Protein AF-A0AA39VM36-F1 (afdb_monomer_lite)

Secondary structure (DSSP, 8-state):
-------S-EEEEEEEETTEEEEEEEETT-------EEEEEE-----SS--PPB-STT--BEE---GGG-SS-HHHHHHHHHH--TT-EEEEEEEEEE-TT--EEEEEEEEEEEE---S-----------S-------------TTSPP-GGG-SS--HHHHHHTHHHHHHH-HHHHHHHHHHHHHHHHHHHHHHHTT-EE----SEESS--SSSSPPPEEEETTTTEEEEE-S-SHHHHHHHHHTT-SEEEEEEEEE------SS--SEEEEEEEEEET--HHHHHHHHHHHHHHHHHHHHSSSEEEE-TT-TTSPPEEEE-PSSPEEEEHHHHHHHHHT----S-TTSHHHHHHHHHHHHHTT---PSS--HHHHHHHHHHHHTGGG--S-EEEE--BGGG-TTBPBPSSSTTBBSEEEEEETTEEEEEEEEB---HHHHHHHHHHHHHHHHTT-TTSPPP-HHHHHHHHTTPPSEEEEEEEHHHHHHHHTT-S-GGGS------GGGHHHHHHTT-TTTT-EETTEE---HHHHHHHHHHHHHH-HHHHHHHHIIIIIIHHHHHHHS-HHHHHHHHHHHHTTSS-EEEE---TTTTT-GGG---EEEEETTEEEEEEEEEEEETTTT-SEEEEEEEETTT--EEEEEEETT-TTEEEEE----SSSTTS-EEEEEEEEEEEEGGGEETT-SSSHHHHHHHHHHHHHHHHHHHHHHHHHHHHHHHHHHH-EETTEEGGGSHHHHHHHHHHHHHHHHHHHHHHHHHHHHHTT---HHHHHHHHHHHHHHHHHHHHHHHHHTGGGGGSTTSHHHHHHHHHHHHHHTTS-TTTTT----S-TT--GGG--HHHHHTTTHHHHHT---GGGHHHHHHTT-TTTT-EETTEE---HHHHHHHHHHHHHH-HHHHHHHIIIIIIIIHHHHHHS-HHHHHHHHHHHHTTSS-EEEE--BTTBSS-GGG---EEEEETTEEEEEEEEEEEETTTT-SEEEEEEEETTT--EEEEEEETT-TTEEEEE----SSSTTS-EEEEEEEEEEEEGGGEETT-SSHHHHHHHHHHHHHHHHHHHHHHHHHHHHHHHHHHHH-EETTEEGGGSHHHHHHHHHHHHHHHHHHHHHHHHHHHHHTT---HHHHHHHHHHHHHHHHHHHHHHHHHTGGGGSSGGGSHHHHHHHHHHHHHSSS-HHHHHHHHHHHHHS---S-----------

Sequence (1217 aa):
MKKRTSSSKLYFYDLHGDGAKIQVMADARDCYLGKLCQIANRIDSLCNTFTAIERCTDFHVNLFYSDRHSSMDENEFSRFHSGVKRGDVVGICGFPGKSQRGELSIFPRLMTVLAPCLHMLPRQSVHVSGAEDHPKKATDYTWGPGMTRKPEGYTLKDQETRYRQRYLDLMLNPEVQQVFKIRARIISYYRKFLDNHGFIEVETPVMNITAGGAAARPFITHHNEMDMDLYLRVSPELYLKKLVVGGLDRVYEIGKTFRNEGMDLTHIPEFTMCEFYMAYADYNDLMELAEELLSGMVKELTGSHKIRYHGNGWNNEPIEIDFTPPFRRMDLMEELESKANISIPKDLSGEAANKYLLDACERFNVKCPPPHTTTRLLDKLVDHFLEETCINPTFIINQPEIMSPLAKWHRSKPGLTERFELFVNKRELCNAYTELNDPEVQRQRFIEQLKDRQMGDDEAMVLDESFCTALEYGLPPTAGLGMGIDRLTMLLTDSPNVKHWEKAEFPFHVIPKLAALRIAGGMIKGYGCPGHSVIGAAINLAEIARVDASCSSVILVHSYLAMLMIAMCGSEVQKQKYLPPLADLSHISCWALTEPDYGSDASSLRTTATKVEGGWILEGQKRWIGNCTFAGLFVILARNTTTNQINGFVVQKDAPGLTATKIENKVALRIMQNGDILLKKVFVPDEDRLPGVNSFREASEALAVSRVMVAWQSIGISMGVYDMCHRYLMERKQFGAPLAASQIIQQRLVKMLGNVQAMTLVGWRICKLYEMGKMTSGQASLAKTWITSKGRETVALGRESLGANGILTEFLVAKAFCDMEVLYTYEGTYDINTFVTASDYYQLDDLLTSEERVVRMKYWEKAEFPFHVVPKFAALRISGGTIKGYGCPGLSITAAAICLAEVARVDASCSTFILVHSCLTMLTIALCGSEAHKQKYLPSLAQLTSIGCWALTEPDYGSDASALRTTATKVEGGWILEGQKRWIGNSTFADLLVIFARNTTTNQINGYMVKKNAPGLTSTKIENKIGLRMVQNGDILLNKVFVPDEDRLPGVNSFKDTSKVMAVSRVMVSWQPIGISMGVYDMCHRYLMERKQFGAPLAAFQLNQQKLVQMLGNVQAMTLVGWRLCKLYEKGTMTLGQASLAKAWISSKARETLSLGRELLGGNGTVADFLVAKAFCDLEPIYTYEGTYDINTLVTGREITGIASFKPALSVQRSRL

Radius of gyration: 40.03 Å; chains: 1; bounding box: 99×84×118 Å

pLDDT: mean 81.16, std 16.83, range [24.41, 98.56]

Organism: Acer saccharum (NCBI:txid4024)

InterPro domains:
  IPR002313 Lysine-tRNA ligase, class II [MF_00252] (2-513)
  IPR002313 Lysine-tRNA ligase, class II [TIGR00499] (150-499)
  IPR004364 Aminoacyl-tRNA synthetase, class II (D/K/N) [PF00152] (158-500)
  IPR006091 Acyl-CoA dehydrogenase/oxidase, middle domain [PF02770] (590-682)
  IPR006091 Acyl-CoA dehydrogenase/oxidase, middle domain [PF02770] (949-1041)
  IPR006195 Aminoacyl-tRNA synthetase, class II [PS50862] (180-507)
  IPR009075 Acyl-CoA dehydrogenase/oxidase, C-terminal [PF00441] (697-833)
  IPR009075 Acyl-CoA dehydrogenase/oxidase, C-terminal [PF00441] (1058-1199)
  IPR009100 Acyl-CoA dehydrogenase/oxidase, N-terminal and middle domain superfamily [SSF56645] (499-694)
  IPR009100 Acyl-CoA dehydrogenase/oxidase, N-terminal and middle domain superfamily [SSF56645] (839-1053)
  IPR012340 Nucleic acid-binding, OB-fold [G3DSA:2.40.50.140] (1-123)
  IPR012340 Nucleic acid-binding, OB-fold [SSF50249] (2-122)
  IPR013786 Acyl-CoA dehydrogenase/oxidase, N-terminal [PF02771] (857-943)
  IPR018149 Lysyl-tRNA synthetase, class II, C-terminal [PR00982] (195-205)
  IPR018149 Lysyl-tRNA synthetase, class II, C-terminal [PR00982] (211-227)
  IPR018149 Lysyl-tRNA synthetase, class II, C-terminal [PR00982] (240-253)
  IPR018149 Lysyl-tRNA synthetase, class II, C-terminal [PR00982] (258-275)
  IPR018149 Lysyl-tRNA synthetase, class II, C-terminal [PR00982] (392-408)
  IPR018149 Lysyl-tRNA synthetase, class II, C-terminal [cd00775] (173-499)
  IPR036250 Acyl-CoA dehydrogenase-like, C-terminal [SSF47203] (696-840)

Foldseek 3Di:
DDDDDDDDFWDWDWDDDDPDTDTDIDGPPDPPPVDKDKDKAFAQDQDPAFQGFDPDDPDTAGEGEDCVLEPDHPVRCVVVSVPADHGFIKMFTFTWDADPVGGTYGYGHDIGGPGHDPDDQQDAPPPPDDDDDDPDPPPDPDDFWLEADDLVPFSDNPPVCCLLVVVSSVVGPVLLVRLVVLLVLLVVLVCVLLVVVVADEDDDDQWALFEDDFLAFWDWDADVVVRGITTGYQDCVLVLLLVLLVVRQKYKYFDKHAGPDDDDQQDDRIFTKMKMKHFPDFLVVVLVSVLCSLQVSLCVRPVFQKGWAPLVDPVDGTDIAGSHDDAAEAALQVQLCVQLVHDQDPPLVDPVNLVRLVVSCVVVVQDFDPPSRSLSSSVSSCLVGPLQPAAYWYKHAFAFCLNCLFFDADPPDGRTGGKIFIHHSSDTFKIKGFTDLQLVSSQVSQVVLVVVVVRPSSSGGHDDVVSSVSSVSPRGRMMMMMGGSLVVSCSRSNNSGSSSDDDDEQSVVCLQVVLVVLLALPCAPDLLHPNHQLLVNLLVLLQVLLPPLLVSVQSLQQRLAPLLLCRQQADPVSSNVPVNCSSSPVFGEWEFQAADPCGQVSQPDAFEWEDDVQFIWTFGKTFFIWPLVRGQKYWYWHAYPPPRAIWIFIDGNPFPQWDWDFDPDQLASRNITTTMIGHDGGTGGPNGIRRRRGHCVSNLVSLLSSLLSLLSSLLSLLNSLLVLLVVQQQPDDDPRHRNLLDLVLLLLSLLSVLLSVLSVLLSVVQSVCVVVVNHDSLSSLLSSQLSLVSSLVSLVSSLVSCPPVSCDPVDCSNRSNSHSVVSCCPSHHLLSSLDDDDLCPPPCVVVDDPVNVPVQFDCLVVLAAPVVCLQVVLVVLLALPCAPDLSHPNHALLVNLVVLLQLLLRPLLSSVQSLQLHLAFLVCCRQQADPVSSNVPVNCSSNSVFGEWEFQAAPVAAQNSQPDAFAWEDDVQFTWTFGKTFQIWPQQPGQKYWYWHQYPVPRFIWIFIDGPPQPQWDWAFDPDALASSNTGTTMIGRDRGTGGPNRTRRQRGHPVSCVVSLLSSLLNLLSSLLSLLNSLLNLLVVQQCPDDDPRDRNCVDSVSSSLSSLSSSLSSSLSSLSVVQSVCVVVVNHDLLSSLSSQLSSLVSSLVSLVSSLVSCPVPSCDCVSPSVRSNSNSVVSCPPSHHSSSSSQSNSCVVSVDHSPDDPPPPPPDDD

Structure (mmCIF, N/CA/C/O backbone):
data_AF-A0AA39VM36-F1
#
_entry.id   AF-A0AA39VM36-F1
#
loop_
_atom_site.group_PDB
_atom_site.id
_atom_site.type_symbol
_atom_site.label_atom_id
_atom_site.label_alt_id
_atom_site.label_comp_id
_atom_site.label_asym_id
_atom_site.label_entity_id
_atom_site.label_seq_id
_atom_site.pdbx_PDB_ins_code
_atom_site.Cartn_x
_atom_site.Cartn_y
_atom_site.Cartn_z
_atom_site.occupancy
_atom_site.B_iso_or_equiv
_atom_site.auth_seq_id
_atom_site.auth_comp_id
_atom_site.auth_asym_id
_atom_site.auth_atom_id
_atom_site.pdbx_PDB_model_num
ATOM 1 N N . MET A 1 1 ? -36.614 37.521 -48.446 1.00 32.47 1 MET A N 1
ATOM 2 C CA . MET A 1 1 ? -37.610 38.617 -48.367 1.00 32.47 1 MET A CA 1
ATOM 3 C C . MET A 1 1 ? -38.432 38.511 -47.084 1.00 32.47 1 MET A C 1
ATOM 5 O O . MET A 1 1 ? -39.214 37.583 -46.969 1.00 32.47 1 MET A O 1
ATOM 9 N N . LYS A 1 2 ? -38.261 39.452 -46.145 1.00 24.41 2 LYS A N 1
ATOM 10 C CA . LYS A 1 2 ? -39.301 40.230 -45.428 1.00 24.41 2 LYS A CA 1
ATOM 11 C C . LYS A 1 2 ? -38.609 40.973 -44.282 1.00 24.41 2 LYS A C 1
ATOM 13 O O . LYS A 1 2 ? -38.214 40.395 -43.280 1.00 24.41 2 LYS A O 1
ATOM 18 N N . LYS A 1 3 ? -38.416 42.271 -44.506 1.00 26.83 3 LYS A N 1
ATOM 19 C CA . LYS A 1 3 ? -37.828 43.245 -43.587 1.00 26.83 3 LYS A CA 1
ATOM 20 C C . LYS A 1 3 ? -38.895 43.612 -42.545 1.00 26.83 3 LYS A C 1
ATOM 22 O O . LYS A 1 3 ? -39.984 44.028 -42.929 1.00 26.83 3 LYS A O 1
ATOM 27 N N . ARG A 1 4 ? -38.594 43.484 -41.251 1.00 26.33 4 ARG A N 1
ATOM 28 C CA . ARG A 1 4 ? -39.292 44.205 -40.174 1.00 26.33 4 ARG A CA 1
ATOM 29 C C . ARG A 1 4 ? -38.240 44.914 -39.329 1.00 26.33 4 ARG A C 1
ATOM 31 O O . ARG A 1 4 ? -37.495 44.289 -38.589 1.00 26.33 4 ARG A O 1
ATOM 38 N N . THR A 1 5 ? -38.164 46.224 -39.501 1.00 32.28 5 THR A N 1
ATOM 39 C CA . THR A 1 5 ? -37.404 47.156 -38.667 1.00 32.28 5 THR A CA 1
ATOM 40 C C . THR A 1 5 ? -38.353 47.803 -37.666 1.00 32.28 5 THR A C 1
ATOM 42 O O . THR A 1 5 ? -39.318 48.419 -38.099 1.00 32.28 5 THR A O 1
ATOM 45 N N . SER A 1 6 ? -38.071 47.689 -36.365 1.00 32.34 6 SER A N 1
ATOM 46 C CA . SER A 1 6 ? -37.619 48.806 -35.509 1.00 32.34 6 SER A CA 1
ATOM 47 C C . SER A 1 6 ? -37.824 48.480 -34.022 1.00 32.34 6 SER A C 1
ATOM 49 O O . SER A 1 6 ? -38.951 48.460 -33.546 1.00 32.34 6 SER A O 1
ATOM 51 N N . SER A 1 7 ? -36.735 48.249 -33.290 1.00 30.52 7 SER A N 1
ATOM 52 C CA . SER A 1 7 ? -36.329 49.012 -32.097 1.00 30.52 7 SER A CA 1
ATOM 53 C C . SER A 1 7 ? -35.187 48.268 -31.396 1.00 30.52 7 SER A C 1
ATOM 55 O O . SER A 1 7 ? -35.158 47.045 -31.341 1.00 30.52 7 SER A O 1
ATOM 57 N N . SER A 1 8 ? -34.219 49.038 -30.925 1.00 41.47 8 SER A N 1
ATOM 58 C CA . SER A 1 8 ? -32.924 48.680 -30.339 1.00 41.47 8 SER A CA 1
ATOM 59 C C . SER A 1 8 ? -32.872 47.506 -29.332 1.00 41.47 8 SER A C 1
ATOM 61 O O . SER A 1 8 ? -33.664 47.496 -28.396 1.00 41.47 8 SER A O 1
ATOM 63 N N . LYS A 1 9 ? -31.788 46.703 -29.434 1.00 38.38 9 LYS A N 1
ATOM 64 C CA . LYS A 1 9 ? -31.082 45.922 -28.377 1.00 38.38 9 LYS A CA 1
ATOM 65 C C . LYS A 1 9 ? -31.506 44.473 -28.042 1.00 38.38 9 LYS A C 1
ATOM 67 O O . LYS A 1 9 ? -31.646 44.141 -26.873 1.00 38.38 9 LYS A O 1
ATOM 72 N N . LEU A 1 10 ? -31.513 43.556 -29.014 1.00 30.84 10 LEU A N 1
ATOM 73 C CA . LEU A 1 10 ? -31.370 42.116 -28.721 1.00 30.84 10 LEU A CA 1
ATOM 74 C C . LEU A 1 10 ? -30.402 41.456 -29.716 1.00 30.84 10 LEU A C 1
ATOM 76 O O . LEU A 1 10 ? -30.595 41.564 -30.925 1.00 30.84 10 LEU A O 1
ATOM 80 N N . TYR A 1 11 ? -29.362 40.791 -29.201 1.00 34.84 11 TYR A N 1
ATOM 81 C CA . TYR A 1 11 ? -28.475 39.908 -29.970 1.00 34.84 11 TYR A CA 1
ATOM 82 C C . TYR A 1 11 ? -28.743 38.458 -29.557 1.00 34.84 11 TYR A C 1
ATOM 84 O O . TYR A 1 11 ? -28.873 38.174 -28.367 1.00 34.84 11 TYR A O 1
ATOM 92 N N . PHE A 1 12 ? -28.807 37.557 -30.536 1.00 32.31 12 PHE A N 1
ATOM 93 C CA . PHE A 1 12 ? -29.023 36.126 -30.331 1.00 32.31 12 PHE A CA 1
ATOM 94 C C . PHE A 1 12 ? -27.680 35.394 -30.377 1.00 32.31 12 PHE A C 1
ATOM 96 O O . PHE A 1 12 ? -26.906 35.609 -31.308 1.00 32.31 12 PHE A O 1
ATOM 103 N N . TYR A 1 13 ? -27.419 34.532 -29.395 1.00 36.50 13 TYR A N 1
ATOM 104 C CA . TYR A 1 13 ? -26.271 33.626 -29.400 1.00 36.50 13 TYR A CA 1
ATOM 105 C C . TYR A 1 13 ? -26.775 32.191 -29.246 1.00 36.50 13 TYR A C 1
ATOM 107 O O . TYR A 1 13 ? -27.479 31.881 -28.284 1.00 36.50 13 TYR A O 1
ATOM 115 N N . ASP A 1 14 ? -26.407 31.338 -30.199 1.00 31.11 14 ASP A N 1
ATOM 116 C CA . ASP A 1 14 ? -26.614 29.895 -30.136 1.00 31.11 14 ASP A CA 1
ATOM 117 C C . ASP A 1 14 ? -25.316 29.265 -29.593 1.00 31.11 14 ASP A C 1
ATOM 119 O O . ASP A 1 14 ? -24.261 29.373 -30.217 1.00 31.11 14 ASP A O 1
ATOM 123 N N . LEU A 1 15 ? -25.376 28.645 -28.410 1.00 35.09 15 LEU A N 1
ATOM 124 C CA . LEU A 1 15 ? -24.283 27.838 -27.859 1.00 35.09 15 LEU A CA 1
ATOM 125 C C . LEU A 1 15 ? -24.591 26.359 -28.106 1.00 35.09 15 LEU A C 1
ATOM 127 O O . LEU A 1 15 ? -25.696 25.898 -27.811 1.00 35.09 15 LEU A O 1
ATOM 131 N N . HIS A 1 16 ? -23.611 25.629 -28.638 1.00 33.91 16 HIS A N 1
ATOM 132 C CA . HIS A 1 16 ? -23.717 24.203 -28.933 1.00 33.91 16 HIS A CA 1
ATOM 133 C C . HIS A 1 16 ? -22.714 23.398 -28.098 1.00 33.91 16 HIS A C 1
ATOM 135 O O . HIS A 1 16 ? -21.517 23.670 -28.137 1.00 33.91 16 HIS A O 1
ATOM 141 N N . GLY A 1 17 ? -23.221 22.389 -27.385 1.00 29.00 17 GLY A N 1
ATOM 142 C CA . GLY A 1 17 ? -22.456 21.342 -26.705 1.00 29.00 17 GLY A CA 1
ATOM 143 C C . GLY A 1 17 ? -23.383 20.178 -26.330 1.00 29.00 17 GLY A C 1
ATOM 144 O O . GLY A 1 17 ? -24.483 20.414 -25.834 1.00 29.00 17 GLY A O 1
ATOM 145 N N . ASP A 1 18 ? -22.971 18.947 -26.646 1.00 33.41 18 ASP A N 1
ATOM 146 C CA . ASP A 1 18 ? -23.621 17.665 -26.311 1.00 33.41 18 ASP A CA 1
ATOM 147 C C . ASP A 1 18 ? -25.144 17.590 -26.518 1.00 33.41 18 ASP A C 1
ATOM 149 O O . ASP A 1 18 ? -25.918 17.246 -25.626 1.00 33.41 18 ASP A O 1
ATOM 153 N N . GLY A 1 19 ? -25.595 17.903 -27.736 1.00 32.72 19 GLY A N 1
ATOM 154 C CA . GLY A 1 19 ? -26.966 17.613 -28.177 1.00 32.72 19 GLY A CA 1
ATOM 155 C C . GLY A 1 19 ? -28.070 18.492 -27.576 1.00 32.72 19 GLY A C 1
ATOM 156 O O . GLY A 1 19 ? -29.231 18.329 -27.948 1.00 32.72 19 GLY A O 1
ATOM 157 N N . ALA A 1 20 ? -27.745 19.458 -26.713 1.00 30.09 20 ALA A N 1
ATOM 158 C CA . ALA A 1 20 ? -28.708 20.423 -26.188 1.00 30.09 20 ALA A CA 1
ATOM 159 C C . ALA A 1 20 ? -28.464 21.825 -26.762 1.00 30.09 20 ALA A C 1
ATOM 161 O O . ALA A 1 20 ? -27.379 22.394 -26.645 1.00 30.09 20 ALA A O 1
ATOM 162 N N . LYS A 1 21 ? -29.509 22.409 -27.361 1.00 30.53 21 LYS A N 1
ATOM 163 C CA . LYS A 1 21 ? -29.537 23.815 -27.779 1.00 30.53 21 LYS A CA 1
ATOM 164 C C . LYS A 1 21 ? -30.163 24.647 -26.661 1.00 30.53 21 LYS A C 1
ATOM 166 O O . LYS A 1 21 ? -31.360 24.525 -26.411 1.00 30.53 21 LYS A O 1
ATOM 171 N N . ILE A 1 22 ? -29.384 25.509 -26.009 1.00 34.38 22 ILE A N 1
ATOM 172 C CA . ILE A 1 22 ? -29.919 26.500 -25.063 1.00 34.38 22 ILE A CA 1
ATOM 173 C C . ILE A 1 22 ? -29.832 27.880 -25.709 1.00 34.38 22 ILE A C 1
ATOM 175 O O . ILE A 1 22 ? -28.743 28.397 -25.951 1.00 34.38 22 ILE A O 1
ATOM 179 N N . GLN A 1 23 ? -30.994 28.482 -25.975 1.00 25.97 23 GLN A N 1
ATOM 180 C CA . GLN A 1 23 ? -31.096 29.869 -26.424 1.00 25.97 23 GLN A CA 1
ATOM 181 C C . GLN A 1 23 ? -31.206 30.804 -25.224 1.00 25.97 23 GLN A C 1
ATOM 183 O O . GLN A 1 23 ? -32.154 30.721 -24.444 1.00 25.97 23 GLN A O 1
ATOM 188 N N . VAL A 1 24 ? -30.246 31.719 -25.095 1.00 33.56 24 VAL A N 1
ATOM 189 C CA . VAL A 1 24 ? -30.268 32.773 -24.076 1.00 33.56 24 VAL A CA 1
ATOM 190 C C . VAL A 1 24 ? -30.607 34.104 -24.746 1.00 33.56 24 VAL A C 1
ATOM 192 O O . VAL A 1 24 ? -29.887 34.566 -25.629 1.00 33.56 24 VAL A O 1
ATOM 195 N N . MET A 1 25 ? -31.709 34.725 -24.316 1.00 29.72 25 MET A N 1
ATOM 196 C CA . MET A 1 25 ? -32.110 36.081 -24.707 1.00 29.72 25 MET A CA 1
ATOM 197 C C . MET A 1 25 ? -31.605 37.086 -23.666 1.00 29.72 25 MET A C 1
ATOM 199 O O . MET A 1 25 ? -31.868 36.901 -22.480 1.00 29.72 25 MET A O 1
ATOM 203 N N . ALA A 1 26 ? -30.923 38.160 -24.080 1.00 34.34 26 ALA A N 1
ATOM 204 C CA . ALA A 1 26 ? -30.526 39.235 -23.165 1.00 34.34 26 ALA A CA 1
ATOM 205 C C . ALA A 1 26 ? -30.659 40.630 -23.803 1.00 34.34 26 ALA A C 1
ATOM 207 O O . ALA A 1 26 ? -30.039 40.907 -24.834 1.00 34.34 26 ALA A O 1
ATOM 208 N N . ASP A 1 27 ? -31.455 41.499 -23.163 1.00 32.06 27 ASP A N 1
ATOM 209 C CA . ASP A 1 27 ? -31.580 42.938 -23.449 1.00 32.06 27 ASP A CA 1
ATOM 210 C C . ASP A 1 27 ? -30.355 43.685 -22.897 1.00 32.06 27 ASP A C 1
ATOM 212 O O . ASP A 1 27 ? -29.958 43.522 -21.742 1.00 32.06 27 ASP A O 1
ATOM 216 N N . ALA A 1 28 ? -29.741 44.526 -23.728 1.00 37.31 28 ALA A N 1
ATOM 217 C CA . ALA A 1 28 ? -28.491 45.227 -23.439 1.00 37.31 28 ALA A CA 1
ATOM 218 C C . ALA A 1 28 ? -28.655 46.462 -22.524 1.00 37.31 28 ALA A C 1
ATOM 220 O O . ALA A 1 28 ? -27.993 47.489 -22.747 1.00 37.31 28 ALA A O 1
ATOM 221 N N . ARG A 1 29 ? -29.539 46.394 -21.520 1.00 33.88 29 ARG A N 1
ATOM 222 C CA . ARG A 1 29 ? -29.640 47.397 -20.443 1.00 33.88 29 ARG A CA 1
ATOM 223 C C . ARG A 1 29 ? -29.789 46.846 -19.024 1.00 33.88 29 ARG A C 1
ATOM 225 O O . ARG A 1 29 ? -29.475 47.602 -18.120 1.00 33.88 29 ARG A O 1
ATOM 232 N N . ASP A 1 30 ? -30.095 45.565 -18.829 1.00 39.97 30 ASP A N 1
ATOM 233 C CA . ASP A 1 30 ? -30.111 44.940 -17.498 1.00 39.97 30 ASP A CA 1
ATOM 234 C C . ASP A 1 30 ? -29.629 43.482 -17.576 1.00 39.97 30 ASP A C 1
ATOM 236 O O . ASP A 1 30 ? -30.412 42.544 -17.708 1.00 39.97 30 ASP A O 1
ATOM 240 N N . CYS A 1 31 ? -28.313 43.266 -17.482 1.00 32.72 31 CYS A N 1
ATOM 241 C CA . CYS A 1 31 ? -27.747 41.929 -17.272 1.00 32.72 31 CYS A CA 1
ATOM 242 C C . CYS A 1 31 ? -27.587 41.659 -15.768 1.00 32.72 31 CYS A C 1
ATOM 244 O O . CYS A 1 31 ? -26.476 41.624 -15.249 1.00 32.72 31 CYS A O 1
ATOM 246 N N . TYR A 1 32 ? -28.701 41.426 -15.073 1.00 43.84 32 TYR A N 1
ATOM 247 C CA . TYR A 1 32 ? -28.706 40.627 -13.848 1.00 43.84 32 TYR A CA 1
ATOM 248 C C . TYR A 1 32 ? -29.289 39.254 -14.188 1.00 43.84 32 TYR A C 1
ATOM 250 O O . TYR A 1 32 ? -30.471 38.988 -13.982 1.00 43.84 32 TYR A O 1
ATOM 258 N N . LEU A 1 33 ? -28.455 38.341 -14.694 1.00 48.28 33 LEU A N 1
ATOM 259 C CA . LEU A 1 33 ? -28.752 36.918 -14.538 1.00 48.28 33 LEU A CA 1
ATOM 260 C C . LEU A 1 33 ? -28.649 36.647 -13.033 1.00 48.28 33 LEU A C 1
ATOM 262 O O . LEU A 1 33 ? -27.562 36.411 -12.519 1.00 48.28 33 LEU A O 1
ATOM 266 N N . GLY A 1 34 ? -29.762 36.747 -12.303 1.00 47.22 34 GLY A N 1
ATOM 267 C CA . GLY A 1 34 ? -29.848 36.586 -10.843 1.00 47.22 34 GLY A CA 1
ATOM 268 C C . GLY A 1 34 ? -29.484 35.191 -10.312 1.00 47.22 34 GLY A C 1
ATOM 269 O O . GLY A 1 34 ? -29.963 34.795 -9.253 1.00 47.22 34 GLY A O 1
ATOM 270 N N . LYS A 1 35 ? -28.668 34.419 -11.036 1.00 55.50 35 LYS A N 1
ATOM 271 C CA . LYS A 1 35 ? -28.151 33.117 -10.630 1.00 55.50 35 LYS A CA 1
ATOM 272 C C . LYS A 1 35 ? -26.679 33.241 -10.267 1.00 55.50 35 LYS A C 1
ATOM 274 O O . LYS A 1 35 ? -25.833 33.572 -11.091 1.00 55.50 35 LYS A O 1
ATOM 279 N N . LEU A 1 36 ? -26.411 32.942 -9.006 1.00 62.78 36 LEU A N 1
ATOM 280 C CA . LEU A 1 36 ? -25.076 32.742 -8.474 1.00 62.78 36 LEU A CA 1
ATOM 281 C C . LEU A 1 36 ? -24.459 31.502 -9.144 1.00 62.78 36 LEU A C 1
ATOM 283 O O . LEU A 1 36 ? -25.073 30.435 -9.135 1.00 62.78 36 LEU A O 1
ATOM 287 N N . CYS A 1 37 ? -23.274 31.642 -9.731 1.00 63.16 37 CYS A N 1
ATOM 288 C CA . CYS A 1 37 ? -22.510 30.540 -10.311 1.00 63.16 37 CYS A CA 1
ATOM 289 C C . CYS A 1 37 ? -21.280 30.241 -9.450 1.00 63.16 37 CYS A C 1
ATOM 291 O O . CYS A 1 37 ? -20.706 31.148 -8.843 1.00 63.16 37 CYS A O 1
ATOM 293 N N . GLN A 1 38 ? -20.906 28.964 -9.378 1.00 69.88 38 GLN A N 1
ATOM 294 C CA . GLN A 1 38 ? -19.692 28.506 -8.711 1.00 69.88 38 GLN A CA 1
ATOM 295 C C . GLN A 1 38 ? -18.772 27.868 -9.743 1.00 69.88 38 GLN A C 1
ATOM 297 O O . GLN A 1 38 ? -19.184 26.945 -10.441 1.00 69.88 38 GLN A O 1
ATOM 302 N N . ILE A 1 39 ? -17.539 28.356 -9.818 1.00 68.12 39 ILE A N 1
ATOM 303 C CA . ILE A 1 39 ? -16.482 27.818 -10.678 1.00 68.12 39 ILE A CA 1
ATOM 304 C C . ILE A 1 39 ? -15.203 27.637 -9.857 1.00 68.12 39 ILE A C 1
ATOM 306 O O . ILE A 1 39 ? -15.048 28.246 -8.799 1.00 68.12 39 ILE A O 1
ATOM 310 N N . ALA A 1 40 ? -14.267 26.820 -10.330 1.00 66.62 40 ALA A N 1
ATOM 311 C CA . ALA A 1 40 ? -12.954 26.680 -9.710 1.00 66.62 40 ALA A CA 1
ATOM 312 C C . ALA A 1 40 ? -11.871 26.591 -10.783 1.00 66.62 40 ALA A C 1
ATOM 314 O O . ALA A 1 40 ? -12.016 25.832 -11.741 1.00 66.62 40 ALA A O 1
ATOM 315 N N . ASN A 1 41 ? -10.788 27.360 -10.642 1.00 63.44 41 ASN A N 1
ATOM 316 C CA . ASN A 1 41 ? -9.679 27.299 -11.588 1.00 63.44 41 ASN A CA 1
ATOM 317 C C . ASN A 1 41 ? -8.358 27.865 -11.067 1.00 63.44 41 ASN A C 1
ATOM 319 O O . ASN A 1 41 ? -8.298 28.480 -10.009 1.00 63.44 41 ASN A O 1
ATOM 323 N N . ARG A 1 42 ? -7.288 27.657 -11.837 1.00 72.06 42 ARG A N 1
ATOM 324 C CA . ARG A 1 42 ? -5.951 28.179 -11.577 1.00 72.06 42 ARG A CA 1
ATOM 325 C C . ARG A 1 42 ? -5.805 29.621 -12.062 1.00 72.06 42 ARG A C 1
ATOM 327 O O . ARG A 1 42 ? -6.070 29.915 -13.219 1.00 72.06 42 ARG A O 1
ATOM 334 N N . ILE A 1 43 ? -5.276 30.496 -11.214 1.00 68.88 43 ILE A N 1
ATOM 335 C CA . ILE A 1 43 ? -4.937 31.875 -11.569 1.00 68.88 43 ILE A CA 1
ATOM 336 C C . ILE A 1 43 ? -3.719 31.888 -12.494 1.00 68.88 43 ILE A C 1
ATOM 338 O O . ILE A 1 43 ? -2.610 31.585 -12.061 1.00 68.88 43 ILE A O 1
ATOM 342 N N . ASP A 1 44 ? -3.893 32.304 -13.745 1.00 62.06 44 ASP A N 1
ATOM 343 C CA . ASP A 1 44 ? -2.772 32.456 -14.681 1.00 62.06 44 ASP A CA 1
ATOM 344 C C . ASP A 1 44 ? -2.132 33.862 -14.650 1.00 62.06 44 ASP A C 1
ATOM 346 O O . ASP A 1 44 ? -0.931 33.996 -14.869 1.00 62.06 44 ASP A O 1
ATOM 350 N N . SER A 1 45 ? -2.861 34.917 -14.265 1.00 62.16 45 SER A N 1
ATOM 351 C CA . SER A 1 45 ? -2.324 36.286 -14.139 1.00 62.16 45 SER A CA 1
ATOM 352 C C . SER A 1 45 ? -2.957 37.079 -12.989 1.00 62.16 45 SER A C 1
ATOM 354 O O . SER A 1 45 ? -4.094 36.818 -12.612 1.00 62.16 45 SER A O 1
ATOM 356 N N . LEU A 1 46 ? -2.226 38.063 -12.445 1.00 57.19 46 LEU A N 1
ATOM 357 C CA . LEU A 1 46 ? -2.689 38.997 -11.404 1.00 57.19 46 LEU A CA 1
ATOM 358 C C . LEU A 1 46 ? -2.306 40.440 -11.780 1.00 57.19 46 LEU A C 1
ATOM 360 O O . LEU A 1 46 ? -1.126 40.715 -12.004 1.00 57.19 46 LEU A O 1
ATOM 364 N N . CYS A 1 47 ? -3.286 41.351 -11.808 1.00 53.84 47 CYS A N 1
ATOM 365 C CA . CYS A 1 47 ? -3.125 42.800 -12.005 1.00 53.84 47 CYS A CA 1
ATOM 366 C C . CYS A 1 47 ? -3.867 43.586 -10.895 1.00 53.84 47 CYS A C 1
ATOM 368 O O . CYS A 1 47 ? -4.666 43.003 -10.167 1.00 53.84 47 CYS A O 1
ATOM 370 N N . ASN A 1 48 ? -3.620 44.905 -10.761 1.00 42.28 48 ASN A N 1
ATOM 371 C CA . ASN A 1 48 ? -4.228 45.788 -9.731 1.00 42.28 48 ASN A CA 1
ATOM 372 C C . ASN A 1 48 ? -5.766 45.910 -9.812 1.00 42.28 48 ASN A C 1
ATOM 374 O O . ASN A 1 48 ? -6.405 46.428 -8.905 1.00 42.28 48 ASN A O 1
ATOM 378 N N . THR A 1 49 ? -6.359 45.442 -10.905 1.00 41.38 49 THR A N 1
ATOM 379 C CA . THR A 1 49 ? -7.749 44.985 -10.981 1.00 41.38 49 THR A CA 1
ATOM 380 C C . THR A 1 49 ? -7.654 43.491 -11.249 1.00 41.38 49 THR A C 1
ATOM 382 O O . THR A 1 49 ? -6.888 43.089 -12.128 1.00 41.38 49 THR A O 1
ATOM 385 N N . PHE A 1 50 ? -8.334 42.661 -10.452 1.00 41.16 50 PHE A N 1
ATOM 386 C CA . PHE A 1 50 ? -8.251 41.220 -10.649 1.00 41.16 50 PHE A CA 1
ATOM 387 C C . PHE A 1 50 ? -8.649 40.881 -12.089 1.00 41.16 50 PHE A C 1
ATOM 389 O O . PHE A 1 50 ? -9.666 41.337 -12.606 1.00 41.16 50 PHE A O 1
ATOM 396 N N . THR A 1 51 ? -7.808 40.079 -12.724 1.00 37.66 51 THR A N 1
ATOM 397 C CA . THR A 1 51 ? -8.124 39.359 -13.950 1.00 37.66 51 THR A CA 1
ATOM 398 C C . THR A 1 51 ? -7.677 37.934 -13.686 1.00 37.66 51 THR A C 1
ATOM 400 O O . THR A 1 51 ? -6.626 37.498 -14.147 1.00 37.66 51 THR A O 1
ATOM 403 N N . ALA A 1 52 ? -8.395 37.228 -12.816 1.00 38.62 52 ALA A N 1
ATOM 404 C CA . ALA A 1 52 ? -8.179 35.794 -12.707 1.00 38.62 52 ALA A CA 1
ATOM 405 C C . ALA A 1 52 ? -8.859 35.132 -13.918 1.00 38.62 52 ALA A C 1
ATOM 407 O O . ALA A 1 52 ? -9.969 35.508 -14.287 1.00 38.62 52 ALA A O 1
ATOM 408 N N . ILE A 1 53 ? -8.115 34.240 -14.568 1.00 38.84 53 ILE A N 1
ATOM 409 C CA . ILE A 1 53 ? -8.461 33.579 -15.824 1.00 38.84 53 ILE A CA 1
ATOM 410 C C . ILE A 1 53 ? -9.088 32.232 -15.478 1.00 38.84 53 ILE A C 1
ATOM 412 O O . ILE A 1 53 ? -8.442 31.393 -14.853 1.00 38.84 53 ILE A O 1
ATOM 416 N N . GLU A 1 54 ? -10.329 32.002 -15.884 1.00 34.97 54 GLU A N 1
ATOM 417 C CA . GLU A 1 54 ? -10.857 30.640 -15.961 1.00 34.97 54 GLU A CA 1
ATOM 418 C C . GLU A 1 54 ? -10.226 29.922 -17.170 1.00 34.97 54 GLU A C 1
ATOM 420 O O . GLU A 1 54 ? -10.131 30.510 -18.241 1.00 34.97 54 GLU A O 1
ATOM 425 N N . ARG A 1 55 ? -9.789 28.668 -17.004 1.00 41.44 55 ARG A N 1
ATOM 426 C CA . ARG A 1 55 ? -9.561 27.679 -18.076 1.00 41.44 55 ARG A CA 1
ATOM 427 C C . ARG A 1 55 ? -10.410 26.452 -17.760 1.00 41.44 55 ARG A C 1
ATOM 429 O O . ARG A 1 55 ? -9.904 25.405 -17.356 1.00 41.44 55 ARG A O 1
ATOM 436 N N . CYS A 1 56 ? -11.724 26.613 -17.780 1.00 32.84 56 CYS A N 1
ATOM 437 C CA . CYS A 1 56 ? -12.643 25.485 -17.767 1.00 32.84 56 CYS A CA 1
ATOM 438 C C . CYS A 1 56 ? -13.077 25.355 -19.221 1.00 32.84 56 CYS A C 1
ATOM 440 O O . CYS A 1 56 ? -13.769 26.232 -19.724 1.00 32.84 56 CYS A O 1
ATOM 442 N N . THR A 1 57 ? -12.554 24.338 -19.911 1.00 40.72 57 THR A N 1
ATOM 443 C CA . THR A 1 57 ? -12.912 23.978 -21.297 1.00 40.72 57 THR A CA 1
ATOM 444 C C . THR A 1 57 ? -12.828 25.143 -22.303 1.00 40.72 57 THR A C 1
ATOM 446 O O . THR A 1 57 ? -13.795 25.851 -22.535 1.00 40.72 57 THR A O 1
ATOM 449 N N . ASP A 1 58 ? -11.645 25.330 -22.896 1.00 44.31 58 ASP A N 1
ATOM 450 C CA . ASP A 1 58 ? -11.358 26.136 -24.102 1.00 44.31 58 ASP A CA 1
ATOM 451 C C . ASP A 1 58 ? -11.636 27.665 -24.089 1.00 44.31 58 ASP A C 1
ATOM 453 O O . ASP A 1 58 ? -11.362 28.323 -25.092 1.00 44.31 58 ASP A O 1
ATOM 457 N N . PHE A 1 59 ? -12.053 28.279 -22.970 1.00 46.09 59 PHE A N 1
ATOM 458 C CA . PHE A 1 59 ? -12.276 29.740 -22.882 1.00 46.09 59 PHE A CA 1
ATOM 459 C C . PHE A 1 59 ? -11.493 30.431 -21.758 1.00 46.09 59 PHE A C 1
ATOM 461 O O . PHE A 1 59 ? -11.205 29.821 -20.732 1.00 46.09 59 PHE A O 1
ATOM 468 N N . HIS A 1 60 ? -11.188 31.721 -21.961 1.00 54.97 60 HIS A N 1
ATOM 469 C CA . HIS A 1 60 ? -10.641 32.648 -20.963 1.00 54.97 60 HIS A CA 1
ATOM 470 C C . HIS A 1 60 ? -11.773 33.505 -20.368 1.00 54.97 60 HIS A C 1
ATOM 472 O O . HIS A 1 60 ? -12.466 34.201 -21.113 1.00 54.97 60 HIS A O 1
ATOM 478 N N . VAL A 1 61 ? -11.947 33.498 -19.040 1.00 55.06 61 VAL A N 1
ATOM 479 C CA . VAL A 1 61 ? -12.930 34.359 -18.341 1.00 55.06 61 VAL A CA 1
ATOM 480 C C . VAL A 1 61 ? -12.222 35.286 -17.369 1.00 55.06 61 VAL A C 1
ATOM 482 O O . VAL A 1 61 ? -11.408 34.814 -16.586 1.00 55.06 61 VAL A O 1
ATOM 485 N N . ASN A 1 62 ? -12.552 36.580 -17.398 1.00 58.12 62 ASN A N 1
ATOM 486 C CA . ASN A 1 62 ? -11.961 37.593 -16.520 1.00 58.12 62 ASN A CA 1
ATOM 487 C C . ASN A 1 62 ? -12.721 37.705 -15.187 1.00 58.12 62 ASN A C 1
ATOM 489 O O . ASN A 1 62 ? -13.950 37.653 -15.154 1.00 58.12 62 ASN A O 1
ATOM 493 N N . LEU A 1 63 ? -12.008 37.905 -14.078 1.00 57.56 63 LEU A N 1
ATOM 494 C CA . LEU A 1 63 ? -12.602 37.953 -12.735 1.00 57.56 63 LEU A CA 1
ATOM 495 C C . LEU A 1 63 ? -12.466 39.322 -12.077 1.00 57.56 63 LEU A C 1
ATOM 497 O O . LEU A 1 63 ? -11.408 39.627 -11.546 1.00 57.56 63 LEU A O 1
ATOM 501 N N . PHE A 1 64 ? -13.548 40.100 -12.020 1.00 63.66 64 PHE A N 1
ATOM 502 C CA . PHE A 1 64 ? -13.544 41.447 -11.435 1.00 63.66 64 PHE A CA 1
ATOM 503 C C . PHE A 1 64 ? -13.993 41.422 -9.972 1.00 63.66 64 PHE A C 1
ATOM 505 O O . PHE A 1 64 ? -15.188 41.502 -9.684 1.00 63.66 64 PHE A O 1
ATOM 512 N N . TYR A 1 65 ? -13.038 41.314 -9.045 1.00 61.78 65 TYR A N 1
ATOM 513 C CA . TYR A 1 65 ? -13.313 41.284 -7.606 1.00 61.78 65 TYR A CA 1
ATOM 514 C C . TYR A 1 65 ? -13.020 42.636 -6.950 1.00 61.78 65 TYR A C 1
ATOM 516 O O . TYR A 1 65 ? -11.893 43.123 -6.994 1.00 61.78 65 TYR A O 1
ATOM 524 N N . SER A 1 66 ? -14.039 43.244 -6.345 1.00 63.97 66 SER A N 1
ATOM 525 C CA . SER A 1 66 ? -13.922 44.496 -5.593 1.00 63.97 66 SER A CA 1
ATOM 526 C C . SER A 1 66 ? -14.501 44.334 -4.194 1.00 63.97 66 SER A C 1
ATOM 528 O O . SER A 1 66 ? -15.470 43.597 -4.004 1.00 63.97 66 SER A O 1
ATOM 530 N N . ASP A 1 67 ? -13.977 45.108 -3.250 1.00 58.94 67 ASP A N 1
ATOM 531 C CA . ASP A 1 67 ? -14.496 45.267 -1.887 1.00 58.94 67 ASP A CA 1
ATOM 532 C C . ASP A 1 67 ? -16.024 45.480 -1.854 1.00 58.94 67 ASP A C 1
ATOM 534 O O . ASP A 1 67 ? -16.732 44.800 -1.121 1.00 58.94 67 ASP A O 1
ATOM 538 N N . ARG A 1 68 ? -16.565 46.321 -2.747 1.00 61.28 68 ARG A N 1
ATOM 539 C CA . ARG A 1 68 ? -18.002 46.650 -2.840 1.00 61.28 68 ARG A CA 1
ATOM 540 C C . ARG A 1 68 ? -18.911 45.481 -3.218 1.00 61.28 68 ARG A C 1
ATOM 542 O O . ARG A 1 68 ? -20.128 45.573 -3.062 1.00 61.28 68 ARG A O 1
ATOM 549 N N . HIS A 1 69 ? -18.350 44.425 -3.798 1.00 60.59 69 HIS A N 1
ATOM 550 C CA . HIS A 1 69 ? -19.097 43.266 -4.294 1.00 60.59 69 HIS A CA 1
ATOM 551 C C . HIS A 1 69 ? -18.766 41.983 -3.526 1.00 60.59 69 HIS A C 1
ATOM 553 O O . HIS A 1 69 ? -19.453 40.976 -3.701 1.00 60.59 69 HIS A O 1
ATOM 559 N N . SER A 1 70 ? -17.763 42.050 -2.651 1.00 62.75 70 SER A N 1
ATOM 560 C CA . SER A 1 70 ? -17.315 40.991 -1.761 1.00 62.75 70 SER A CA 1
ATOM 561 C C . SER A 1 70 ? -18.289 40.768 -0.601 1.00 62.75 70 SER A C 1
ATOM 563 O O . SER A 1 70 ? -18.902 41.703 -0.091 1.00 62.75 70 SER A O 1
ATOM 565 N N . SER A 1 71 ? -18.423 39.517 -0.159 1.00 68.50 71 SER A N 1
ATOM 566 C CA . SER A 1 71 ? -19.071 39.168 1.110 1.00 68.50 71 SER A CA 1
ATOM 567 C C . SER A 1 71 ? -18.129 39.251 2.319 1.00 68.50 71 SER A C 1
ATOM 569 O O . SER A 1 71 ? -18.590 39.074 3.442 1.00 68.50 71 SER A O 1
ATOM 571 N N . MET A 1 72 ? -16.827 39.452 2.092 1.00 72.06 72 MET A N 1
ATOM 572 C CA . MET A 1 72 ? -15.805 39.686 3.123 1.00 72.06 72 MET A CA 1
ATOM 573 C C . MET A 1 72 ? -15.783 41.161 3.532 1.00 72.06 72 MET A C 1
ATOM 575 O O . MET A 1 72 ? -16.031 42.025 2.686 1.00 72.06 72 MET A O 1
ATOM 579 N N . ASP A 1 73 ? -15.422 41.450 4.784 1.00 77.31 73 ASP A N 1
ATOM 580 C CA . ASP A 1 73 ? -15.150 42.825 5.213 1.00 77.31 73 ASP A CA 1
ATOM 581 C C . ASP A 1 73 ? -13.871 43.395 4.564 1.00 77.31 73 ASP A C 1
ATOM 583 O O . ASP A 1 73 ? -13.074 42.668 3.970 1.00 77.31 73 ASP A O 1
ATOM 587 N N . GLU A 1 74 ? -13.670 44.711 4.649 1.00 69.38 74 GLU A N 1
ATOM 588 C CA . GLU A 1 74 ? -12.576 45.416 3.962 1.00 69.38 74 GLU A CA 1
ATOM 589 C C . GLU A 1 74 ? -11.175 44.933 4.397 1.00 69.38 74 GLU A C 1
ATOM 591 O O . GLU A 1 74 ? -10.262 44.805 3.572 1.00 69.38 74 GLU A O 1
ATOM 596 N N . ASN A 1 75 ? -11.004 44.583 5.676 1.00 72.75 75 ASN A N 1
ATOM 597 C CA . ASN A 1 75 ? -9.736 44.076 6.202 1.00 72.75 75 ASN A CA 1
ATOM 598 C C . ASN A 1 75 ? -9.490 42.626 5.764 1.00 72.75 75 ASN A C 1
ATOM 600 O O . ASN A 1 75 ? -8.363 42.270 5.404 1.00 72.75 75 ASN A O 1
ATOM 604 N N . GLU A 1 76 ? -10.526 41.788 5.776 1.00 71.31 76 GLU A N 1
ATOM 605 C CA . GLU A 1 76 ? -10.479 40.411 5.281 1.00 71.31 76 GLU A CA 1
ATOM 606 C C . GLU A 1 76 ? -10.225 40.356 3.773 1.00 71.31 76 GLU A C 1
ATOM 608 O O . GLU A 1 76 ? -9.360 39.597 3.328 1.00 71.31 76 GLU A O 1
ATOM 613 N N . PHE A 1 77 ? -10.888 41.215 2.994 1.00 67.88 77 PHE A N 1
ATOM 614 C CA . PHE A 1 77 ? -10.677 41.350 1.555 1.00 67.88 77 PHE A CA 1
ATOM 615 C C . PHE A 1 77 ? -9.229 41.742 1.242 1.00 67.88 77 PHE A C 1
ATOM 617 O O . PHE A 1 77 ? -8.595 41.119 0.393 1.00 67.88 77 PHE A O 1
ATOM 624 N N . SER A 1 78 ? -8.666 42.716 1.965 1.00 69.62 78 SER A N 1
ATOM 625 C CA . SER A 1 78 ? -7.276 43.164 1.788 1.00 69.62 78 SER A CA 1
ATOM 626 C C . SER A 1 78 ? -6.247 42.075 2.141 1.00 69.62 78 SER A C 1
ATOM 628 O O . SER A 1 78 ? -5.283 41.830 1.403 1.00 69.62 78 SER A O 1
ATOM 630 N N . ARG A 1 79 ? -6.471 41.331 3.234 1.00 73.06 79 ARG A N 1
ATOM 631 C CA . ARG A 1 79 ? -5.624 40.184 3.617 1.00 73.06 79 ARG A CA 1
ATOM 632 C C . ARG A 1 79 ? -5.712 39.041 2.611 1.00 73.06 79 ARG A C 1
ATOM 634 O O . ARG A 1 79 ? -4.694 38.459 2.245 1.00 73.06 79 ARG A O 1
ATOM 641 N N . PHE A 1 80 ? -6.913 38.739 2.135 1.00 73.06 80 PHE A N 1
ATOM 642 C CA . PHE A 1 80 ? -7.120 37.715 1.123 1.00 73.06 80 PHE A CA 1
ATOM 643 C C . PHE A 1 80 ? -6.466 38.114 -0.208 1.00 73.06 80 PHE A C 1
ATOM 645 O O . PHE A 1 80 ? -5.689 37.345 -0.772 1.00 73.06 80 PHE A O 1
ATOM 652 N N . HIS A 1 81 ? -6.686 39.351 -0.662 1.00 67.94 81 HIS A N 1
ATOM 653 C CA . HIS A 1 81 ? -6.097 39.898 -1.884 1.00 67.94 81 HIS A CA 1
ATOM 654 C C . HIS A 1 81 ? -4.565 39.879 -1.845 1.00 67.94 81 HIS A C 1
ATOM 656 O O . HIS A 1 81 ? -3.924 39.551 -2.844 1.00 67.94 81 HIS A O 1
ATOM 662 N N . SER A 1 82 ? -3.953 40.227 -0.712 1.00 70.69 82 SER A N 1
ATOM 663 C CA . SER A 1 82 ? -2.492 40.184 -0.569 1.00 70.69 82 SER A CA 1
ATOM 664 C C . SER A 1 82 ? -1.938 38.752 -0.519 1.00 70.69 82 SER A C 1
ATOM 666 O O . SER A 1 82 ? -0.800 38.521 -0.947 1.00 70.69 82 SER A O 1
ATOM 668 N N . GLY A 1 83 ? -2.739 37.790 -0.051 1.00 72.81 83 GLY A N 1
ATOM 669 C CA . GLY A 1 83 ? -2.386 36.373 0.048 1.00 72.81 83 GLY A CA 1
ATOM 670 C C . GLY A 1 83 ? -2.422 35.608 -1.277 1.00 72.81 83 GLY A C 1
ATOM 671 O O . GLY A 1 83 ? -1.542 34.783 -1.504 1.00 72.81 83 GLY A O 1
ATOM 672 N N . VAL A 1 84 ? -3.381 35.901 -2.160 1.00 75.56 84 VAL A N 1
ATOM 673 C CA . VAL A 1 84 ? -3.576 35.191 -3.439 1.00 75.56 84 VAL A CA 1
ATOM 674 C C . VAL A 1 84 ? -2.425 35.455 -4.420 1.00 75.56 84 VAL A C 1
ATOM 676 O O . VAL A 1 84 ? -2.064 36.605 -4.684 1.00 75.56 84 VAL A O 1
ATOM 679 N N . LYS A 1 85 ? -1.852 34.388 -4.993 1.00 77.81 85 LYS A N 1
ATOM 680 C CA . LYS A 1 85 ? -0.709 34.418 -5.920 1.00 77.81 85 LYS A CA 1
ATOM 681 C C . LYS A 1 85 ? -1.018 33.762 -7.268 1.00 77.81 85 LYS A C 1
ATOM 683 O O . LYS A 1 85 ? -1.975 33.012 -7.450 1.00 77.81 85 LYS A O 1
ATOM 688 N N . ARG A 1 86 ? -0.168 34.065 -8.257 1.00 76.50 86 ARG A N 1
ATOM 689 C CA . ARG A 1 86 ? -0.226 33.460 -9.593 1.00 76.50 86 ARG A CA 1
ATOM 690 C C . ARG A 1 86 ? 0.049 31.967 -9.450 1.00 76.50 86 ARG A C 1
ATOM 692 O O . ARG A 1 86 ? 1.051 31.577 -8.860 1.00 76.50 86 ARG A O 1
ATOM 699 N N . GLY A 1 87 ? -0.813 31.163 -10.047 1.00 70.88 87 GLY A N 1
ATOM 700 C CA . GLY A 1 87 ? -0.784 29.713 -9.998 1.00 70.88 87 GLY A CA 1
ATOM 701 C C . GLY A 1 87 ? -1.713 29.117 -8.946 1.00 70.88 87 GLY A C 1
ATOM 702 O O . GLY A 1 87 ? -1.942 27.911 -9.014 1.00 70.88 87 GLY A O 1
ATOM 703 N N . ASP A 1 88 ? -2.259 29.895 -8.007 1.00 78.00 88 ASP A N 1
ATOM 704 C CA . ASP A 1 88 ? -3.213 29.382 -7.018 1.00 78.00 88 ASP A CA 1
ATOM 705 C C . ASP A 1 88 ? -4.462 28.842 -7.712 1.00 78.00 88 ASP A C 1
ATOM 707 O O . ASP A 1 88 ? -4.971 29.447 -8.652 1.00 78.00 88 ASP A O 1
ATOM 711 N N . VAL A 1 89 ? -4.978 27.708 -7.247 1.00 78.12 89 VAL A N 1
ATOM 712 C CA . VAL A 1 89 ? -6.311 27.235 -7.618 1.00 78.12 89 VAL A CA 1
ATOM 713 C C . VAL A 1 89 ? -7.309 27.894 -6.682 1.00 78.12 89 VAL A C 1
ATOM 715 O O . VAL A 1 89 ? -7.238 27.710 -5.466 1.00 78.12 89 VAL A O 1
ATOM 718 N N . VAL A 1 90 ? -8.238 28.653 -7.248 1.00 73.81 90 VAL A N 1
ATOM 719 C CA . VAL A 1 90 ? -9.266 29.397 -6.529 1.00 73.81 90 VAL A CA 1
ATOM 720 C C . VAL A 1 90 ? -10.659 28.931 -6.930 1.00 73.81 90 VAL A C 1
ATOM 722 O O . VAL A 1 90 ? -10.939 28.687 -8.100 1.00 73.81 90 VAL A O 1
ATOM 725 N N . GLY A 1 91 ? -11.533 28.804 -5.941 1.00 75.31 91 GLY A N 1
ATOM 726 C CA . GLY A 1 91 ? -12.971 28.674 -6.103 1.00 75.31 91 GLY A CA 1
ATOM 727 C C . GLY A 1 91 ? -13.592 30.062 -6.098 1.00 75.31 91 GLY A C 1
ATOM 728 O O . GLY A 1 91 ? -13.230 30.904 -5.277 1.00 75.31 91 GLY A O 1
ATOM 729 N N . ILE A 1 92 ? -14.513 30.308 -7.016 1.00 74.38 92 ILE A N 1
ATOM 730 C CA . ILE A 1 92 ? -15.191 31.585 -7.200 1.00 74.38 92 ILE A CA 1
ATOM 731 C C . ILE A 1 92 ? -16.689 31.336 -7.161 1.00 74.38 92 ILE A C 1
ATOM 733 O O . ILE A 1 92 ? -17.208 30.492 -7.883 1.00 74.38 92 ILE A O 1
ATOM 737 N N . CYS A 1 93 ? -17.384 32.119 -6.349 1.00 76.19 93 CYS A N 1
ATOM 738 C CA . CYS A 1 93 ? -18.832 32.173 -6.289 1.00 76.19 93 CYS A CA 1
ATOM 739 C C . CYS A 1 93 ? -19.261 33.597 -6.654 1.00 76.19 93 CYS A C 1
ATOM 741 O O . CYS A 1 93 ? -18.942 34.539 -5.925 1.00 76.19 93 CYS A O 1
ATOM 743 N N . GLY A 1 94 ? -19.925 33.789 -7.793 1.00 72.62 94 GLY A N 1
ATOM 744 C CA . GLY A 1 94 ? -20.181 35.123 -8.344 1.00 72.62 94 GLY A CA 1
ATOM 745 C C . GLY A 1 94 ? -21.262 35.160 -9.415 1.00 72.62 94 GLY A C 1
ATOM 746 O O . GLY A 1 94 ? -21.932 34.162 -9.671 1.00 72.62 94 GLY A O 1
ATOM 747 N N . PHE A 1 95 ? -21.440 36.322 -10.039 1.00 72.44 95 PHE A N 1
ATOM 748 C CA . PHE A 1 95 ? -22.405 36.504 -11.125 1.00 72.44 95 PHE A CA 1
ATOM 749 C C . PHE A 1 95 ? -21.693 36.594 -12.475 1.00 72.44 95 PHE A C 1
ATOM 751 O O . PHE A 1 95 ? -20.725 37.350 -12.588 1.00 72.44 95 PHE A O 1
ATOM 758 N N . PRO A 1 96 ? -22.156 35.870 -13.504 1.00 70.75 96 PRO A N 1
ATOM 759 C CA . PRO A 1 96 ? -21.629 36.025 -14.851 1.00 70.75 96 PRO A CA 1
ATOM 760 C C . PRO A 1 96 ? -22.098 37.356 -15.460 1.00 70.75 96 PRO A C 1
ATOM 762 O O . PRO A 1 96 ? -23.234 37.784 -15.260 1.00 70.75 96 PRO A O 1
ATOM 765 N N . GLY A 1 97 ? -21.239 37.998 -16.246 1.00 68.38 97 GLY A N 1
ATOM 766 C CA . GLY A 1 97 ? -21.564 39.210 -16.992 1.00 68.38 97 GLY A CA 1
ATOM 767 C C . GLY A 1 97 ? -20.480 39.568 -18.008 1.00 68.38 97 GLY A C 1
ATOM 768 O O . GLY A 1 97 ? -19.681 38.722 -18.408 1.00 68.38 97 GLY A O 1
ATOM 769 N N . LYS A 1 98 ? -20.462 40.825 -18.458 1.00 65.81 98 LYS A N 1
ATOM 770 C CA . LYS A 1 98 ? -19.422 41.340 -19.357 1.00 65.81 98 LYS A CA 1
ATOM 771 C C . LYS A 1 98 ? -18.791 42.604 -18.791 1.00 65.81 98 LYS A C 1
ATOM 773 O O . LYS A 1 98 ? -19.490 43.424 -18.195 1.00 65.81 98 LYS A O 1
ATOM 778 N N . SER A 1 99 ? -17.488 42.773 -18.996 1.00 63.94 99 SER A N 1
ATOM 779 C CA . SER A 1 99 ? -16.793 44.018 -18.655 1.00 63.94 99 SER A CA 1
ATOM 780 C C . SER A 1 99 ? -17.265 45.176 -19.550 1.00 63.94 99 SER A C 1
ATOM 782 O O . SER A 1 99 ? -17.868 44.961 -20.604 1.00 63.94 99 SER A O 1
ATOM 784 N N . GLN A 1 100 ? -16.938 46.423 -19.190 1.00 59.62 100 GLN A N 1
ATOM 785 C CA . GLN A 1 100 ? -17.222 47.592 -20.044 1.00 59.62 100 GLN A CA 1
ATOM 786 C C . GLN A 1 100 ? -16.531 47.513 -21.420 1.00 59.62 100 GLN A C 1
ATOM 788 O O . GLN A 1 100 ? -16.951 48.181 -22.360 1.00 59.62 100 GLN A O 1
ATOM 793 N N . ARG A 1 101 ? -15.492 46.674 -21.550 1.00 61.62 101 ARG A N 1
ATOM 794 C CA . ARG A 1 101 ? -14.776 46.395 -22.804 1.00 61.62 101 ARG A CA 1
ATOM 795 C C . ARG A 1 101 ? -15.371 45.220 -23.594 1.00 61.62 101 ARG A C 1
ATOM 797 O O . ARG A 1 101 ? -14.869 44.894 -24.663 1.00 61.62 101 ARG A O 1
ATOM 804 N N . GLY A 1 102 ? -16.446 44.606 -23.094 1.00 59.12 102 GLY A N 1
ATOM 805 C CA . GLY A 1 102 ? -17.179 43.528 -23.762 1.00 59.12 102 GLY A CA 1
ATOM 806 C C . GLY A 1 102 ? -16.642 42.114 -23.514 1.00 59.12 102 GLY A C 1
ATOM 807 O O . GLY A 1 102 ? -17.144 41.174 -24.129 1.00 59.12 102 GLY A O 1
ATOM 808 N N . GLU A 1 103 ? -15.665 41.945 -22.623 1.00 59.91 103 GLU A N 1
ATOM 809 C CA . GLU A 1 103 ? -15.059 40.646 -22.297 1.00 59.91 103 GLU A CA 1
ATOM 810 C C . GLU A 1 103 ? -15.982 39.822 -21.394 1.00 59.91 103 GLU A C 1
ATOM 812 O O . GLU A 1 103 ? -16.619 40.380 -20.499 1.00 59.91 103 GLU A O 1
ATOM 817 N N . LEU A 1 104 ? -16.046 38.503 -21.603 1.00 66.25 104 LEU A N 1
ATOM 818 C CA . LEU A 1 104 ? -16.791 37.600 -20.724 1.00 66.25 104 LEU A CA 1
ATOM 819 C C . LEU A 1 104 ? -16.145 37.583 -19.335 1.00 66.25 104 LEU A C 1
ATOM 821 O O . LEU A 1 104 ? -14.923 37.489 -19.204 1.00 66.25 104 LEU A O 1
ATOM 825 N N . SER A 1 105 ? -16.951 37.742 -18.288 1.00 65.81 105 SER A N 1
ATOM 826 C CA . SER A 1 105 ? -16.433 37.927 -16.936 1.00 65.81 105 SER A CA 1
ATOM 827 C C . SER A 1 105 ? -17.330 37.333 -15.862 1.00 65.81 105 SER A C 1
ATOM 829 O O . SER A 1 105 ? -18.541 37.214 -16.043 1.00 65.81 105 SER A O 1
ATOM 831 N N . ILE A 1 106 ? -16.740 37.027 -14.711 1.00 70.75 106 ILE A N 1
ATOM 832 C CA . ILE A 1 106 ? -17.469 36.741 -13.476 1.00 70.75 106 ILE A CA 1
ATOM 833 C C . ILE A 1 106 ? -17.145 37.838 -12.465 1.00 70.75 106 ILE A C 1
ATOM 835 O O . ILE A 1 106 ? -15.992 38.234 -12.306 1.00 70.75 106 ILE A O 1
ATOM 839 N N . PHE A 1 107 ? -18.181 38.330 -11.792 1.00 75.06 107 PHE A N 1
ATOM 840 C CA . PHE A 1 107 ? -18.109 39.301 -10.705 1.00 75.06 107 PHE A CA 1
ATOM 841 C C . PHE A 1 107 ? -18.226 38.536 -9.381 1.00 75.06 107 PHE A C 1
ATOM 843 O O . PHE A 1 107 ? -19.340 38.149 -9.001 1.00 75.06 107 PHE A O 1
ATOM 850 N N . PRO A 1 108 ? -17.103 38.223 -8.707 1.00 69.50 108 PRO A N 1
ATOM 851 C CA . PRO A 1 108 ? -17.114 37.358 -7.537 1.00 69.50 108 PRO A CA 1
ATOM 852 C C . PRO A 1 108 ? -17.786 38.040 -6.345 1.00 69.50 108 PRO A C 1
ATOM 854 O O . PRO A 1 108 ? -17.512 39.201 -6.052 1.00 69.50 108 PRO A O 1
ATOM 857 N N . ARG A 1 109 ? -18.626 37.288 -5.631 1.00 75.62 109 ARG A N 1
ATOM 858 C CA . ARG A 1 109 ? -19.067 37.616 -4.268 1.00 75.62 109 ARG A CA 1
ATOM 859 C C . ARG A 1 109 ? -18.164 37.000 -3.216 1.00 75.62 109 ARG A C 1
ATOM 861 O O . ARG A 1 109 ? -17.902 37.621 -2.197 1.00 75.62 109 ARG A O 1
ATOM 868 N N . LEU A 1 110 ? -17.695 35.786 -3.475 1.00 75.69 110 LEU A N 1
ATOM 869 C CA . LEU A 1 110 ? -16.764 35.072 -2.618 1.00 75.69 110 LEU A CA 1
ATOM 870 C C . LEU A 1 110 ? -15.700 34.419 -3.493 1.00 75.69 110 LEU A C 1
ATOM 872 O O . LEU A 1 110 ? -16.024 33.764 -4.484 1.00 75.69 110 LEU A O 1
ATOM 876 N N . MET A 1 111 ? -14.439 34.571 -3.102 1.00 73.62 111 MET A N 1
ATOM 877 C CA . MET A 1 111 ? -13.322 33.835 -3.681 1.00 73.62 111 MET A CA 1
ATOM 878 C C . MET A 1 111 ? -12.586 33.088 -2.566 1.00 73.62 111 MET A C 1
ATOM 880 O O . MET A 1 111 ? -12.450 33.590 -1.453 1.00 73.62 111 MET A O 1
ATOM 884 N N . THR A 1 112 ? -12.141 31.865 -2.838 1.00 80.88 112 THR A N 1
ATOM 885 C CA . THR A 1 112 ? -11.482 30.996 -1.855 1.00 80.88 112 THR A CA 1
ATOM 886 C C . THR A 1 112 ? -10.299 30.301 -2.503 1.00 80.88 112 THR A C 1
ATOM 888 O O . THR A 1 112 ? -10.454 29.682 -3.548 1.00 80.88 112 THR A O 1
ATOM 891 N N . VAL A 1 113 ? -9.116 30.365 -1.891 1.00 79.25 113 VAL A N 1
ATOM 892 C CA . VAL A 1 113 ? -7.972 29.561 -2.343 1.00 79.25 113 VAL A CA 1
ATOM 893 C C . VAL A 1 113 ? -8.233 28.104 -1.969 1.00 79.25 113 VAL A C 1
ATOM 895 O O . VAL A 1 113 ? -8.318 27.770 -0.791 1.00 79.25 113 VAL A O 1
ATOM 898 N N . LEU A 1 114 ? -8.383 27.247 -2.977 1.00 77.19 114 LEU A N 1
ATOM 899 C CA . LEU A 1 114 ? -8.600 25.807 -2.823 1.00 77.19 114 LEU A CA 1
ATOM 900 C C . LEU A 1 114 ? -7.270 25.056 -2.733 1.00 77.19 114 LEU A C 1
ATOM 902 O O . LEU A 1 114 ? -7.150 24.097 -1.976 1.00 77.19 114 LEU A O 1
ATOM 906 N N . ALA A 1 115 ? -6.268 25.500 -3.499 1.00 76.19 115 ALA A N 1
ATOM 907 C CA . ALA A 1 115 ? -4.911 24.970 -3.434 1.00 76.19 115 ALA A CA 1
ATOM 908 C C . ALA A 1 115 ? -3.888 26.048 -3.841 1.00 76.19 115 ALA A C 1
ATOM 910 O O . ALA A 1 115 ? -3.875 26.451 -5.007 1.00 76.19 115 ALA A O 1
ATOM 911 N N . PRO A 1 116 ? -3.021 26.520 -2.929 1.00 84.75 116 PRO A N 1
ATOM 912 C CA . PRO A 1 116 ? -2.023 27.530 -3.264 1.00 84.75 116 PRO A CA 1
ATOM 913 C C . PRO A 1 116 ? -0.908 26.953 -4.149 1.00 84.75 116 PRO A C 1
ATOM 915 O O . PRO A 1 116 ? -0.476 25.810 -3.978 1.00 84.75 116 PRO A O 1
ATOM 918 N N . CYS A 1 117 ? -0.394 27.757 -5.077 1.00 77.81 117 CYS A N 1
ATOM 919 C CA . CYS A 1 117 ? 0.808 27.458 -5.838 1.00 77.81 117 CYS A CA 1
ATOM 920 C C . CYS A 1 117 ? 2.023 28.042 -5.135 1.00 77.81 117 CYS A C 1
ATOM 922 O O . CYS A 1 117 ? 2.312 29.233 -5.192 1.00 77.81 117 CYS A O 1
ATOM 924 N N . LEU A 1 118 ? 2.783 27.153 -4.506 1.00 85.56 118 LEU A N 1
ATOM 925 C CA . LEU A 1 118 ? 3.980 27.510 -3.746 1.00 85.56 118 LEU A CA 1
ATOM 926 C C . LEU A 1 118 ? 5.211 27.775 -4.635 1.00 85.56 118 LEU A C 1
ATOM 928 O O . LEU A 1 118 ? 6.298 28.027 -4.123 1.00 85.56 118 LEU A O 1
ATOM 932 N N . HIS A 1 119 ? 5.060 27.700 -5.962 1.00 82.06 119 HIS A N 1
ATOM 933 C CA . HIS A 1 119 ? 6.129 27.920 -6.935 1.00 82.06 119 HIS A CA 1
ATOM 934 C C . HIS A 1 119 ? 5.807 29.085 -7.849 1.00 82.06 119 HIS A C 1
ATOM 936 O O . HIS A 1 119 ? 4.677 29.248 -8.305 1.00 82.06 119 HIS A O 1
ATOM 942 N N . MET A 1 120 ? 6.835 29.859 -8.183 1.00 80.12 120 MET A N 1
ATOM 943 C CA . MET A 1 120 ? 6.708 30.866 -9.222 1.00 80.12 120 MET A CA 1
ATOM 944 C C . MET A 1 120 ? 6.590 30.171 -10.580 1.00 80.12 120 MET A C 1
ATOM 946 O O . MET A 1 120 ? 7.534 29.531 -11.039 1.00 80.12 120 MET A O 1
ATOM 950 N N . LEU A 1 121 ? 5.427 30.300 -11.222 1.00 77.75 121 LEU A N 1
ATOM 951 C CA . LEU A 1 121 ? 5.239 29.797 -12.579 1.00 77.75 121 LEU A CA 1
ATOM 952 C C . LEU A 1 121 ? 6.122 30.586 -13.564 1.00 77.75 121 LEU A C 1
ATOM 954 O O . LEU A 1 121 ? 6.117 31.825 -13.499 1.00 77.75 121 LEU A O 1
ATOM 958 N N . PRO A 1 122 ? 6.824 29.908 -14.496 1.00 79.81 122 PRO A N 1
ATOM 959 C CA . PRO A 1 122 ? 7.544 30.552 -15.592 1.00 79.81 122 PRO A CA 1
ATOM 960 C C . PRO A 1 122 ? 6.690 31.612 -16.307 1.00 79.81 122 PRO A C 1
ATOM 962 O O . PRO A 1 122 ? 5.473 31.462 -16.466 1.00 79.81 122 PRO A O 1
ATOM 965 N N . ARG A 1 123 ? 7.315 32.725 -16.700 1.00 68.50 123 ARG A N 1
ATOM 966 C CA . ARG A 1 123 ? 6.690 33.786 -17.506 1.00 68.50 123 ARG A CA 1
ATOM 967 C C . ARG A 1 123 ? 7.262 33.728 -18.917 1.00 68.50 123 ARG A C 1
ATOM 969 O O . ARG A 1 123 ? 8.433 33.395 -19.075 1.00 68.50 123 ARG A O 1
ATOM 976 N N . GLN A 1 124 ? 6.467 34.096 -19.918 1.00 59.97 124 GLN A N 1
ATOM 977 C CA . GLN A 1 124 ? 7.014 34.384 -21.243 1.00 59.97 124 GLN A CA 1
ATOM 978 C C . GLN A 1 124 ? 8.017 35.538 -21.118 1.00 59.97 124 GLN A C 1
ATOM 980 O O . GLN A 1 124 ? 7.706 36.581 -20.540 1.00 59.97 124 GLN A O 1
ATOM 985 N N . SER A 1 125 ? 9.232 35.344 -21.627 1.00 44.66 125 SER A N 1
ATOM 986 C CA . SER A 1 125 ? 10.205 36.422 -21.781 1.00 44.66 125 SER A CA 1
ATOM 987 C C . SER A 1 125 ? 9.667 37.410 -22.814 1.00 44.66 125 SER A C 1
ATOM 989 O O . SER A 1 125 ? 9.537 37.062 -23.988 1.00 44.66 125 SER A O 1
ATOM 991 N N . VAL A 1 126 ? 9.348 38.632 -22.391 1.00 37.91 126 VAL A N 1
ATOM 992 C CA . VAL A 1 126 ? 9.061 39.732 -23.315 1.00 37.91 126 VAL A CA 1
ATOM 993 C C . VAL A 1 126 ? 10.379 40.074 -24.003 1.00 37.91 126 VAL A C 1
ATOM 995 O O . VAL A 1 126 ? 11.260 40.671 -23.385 1.00 37.91 126 VAL A O 1
ATOM 998 N N . HIS A 1 127 ? 10.554 39.660 -25.257 1.00 31.92 127 HIS A N 1
ATOM 999 C CA . HIS A 1 127 ? 11.628 40.215 -26.068 1.00 31.92 127 HIS A CA 1
ATOM 1000 C C . HIS A 1 127 ? 11.308 41.688 -26.322 1.00 31.92 127 HIS A C 1
ATOM 1002 O O . HIS A 1 127 ? 10.351 42.025 -27.013 1.00 31.92 127 HIS A O 1
ATOM 1008 N N . VAL A 1 128 ? 12.113 42.561 -25.719 1.00 32.75 128 VAL A N 1
ATOM 1009 C CA . VAL A 1 128 ? 12.222 43.965 -26.102 1.00 32.75 128 VAL A CA 1
ATOM 1010 C C . VAL A 1 128 ? 13.059 43.997 -27.379 1.00 32.75 128 VAL A C 1
ATOM 1012 O O . VAL A 1 128 ? 14.284 43.948 -27.329 1.00 32.75 128 VAL A O 1
ATOM 1015 N N . SER A 1 129 ? 12.394 44.039 -28.527 1.00 26.33 129 SER A N 1
ATOM 1016 C CA . SER A 1 129 ? 12.967 44.543 -29.776 1.00 26.33 129 SER A CA 1
ATOM 1017 C C . SER A 1 129 ? 12.082 45.693 -30.241 1.00 26.33 129 SER A C 1
ATOM 1019 O O . SER A 1 129 ? 10.860 45.594 -30.180 1.00 26.33 129 SER A O 1
ATOM 1021 N N . GLY A 1 130 ? 12.724 46.810 -30.565 1.00 28.28 130 GLY A N 1
ATOM 1022 C CA . GLY A 1 130 ? 12.137 48.144 -30.570 1.00 28.28 130 GLY A CA 1
ATOM 1023 C C . GLY A 1 130 ? 11.004 48.412 -31.562 1.00 28.28 130 GLY A C 1
ATOM 1024 O O . GLY A 1 130 ? 10.818 47.702 -32.540 1.00 28.28 130 GLY A O 1
ATOM 1025 N N . ALA A 1 131 ? 10.369 49.550 -31.276 1.00 28.66 131 ALA A N 1
ATOM 1026 C CA . ALA A 1 131 ? 9.495 50.376 -32.104 1.00 28.66 131 ALA A CA 1
ATOM 1027 C C . ALA A 1 131 ? 8.101 49.820 -32.457 1.00 28.66 131 ALA A C 1
ATOM 1029 O O . ALA A 1 131 ? 7.951 48.827 -33.154 1.00 28.66 131 ALA A O 1
ATOM 1030 N N . GLU A 1 132 ? 7.100 50.547 -31.951 1.00 32.97 132 GLU A N 1
ATOM 1031 C CA . GLU A 1 132 ? 5.788 50.807 -32.555 1.00 32.97 132 GLU A CA 1
ATOM 1032 C C . GLU A 1 132 ? 5.154 49.683 -33.384 1.00 32.97 132 GLU A C 1
ATOM 1034 O O . GLU A 1 132 ? 5.152 49.713 -34.607 1.00 32.97 132 GLU A O 1
ATOM 1039 N N . ASP A 1 133 ? 4.475 48.762 -32.704 1.00 28.84 133 ASP A N 1
ATOM 1040 C CA . ASP A 1 133 ? 3.224 48.233 -33.236 1.00 28.84 133 ASP A CA 1
ATOM 1041 C C . ASP A 1 133 ? 2.322 47.806 -32.074 1.00 28.84 133 ASP A C 1
ATOM 1043 O O . ASP A 1 133 ? 2.719 47.064 -31.170 1.00 28.84 133 ASP A O 1
ATOM 1047 N N . HIS A 1 134 ? 1.095 48.327 -32.053 1.00 26.23 134 HIS A N 1
ATOM 1048 C CA . HIS A 1 134 ? 0.075 47.904 -31.098 1.00 26.23 134 HIS A CA 1
ATOM 1049 C C . HIS A 1 134 ? -0.084 46.375 -31.162 1.00 26.23 134 HIS A C 1
ATOM 1051 O O . HIS A 1 134 ? -0.106 45.828 -32.267 1.00 26.23 134 HIS A O 1
ATOM 1057 N N . PRO A 1 135 ? -0.254 45.662 -30.029 1.00 29.22 135 PRO A N 1
ATOM 1058 C CA . PRO A 1 135 ? -0.502 44.229 -30.070 1.00 29.22 135 PRO A CA 1
ATOM 1059 C C . PRO A 1 135 ? -1.802 43.997 -30.844 1.00 29.22 135 PRO A C 1
ATOM 1061 O O . PRO A 1 135 ? -2.901 44.279 -30.356 1.00 29.22 135 PRO A O 1
ATOM 1064 N N . LYS A 1 136 ? -1.674 43.519 -32.087 1.00 27.39 136 LYS A N 1
ATOM 1065 C CA . LYS A 1 136 ? -2.797 43.005 -32.869 1.00 27.39 136 LYS A CA 1
ATOM 1066 C C . LYS A 1 136 ? -3.505 41.977 -31.991 1.00 27.39 136 LYS A C 1
ATOM 1068 O O . LYS A 1 136 ? -2.852 41.113 -31.407 1.00 27.39 136 LYS A O 1
ATOM 1073 N N . LYS A 1 137 ? -4.832 42.115 -31.865 1.00 29.05 137 LYS A N 1
ATOM 1074 C CA . LYS A 1 137 ? -5.712 41.171 -31.162 1.00 29.05 137 LYS A CA 1
ATOM 1075 C C . LYS A 1 137 ? -5.232 39.743 -31.427 1.00 29.05 137 LYS A C 1
ATOM 1077 O O . LYS A 1 137 ? -5.127 39.362 -32.593 1.00 29.05 137 LYS A O 1
ATOM 1082 N N . ALA A 1 138 ? -4.957 38.987 -30.363 1.00 35.12 138 ALA A N 1
ATOM 1083 C CA . ALA A 1 138 ? -4.774 37.545 -30.436 1.00 35.12 138 ALA A CA 1
ATOM 1084 C C . ALA A 1 138 ? -6.014 36.967 -31.132 1.00 35.12 138 ALA A C 1
ATOM 1086 O O . ALA A 1 138 ? -7.101 36.928 -30.563 1.00 35.12 138 ALA A O 1
ATOM 1087 N N . THR A 1 139 ? -5.869 36.670 -32.414 1.00 31.83 139 THR A N 1
ATOM 1088 C CA . THR A 1 139 ? -6.902 36.086 -33.260 1.00 31.83 139 THR A CA 1
ATOM 1089 C C . THR A 1 139 ? -6.699 34.580 -33.184 1.00 31.83 139 THR A C 1
ATOM 1091 O O . THR A 1 139 ? -5.622 34.103 -33.522 1.00 31.83 139 THR A O 1
ATOM 1094 N N . ASP A 1 140 ? -7.692 33.878 -32.632 1.00 41.06 140 ASP A N 1
ATOM 1095 C CA . ASP A 1 140 ? -8.083 32.478 -32.875 1.00 41.06 140 ASP A CA 1
ATOM 1096 C C . ASP A 1 140 ? -7.018 31.506 -33.429 1.00 41.06 140 ASP A C 1
ATOM 1098 O O . ASP A 1 140 ? -7.243 30.821 -34.426 1.00 41.06 140 ASP A O 1
ATOM 1102 N N . TYR A 1 141 ? -5.851 31.385 -32.789 1.00 47.53 141 TYR A N 1
ATOM 1103 C CA . TYR A 1 141 ? -4.929 30.289 -33.096 1.00 47.53 141 TYR A CA 1
ATOM 1104 C C . TYR A 1 141 ? -5.336 29.046 -32.297 1.00 47.53 141 TYR A C 1
ATOM 1106 O O . TYR A 1 141 ? -4.856 28.816 -31.185 1.00 47.53 141 TYR A O 1
ATOM 1114 N N . THR A 1 142 ? -6.249 28.249 -32.852 1.00 61.62 142 THR A N 1
ATOM 1115 C CA . THR A 1 142 ? -6.603 26.925 -32.324 1.00 61.62 142 THR A CA 1
ATOM 1116 C C . THR A 1 142 ? -5.799 25.869 -33.078 1.00 61.62 142 THR A C 1
ATOM 1118 O O . THR A 1 142 ? -6.167 25.461 -34.176 1.00 61.62 142 THR A O 1
ATOM 1121 N N . TRP A 1 143 ? -4.663 25.450 -32.516 1.00 79.75 143 TRP A N 1
ATOM 1122 C CA . TRP A 1 143 ? -3.897 24.325 -33.057 1.00 79.75 143 TRP A CA 1
ATOM 1123 C C . TRP A 1 143 ? -4.677 23.010 -32.884 1.00 79.75 143 TRP A C 1
ATOM 1125 O O . TRP A 1 143 ? -5.236 22.756 -31.814 1.00 79.75 143 TRP A O 1
ATOM 1135 N N . GLY A 1 144 ? -4.698 22.179 -33.927 1.00 81.94 144 GLY A N 1
ATOM 1136 C CA . GLY A 1 144 ? -5.409 20.901 -33.972 1.00 81.94 144 GLY A CA 1
ATOM 1137 C C . GLY A 1 144 ? -4.631 19.820 -34.735 1.00 81.94 144 GLY A C 1
ATOM 1138 O O . GLY A 1 144 ? -3.554 20.094 -35.268 1.00 81.94 144 GLY A O 1
ATOM 1139 N N . PRO A 1 145 ? -5.147 18.579 -34.782 1.00 85.31 145 PRO A N 1
ATOM 1140 C CA . PRO A 1 145 ? -4.474 17.473 -35.461 1.00 85.31 145 PRO A CA 1
ATOM 1141 C C . PRO A 1 145 ? -4.286 17.766 -36.959 1.00 85.31 145 PRO A C 1
ATOM 1143 O O . PRO A 1 145 ? -5.150 18.365 -37.595 1.00 85.31 145 PRO A O 1
ATOM 1146 N N . GLY A 1 146 ? -3.154 17.337 -37.520 1.00 84.25 146 GLY A N 1
ATOM 1147 C CA . GLY A 1 146 ? -2.781 17.565 -38.922 1.00 84.25 146 GLY A CA 1
ATOM 1148 C C . GLY A 1 146 ? -2.268 18.976 -39.241 1.00 84.25 146 GLY A C 1
ATOM 1149 O O . GLY A 1 146 ? -1.912 19.249 -40.389 1.00 84.25 146 GLY A O 1
ATOM 1150 N N . MET A 1 147 ? -2.211 19.864 -38.241 1.00 87.69 147 MET A N 1
ATOM 1151 C CA . MET A 1 147 ? -1.641 21.205 -38.349 1.00 87.69 147 MET A CA 1
ATOM 1152 C C . MET A 1 147 ? -0.239 21.261 -37.748 1.00 87.69 147 MET A C 1
ATOM 1154 O O . MET A 1 147 ? 0.068 20.613 -36.747 1.00 87.69 147 MET A O 1
ATOM 1158 N N . THR A 1 148 ? 0.589 22.139 -38.297 1.00 84.88 148 THR A N 1
ATOM 1159 C CA . THR A 1 148 ? 1.954 22.345 -37.820 1.00 84.88 148 THR A CA 1
ATOM 1160 C C . THR A 1 148 ? 2.001 23.043 -36.467 1.00 84.88 148 THR A C 1
ATOM 1162 O O . THR A 1 148 ? 1.277 24.023 -36.261 1.00 84.88 148 THR A O 1
ATOM 1165 N N . ARG A 1 149 ? 2.867 22.589 -35.556 1.00 80.12 149 ARG A N 1
ATOM 1166 C CA . ARG A 1 149 ? 3.044 23.240 -34.243 1.00 80.12 149 ARG A CA 1
ATOM 1167 C C . ARG A 1 149 ? 3.972 24.443 -34.335 1.00 80.12 149 ARG A C 1
ATOM 1169 O O . ARG A 1 149 ? 4.732 24.596 -35.285 1.00 80.12 149 ARG A O 1
ATOM 1176 N N . LYS A 1 150 ? 3.939 25.288 -33.300 1.00 74.38 150 LYS A N 1
ATOM 1177 C CA . LYS A 1 150 ? 4.895 26.395 -33.128 1.00 74.38 150 LYS A CA 1
ATOM 1178 C C . LYS A 1 150 ? 5.577 26.323 -31.758 1.00 74.38 150 LYS A C 1
ATOM 1180 O O . LYS A 1 150 ? 5.274 27.134 -30.877 1.00 74.38 150 LYS A O 1
ATOM 1185 N N . PRO A 1 151 ? 6.513 25.372 -31.545 1.00 71.56 151 PRO A N 1
ATOM 1186 C CA . PRO A 1 151 ? 7.181 25.195 -30.251 1.00 71.56 151 PRO A CA 1
ATOM 1187 C C . PRO A 1 151 ? 7.952 26.435 -29.765 1.00 71.56 151 PRO A C 1
ATOM 1189 O O . PRO A 1 151 ? 8.173 26.602 -28.568 1.00 71.56 151 PRO A O 1
ATOM 1192 N N . GLU A 1 152 ? 8.337 27.341 -30.667 1.00 69.19 152 GLU A N 1
ATOM 1193 C CA . GLU A 1 152 ? 9.003 28.614 -30.348 1.00 69.19 152 GLU A CA 1
ATOM 1194 C C . GLU A 1 152 ? 8.152 29.547 -29.478 1.00 69.19 152 GLU A C 1
ATOM 1196 O O . GLU A 1 152 ? 8.702 30.340 -28.707 1.00 69.19 152 GLU A O 1
ATOM 1201 N N . GLY A 1 153 ? 6.823 29.439 -29.575 1.00 68.69 153 GLY A N 1
ATOM 1202 C CA . GLY A 1 153 ? 5.874 30.213 -28.776 1.00 68.69 153 GLY A CA 1
ATOM 1203 C C . GLY A 1 153 ? 5.702 29.692 -27.347 1.00 68.69 153 GLY A C 1
ATOM 1204 O O . GLY A 1 153 ? 4.987 30.311 -26.555 1.00 68.69 153 GLY A O 1
ATOM 1205 N N . TYR A 1 154 ? 6.336 28.565 -27.000 1.00 78.69 154 TYR A N 1
ATOM 1206 C CA . TYR A 1 154 ? 6.112 27.903 -25.717 1.00 78.69 154 TYR A CA 1
ATOM 1207 C C . TYR A 1 154 ? 6.668 28.726 -24.568 1.00 78.69 154 TYR A C 1
ATOM 1209 O O . TYR A 1 154 ? 7.776 29.265 -24.626 1.00 78.69 154 TYR A O 1
ATOM 1217 N N . THR A 1 155 ? 5.888 28.784 -23.492 1.00 77.38 155 THR A N 1
ATOM 1218 C CA . THR A 1 155 ? 6.294 29.470 -22.263 1.00 77.38 155 THR A CA 1
ATOM 1219 C C . THR A 1 155 ? 7.385 28.673 -21.553 1.00 77.38 155 THR A C 1
ATOM 1221 O O . THR A 1 155 ? 8.353 29.243 -21.059 1.00 77.38 155 THR A O 1
ATOM 1224 N N . LEU A 1 156 ? 7.256 27.343 -21.537 1.00 80.38 156 LEU A N 1
ATOM 1225 C CA . LEU A 1 156 ? 8.299 26.427 -21.087 1.00 80.38 156 LEU A CA 1
ATOM 1226 C C . LEU A 1 156 ? 8.876 25.716 -22.312 1.00 80.38 156 LEU A C 1
ATOM 1228 O O . LEU A 1 156 ? 8.179 24.899 -22.910 1.00 80.38 156 LEU A O 1
ATOM 1232 N N . LYS A 1 157 ? 10.117 26.047 -22.693 1.00 80.88 157 LYS A N 1
ATOM 1233 C CA . LYS A 1 157 ? 10.775 25.541 -23.916 1.00 80.88 157 LYS A CA 1
ATOM 1234 C C . LYS A 1 157 ? 11.671 24.328 -23.678 1.00 80.88 157 LYS A C 1
ATOM 1236 O O . LYS A 1 157 ? 11.710 23.438 -24.524 1.00 80.88 157 LYS A O 1
ATOM 1241 N N . ASP A 1 158 ? 12.360 24.293 -22.538 1.00 80.56 158 ASP A N 1
ATOM 1242 C CA . ASP A 1 158 ? 13.333 23.251 -22.204 1.00 80.56 158 ASP A CA 1
ATOM 1243 C C . ASP A 1 158 ? 12.700 21.851 -22.237 1.00 80.56 158 ASP A C 1
ATOM 1245 O O . ASP A 1 158 ? 11.823 21.533 -21.432 1.00 80.56 158 ASP A O 1
ATOM 1249 N N . GLN A 1 159 ? 13.117 21.021 -23.196 1.00 71.12 159 GLN A N 1
ATOM 1250 C CA . GLN A 1 159 ? 12.481 19.727 -23.456 1.00 71.12 159 GLN A CA 1
ATOM 1251 C C . GLN A 1 159 ? 12.613 18.772 -22.271 1.00 71.12 159 GLN A C 1
ATOM 1253 O O . GLN A 1 159 ? 11.667 18.045 -21.969 1.00 71.12 159 GLN A O 1
ATOM 1258 N N . GLU A 1 160 ? 13.745 18.801 -21.569 1.00 69.19 160 GLU A N 1
ATOM 1259 C CA . GLU A 1 160 ? 13.964 17.943 -20.413 1.00 69.19 160 GLU A CA 1
ATOM 1260 C C . GLU A 1 160 ? 12.981 18.280 -19.286 1.00 69.19 160 GLU A C 1
ATOM 1262 O O . GLU A 1 160 ? 12.244 17.406 -18.824 1.00 69.19 160 GLU A O 1
ATOM 1267 N N . THR A 1 161 ? 12.872 19.554 -18.905 1.00 72.19 161 THR A N 1
ATOM 1268 C CA . THR A 1 161 ? 11.914 20.004 -17.886 1.00 72.19 161 THR A CA 1
ATOM 1269 C C . THR A 1 161 ? 10.484 19.676 -18.291 1.00 72.19 161 THR A C 1
ATOM 1271 O O . THR A 1 161 ? 9.708 19.214 -17.458 1.00 72.19 161 THR A O 1
ATOM 1274 N N . ARG A 1 162 ? 10.125 19.856 -19.565 1.00 79.19 162 ARG A N 1
ATOM 1275 C CA . ARG A 1 162 ? 8.784 19.531 -20.071 1.00 79.19 162 ARG A CA 1
ATOM 1276 C C . ARG A 1 162 ? 8.449 18.049 -19.936 1.00 79.19 162 ARG A C 1
ATOM 1278 O O . ARG A 1 162 ? 7.334 17.705 -19.547 1.00 79.19 162 ARG A O 1
ATOM 1285 N N . TYR A 1 163 ? 9.402 17.173 -20.247 1.00 69.81 163 TYR A N 1
ATOM 1286 C CA . TYR A 1 163 ? 9.191 15.727 -20.201 1.00 69.81 163 TYR A CA 1
ATOM 1287 C C . TYR A 1 163 ? 9.164 15.198 -18.766 1.00 69.81 163 TYR A C 1
ATOM 1289 O O . TYR A 1 163 ? 8.316 14.368 -18.448 1.00 69.81 163 TYR A O 1
ATOM 1297 N N . ARG A 1 164 ? 10.014 15.733 -17.881 1.00 66.62 164 ARG A N 1
ATOM 1298 C CA . ARG A 1 164 ? 10.060 15.355 -16.459 1.00 66.62 164 ARG A CA 1
ATOM 1299 C C . ARG A 1 164 ? 8.920 15.962 -15.639 1.00 66.62 164 ARG A C 1
ATOM 1301 O O . ARG A 1 164 ? 8.386 15.326 -14.735 1.00 66.62 164 ARG A O 1
ATOM 1308 N N . GLN A 1 165 ? 8.542 17.203 -15.939 1.00 75.38 165 GLN A N 1
ATOM 1309 C CA . GLN A 1 165 ? 7.482 17.951 -15.263 1.00 75.38 165 GLN A CA 1
ATOM 1310 C C . GLN A 1 165 ? 6.283 18.124 -16.189 1.00 75.38 165 GLN A C 1
ATOM 1312 O O . GLN A 1 165 ? 5.849 19.242 -16.474 1.00 75.38 165 GLN A O 1
ATOM 1317 N N . ARG A 1 166 ? 5.719 17.003 -16.650 1.00 79.44 166 ARG A N 1
ATOM 1318 C CA . ARG A 1 166 ? 4.614 17.025 -17.615 1.00 79.44 166 ARG A CA 1
ATOM 1319 C C . ARG A 1 166 ? 3.437 17.885 -17.158 1.00 79.44 166 ARG A C 1
ATOM 1321 O O . ARG A 1 166 ? 2.840 18.576 -17.971 1.00 79.44 166 ARG A O 1
ATOM 1328 N N . TYR A 1 167 ? 3.135 17.904 -15.861 1.00 75.75 167 TYR A N 1
ATOM 1329 C CA . TYR A 1 167 ? 2.103 18.773 -15.286 1.00 75.75 167 TYR A CA 1
ATOM 1330 C C . TYR A 1 167 ? 2.378 20.263 -15.553 1.00 75.75 167 TYR A C 1
ATOM 1332 O O . TYR A 1 167 ? 1.448 21.010 -15.840 1.00 75.75 167 TYR A O 1
ATOM 1340 N N . LEU A 1 168 ? 3.639 20.704 -15.497 1.00 77.81 168 LEU A N 1
ATOM 1341 C CA . LEU A 1 168 ? 4.037 22.083 -15.775 1.00 77.81 168 LEU A CA 1
ATOM 1342 C C . LEU A 1 168 ? 3.943 22.398 -17.268 1.00 77.81 168 LEU A C 1
ATOM 1344 O O . LEU A 1 168 ? 3.433 23.455 -17.633 1.00 77.81 168 LEU A O 1
ATOM 1348 N N . ASP A 1 169 ? 4.359 21.458 -18.117 1.00 79.38 169 ASP A N 1
ATOM 1349 C CA . ASP A 1 169 ? 4.206 21.560 -19.571 1.00 79.38 169 ASP A CA 1
ATOM 1350 C C . ASP A 1 169 ? 2.725 21.674 -19.968 1.00 79.38 169 ASP A C 1
ATOM 1352 O O . ASP A 1 169 ? 2.349 22.589 -20.693 1.00 79.38 169 ASP A O 1
ATOM 1356 N N . LEU A 1 170 ? 1.859 20.827 -19.400 1.00 76.50 170 LEU A N 1
ATOM 1357 C CA . LEU A 1 170 ? 0.409 20.879 -19.610 1.00 76.50 170 LEU A CA 1
ATOM 1358 C C . LEU A 1 170 ? -0.196 22.204 -19.128 1.00 76.50 170 LEU A C 1
ATOM 1360 O O . LEU A 1 170 ? -1.091 22.734 -19.780 1.00 76.50 170 LEU A O 1
ATOM 1364 N N . MET A 1 171 ? 0.267 22.758 -18.003 1.00 74.69 171 MET A N 1
ATOM 1365 C CA . MET A 1 171 ? -0.240 24.039 -17.492 1.00 74.69 171 MET A CA 1
ATOM 1366 C C . MET A 1 171 ? 0.107 25.212 -18.417 1.00 74.69 171 MET A C 1
ATOM 1368 O O . MET A 1 171 ? -0.730 26.088 -18.646 1.00 74.69 171 MET A O 1
ATOM 1372 N N . LEU A 1 172 ? 1.335 25.236 -18.937 1.00 76.94 172 LEU A N 1
ATOM 1373 C CA . LEU A 1 172 ? 1.899 26.403 -19.615 1.00 76.94 172 LEU A CA 1
ATOM 1374 C C . LEU A 1 172 ? 1.793 26.351 -21.142 1.00 76.94 172 LEU A C 1
ATOM 1376 O O . LEU A 1 172 ? 1.780 27.406 -21.773 1.00 76.94 172 LEU A O 1
ATOM 1380 N N . ASN A 1 173 ? 1.699 25.157 -21.728 1.00 79.19 173 ASN A N 1
ATOM 1381 C CA . ASN A 1 173 ? 1.680 24.941 -23.172 1.00 79.19 173 ASN A CA 1
ATOM 1382 C C . ASN A 1 173 ? 0.391 24.185 -23.571 1.00 79.19 173 ASN A C 1
ATOM 1384 O O . ASN A 1 173 ? 0.367 22.953 -23.573 1.00 79.19 173 ASN A O 1
ATOM 1388 N N . PRO A 1 174 ? -0.701 24.897 -23.922 1.00 74.94 174 PRO A N 1
ATOM 1389 C CA . PRO A 1 174 ? -2.006 24.295 -24.228 1.00 74.94 174 PRO A CA 1
ATOM 1390 C C . PRO A 1 174 ? -1.986 23.258 -25.354 1.00 74.94 174 PRO A C 1
ATOM 1392 O O . PRO A 1 174 ? -2.709 22.266 -25.284 1.00 74.94 174 PRO A O 1
ATOM 1395 N N . GLU A 1 175 ? -1.125 23.451 -26.359 1.00 79.81 175 GLU A N 1
ATOM 1396 C CA . GLU A 1 175 ? -0.931 22.492 -27.455 1.00 79.81 175 GLU A CA 1
ATOM 1397 C C . GLU A 1 175 ? -0.578 21.093 -26.933 1.00 79.81 175 GLU A C 1
ATOM 1399 O O . GLU A 1 175 ? -1.052 20.096 -27.467 1.00 79.81 175 GLU A O 1
ATOM 1404 N N . VAL A 1 176 ? 0.180 20.996 -25.835 1.00 80.88 176 VAL A N 1
ATOM 1405 C CA . VAL A 1 176 ? 0.556 19.707 -25.243 1.00 80.88 176 VAL A CA 1
ATOM 1406 C C . VAL A 1 176 ? -0.673 18.979 -24.706 1.00 80.88 176 VAL A C 1
ATOM 1408 O O . VAL A 1 176 ? -0.783 17.779 -24.911 1.00 80.88 176 VAL A O 1
ATOM 1411 N N . GLN A 1 177 ? -1.638 19.673 -24.090 1.00 75.56 177 GLN A N 1
ATOM 1412 C CA . GLN A 1 177 ? -2.894 19.036 -23.664 1.00 75.56 177 GLN A CA 1
ATOM 1413 C C . GLN A 1 177 ? -3.673 18.479 -24.861 1.00 75.56 177 GLN A C 1
ATOM 1415 O O . GLN A 1 177 ? -4.245 17.391 -24.781 1.00 75.56 177 GLN A O 1
ATOM 1420 N N . GLN A 1 178 ? -3.679 19.218 -25.972 1.00 80.69 178 GLN A N 1
ATOM 1421 C CA . GLN A 1 178 ? -4.351 18.798 -27.198 1.00 80.69 178 GLN A CA 1
ATOM 1422 C C . GLN A 1 178 ? -3.693 17.553 -27.810 1.00 80.69 178 GLN A C 1
ATOM 1424 O O . GLN A 1 178 ? -4.417 16.666 -28.245 1.00 80.69 178 GLN A O 1
ATOM 1429 N N . VAL A 1 179 ? -2.363 17.400 -27.737 1.00 84.19 179 VAL A N 1
ATOM 1430 C CA . VAL A 1 179 ? -1.659 16.163 -28.150 1.00 84.19 179 VAL A CA 1
ATOM 1431 C C . VAL A 1 179 ? -2.227 14.928 -27.436 1.00 84.19 179 VAL A C 1
ATOM 1433 O O . VAL A 1 179 ? -2.549 13.937 -28.089 1.00 84.19 179 VAL A O 1
ATOM 1436 N N . PHE A 1 180 ? -2.423 14.984 -26.111 1.00 80.44 180 PHE A N 1
ATOM 1437 C CA . PHE A 1 180 ? -2.993 13.856 -25.356 1.00 80.44 180 PHE A CA 1
ATOM 1438 C C . PHE A 1 180 ? -4.457 13.588 -25.715 1.00 80.44 180 PHE A C 1
ATOM 1440 O O . PHE A 1 180 ? -4.854 12.429 -25.837 1.00 80.44 180 PHE A O 1
ATOM 1447 N N . LYS A 1 181 ? -5.257 14.643 -25.918 1.00 82.00 181 LYS A N 1
ATOM 1448 C CA . LYS A 1 181 ? -6.647 14.500 -26.379 1.00 82.00 181 LYS A CA 1
ATOM 1449 C C . LYS A 1 181 ? -6.706 13.850 -27.765 1.00 82.00 181 LYS A C 1
ATOM 1451 O O . LYS A 1 181 ? -7.537 12.977 -27.985 1.00 82.00 181 LYS A O 1
ATOM 1456 N N . ILE A 1 182 ? -5.813 14.234 -28.680 1.00 86.81 182 ILE A N 1
ATOM 1457 C CA . ILE A 1 182 ? -5.703 13.644 -30.021 1.00 86.81 182 ILE A CA 1
ATOM 1458 C C . ILE A 1 182 ? -5.298 12.171 -29.920 1.00 86.81 182 ILE A C 1
ATOM 1460 O O . ILE A 1 182 ? -5.968 11.339 -30.519 1.00 86.81 182 ILE A O 1
ATOM 1464 N N . ARG A 1 183 ? -4.290 11.822 -29.108 1.00 89.50 183 ARG A N 1
ATOM 1465 C CA . ARG A 1 183 ? -3.913 10.418 -28.856 1.00 89.50 183 ARG A CA 1
ATOM 1466 C C . ARG A 1 183 ? -5.096 9.586 -28.355 1.00 89.50 183 ARG A C 1
ATOM 1468 O O . ARG A 1 183 ? -5.330 8.491 -28.855 1.00 89.50 183 ARG A O 1
ATOM 1475 N N . ALA A 1 184 ? -5.858 10.108 -27.394 1.00 83.19 184 ALA A N 1
ATOM 1476 C CA . ALA A 1 184 ? -7.050 9.431 -26.891 1.00 83.19 184 ALA A CA 1
ATOM 1477 C C . ALA A 1 184 ? -8.102 9.239 -27.997 1.00 83.19 184 ALA A C 1
ATOM 1479 O O . ALA A 1 184 ? -8.649 8.150 -28.130 1.00 83.19 184 ALA A O 1
ATOM 1480 N N . ARG A 1 185 ? -8.331 10.258 -28.840 1.00 91.38 185 ARG A N 1
ATOM 1481 C CA . ARG A 1 185 ? -9.233 10.161 -30.000 1.00 91.38 185 ARG A CA 1
ATOM 1482 C C . ARG A 1 185 ? -8.755 9.143 -31.041 1.00 91.38 185 ARG A C 1
ATOM 1484 O O . ARG A 1 185 ? -9.596 8.437 -31.577 1.00 91.38 185 ARG A O 1
ATOM 1491 N N . ILE A 1 186 ? -7.446 9.036 -31.292 1.00 92.81 186 ILE A N 1
ATOM 1492 C CA . ILE A 1 186 ? -6.852 8.011 -32.171 1.00 92.81 186 ILE A CA 1
ATOM 1493 C C . ILE A 1 186 ? -7.206 6.613 -31.653 1.00 92.81 186 ILE A C 1
ATOM 1495 O O . ILE A 1 186 ? -7.768 5.812 -32.392 1.00 92.81 186 ILE A O 1
ATOM 1499 N N . ILE A 1 187 ? -6.939 6.336 -30.372 1.00 92.38 187 ILE A N 1
ATOM 1500 C CA . ILE A 1 187 ? -7.239 5.034 -29.754 1.00 92.38 187 ILE A CA 1
ATOM 1501 C C . ILE A 1 187 ? -8.746 4.739 -29.801 1.00 92.38 187 ILE A C 1
ATOM 1503 O O . ILE A 1 187 ? -9.146 3.634 -30.157 1.00 92.38 187 ILE A O 1
ATOM 1507 N N . SER A 1 188 ? -9.591 5.724 -29.482 1.00 91.69 188 SER A N 1
ATOM 1508 C CA . SER A 1 188 ? -11.046 5.569 -29.582 1.00 91.69 188 SER A CA 1
ATOM 1509 C C . SER A 1 188 ? -11.510 5.289 -31.013 1.00 91.69 188 SER A C 1
ATOM 1511 O O . SER A 1 188 ? -12.456 4.527 -31.198 1.00 91.69 188 SER A O 1
ATOM 1513 N N . TYR A 1 189 ? -10.856 5.880 -32.019 1.00 96.75 189 TYR A N 1
ATOM 1514 C CA . TYR A 1 189 ? -11.162 5.620 -33.424 1.00 96.75 189 TYR A CA 1
ATOM 1515 C C . TYR A 1 189 ? -10.793 4.190 -33.824 1.00 96.75 189 TYR A C 1
ATOM 1517 O O . TYR A 1 189 ? -11.619 3.536 -34.449 1.00 96.75 189 TYR A O 1
ATOM 1525 N N . TYR A 1 190 ? -9.616 3.680 -33.428 1.00 96.44 190 TYR A N 1
ATOM 1526 C CA . TYR A 1 190 ? -9.240 2.277 -33.672 1.00 96.44 190 TYR A CA 1
ATOM 1527 C C . TYR A 1 190 ? -10.309 1.311 -33.173 1.00 96.44 190 TYR A C 1
ATOM 1529 O O . TYR A 1 190 ? -10.794 0.496 -33.951 1.00 96.44 190 TYR A O 1
ATOM 1537 N N . ARG A 1 191 ? -10.705 1.448 -31.899 1.00 96.75 191 ARG A N 1
ATOM 1538 C CA . ARG A 1 191 ? -11.734 0.595 -31.291 1.00 96.75 191 ARG A CA 1
ATOM 1539 C C . ARG A 1 191 ? -13.037 0.667 -32.068 1.00 96.75 191 ARG A C 1
ATOM 1541 O O . ARG A 1 191 ? -13.490 -0.329 -32.604 1.00 96.75 191 ARG A O 1
ATOM 1548 N N . LYS A 1 192 ? -13.567 1.882 -32.250 1.00 96.94 192 LYS A N 1
ATOM 1549 C CA . LYS A 1 192 ? -14.806 2.113 -33.006 1.00 96.94 192 LYS A CA 1
ATOM 1550 C C . LYS A 1 192 ? -14.746 1.501 -34.408 1.00 96.94 192 LYS A C 1
ATOM 1552 O O . LYS A 1 192 ? -15.738 0.947 -34.866 1.00 96.94 192 LYS A O 1
ATOM 1557 N N . PHE A 1 193 ? -13.623 1.640 -35.108 1.00 97.94 193 PHE A N 1
ATOM 1558 C CA . PHE A 1 193 ? -13.451 1.093 -36.447 1.00 97.94 193 PHE A CA 1
ATOM 1559 C C . PHE A 1 193 ? -13.477 -0.439 -36.427 1.00 97.94 193 PHE A C 1
ATOM 1561 O O . PHE A 1 193 ? -14.285 -1.029 -37.137 1.00 97.94 193 PHE A O 1
ATOM 1568 N N . LEU A 1 194 ? -12.655 -1.076 -35.592 1.00 97.50 194 LEU A N 1
ATOM 1569 C CA . LEU A 1 194 ? -12.535 -2.535 -35.524 1.00 97.50 194 LEU A CA 1
ATOM 1570 C C . LEU A 1 194 ? -13.803 -3.200 -34.963 1.00 97.50 194 LEU A C 1
ATOM 1572 O O . LEU A 1 194 ? -14.268 -4.189 -35.528 1.00 97.50 194 LEU A O 1
ATOM 1576 N N . ASP A 1 195 ? -14.432 -2.605 -33.948 1.00 96.56 195 ASP A N 1
ATOM 1577 C CA . ASP A 1 195 ? -15.717 -3.051 -33.395 1.00 96.56 195 ASP A CA 1
ATOM 1578 C C . ASP A 1 195 ? -16.813 -3.057 -34.473 1.00 96.56 195 ASP A C 1
ATOM 1580 O O . ASP A 1 195 ? -17.556 -4.029 -34.623 1.00 96.56 195 ASP A O 1
ATOM 1584 N N . ASN A 1 196 ? -16.890 -1.996 -35.286 1.00 97.25 196 ASN A N 1
ATOM 1585 C CA . ASN A 1 196 ? -17.849 -1.916 -36.394 1.00 97.25 196 ASN A CA 1
ATOM 1586 C C . ASN A 1 196 ? -17.559 -2.936 -37.507 1.00 97.25 196 ASN A C 1
ATOM 1588 O O . ASN A 1 196 ? -18.475 -3.315 -38.236 1.00 97.25 196 ASN A O 1
ATOM 1592 N N . HIS A 1 197 ? -16.313 -3.401 -37.620 1.00 96.25 197 HIS A N 1
ATOM 1593 C CA . HIS A 1 197 ? -15.904 -4.473 -38.527 1.00 96.25 197 HIS A CA 1
ATOM 1594 C C . HIS A 1 197 ? -16.023 -5.870 -37.892 1.00 96.25 197 HIS A C 1
ATOM 1596 O O . HIS A 1 197 ? -15.594 -6.862 -38.487 1.00 96.25 197 HIS A O 1
ATOM 1602 N N . GLY A 1 198 ? -16.644 -5.978 -36.712 1.00 95.31 198 GLY A N 1
ATOM 1603 C CA . GLY A 1 198 ? -16.943 -7.248 -36.053 1.00 95.31 198 GLY A CA 1
ATOM 1604 C C . GLY A 1 198 ? -15.732 -7.924 -35.414 1.00 95.31 198 GLY A C 1
ATOM 1605 O O . GLY A 1 198 ? -15.769 -9.135 -35.208 1.00 95.31 198 GLY A O 1
ATOM 1606 N N . PHE A 1 199 ? -14.664 -7.176 -35.130 1.00 98.19 199 PHE A N 1
ATOM 1607 C CA . PHE A 1 199 ? -13.559 -7.682 -34.325 1.00 98.19 199 PHE A CA 1
ATOM 1608 C C . PHE A 1 199 ? -13.917 -7.677 -32.836 1.00 98.19 199 PHE A C 1
ATOM 1610 O O . PHE A 1 199 ? -14.735 -6.884 -32.376 1.00 98.19 199 PHE A O 1
ATOM 1617 N N . ILE A 1 200 ? -13.269 -8.558 -32.077 1.00 97.19 200 ILE A N 1
ATOM 1618 C CA . ILE A 1 200 ? -13.391 -8.643 -30.622 1.00 97.19 200 ILE A CA 1
ATOM 1619 C C . ILE A 1 200 ? -12.081 -8.160 -29.991 1.00 97.19 200 ILE A C 1
ATOM 1621 O O . ILE A 1 200 ? -11.017 -8.698 -30.303 1.00 97.19 200 ILE A O 1
ATOM 1625 N N . GLU A 1 201 ? -12.155 -7.171 -29.093 1.00 98.00 201 GLU A N 1
ATOM 1626 C CA . GLU A 1 201 ? -11.001 -6.764 -28.277 1.00 98.00 201 GLU A CA 1
ATOM 1627 C C . GLU A 1 201 ? -10.658 -7.874 -27.276 1.00 98.00 201 GLU A C 1
ATOM 1629 O O . GLU A 1 201 ? -11.525 -8.352 -26.539 1.00 98.00 201 GLU A O 1
ATOM 1634 N N . VAL A 1 202 ? -9.392 -8.282 -27.238 1.00 96.38 202 VAL A N 1
ATOM 1635 C CA . VAL A 1 202 ? -8.872 -9.317 -26.337 1.00 96.38 202 VAL A CA 1
ATOM 1636 C C . VAL A 1 202 ? -7.614 -8.829 -25.622 1.00 96.38 202 VAL A C 1
ATOM 1638 O O . VAL A 1 202 ? -6.958 -7.888 -26.060 1.00 96.38 202 VAL A O 1
ATOM 1641 N N . GLU A 1 203 ? -7.258 -9.495 -24.526 1.00 96.38 203 GLU A N 1
ATOM 1642 C CA . GLU A 1 203 ? -5.997 -9.277 -23.816 1.00 96.38 203 GLU A CA 1
ATOM 1643 C C . GLU A 1 203 ? -5.216 -10.592 -23.771 1.00 96.38 203 GLU A C 1
ATOM 1645 O O . GLU A 1 203 ? -5.704 -11.604 -23.258 1.00 96.38 203 GLU A O 1
ATOM 1650 N N . THR A 1 204 ? -3.999 -10.587 -24.313 1.00 94.88 204 THR A N 1
ATOM 1651 C CA . THR A 1 204 ? -3.106 -11.752 -24.320 1.00 94.88 204 THR A CA 1
ATOM 1652 C C . THR A 1 204 ? -1.998 -11.619 -23.267 1.00 94.88 204 THR A C 1
ATOM 1654 O O . THR A 1 204 ? -1.730 -10.517 -22.777 1.00 94.88 204 THR A O 1
ATOM 1657 N N . PRO A 1 205 ? -1.333 -12.722 -22.870 1.00 95.25 205 PRO A N 1
ATOM 1658 C CA . PRO A 1 205 ? -0.271 -12.668 -21.872 1.00 95.25 205 PRO A CA 1
ATOM 1659 C C . PRO A 1 205 ? 0.830 -11.657 -22.217 1.00 95.25 205 PRO A C 1
ATOM 1661 O O . PRO A 1 205 ? 1.403 -11.659 -23.304 1.00 95.25 205 PRO A O 1
ATOM 1664 N N . VAL A 1 206 ? 1.153 -10.798 -21.248 1.00 95.56 206 VAL A N 1
ATOM 1665 C CA . VAL A 1 206 ? 2.303 -9.884 -21.325 1.00 95.56 206 VAL A CA 1
ATOM 1666 C C . VAL A 1 206 ? 3.602 -10.589 -20.925 1.00 95.56 206 VAL A C 1
ATOM 1668 O O . VAL A 1 206 ? 4.670 -10.186 -21.374 1.00 95.56 206 VAL A O 1
ATOM 1671 N N . MET A 1 207 ? 3.517 -11.635 -20.098 1.00 93.19 207 MET A N 1
ATOM 1672 C CA . MET A 1 207 ? 4.647 -12.465 -19.678 1.00 93.19 207 MET A CA 1
ATOM 1673 C C . MET A 1 207 ? 4.555 -13.832 -20.361 1.00 93.19 207 MET A C 1
ATOM 1675 O O . MET A 1 207 ? 3.610 -14.579 -20.116 1.00 93.19 207 MET A O 1
ATOM 1679 N N . ASN A 1 208 ? 5.544 -14.153 -21.191 1.00 89.69 208 ASN A N 1
ATOM 1680 C CA . ASN A 1 208 ? 5.590 -15.357 -22.014 1.00 89.69 208 ASN A CA 1
ATOM 1681 C C . ASN A 1 208 ? 6.721 -16.284 -21.571 1.00 89.69 208 ASN A C 1
ATOM 1683 O O . ASN A 1 208 ? 7.771 -15.818 -21.146 1.00 89.69 208 ASN A O 1
ATOM 1687 N N . ILE A 1 209 ? 6.539 -17.594 -21.730 1.00 87.75 209 ILE A N 1
ATOM 1688 C CA . ILE A 1 209 ? 7.612 -18.583 -21.511 1.00 87.75 209 ILE A CA 1
ATOM 1689 C C . ILE A 1 209 ? 8.701 -18.438 -22.584 1.00 87.75 209 ILE A C 1
ATOM 1691 O O . ILE A 1 209 ? 9.884 -18.589 -22.308 1.00 87.75 209 ILE A O 1
ATOM 1695 N N . THR A 1 210 ? 8.300 -18.082 -23.801 1.00 85.81 210 THR A N 1
ATOM 1696 C CA . THR A 1 210 ? 9.168 -17.820 -24.949 1.00 85.81 210 THR A CA 1
ATOM 1697 C C . THR A 1 210 ? 8.725 -16.524 -25.623 1.00 85.81 210 THR A C 1
ATOM 1699 O O . THR A 1 210 ? 7.538 -16.303 -25.861 1.00 85.81 210 THR A O 1
ATOM 1702 N N . ALA A 1 211 ? 9.671 -15.628 -25.910 1.00 86.00 211 ALA A N 1
ATOM 1703 C CA . ALA A 1 211 ? 9.388 -14.424 -26.687 1.00 86.00 211 ALA A CA 1
ATOM 1704 C C . ALA A 1 211 ? 9.272 -14.768 -28.180 1.00 86.00 211 ALA A C 1
ATOM 1706 O O . ALA A 1 211 ? 10.127 -15.467 -28.719 1.00 86.00 211 ALA A O 1
ATOM 1707 N N . GLY A 1 212 ? 8.241 -14.253 -28.848 1.00 86.06 212 GLY A N 1
ATOM 1708 C CA . GLY A 1 212 ? 8.003 -14.459 -30.276 1.00 86.06 212 GLY A CA 1
ATOM 1709 C C . GLY A 1 212 ? 7.009 -13.437 -30.830 1.00 86.06 212 GLY A C 1
ATOM 1710 O O . GLY A 1 212 ? 6.493 -12.614 -30.073 1.00 86.06 212 GLY A O 1
ATOM 1711 N N . GLY A 1 213 ? 6.774 -13.476 -32.143 1.00 85.81 213 GLY A N 1
ATOM 1712 C CA . GLY A 1 213 ? 5.894 -12.532 -32.853 1.00 85.81 213 GLY A CA 1
ATOM 1713 C C . GLY A 1 213 ? 6.592 -11.273 -33.388 1.00 85.81 213 GLY A C 1
ATOM 1714 O O . GLY A 1 213 ? 6.012 -10.505 -34.131 1.00 85.81 213 GLY A O 1
ATOM 1715 N N . ALA A 1 214 ? 7.855 -11.025 -33.042 1.00 88.25 214 ALA A N 1
ATOM 1716 C CA . ALA A 1 214 ? 8.650 -9.970 -33.674 1.00 88.25 214 ALA A CA 1
ATOM 1717 C C . ALA A 1 214 ? 10.144 -10.296 -33.583 1.00 88.25 214 ALA A C 1
ATOM 1719 O O . ALA A 1 214 ? 10.568 -10.963 -32.637 1.00 88.25 214 ALA A O 1
ATOM 1720 N N . ALA A 1 215 ? 10.925 -9.823 -34.557 1.00 85.44 215 ALA A N 1
ATOM 1721 C CA . ALA A 1 215 ? 12.383 -9.828 -34.479 1.00 85.44 215 ALA A CA 1
ATOM 1722 C C . ALA A 1 215 ? 12.817 -8.674 -33.565 1.00 85.44 215 ALA A C 1
ATOM 1724 O O . ALA A 1 215 ? 12.898 -7.526 -33.996 1.00 85.44 215 ALA A O 1
ATOM 1725 N N . ALA A 1 216 ? 12.950 -8.960 -32.273 1.00 88.25 216 ALA A N 1
ATOM 1726 C CA . ALA A 1 216 ? 13.220 -7.962 -31.248 1.00 88.25 216 ALA A CA 1
ATOM 1727 C C . ALA A 1 216 ? 13.807 -8.616 -30.001 1.00 88.25 216 ALA A C 1
ATOM 1729 O O . ALA A 1 216 ? 13.393 -9.705 -29.588 1.00 88.25 216 ALA A O 1
ATOM 1730 N N . ARG A 1 217 ? 14.722 -7.912 -29.333 1.00 87.62 217 ARG A N 1
ATOM 1731 C CA . ARG A 1 217 ? 15.306 -8.398 -28.080 1.00 87.62 217 ARG A CA 1
ATOM 1732 C C . ARG A 1 217 ? 14.282 -8.276 -26.938 1.00 87.62 217 ARG A C 1
ATOM 1734 O O . ARG A 1 217 ? 13.867 -7.159 -26.622 1.00 87.62 217 ARG A O 1
ATOM 1741 N N . PRO A 1 218 ? 13.890 -9.364 -26.251 1.00 90.81 218 PRO A N 1
ATOM 1742 C CA . PRO A 1 218 ? 12.917 -9.283 -25.165 1.00 90.81 218 PRO A CA 1
ATOM 1743 C C . PRO A 1 218 ? 13.540 -8.780 -23.854 1.00 90.81 218 PRO A C 1
ATOM 1745 O O . PRO A 1 218 ? 14.740 -8.929 -23.598 1.00 90.81 218 PRO A O 1
ATOM 1748 N N . PHE A 1 219 ? 12.697 -8.246 -22.969 1.00 90.50 219 PHE A N 1
ATOM 1749 C CA . PHE A 1 219 ? 13.035 -8.127 -21.549 1.00 90.50 219 PHE A CA 1
ATOM 1750 C C . PHE A 1 219 ? 12.809 -9.464 -20.847 1.00 90.50 219 PHE A C 1
ATOM 1752 O O . PHE A 1 219 ? 11.790 -10.112 -21.074 1.00 90.50 219 PHE A O 1
ATOM 1759 N N . ILE A 1 220 ? 13.729 -9.841 -19.962 1.00 91.75 220 ILE A N 1
ATOM 1760 C CA . ILE A 1 220 ? 13.652 -11.073 -19.170 1.00 91.75 220 ILE A CA 1
ATOM 1761 C C . ILE A 1 220 ? 13.275 -10.710 -17.733 1.00 91.75 220 ILE A C 1
ATOM 1763 O O . ILE A 1 220 ? 13.801 -9.753 -17.158 1.00 91.75 220 ILE A O 1
ATOM 1767 N N . THR A 1 221 ? 12.352 -11.465 -17.158 1.00 88.75 221 THR A N 1
ATOM 1768 C CA . THR A 1 221 ? 11.940 -11.409 -15.758 1.00 88.75 221 THR A CA 1
ATOM 1769 C C . THR A 1 221 ? 11.848 -12.827 -15.193 1.00 88.75 221 THR A C 1
ATOM 1771 O O . THR A 1 221 ? 12.078 -13.793 -15.911 1.00 88.75 221 THR A O 1
ATOM 1774 N N . HIS A 1 222 ? 11.548 -12.967 -13.906 1.00 85.81 222 HIS A N 1
ATOM 1775 C CA . HIS A 1 222 ? 11.571 -14.258 -13.225 1.00 85.81 222 HIS A CA 1
ATOM 1776 C C . HIS A 1 222 ? 10.346 -14.417 -12.319 1.00 85.81 222 HIS A C 1
ATOM 1778 O O . HIS A 1 222 ? 10.023 -13.518 -11.536 1.00 85.81 222 HIS A O 1
ATOM 1784 N N . HIS A 1 223 ? 9.658 -15.555 -12.428 1.00 85.69 223 HIS A N 1
ATOM 1785 C CA . HIS A 1 223 ? 8.481 -15.877 -11.626 1.00 85.69 223 HIS A CA 1
ATOM 1786 C C . HIS A 1 223 ? 8.863 -16.736 -10.414 1.00 85.69 223 HIS A C 1
ATOM 1788 O O . HIS A 1 223 ? 8.890 -17.962 -10.493 1.00 85.69 223 HIS A O 1
ATOM 1794 N N . ASN A 1 224 ? 9.090 -16.089 -9.267 1.00 69.56 224 ASN A N 1
ATOM 1795 C CA . ASN A 1 224 ? 9.661 -16.719 -8.065 1.00 69.56 224 ASN A CA 1
ATOM 1796 C C . ASN A 1 224 ? 8.938 -17.991 -7.569 1.00 69.56 224 ASN A C 1
ATOM 1798 O O . ASN A 1 224 ? 9.585 -18.876 -7.028 1.00 69.56 224 ASN A O 1
ATOM 1802 N N . GLU A 1 225 ? 7.609 -18.088 -7.692 1.00 74.62 225 GLU A N 1
ATOM 1803 C CA . GLU A 1 225 ? 6.862 -19.269 -7.210 1.00 74.62 225 GLU A CA 1
ATOM 1804 C C . GLU A 1 225 ? 6.978 -20.474 -8.155 1.00 74.62 225 GLU A C 1
ATOM 1806 O O . GLU A 1 225 ? 6.920 -21.614 -7.705 1.00 74.62 225 GLU A O 1
ATOM 1811 N N . MET A 1 226 ? 7.155 -20.223 -9.456 1.00 76.69 226 MET A N 1
ATOM 1812 C CA . MET A 1 226 ? 7.277 -21.275 -10.475 1.00 76.69 226 MET A CA 1
ATOM 1813 C C . MET A 1 226 ? 8.742 -21.576 -10.809 1.00 76.69 226 MET A C 1
ATOM 1815 O O . MET A 1 226 ? 8.998 -22.496 -11.577 1.00 76.69 226 MET A O 1
ATOM 1819 N N . ASP A 1 227 ? 9.671 -20.796 -10.240 1.00 87.06 227 ASP A N 1
ATOM 1820 C CA . ASP A 1 227 ? 11.117 -20.880 -10.453 1.00 87.06 227 ASP A CA 1
ATOM 1821 C C . ASP A 1 227 ? 11.486 -20.962 -11.943 1.00 87.06 227 ASP A C 1
ATOM 1823 O O . ASP A 1 227 ? 12.210 -21.846 -12.397 1.00 87.06 227 ASP A O 1
ATOM 1827 N N . MET A 1 228 ? 10.918 -20.052 -12.736 1.00 88.44 228 MET A N 1
ATOM 1828 C CA . MET A 1 228 ? 11.142 -20.003 -14.178 1.00 88.44 228 MET A CA 1
ATOM 1829 C C . MET A 1 228 ? 11.281 -18.571 -14.678 1.00 88.44 228 MET A C 1
ATOM 1831 O O . MET A 1 228 ? 10.613 -17.648 -14.195 1.00 88.44 228 MET A O 1
ATOM 1835 N N . ASP A 1 229 ? 12.131 -18.402 -15.684 1.00 91.94 229 ASP A N 1
ATOM 1836 C CA . ASP A 1 229 ? 12.247 -17.143 -16.403 1.00 91.94 229 ASP A CA 1
ATOM 1837 C C . ASP A 1 229 ? 11.039 -16.946 -17.323 1.00 91.94 229 ASP A C 1
ATOM 1839 O O . ASP A 1 229 ? 10.533 -17.878 -17.952 1.00 91.94 229 ASP A O 1
ATOM 1843 N N . LEU A 1 230 ? 10.574 -15.703 -17.384 1.00 92.88 230 LEU A N 1
ATOM 1844 C CA . LEU A 1 230 ? 9.526 -15.244 -18.282 1.00 92.88 230 LEU A CA 1
ATOM 1845 C C . LEU A 1 230 ? 10.045 -14.051 -19.078 1.00 92.88 230 LEU A C 1
ATOM 1847 O O . LEU A 1 230 ? 10.886 -13.281 -18.622 1.00 92.88 230 LEU A O 1
ATOM 1851 N N . TYR A 1 231 ? 9.499 -13.854 -20.263 1.00 93.69 231 TYR A N 1
ATOM 1852 C CA . TYR A 1 231 ? 9.868 -12.785 -21.174 1.00 93.69 231 TYR A CA 1
ATOM 1853 C C . TYR A 1 231 ? 8.698 -11.823 -21.323 1.00 93.69 231 TYR A C 1
ATOM 1855 O O . TYR A 1 231 ? 7.567 -12.257 -21.542 1.00 93.69 231 TYR A O 1
ATOM 1863 N N . LEU A 1 232 ? 8.943 -10.516 -21.229 1.00 95.06 232 LEU A N 1
ATOM 1864 C CA . LEU A 1 232 ? 7.918 -9.551 -21.618 1.00 95.06 232 LEU A CA 1
ATOM 1865 C C . LEU A 1 232 ? 7.697 -9.645 -23.129 1.00 95.06 232 LEU A C 1
ATOM 1867 O O . LEU A 1 232 ? 8.659 -9.747 -23.894 1.00 95.06 232 LEU A O 1
ATOM 1871 N N . ARG A 1 233 ? 6.433 -9.626 -23.552 1.00 94.19 233 ARG A N 1
ATOM 1872 C CA . ARG A 1 233 ? 6.074 -9.799 -24.959 1.00 94.19 233 ARG A CA 1
ATOM 1873 C C . ARG A 1 233 ? 6.692 -8.713 -25.847 1.00 94.19 233 ARG A C 1
ATOM 1875 O O . ARG A 1 233 ? 6.616 -7.519 -25.546 1.00 94.19 233 ARG A O 1
ATOM 1882 N N . VAL A 1 234 ? 7.235 -9.153 -26.979 1.00 93.94 234 VAL A N 1
ATOM 1883 C CA . VAL A 1 234 ? 7.717 -8.295 -28.075 1.00 93.94 234 VAL A CA 1
ATOM 1884 C C . VAL A 1 234 ? 6.657 -8.074 -29.163 1.00 93.94 234 VAL A C 1
ATOM 1886 O O . VAL A 1 234 ? 6.808 -7.164 -29.981 1.00 93.94 234 VAL A O 1
ATOM 1889 N N . SER A 1 235 ? 5.598 -8.889 -29.144 1.00 94.62 235 SER A N 1
ATOM 1890 C CA . SER A 1 235 ? 4.344 -8.773 -29.894 1.00 94.62 235 SER A CA 1
ATOM 1891 C C . SER A 1 235 ? 3.308 -9.765 -29.301 1.00 94.62 235 SER A C 1
ATOM 1893 O O . SER A 1 235 ? 3.714 -10.788 -28.733 1.00 94.62 235 SER A O 1
ATOM 1895 N N . PRO A 1 236 ? 1.992 -9.476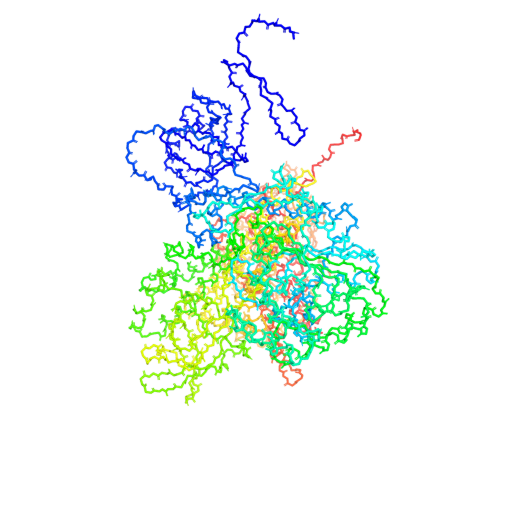 -29.351 1.00 96.00 236 PRO A N 1
ATOM 1896 C CA . PRO A 1 236 ? 0.922 -10.431 -29.034 1.00 96.00 236 PRO A CA 1
ATOM 1897 C C . PRO A 1 236 ? 0.598 -11.448 -30.156 1.00 96.00 236 PRO A C 1
ATOM 1899 O O . PRO A 1 236 ? -0.163 -12.388 -29.908 1.00 96.00 236 PRO A O 1
ATOM 1902 N N . GLU A 1 237 ? 1.190 -11.319 -31.348 1.00 96.94 237 GLU A N 1
ATOM 1903 C CA . GLU A 1 237 ? 0.894 -12.076 -32.577 1.00 96.94 237 GLU A CA 1
ATOM 1904 C C . GLU A 1 237 ? 0.618 -13.575 -32.382 1.00 96.94 237 GLU A C 1
ATOM 1906 O O . GLU A 1 237 ? -0.422 -14.092 -32.804 1.00 96.94 237 GLU A O 1
ATOM 1911 N N . LEU A 1 238 ? 1.540 -14.303 -31.737 1.00 96.00 238 LEU A N 1
ATOM 1912 C CA . LEU A 1 238 ? 1.435 -15.763 -31.630 1.00 96.00 238 LEU A CA 1
ATOM 1913 C C . LEU A 1 238 ? 0.196 -16.193 -30.833 1.00 96.00 238 LEU A C 1
ATOM 1915 O O . LEU A 1 238 ? -0.386 -17.239 -31.116 1.00 96.00 238 LEU A O 1
ATOM 1919 N N . TYR A 1 239 ? -0.230 -15.399 -29.847 1.00 97.31 239 TYR A N 1
ATOM 1920 C CA . TYR A 1 239 ? -1.448 -15.677 -29.086 1.00 97.31 239 TYR A CA 1
ATOM 1921 C C . TYR A 1 239 ? -2.701 -15.304 -29.860 1.00 97.31 239 TYR A C 1
ATOM 1923 O O . TYR A 1 239 ? -3.668 -16.061 -29.828 1.00 97.31 239 TYR A O 1
ATOM 1931 N N . LEU A 1 240 ? -2.687 -14.184 -30.579 1.00 97.75 240 LEU A N 1
ATOM 1932 C CA . LEU A 1 240 ? -3.833 -13.772 -31.383 1.00 97.75 240 LEU A CA 1
ATOM 1933 C C . LEU A 1 240 ? -4.135 -14.810 -32.474 1.00 97.75 240 LEU A C 1
ATOM 1935 O O . LEU A 1 240 ? -5.285 -15.213 -32.626 1.00 97.75 240 LEU A O 1
ATOM 1939 N N . LYS A 1 241 ? -3.108 -15.384 -33.115 1.00 97.69 241 LYS A N 1
ATOM 1940 C CA . LYS A 1 241 ? -3.282 -16.533 -34.022 1.00 97.69 241 LYS A CA 1
ATOM 1941 C C . LYS A 1 241 ? -3.835 -17.781 -33.323 1.00 97.69 241 LYS A C 1
ATOM 1943 O O . LYS A 1 241 ? -4.714 -18.440 -33.873 1.00 97.69 241 LYS A O 1
ATOM 1948 N N . LYS A 1 242 ? -3.392 -18.095 -32.097 1.00 97.62 242 LYS A N 1
ATOM 1949 C CA . LYS A 1 242 ? -3.964 -19.202 -31.294 1.00 97.62 242 LYS A CA 1
ATOM 1950 C C . LYS A 1 242 ? -5.460 -18.992 -31.012 1.00 97.62 242 LYS A C 1
ATOM 1952 O O . LYS A 1 242 ? -6.209 -19.963 -30.977 1.00 97.62 242 LYS A O 1
ATOM 1957 N N . LEU A 1 243 ? -5.912 -17.750 -30.837 1.00 98.00 243 LEU A N 1
ATOM 1958 C CA . LEU A 1 243 ? -7.337 -17.443 -30.669 1.00 98.00 243 LEU A CA 1
ATOM 1959 C C . LEU A 1 243 ? -8.137 -17.665 -31.958 1.00 98.00 243 LEU A C 1
ATOM 1961 O O . LEU A 1 243 ? -9.247 -18.192 -31.888 1.00 98.00 243 LEU A O 1
ATOM 1965 N N . VAL A 1 244 ? -7.559 -17.341 -33.118 1.00 98.25 244 VAL A N 1
ATOM 1966 C CA . VAL A 1 244 ? -8.174 -17.638 -34.422 1.00 98.25 244 VAL A CA 1
ATOM 1967 C C . VAL A 1 244 ? -8.288 -19.151 -34.642 1.00 98.25 244 VAL A C 1
ATOM 1969 O O . VAL A 1 244 ? -9.353 -19.623 -35.028 1.00 98.25 244 VAL A O 1
ATOM 1972 N N . VAL A 1 245 ? -7.257 -19.937 -34.293 1.00 97.56 245 VAL A N 1
ATOM 1973 C CA . VAL A 1 245 ? -7.349 -21.417 -34.243 1.00 97.56 245 VAL A CA 1
ATOM 1974 C C . VAL A 1 245 ? -8.505 -21.865 -33.339 1.00 97.56 245 VAL A C 1
ATOM 1976 O O . VAL A 1 245 ? -9.240 -22.793 -33.666 1.00 97.56 245 VAL A O 1
ATOM 1979 N N . GLY A 1 246 ? -8.700 -21.185 -32.206 1.00 96.00 246 GLY A N 1
ATOM 1980 C CA . GLY A 1 246 ? -9.796 -21.435 -31.269 1.00 96.00 246 GLY A CA 1
ATOM 1981 C C . GLY A 1 246 ? -11.197 -21.059 -31.774 1.00 96.00 246 GLY A C 1
ATOM 1982 O O . GLY A 1 246 ? -12.168 -21.303 -31.058 1.00 96.00 246 GLY A O 1
ATOM 1983 N N . GLY A 1 247 ? -11.322 -20.483 -32.974 1.00 93.50 247 GLY A N 1
ATOM 1984 C CA . GLY A 1 247 ? -12.594 -20.113 -33.600 1.00 93.50 247 GLY A CA 1
ATOM 1985 C C . GLY A 1 247 ? -13.022 -18.657 -33.394 1.00 93.50 247 GLY A C 1
ATOM 1986 O O . GLY A 1 247 ? -14.165 -18.315 -33.695 1.00 93.50 247 GLY A O 1
ATOM 1987 N N . LEU A 1 248 ? -12.145 -17.788 -32.876 1.00 96.62 248 LEU A N 1
ATOM 1988 C CA . LEU A 1 248 ? -12.389 -16.343 -32.861 1.00 96.62 248 LEU A CA 1
ATOM 1989 C C . LEU A 1 248 ? -11.879 -15.720 -34.165 1.00 96.62 248 LEU A C 1
ATOM 1991 O O . LEU A 1 248 ? -10.738 -15.275 -34.245 1.00 96.62 248 LEU A O 1
ATOM 1995 N N . ASP A 1 249 ? -12.742 -15.681 -35.180 1.00 96.19 249 ASP A N 1
ATOM 1996 C CA . ASP A 1 249 ? -12.380 -15.287 -36.551 1.00 96.19 249 ASP A CA 1
ATOM 1997 C C . ASP A 1 249 ? -11.803 -13.866 -36.681 1.00 96.19 249 ASP A C 1
ATOM 1999 O O . ASP A 1 249 ? -11.074 -13.587 -37.629 1.00 96.19 249 ASP A O 1
ATOM 2003 N N . ARG A 1 250 ? -12.144 -12.939 -35.778 1.00 98.19 250 ARG A N 1
ATOM 2004 C CA . ARG A 1 250 ? -11.686 -11.541 -35.821 1.00 98.19 250 ARG A CA 1
ATOM 2005 C C . ARG A 1 250 ? -11.347 -11.049 -34.422 1.00 98.19 250 ARG A C 1
ATOM 2007 O O . ARG A 1 250 ? -12.244 -10.802 -33.617 1.00 98.19 250 ARG A O 1
ATOM 2014 N N . VAL A 1 251 ? -10.062 -10.883 -34.135 1.00 98.19 251 VAL A N 1
ATOM 2015 C CA . VAL A 1 251 ? -9.570 -10.444 -32.818 1.00 98.19 251 VAL A CA 1
ATOM 2016 C C . VAL A 1 251 ? -8.629 -9.261 -32.957 1.00 98.19 251 VAL A C 1
ATOM 2018 O O . VAL A 1 251 ? -7.878 -9.188 -33.928 1.00 98.19 251 VAL A O 1
ATOM 2021 N N . TYR A 1 252 ? -8.654 -8.344 -31.994 1.00 98.50 252 TYR A N 1
ATOM 2022 C CA . TYR A 1 252 ? -7.663 -7.277 -31.900 1.00 98.50 252 TYR A CA 1
ATOM 2023 C C . TYR A 1 252 ? -7.227 -7.022 -30.463 1.00 98.50 252 TYR A C 1
ATOM 2025 O O . TYR A 1 252 ? -7.977 -7.251 -29.520 1.00 98.50 252 TYR A O 1
ATOM 2033 N N . GLU A 1 253 ? -6.019 -6.503 -30.295 1.00 98.12 253 GLU A N 1
ATOM 2034 C CA . GLU A 1 253 ? -5.510 -6.041 -29.013 1.00 98.12 253 GLU A CA 1
ATOM 2035 C C . GLU A 1 253 ? -4.821 -4.684 -29.182 1.00 98.12 253 GLU A C 1
ATOM 2037 O O . GLU A 1 253 ? -3.915 -4.526 -30.002 1.00 98.12 253 GLU A O 1
ATOM 2042 N N . ILE A 1 254 ? -5.228 -3.701 -28.371 1.00 96.88 254 ILE A N 1
ATOM 2043 C CA . ILE A 1 254 ? -4.499 -2.441 -28.193 1.00 96.88 254 ILE A CA 1
ATOM 2044 C C . ILE A 1 254 ? -3.751 -2.523 -26.869 1.00 96.88 254 ILE A C 1
ATOM 2046 O O . ILE A 1 254 ? -4.333 -2.344 -25.798 1.00 96.88 254 ILE A O 1
ATOM 2050 N N . GLY A 1 255 ? -2.447 -2.768 -26.938 1.00 88.75 255 GLY A N 1
ATOM 2051 C CA . GLY A 1 255 ? -1.665 -3.110 -25.760 1.00 88.75 255 GLY A CA 1
ATOM 2052 C C . GLY A 1 255 ? -0.238 -2.589 -25.793 1.00 88.75 255 GLY A C 1
ATOM 2053 O O . GLY A 1 255 ? 0.257 -2.074 -26.797 1.00 88.75 255 GLY A O 1
ATOM 2054 N N . LYS A 1 256 ? 0.427 -2.718 -24.642 1.00 90.69 256 LYS A N 1
ATOM 2055 C CA . LYS A 1 256 ? 1.852 -2.420 -24.508 1.00 90.69 256 LYS A CA 1
ATOM 2056 C C . LYS A 1 256 ? 2.696 -3.571 -25.046 1.00 90.69 256 LYS A C 1
ATOM 2058 O O . LYS A 1 256 ? 2.381 -4.740 -24.808 1.00 90.69 256 LYS A O 1
ATOM 2063 N N . THR A 1 257 ? 3.787 -3.198 -25.693 1.00 89.50 257 THR A N 1
ATOM 2064 C CA . THR A 1 257 ? 4.830 -4.080 -26.208 1.00 89.50 257 THR A CA 1
ATOM 2065 C C . THR A 1 257 ? 6.174 -3.621 -25.666 1.00 89.50 257 THR A C 1
ATOM 2067 O O . THR A 1 257 ? 6.384 -2.420 -25.481 1.00 89.50 257 THR A O 1
ATOM 2070 N N . PHE A 1 258 ? 7.064 -4.574 -25.382 1.00 92.81 258 PHE A N 1
ATOM 2071 C CA . PHE A 1 258 ? 8.315 -4.326 -24.676 1.00 92.81 258 PHE A CA 1
ATOM 2072 C C . PHE A 1 258 ? 9.494 -4.829 -25.502 1.00 92.81 258 PHE A C 1
ATOM 2074 O O . PHE A 1 258 ? 9.616 -6.028 -25.740 1.00 92.81 258 PHE A O 1
ATOM 2081 N N . ARG A 1 259 ? 10.377 -3.920 -25.920 1.00 90.56 259 ARG A N 1
ATOM 2082 C CA . ARG A 1 259 ? 11.571 -4.249 -26.710 1.00 90.56 259 ARG A CA 1
ATOM 2083 C C . ARG A 1 259 ? 12.808 -3.665 -26.044 1.00 90.56 259 ARG A C 1
ATOM 2085 O O . ARG A 1 259 ? 12.882 -2.465 -25.779 1.00 90.56 259 ARG A O 1
ATOM 2092 N N . ASN A 1 260 ? 13.760 -4.528 -25.712 1.00 87.38 260 ASN A N 1
ATOM 2093 C CA . ASN A 1 260 ? 14.998 -4.181 -25.022 1.00 87.38 260 ASN A CA 1
ATOM 2094 C C . ASN A 1 260 ? 16.054 -3.701 -26.027 1.00 87.38 260 ASN A C 1
ATOM 2096 O O . ASN A 1 260 ? 17.097 -4.324 -26.223 1.00 87.38 260 ASN A O 1
ATOM 2100 N N . GLU A 1 261 ? 15.728 -2.595 -26.686 1.00 81.19 261 GLU A N 1
ATOM 2101 C CA . GLU A 1 261 ? 16.493 -1.982 -27.768 1.00 81.19 261 GLU A CA 1
ATOM 2102 C C . GLU A 1 261 ? 16.949 -0.564 -27.375 1.00 81.19 261 GLU A C 1
ATOM 2104 O O . GLU A 1 261 ? 16.634 -0.044 -26.297 1.00 81.19 261 GLU A O 1
ATOM 2109 N N . GLY A 1 262 ? 17.735 0.078 -28.242 1.00 63.06 262 GLY A N 1
ATOM 2110 C CA . GLY A 1 262 ? 18.170 1.459 -28.041 1.00 63.06 262 GLY A CA 1
ATOM 2111 C C . GLY A 1 262 ? 17.001 2.453 -28.057 1.00 63.06 262 GLY A C 1
ATOM 2112 O O . GLY A 1 262 ? 16.027 2.277 -28.781 1.00 63.06 262 GLY A O 1
ATOM 2113 N N . MET A 1 263 ? 17.105 3.536 -27.278 1.00 72.38 263 MET A N 1
ATOM 2114 C CA . MET A 1 263 ? 16.130 4.632 -27.340 1.00 72.38 263 MET A CA 1
ATOM 2115 C C . MET A 1 263 ? 16.585 5.733 -28.294 1.00 72.38 263 MET A C 1
ATOM 2117 O O . MET A 1 263 ? 17.678 6.279 -28.128 1.00 72.38 263 MET A O 1
ATOM 2121 N N . ASP A 1 264 ? 15.696 6.179 -29.174 1.00 74.50 264 ASP A N 1
ATOM 2122 C CA . ASP A 1 264 ? 15.933 7.320 -30.061 1.00 74.50 264 ASP A CA 1
ATOM 2123 C C . ASP A 1 264 ? 14.704 8.255 -30.131 1.00 74.50 264 ASP A C 1
ATOM 2125 O O . ASP A 1 264 ? 14.007 8.459 -29.131 1.00 74.50 264 ASP A O 1
ATOM 2129 N N . LEU A 1 265 ? 14.490 8.932 -31.263 1.00 72.50 265 LEU A N 1
ATOM 2130 C CA . LEU A 1 265 ? 13.343 9.820 -31.478 1.00 72.50 265 LEU A CA 1
ATOM 2131 C C . LEU A 1 265 ? 12.018 9.056 -31.658 1.00 72.50 265 LEU A C 1
ATOM 2133 O O . LEU A 1 265 ? 10.955 9.639 -31.445 1.00 72.50 265 LEU A O 1
ATOM 2137 N N . THR A 1 266 ? 12.078 7.788 -32.052 1.00 72.69 266 THR A N 1
ATOM 2138 C CA . THR A 1 266 ? 10.956 6.917 -32.438 1.00 72.69 266 THR A CA 1
ATOM 2139 C C . THR A 1 266 ? 10.870 5.625 -31.642 1.00 72.69 266 THR A C 1
ATOM 2141 O O . THR A 1 266 ? 9.808 5.009 -31.635 1.00 72.69 266 THR A O 1
ATOM 2144 N N . HIS A 1 267 ? 11.950 5.236 -30.969 1.00 78.25 267 HIS A N 1
ATOM 2145 C CA . HIS A 1 267 ? 12.056 4.009 -30.196 1.00 78.25 267 HIS A CA 1
ATOM 2146 C C . HIS A 1 267 ? 12.095 4.322 -28.704 1.00 78.25 267 HIS A C 1
ATOM 2148 O O . HIS A 1 267 ? 12.940 5.080 -28.212 1.00 78.25 267 HIS A O 1
ATOM 2154 N N . ILE A 1 268 ? 11.150 3.723 -27.988 1.00 76.00 268 ILE A N 1
ATOM 2155 C CA . ILE A 1 268 ? 11.104 3.666 -26.530 1.00 76.00 268 ILE A CA 1
ATOM 2156 C C . ILE A 1 268 ? 10.888 2.211 -26.107 1.00 76.00 268 ILE A C 1
ATOM 2158 O O . ILE A 1 268 ? 10.235 1.471 -26.840 1.00 76.00 268 ILE A O 1
ATOM 2162 N N . PRO A 1 269 ? 11.412 1.786 -24.942 1.00 79.00 269 PRO A N 1
ATOM 2163 C CA . PRO A 1 269 ? 11.450 0.366 -24.594 1.00 79.00 269 PRO A CA 1
ATOM 2164 C C . PRO A 1 269 ? 10.074 -0.241 -24.308 1.00 79.00 269 PRO A C 1
ATOM 2166 O O . PRO A 1 269 ? 9.912 -1.455 -24.369 1.00 79.00 269 PRO A O 1
ATOM 2169 N N . GLU A 1 270 ? 9.089 0.603 -23.995 1.00 85.06 270 GLU A N 1
ATOM 2170 C CA . GLU A 1 270 ? 7.673 0.255 -23.954 1.00 85.06 270 GLU A CA 1
ATOM 2171 C C . GLU A 1 270 ? 6.907 1.162 -24.922 1.00 85.06 270 GLU A C 1
ATOM 2173 O O . GLU A 1 270 ? 7.038 2.381 -24.863 1.00 85.06 270 GLU A O 1
ATOM 2178 N N . PHE A 1 271 ? 6.087 0.602 -25.804 1.00 86.94 271 PHE A N 1
ATOM 2179 C CA . PHE A 1 271 ? 5.245 1.385 -26.716 1.00 86.94 271 PHE A CA 1
ATOM 2180 C C . PHE A 1 271 ? 3.894 0.706 -26.916 1.00 86.94 271 PHE A C 1
ATOM 2182 O O . PHE A 1 271 ? 3.697 -0.443 -26.525 1.00 86.94 271 PHE A O 1
ATOM 2189 N N . THR A 1 272 ? 2.931 1.449 -27.454 1.00 90.12 272 THR A N 1
ATOM 2190 C CA . THR A 1 272 ? 1.564 0.980 -27.680 1.00 90.12 272 THR A CA 1
ATOM 2191 C C . THR A 1 272 ? 1.374 0.636 -29.147 1.00 90.12 272 THR A C 1
ATOM 2193 O O . THR A 1 272 ? 1.618 1.463 -30.031 1.00 90.12 272 THR A O 1
ATOM 2196 N N . MET A 1 273 ? 0.867 -0.562 -29.400 1.00 92.88 273 MET A N 1
ATOM 2197 C CA . MET A 1 273 ? 0.476 -0.993 -30.734 1.00 92.88 273 MET A CA 1
ATOM 2198 C C . MET A 1 273 ? -0.938 -1.559 -30.731 1.00 92.88 273 MET A C 1
ATOM 2200 O O . MET A 1 273 ? -1.432 -2.011 -29.699 1.00 92.88 273 MET A O 1
ATOM 2204 N N . CYS A 1 274 ? -1.583 -1.480 -31.889 1.00 96.88 274 CYS A N 1
ATOM 2205 C CA . CYS A 1 274 ? -2.786 -2.234 -32.193 1.00 96.88 274 CYS A CA 1
ATOM 2206 C C . CYS A 1 274 ? -2.374 -3.399 -33.088 1.00 96.88 274 CYS A C 1
ATOM 2208 O O . CYS A 1 274 ? -1.833 -3.147 -34.163 1.00 96.88 274 CYS A O 1
ATOM 2210 N N . GLU A 1 275 ? -2.629 -4.633 -32.668 1.00 97.88 275 GLU A N 1
ATOM 2211 C CA . GLU A 1 275 ? -2.553 -5.798 -33.552 1.00 97.88 275 GLU A CA 1
ATOM 2212 C C . GLU A 1 275 ? -3.941 -6.393 -33.744 1.00 97.88 275 GLU A C 1
ATOM 2214 O O . GLU A 1 275 ? -4.703 -6.484 -32.783 1.00 97.88 275 GLU A O 1
ATOM 2219 N N . PHE A 1 276 ? -4.282 -6.791 -34.967 1.00 98.06 276 PHE A N 1
ATOM 2220 C CA . PHE A 1 276 ? -5.527 -7.496 -35.251 1.00 98.06 276 PHE A CA 1
ATOM 2221 C C . PHE A 1 276 ? -5.331 -8.607 -36.276 1.00 98.06 276 PHE A C 1
ATOM 2223 O O . PHE A 1 276 ? -4.476 -8.509 -37.152 1.00 98.06 276 PHE A O 1
ATOM 2230 N N . TYR A 1 277 ? -6.146 -9.654 -36.160 1.00 98.38 277 TYR A N 1
ATOM 2231 C CA . TYR A 1 277 ? -6.097 -10.856 -36.990 1.00 98.38 277 TYR A CA 1
ATOM 2232 C C . TYR A 1 277 ? -7.490 -11.172 -37.514 1.00 98.38 277 TYR A C 1
ATOM 2234 O O . TYR A 1 277 ? -8.458 -11.170 -36.749 1.00 98.38 277 TYR A O 1
ATOM 2242 N N . MET A 1 278 ? -7.577 -11.425 -38.818 1.00 98.38 278 MET A N 1
ATOM 2243 C CA . MET A 1 278 ? -8.826 -11.632 -39.542 1.00 98.38 278 MET A CA 1
ATOM 2244 C C . MET A 1 278 ? -8.763 -12.930 -40.346 1.00 98.38 278 MET A C 1
ATOM 2246 O O . MET A 1 278 ? -8.027 -13.042 -41.328 1.00 98.38 278 MET A O 1
ATOM 2250 N N . ALA A 1 279 ? -9.542 -13.919 -39.921 1.00 98.00 279 ALA A N 1
ATOM 2251 C CA . ALA A 1 279 ? -9.731 -15.161 -40.647 1.00 98.00 279 ALA A CA 1
ATOM 2252 C C . ALA A 1 279 ? -10.404 -14.898 -42.001 1.00 98.00 279 ALA A C 1
ATOM 2254 O O . ALA A 1 279 ? -11.254 -14.015 -42.153 1.00 98.00 279 ALA A O 1
ATOM 2255 N N . TYR A 1 280 ? -10.024 -15.718 -42.970 1.00 97.50 280 TYR A N 1
ATOM 2256 C CA . TYR A 1 280 ? -10.425 -15.714 -44.374 1.00 97.50 280 TYR A CA 1
ATOM 2257 C C . TYR A 1 280 ? -10.033 -14.460 -45.167 1.00 97.50 280 TYR A C 1
ATOM 2259 O O . TYR A 1 280 ? -10.529 -14.285 -46.277 1.00 97.50 280 TYR A O 1
ATOM 2267 N N . ALA A 1 281 ? -9.141 -13.630 -44.621 1.00 97.94 281 ALA A N 1
ATOM 2268 C CA . ALA A 1 281 ? -8.528 -12.503 -45.315 1.00 97.94 281 ALA A CA 1
ATOM 2269 C C . ALA A 1 281 ? -7.106 -12.839 -45.792 1.00 97.94 281 ALA A C 1
ATOM 2271 O O . ALA A 1 281 ? -6.433 -13.704 -45.218 1.00 97.94 281 ALA A O 1
ATOM 2272 N N . ASP A 1 282 ? -6.643 -12.126 -46.816 1.00 97.56 282 ASP A N 1
ATOM 2273 C CA . ASP A 1 282 ? -5.245 -12.066 -47.240 1.00 97.56 282 ASP A CA 1
ATOM 2274 C C . ASP A 1 282 ? -4.669 -10.6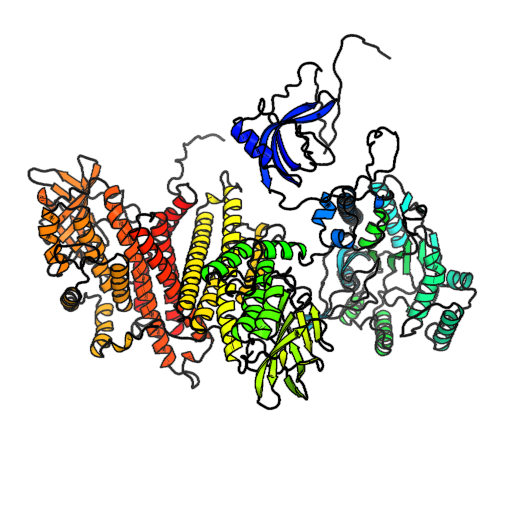39 -47.114 1.00 97.56 282 ASP A C 1
ATOM 2276 O O . ASP A 1 282 ? -5.358 -9.683 -46.749 1.00 97.56 282 ASP A O 1
ATOM 2280 N N . TYR A 1 283 ? -3.369 -10.476 -47.365 1.00 97.75 283 TYR A N 1
ATOM 2281 C CA . TYR A 1 283 ? -2.708 -9.171 -47.267 1.00 97.75 283 TYR A CA 1
ATOM 2282 C C . TYR A 1 283 ? -3.287 -8.073 -48.190 1.00 97.75 283 TYR A C 1
ATOM 2284 O O . TYR A 1 283 ? -3.106 -6.894 -47.892 1.00 97.75 283 TYR A O 1
ATOM 2292 N N . ASN A 1 284 ? -4.000 -8.405 -49.275 1.00 96.94 284 ASN A N 1
ATOM 2293 C CA . ASN A 1 284 ? -4.673 -7.406 -50.112 1.00 96.94 284 ASN A CA 1
ATOM 2294 C C . ASN A 1 284 ? -5.890 -6.828 -49.398 1.00 96.94 284 ASN A C 1
ATOM 2296 O O . ASN A 1 284 ? -6.046 -5.607 -49.380 1.00 96.94 284 ASN A O 1
ATOM 2300 N N . ASP A 1 285 ? -6.683 -7.685 -48.749 1.00 97.75 285 ASP A N 1
ATOM 2301 C CA . ASP A 1 285 ? -7.810 -7.251 -47.917 1.00 97.75 285 ASP A CA 1
ATOM 2302 C C . ASP A 1 285 ? -7.314 -6.328 -46.795 1.00 97.75 285 ASP A C 1
ATOM 2304 O O . ASP A 1 285 ? -7.916 -5.296 -46.498 1.00 97.75 285 ASP A O 1
ATOM 2308 N N . LEU A 1 286 ? -6.161 -6.654 -46.200 1.00 97.50 286 LEU A N 1
ATOM 2309 C CA . LEU A 1 286 ? -5.543 -5.814 -45.178 1.00 97.50 286 LEU A CA 1
ATOM 2310 C C . LEU A 1 286 ? -4.998 -4.487 -45.714 1.00 97.50 286 LEU A C 1
ATOM 2312 O O . LEU A 1 286 ? -5.027 -3.501 -44.979 1.00 97.50 286 LEU A O 1
ATOM 2316 N N . MET A 1 287 ? -4.515 -4.427 -46.960 1.00 97.88 287 MET A N 1
ATOM 2317 C CA . MET A 1 287 ? -4.133 -3.154 -47.584 1.00 97.88 287 MET A CA 1
ATOM 2318 C C . MET A 1 287 ? -5.353 -2.241 -47.751 1.00 97.88 287 MET A C 1
ATOM 2320 O O . MET A 1 287 ? -5.266 -1.059 -47.420 1.00 97.88 287 MET A O 1
ATOM 2324 N N . GLU A 1 288 ? -6.488 -2.779 -48.209 1.00 97.38 288 GLU A N 1
ATOM 2325 C CA . GLU A 1 288 ? -7.746 -2.027 -48.334 1.00 97.38 288 GLU A CA 1
ATOM 2326 C C . GLU A 1 288 ? -8.260 -1.564 -46.962 1.00 97.38 288 GLU A C 1
ATOM 2328 O O . GLU A 1 288 ? -8.587 -0.390 -46.776 1.00 97.38 288 GLU A O 1
ATOM 2333 N N . LEU A 1 289 ? -8.241 -2.452 -45.962 1.00 97.12 289 LEU A N 1
ATOM 2334 C CA . LEU A 1 289 ? -8.664 -2.130 -44.600 1.00 97.12 289 LEU A CA 1
ATOM 2335 C C . LEU A 1 289 ? -7.750 -1.079 -43.944 1.00 97.12 289 LEU A C 1
ATOM 2337 O O . LEU A 1 289 ? -8.229 -0.191 -43.237 1.00 97.12 289 LEU A O 1
ATOM 2341 N N . ALA A 1 290 ? -6.436 -1.141 -44.186 1.00 96.56 290 ALA A N 1
ATOM 2342 C CA . ALA A 1 290 ? -5.477 -0.149 -43.702 1.00 96.56 290 ALA A CA 1
ATOM 2343 C C . ALA A 1 290 ? -5.663 1.218 -44.384 1.00 96.56 290 ALA A C 1
ATOM 2345 O O . ALA A 1 290 ? -5.585 2.252 -43.712 1.00 96.56 290 ALA A O 1
ATOM 2346 N N . GLU A 1 291 ? -5.939 1.235 -45.694 1.00 97.62 291 GLU A N 1
ATOM 2347 C CA . GLU A 1 291 ? -6.302 2.442 -46.446 1.00 97.62 291 GLU A CA 1
ATOM 2348 C C . GLU A 1 291 ? -7.571 3.084 -45.867 1.00 97.62 291 GLU A C 1
ATOM 2350 O O . GLU A 1 291 ? -7.575 4.288 -45.590 1.00 97.62 291 GLU A O 1
ATOM 2355 N N . GLU A 1 292 ? -8.622 2.299 -45.615 1.00 97.44 292 GLU A N 1
ATOM 2356 C CA . GLU A 1 292 ? -9.880 2.774 -45.027 1.00 97.44 292 GLU A CA 1
ATOM 2357 C C . GLU A 1 292 ? -9.681 3.319 -43.604 1.00 97.44 292 GLU A C 1
ATOM 2359 O O . GLU A 1 292 ? -10.081 4.449 -43.298 1.00 97.44 292 GLU A O 1
ATOM 2364 N N . LEU A 1 293 ? -9.003 2.551 -42.745 1.00 96.62 293 LEU A N 1
ATOM 2365 C CA . LEU A 1 293 ? -8.731 2.915 -41.357 1.00 96.62 293 LEU A CA 1
ATOM 2366 C C . LEU A 1 293 ? -7.961 4.236 -41.266 1.00 96.62 293 LEU A C 1
ATOM 2368 O O . LEU A 1 293 ? -8.387 5.154 -40.560 1.00 96.62 293 LEU A O 1
ATOM 2372 N N . LEU A 1 294 ? -6.830 4.350 -41.970 1.00 96.38 294 LEU A N 1
ATOM 2373 C CA . LEU A 1 294 ? -5.945 5.509 -41.861 1.00 96.38 294 LEU A CA 1
ATOM 2374 C C . LEU A 1 294 ? -6.521 6.741 -42.553 1.00 96.38 294 LEU A C 1
ATOM 2376 O O . LEU A 1 294 ? -6.527 7.822 -41.960 1.00 96.38 294 LEU A O 1
ATOM 2380 N N . SER A 1 295 ? -7.041 6.601 -43.775 1.00 96.06 295 SER A N 1
ATOM 2381 C CA . SER A 1 295 ? -7.626 7.735 -44.497 1.00 96.06 295 SER A CA 1
ATOM 2382 C C . SER A 1 295 ? -8.877 8.267 -43.788 1.00 96.06 295 SER A C 1
ATOM 2384 O O . SER A 1 295 ? -9.032 9.486 -43.659 1.00 96.06 295 SER A O 1
ATOM 2386 N N . GLY A 1 296 ? -9.722 7.375 -43.257 1.00 96.12 296 GLY A N 1
ATOM 2387 C CA . GLY A 1 296 ? -10.897 7.719 -42.463 1.00 96.12 296 GLY A CA 1
ATOM 2388 C C . GLY A 1 296 ? -10.528 8.385 -41.139 1.00 96.12 296 GLY A C 1
ATOM 2389 O O . GLY A 1 296 ? -11.094 9.427 -40.805 1.00 96.12 296 GLY A O 1
ATOM 2390 N N . MET A 1 297 ? -9.522 7.869 -40.423 1.00 96.56 297 MET A N 1
ATOM 2391 C CA . MET A 1 297 ? -9.061 8.460 -39.162 1.00 96.56 297 MET A CA 1
ATOM 2392 C C . MET A 1 297 ? -8.497 9.864 -39.375 1.00 96.56 297 MET A C 1
ATOM 2394 O O . MET A 1 297 ? -8.857 10.797 -38.654 1.00 96.56 297 MET A O 1
ATOM 2398 N N . VAL A 1 298 ? -7.638 10.043 -40.382 1.00 95.94 298 VAL A N 1
ATOM 2399 C CA . VAL A 1 298 ? -7.069 11.353 -40.730 1.00 95.94 298 VAL A CA 1
ATOM 2400 C C . VAL A 1 298 ? -8.195 12.325 -41.088 1.00 95.94 298 VAL A C 1
ATOM 2402 O O . VAL A 1 298 ? -8.216 13.451 -40.584 1.00 95.94 298 VAL A O 1
ATOM 2405 N N . LYS A 1 299 ? -9.189 11.878 -41.863 1.00 95.06 299 LYS A N 1
ATOM 2406 C CA . LYS A 1 299 ? -10.353 12.688 -42.235 1.00 95.06 299 LYS A CA 1
ATOM 2407 C C . LYS A 1 299 ? -11.232 13.063 -41.045 1.00 95.06 299 LYS A C 1
ATOM 2409 O O . LYS A 1 299 ? -11.615 14.227 -40.940 1.00 95.06 299 LYS A O 1
ATOM 2414 N N . GLU A 1 300 ? -11.531 12.126 -40.145 1.00 93.75 300 GLU A N 1
ATOM 2415 C CA . GLU A 1 300 ? -12.356 12.367 -38.952 1.00 93.75 300 GLU A CA 1
ATOM 2416 C C . GLU A 1 300 ? -11.653 13.313 -37.968 1.00 93.75 300 GLU A C 1
ATOM 2418 O O . GLU A 1 300 ? -12.278 14.203 -37.383 1.00 93.75 300 GLU A O 1
ATOM 2423 N N . LEU A 1 301 ? -10.342 13.147 -37.779 1.00 91.38 301 LEU A N 1
ATOM 2424 C CA . LEU A 1 301 ? -9.592 13.945 -36.815 1.00 91.38 301 LEU A CA 1
ATOM 2425 C C . LEU A 1 301 ? -9.282 15.350 -37.335 1.00 91.38 301 LEU A C 1
ATOM 2427 O O . LEU A 1 301 ? -9.404 16.300 -36.560 1.00 91.38 301 LEU A O 1
ATOM 2431 N N . THR A 1 302 ? -8.902 15.482 -38.609 1.00 91.00 302 THR A N 1
ATOM 2432 C CA . THR A 1 302 ? -8.366 16.731 -39.186 1.00 91.00 302 THR A CA 1
ATOM 2433 C C . THR A 1 302 ? -9.345 17.467 -40.108 1.00 91.00 302 THR A C 1
ATOM 2435 O O . THR A 1 302 ? -9.138 18.635 -40.426 1.00 91.00 302 THR A O 1
ATOM 2438 N N . GLY A 1 303 ? -10.413 16.806 -40.568 1.00 90.94 303 GLY A N 1
ATOM 2439 C CA . GLY A 1 303 ? -11.332 17.326 -41.588 1.00 90.94 303 GLY A CA 1
ATOM 2440 C C . GLY A 1 303 ? -10.811 17.215 -43.031 1.00 90.94 303 GLY A C 1
ATOM 2441 O O . GLY A 1 303 ? -11.557 17.484 -43.978 1.00 90.94 303 GLY A O 1
ATOM 2442 N N . SER A 1 304 ? -9.570 16.768 -43.236 1.00 92.69 304 SER A N 1
ATOM 2443 C CA . SER A 1 304 ? -8.899 16.612 -44.536 1.00 92.69 304 SER A CA 1
ATOM 2444 C C . SER A 1 304 ? -8.229 15.236 -44.645 1.00 92.69 304 SER A C 1
ATOM 2446 O O . SER A 1 304 ? -8.046 14.572 -43.638 1.00 92.69 304 SER A O 1
ATOM 2448 N N . HIS A 1 305 ? -7.855 14.800 -45.851 1.00 93.94 305 HIS A N 1
ATOM 2449 C CA . HIS A 1 305 ? -6.923 13.669 -46.025 1.00 93.94 305 HIS A CA 1
ATOM 2450 C C . HIS A 1 305 ? -5.455 14.122 -46.019 1.00 93.94 305 HIS A C 1
ATOM 2452 O O . HIS A 1 305 ? -4.547 13.302 -45.970 1.00 93.94 305 HIS A O 1
ATOM 2458 N N . LYS A 1 306 ? -5.216 15.434 -46.052 1.00 94.31 306 LYS A N 1
ATOM 2459 C CA . LYS A 1 306 ? -3.885 16.035 -46.115 1.00 94.31 306 LYS A CA 1
ATOM 2460 C C . LYS A 1 306 ? -3.497 16.618 -44.768 1.00 94.31 306 LYS A C 1
ATOM 2462 O O . LYS A 1 306 ? -4.281 17.373 -44.187 1.00 94.31 306 LYS A O 1
ATOM 2467 N N . ILE A 1 307 ? -2.282 16.320 -44.322 1.00 94.25 307 ILE A N 1
ATOM 2468 C CA . ILE A 1 307 ? -1.689 16.881 -43.104 1.00 94.25 307 ILE A CA 1
ATOM 2469 C C . ILE A 1 307 ? -0.381 17.602 -43.421 1.00 94.25 307 ILE A C 1
ATOM 2471 O O . ILE A 1 307 ? 0.263 17.324 -44.432 1.00 94.25 307 ILE A O 1
ATOM 2475 N N . ARG A 1 308 ? 0.031 18.516 -42.539 1.00 91.31 308 ARG A N 1
ATOM 2476 C CA . ARG A 1 308 ? 1.347 19.163 -42.601 1.00 91.31 308 ARG A CA 1
ATOM 2477 C C . ARG A 1 308 ? 2.228 18.674 -41.454 1.00 91.31 308 ARG A C 1
ATOM 2479 O O . ARG A 1 308 ? 1.768 18.633 -40.315 1.00 91.31 308 ARG A O 1
ATOM 2486 N N . TYR A 1 309 ? 3.478 18.330 -41.756 1.00 89.19 309 TYR A N 1
ATOM 2487 C CA . TYR A 1 309 ? 4.405 17.706 -40.808 1.00 89.19 309 TYR A CA 1
ATOM 2488 C C . TYR A 1 309 ? 5.844 18.216 -40.998 1.00 89.19 309 TYR A C 1
ATOM 2490 O O . TYR A 1 309 ? 6.331 18.308 -42.121 1.00 89.19 309 TYR A O 1
ATOM 2498 N N . HIS A 1 310 ? 6.561 18.514 -39.918 1.00 87.31 310 HIS A N 1
ATOM 2499 C CA . HIS A 1 310 ? 7.964 18.947 -39.920 1.00 87.31 310 HIS A CA 1
ATOM 2500 C C . HIS A 1 310 ? 8.930 17.759 -39.795 1.00 87.31 310 HIS A C 1
ATOM 2502 O O . HIS A 1 310 ? 9.794 17.705 -38.915 1.00 87.31 310 HIS A O 1
ATOM 2508 N N . GLY A 1 311 ? 8.809 16.788 -40.704 1.00 77.44 311 GLY A N 1
ATOM 2509 C CA . GLY A 1 311 ? 9.686 15.609 -40.747 1.00 77.44 311 GLY A CA 1
ATOM 2510 C C . GLY A 1 311 ? 11.150 15.921 -41.080 1.00 77.44 311 GLY A C 1
ATOM 2511 O O . GLY A 1 311 ? 12.044 15.165 -40.714 1.00 77.44 311 GLY A O 1
ATOM 2512 N N . ASN A 1 312 ? 11.395 17.061 -41.725 1.00 79.19 312 ASN A N 1
ATOM 2513 C CA . ASN A 1 312 ? 12.700 17.621 -42.087 1.00 79.19 312 ASN A CA 1
ATOM 2514 C C . ASN A 1 312 ? 13.243 18.624 -41.043 1.00 79.19 312 ASN A C 1
ATOM 2516 O O . ASN A 1 312 ? 14.263 19.270 -41.286 1.00 79.19 312 ASN A O 1
ATOM 2520 N N . GLY A 1 313 ? 12.589 18.752 -39.883 1.00 75.38 313 GLY A N 1
ATOM 2521 C CA . GLY A 1 313 ? 12.973 19.658 -38.800 1.00 75.38 313 GLY A CA 1
ATOM 2522 C C . GLY A 1 313 ? 12.316 21.040 -38.877 1.00 75.38 313 GLY A C 1
ATOM 2523 O O . GLY A 1 313 ? 12.034 21.558 -39.950 1.00 75.38 313 GLY A O 1
ATOM 2524 N N . TRP A 1 314 ? 12.120 21.662 -37.710 1.00 75.75 314 TRP A N 1
ATOM 2525 C CA . TRP A 1 314 ? 11.376 22.923 -37.527 1.00 75.75 314 TRP A CA 1
ATOM 2526 C C . TRP A 1 314 ? 11.925 24.141 -38.280 1.00 75.75 314 TRP A C 1
ATOM 2528 O O . TRP A 1 314 ? 11.205 25.111 -38.471 1.00 75.75 314 TRP A O 1
ATOM 2538 N N . ASN A 1 315 ? 13.191 24.100 -38.698 1.00 76.25 315 ASN A N 1
ATOM 2539 C CA . ASN A 1 315 ? 13.829 25.195 -39.434 1.00 76.25 315 ASN A CA 1
ATOM 2540 C C . ASN A 1 315 ? 13.516 25.169 -40.941 1.00 76.25 315 ASN A C 1
ATOM 2542 O O . ASN A 1 315 ? 13.927 26.079 -41.657 1.00 76.25 315 ASN A O 1
ATOM 2546 N N . ASN A 1 316 ? 12.847 24.122 -41.426 1.00 81.19 316 ASN A N 1
ATOM 2547 C CA . ASN A 1 316 ? 12.479 23.944 -42.825 1.00 81.19 316 ASN A CA 1
ATOM 2548 C C . ASN A 1 316 ? 10.957 24.050 -42.990 1.00 81.19 316 ASN A C 1
ATOM 2550 O O . ASN A 1 316 ? 10.211 23.827 -42.040 1.00 81.19 316 ASN A O 1
ATOM 2554 N N . GLU A 1 317 ? 10.490 24.357 -44.204 1.00 84.00 317 GLU A N 1
ATOM 2555 C CA . GLU A 1 317 ? 9.053 24.342 -44.494 1.00 84.00 317 GLU A CA 1
ATOM 2556 C C . GLU A 1 317 ? 8.465 22.938 -44.248 1.00 84.00 317 GLU A C 1
ATOM 2558 O O . GLU A 1 317 ? 9.071 21.936 -44.662 1.00 84.00 317 GLU A O 1
ATOM 2563 N N . PRO A 1 318 ? 7.288 22.846 -43.600 1.00 86.69 318 PRO A N 1
ATOM 2564 C CA . PRO A 1 318 ? 6.643 21.576 -43.324 1.00 86.69 318 PRO A CA 1
ATOM 2565 C C . PRO A 1 318 ? 6.162 20.940 -44.620 1.00 86.69 318 PRO A C 1
ATOM 2567 O O . PRO A 1 318 ? 5.557 21.595 -45.477 1.00 86.69 318 PRO A O 1
ATOM 2570 N N . ILE A 1 319 ? 6.387 19.638 -44.722 1.00 90.25 319 ILE A N 1
ATOM 2571 C CA . ILE A 1 319 ? 5.956 18.834 -45.857 1.00 90.25 319 ILE A CA 1
ATOM 2572 C C . ILE A 1 319 ? 4.456 18.538 -45.758 1.00 90.25 319 ILE A C 1
ATOM 2574 O O . ILE A 1 319 ? 3.899 18.411 -44.664 1.00 90.25 319 ILE A O 1
ATOM 2578 N N . GLU A 1 320 ? 3.798 18.435 -46.910 1.00 93.94 320 GLU A N 1
ATOM 2579 C CA . GLU A 1 320 ? 2.425 17.938 -47.012 1.00 93.94 320 GLU A CA 1
ATOM 2580 C C . GLU A 1 320 ? 2.459 16.415 -47.173 1.00 93.94 320 GLU A C 1
ATOM 2582 O O . GLU A 1 320 ? 3.202 15.901 -48.008 1.00 93.94 320 GLU A O 1
ATOM 2587 N N . ILE A 1 321 ? 1.661 15.708 -46.372 1.00 94.94 321 ILE A N 1
ATOM 2588 C CA . ILE A 1 321 ? 1.475 14.257 -46.459 1.00 94.94 321 ILE A CA 1
ATOM 2589 C C . ILE A 1 321 ? 0.014 13.999 -46.820 1.00 94.94 321 ILE A C 1
ATOM 2591 O O . ILE A 1 321 ? -0.891 14.447 -46.110 1.00 94.94 321 ILE A O 1
ATOM 2595 N N . ASP A 1 322 ? -0.210 13.284 -47.919 1.00 96.00 322 ASP A N 1
ATOM 2596 C CA . ASP A 1 322 ? -1.536 12.999 -48.466 1.00 96.00 322 ASP A CA 1
ATOM 2597 C C . ASP A 1 322 ? -1.960 11.550 -48.181 1.00 96.00 322 ASP A C 1
ATOM 2599 O O . ASP A 1 322 ? -1.381 10.615 -48.727 1.00 96.00 322 ASP A O 1
ATOM 2603 N N . PHE A 1 323 ? -2.977 11.371 -47.331 1.00 96.56 323 PHE A N 1
ATOM 2604 C CA . PHE A 1 323 ? -3.596 10.083 -46.990 1.00 96.56 323 PHE A CA 1
ATOM 2605 C C . PHE A 1 323 ? -4.829 9.772 -47.857 1.00 96.56 323 PHE A C 1
ATOM 2607 O O . PHE A 1 323 ? -5.728 9.051 -47.420 1.00 96.56 323 PHE A O 1
ATOM 2614 N N . THR A 1 324 ? -4.927 10.330 -49.064 1.00 96.12 324 THR A N 1
ATOM 2615 C CA . THR A 1 324 ? -5.989 9.963 -50.011 1.00 96.12 324 THR A CA 1
ATOM 2616 C C . THR A 1 324 ? -5.703 8.570 -50.597 1.00 96.12 324 THR A C 1
ATOM 2618 O O . THR A 1 324 ? -4.643 8.389 -51.196 1.00 96.12 324 THR A O 1
ATOM 2621 N N . PRO A 1 325 ? -6.605 7.579 -50.446 1.00 94.69 325 PRO A N 1
ATOM 2622 C CA . PRO A 1 325 ? -6.427 6.257 -51.043 1.00 94.69 325 PRO A CA 1
ATOM 2623 C C . PRO A 1 325 ? -6.694 6.279 -52.567 1.00 94.69 325 PRO A C 1
ATOM 2625 O O . PRO A 1 325 ? -7.426 7.155 -53.043 1.00 94.69 325 PRO A O 1
ATOM 2628 N N . PRO A 1 326 ? -6.160 5.318 -53.347 1.00 96.56 326 PRO A N 1
ATOM 2629 C CA . PRO A 1 326 ? -5.296 4.220 -52.912 1.00 96.56 326 PRO A CA 1
ATOM 2630 C C . PRO A 1 326 ? -3.857 4.681 -52.647 1.00 96.56 326 PRO A C 1
ATOM 2632 O O . PRO A 1 326 ? -3.321 5.549 -53.339 1.00 96.56 326 PRO A O 1
ATOM 2635 N N . PHE A 1 327 ? -3.212 4.073 -51.655 1.00 97.31 327 PHE A N 1
ATOM 2636 C CA . PHE A 1 327 ? -1.815 4.329 -51.327 1.00 97.31 327 PHE A CA 1
ATOM 2637 C C . PHE A 1 327 ? -0.890 3.701 -52.373 1.00 97.31 327 PHE A C 1
ATOM 2639 O O . PHE A 1 327 ? -1.206 2.690 -53.015 1.00 97.31 327 PHE A O 1
ATOM 2646 N N . ARG A 1 328 ? 0.285 4.312 -52.555 1.00 96.81 328 ARG A N 1
ATOM 2647 C CA . ARG A 1 328 ? 1.290 3.820 -53.504 1.00 96.81 328 ARG A CA 1
ATOM 2648 C C . ARG A 1 328 ? 1.752 2.426 -53.071 1.00 96.81 328 ARG A C 1
ATOM 2650 O O . ARG A 1 328 ? 2.008 2.217 -51.895 1.00 96.81 328 ARG A O 1
ATOM 2657 N N . ARG A 1 329 ? 1.901 1.496 -54.016 1.00 96.12 329 ARG A N 1
ATOM 2658 C CA . ARG A 1 329 ? 2.432 0.141 -53.784 1.00 96.12 329 ARG A CA 1
ATOM 2659 C C . ARG A 1 329 ? 3.775 -0.007 -54.505 1.00 96.12 329 ARG A C 1
ATOM 2661 O O . ARG A 1 329 ? 3.900 0.455 -55.638 1.00 96.12 329 ARG A O 1
ATOM 2668 N N . MET A 1 330 ? 4.767 -0.591 -53.842 1.00 94.69 330 MET A N 1
ATOM 2669 C CA . MET A 1 330 ? 6.149 -0.724 -54.309 1.00 94.69 330 MET A CA 1
ATOM 2670 C C . MET A 1 330 ? 6.634 -2.150 -54.043 1.00 94.69 330 MET A C 1
ATOM 2672 O O . MET A 1 330 ? 6.641 -2.576 -52.893 1.00 94.69 330 MET A O 1
ATOM 2676 N N . ASP A 1 331 ? 7.027 -2.888 -55.081 1.00 94.88 331 ASP A N 1
ATOM 2677 C CA . ASP A 1 331 ? 7.606 -4.226 -54.910 1.00 94.88 331 ASP A CA 1
ATOM 2678 C C . ASP A 1 331 ? 9.050 -4.103 -54.409 1.00 94.88 331 ASP A C 1
ATOM 2680 O O . ASP A 1 331 ? 9.864 -3.432 -55.045 1.00 94.88 331 ASP A O 1
ATOM 2684 N N . LEU A 1 332 ? 9.355 -4.711 -53.257 1.00 93.62 332 LEU A N 1
ATOM 2685 C CA . LEU A 1 332 ? 10.625 -4.502 -52.558 1.00 93.62 332 LEU A CA 1
ATOM 2686 C C . LEU A 1 332 ? 11.837 -4.842 -53.430 1.00 93.62 332 LEU A C 1
ATOM 2688 O O . LEU A 1 332 ? 12.768 -4.043 -53.525 1.00 93.62 332 LEU A O 1
ATOM 2692 N N . MET A 1 333 ? 11.840 -6.020 -54.055 1.00 91.44 333 MET A N 1
ATOM 2693 C CA . MET A 1 333 ? 13.020 -6.518 -54.765 1.00 91.44 333 MET A CA 1
ATOM 2694 C C . MET A 1 333 ? 13.218 -5.790 -56.092 1.00 91.44 333 MET A C 1
ATOM 2696 O O . MET A 1 333 ? 14.320 -5.321 -56.371 1.00 91.44 333 MET A O 1
ATOM 2700 N N . GLU A 1 334 ? 12.150 -5.642 -56.878 1.00 91.94 334 GLU A N 1
ATOM 2701 C CA . GLU A 1 334 ? 12.212 -4.988 -58.191 1.00 91.94 334 GLU A CA 1
ATOM 2702 C C . GLU A 1 334 ? 12.658 -3.518 -58.066 1.00 91.94 334 GLU A C 1
ATOM 2704 O O . GLU A 1 334 ? 13.492 -3.034 -58.837 1.00 91.94 334 GLU A O 1
ATOM 2709 N N . GLU A 1 335 ? 12.156 -2.805 -57.055 1.00 92.81 335 GLU A N 1
ATOM 2710 C CA . GLU A 1 335 ? 12.481 -1.392 -56.845 1.00 92.81 335 GLU A CA 1
ATOM 2711 C C . GLU A 1 335 ? 13.855 -1.193 -56.210 1.00 92.81 335 GLU A C 1
ATOM 2713 O O . GLU A 1 335 ? 14.547 -0.228 -56.548 1.00 92.81 335 GLU A O 1
ATOM 2718 N N . LEU A 1 336 ? 14.295 -2.110 -55.340 1.00 92.19 336 LEU A N 1
ATOM 2719 C CA . LEU A 1 336 ? 15.648 -2.066 -54.795 1.00 92.19 336 LEU A CA 1
ATOM 2720 C C . LEU A 1 336 ? 16.691 -2.290 -55.895 1.00 92.19 336 LEU A C 1
ATOM 2722 O O . LEU A 1 336 ? 17.624 -1.495 -56.014 1.00 92.19 336 LEU A O 1
ATOM 2726 N N . GLU A 1 337 ? 16.516 -3.318 -56.732 1.00 92.06 337 GLU A N 1
ATOM 2727 C CA . GLU A 1 337 ? 17.405 -3.588 -57.870 1.00 92.06 337 GLU A CA 1
ATOM 2728 C C . GLU A 1 337 ? 17.444 -2.402 -58.838 1.00 92.06 337 GLU A C 1
ATOM 2730 O O . GLU A 1 337 ? 18.526 -1.955 -59.234 1.00 92.06 337 GLU A O 1
ATOM 2735 N N . SER A 1 338 ? 16.277 -1.828 -59.152 1.00 92.00 338 SER A N 1
ATOM 2736 C CA . SER A 1 338 ? 16.176 -0.675 -60.045 1.00 92.00 338 SER A CA 1
ATOM 2737 C C . SER A 1 338 ? 16.842 0.582 -59.477 1.00 92.00 338 SER A C 1
ATOM 2739 O O . SER A 1 338 ? 17.507 1.299 -60.227 1.00 92.00 338 SER A O 1
ATOM 2741 N N . LYS A 1 339 ? 16.657 0.903 -58.190 1.00 89.25 339 LYS A N 1
ATOM 2742 C CA . LYS A 1 339 ? 17.188 2.146 -57.602 1.00 89.25 339 LYS A CA 1
ATOM 2743 C C . LYS A 1 339 ? 18.654 2.058 -57.210 1.00 89.25 339 LYS A C 1
ATOM 2745 O O . LYS A 1 339 ? 19.383 3.031 -57.394 1.00 89.25 339 LYS A O 1
ATOM 2750 N N . ALA A 1 340 ? 19.085 0.919 -56.676 1.00 85.69 340 ALA A N 1
ATOM 2751 C CA . ALA A 1 340 ? 20.483 0.702 -56.326 1.00 85.69 340 ALA A CA 1
ATOM 2752 C C . ALA A 1 340 ? 21.329 0.298 -57.549 1.00 85.69 340 ALA A C 1
ATOM 2754 O O . ALA A 1 340 ? 22.558 0.329 -57.477 1.00 85.69 340 ALA A O 1
ATOM 2755 N N . ASN A 1 341 ? 20.697 -0.033 -58.685 1.00 88.50 341 ASN A N 1
ATOM 2756 C CA . ASN A 1 341 ? 21.353 -0.531 -59.897 1.00 88.50 341 ASN A CA 1
ATOM 2757 C C . ASN A 1 341 ? 22.263 -1.735 -59.582 1.00 88.50 341 ASN A C 1
ATOM 2759 O O . ASN A 1 341 ? 23.465 -1.750 -59.879 1.00 88.50 341 ASN A O 1
ATOM 2763 N N . ILE A 1 342 ? 21.667 -2.715 -58.902 1.00 87.19 342 ILE A N 1
ATOM 2764 C CA . ILE A 1 342 ? 22.277 -3.983 -58.488 1.00 87.19 342 ILE A CA 1
ATOM 2765 C C . ILE A 1 342 ? 21.440 -5.149 -59.013 1.00 87.19 342 ILE A C 1
ATOM 2767 O O . ILE A 1 342 ? 20.278 -4.972 -59.362 1.00 87.19 342 ILE A O 1
ATOM 2771 N N . SER A 1 343 ? 22.033 -6.340 -59.066 1.00 88.88 343 SER A N 1
ATOM 2772 C CA . SER A 1 343 ? 21.326 -7.572 -59.421 1.00 88.88 343 SER A CA 1
ATOM 2773 C C . SER A 1 343 ? 21.536 -8.571 -58.297 1.00 88.88 343 SER A C 1
ATOM 2775 O O . SER A 1 343 ? 22.628 -9.125 -58.145 1.00 88.88 343 SER A O 1
ATOM 2777 N N . ILE A 1 344 ? 20.514 -8.725 -57.462 1.00 86.75 344 ILE A N 1
ATOM 2778 C CA . ILE A 1 344 ? 20.599 -9.521 -56.245 1.00 86.75 344 ILE A CA 1
ATOM 2779 C C . ILE A 1 344 ? 20.461 -11.002 -56.635 1.00 86.75 344 ILE A C 1
ATOM 2781 O O . ILE A 1 344 ? 19.555 -11.364 -57.392 1.00 86.75 344 ILE A O 1
ATOM 2785 N N . PRO A 1 345 ? 21.346 -11.896 -56.156 1.00 85.44 345 PRO A N 1
ATOM 2786 C CA . PRO A 1 345 ? 21.205 -13.325 -56.410 1.00 85.44 345 PRO A CA 1
ATOM 2787 C C . PRO A 1 345 ? 19.845 -13.859 -55.941 1.00 85.44 345 PRO A C 1
ATOM 2789 O O . PRO A 1 345 ? 19.394 -13.549 -54.842 1.00 85.44 345 PRO A O 1
ATOM 2792 N N . LYS A 1 346 ? 19.207 -14.704 -56.763 1.00 82.31 346 LYS A N 1
ATOM 2793 C CA . LYS A 1 346 ? 17.872 -15.257 -56.465 1.00 82.31 346 LYS A CA 1
ATOM 2794 C C . LYS A 1 346 ? 17.848 -16.166 -55.234 1.00 82.31 346 LYS A C 1
ATOM 2796 O O . LYS A 1 346 ? 16.845 -16.212 -54.534 1.00 82.31 346 LYS A O 1
ATOM 2801 N N . ASP A 1 347 ? 18.931 -16.904 -54.996 1.00 83.88 347 ASP A N 1
ATOM 2802 C CA . ASP A 1 347 ? 19.087 -17.714 -53.789 1.00 83.88 347 ASP A CA 1
ATOM 2803 C C . ASP A 1 347 ? 19.669 -16.855 -52.662 1.00 83.88 347 ASP A C 1
ATOM 2805 O O . ASP A 1 347 ? 20.886 -16.723 -52.525 1.00 83.88 347 ASP A O 1
ATOM 2809 N N . LEU A 1 348 ? 18.782 -16.262 -51.864 1.00 84.69 348 LEU A N 1
ATOM 2810 C CA . LEU A 1 348 ? 19.147 -15.409 -50.731 1.00 84.69 348 LEU A CA 1
ATOM 2811 C C . LEU A 1 348 ? 19.727 -16.197 -49.542 1.00 84.69 348 LEU A C 1
ATOM 2813 O O . LEU A 1 348 ? 20.318 -15.594 -48.646 1.00 84.69 348 LEU A O 1
ATOM 2817 N N . SER A 1 349 ? 19.583 -17.526 -49.530 1.00 78.44 349 SER A N 1
ATOM 2818 C CA . SER A 1 349 ? 20.078 -18.390 -48.452 1.00 78.44 349 SER A CA 1
ATOM 2819 C C . SER A 1 349 ? 21.556 -18.777 -48.609 1.00 78.44 349 SER A C 1
ATOM 2821 O O . SER A 1 349 ? 22.194 -19.195 -47.643 1.00 78.44 349 SER A O 1
ATOM 2823 N N . GLY A 1 350 ? 22.125 -18.614 -49.809 1.00 79.62 350 GLY A N 1
ATOM 2824 C CA . GLY A 1 350 ? 23.512 -18.967 -50.107 1.00 79.62 350 GLY A CA 1
ATOM 2825 C C . GLY A 1 350 ? 24.545 -17.936 -49.632 1.00 79.62 350 GLY A C 1
ATOM 2826 O O . GLY A 1 350 ? 24.322 -16.724 -49.673 1.00 79.62 350 GLY A O 1
ATOM 2827 N N . GLU A 1 351 ? 25.751 -18.406 -49.287 1.00 81.44 351 GLU A N 1
ATOM 2828 C CA . GLU A 1 351 ? 26.892 -17.552 -48.895 1.00 81.44 351 GLU A CA 1
ATOM 2829 C C . GLU A 1 351 ? 27.256 -16.505 -49.966 1.00 81.44 351 GLU A C 1
ATOM 2831 O O . GLU A 1 351 ? 27.708 -15.403 -49.649 1.00 81.44 351 GLU A O 1
ATOM 2836 N N . ALA A 1 352 ? 27.021 -16.823 -51.244 1.00 85.00 352 ALA A N 1
ATOM 2837 C CA . ALA A 1 352 ? 27.257 -15.910 -52.358 1.00 85.00 352 ALA A CA 1
ATOM 2838 C C . ALA A 1 352 ? 26.359 -14.661 -52.303 1.00 85.00 352 ALA A C 1
ATOM 2840 O O . ALA A 1 352 ? 26.828 -13.566 -52.616 1.00 85.00 352 ALA A O 1
ATOM 2841 N N . ALA A 1 353 ? 25.095 -14.803 -51.885 1.00 86.50 353 ALA A N 1
ATOM 2842 C CA . ALA A 1 353 ? 24.171 -13.680 -51.740 1.00 86.50 353 ALA A CA 1
ATOM 2843 C C . ALA A 1 353 ? 24.535 -12.806 -50.539 1.00 86.50 353 ALA A C 1
ATOM 2845 O O . ALA A 1 353 ? 24.572 -11.583 -50.665 1.00 86.50 353 ALA A O 1
ATOM 2846 N N . ASN A 1 354 ? 24.887 -13.425 -49.407 1.00 89.06 354 ASN A N 1
ATOM 2847 C CA . ASN A 1 354 ? 25.351 -12.703 -48.222 1.00 89.06 354 ASN A CA 1
ATOM 2848 C C . ASN A 1 354 ? 26.580 -11.835 -48.536 1.00 89.06 354 ASN A C 1
ATOM 2850 O O . ASN A 1 354 ? 26.576 -10.633 -48.271 1.00 89.06 354 ASN A O 1
ATOM 2854 N N . LYS A 1 355 ? 27.593 -12.425 -49.186 1.00 89.50 355 LYS A N 1
ATOM 2855 C CA . LYS A 1 355 ? 28.799 -11.705 -49.604 1.00 89.50 355 LYS A CA 1
ATOM 2856 C C . LYS A 1 355 ? 28.485 -10.573 -50.584 1.00 89.50 355 LYS A C 1
ATOM 2858 O O . LYS A 1 355 ? 28.999 -9.474 -50.418 1.00 89.50 355 LYS A O 1
ATOM 2863 N N . TYR A 1 356 ? 27.617 -10.816 -51.567 1.00 91.69 356 TYR A N 1
ATOM 2864 C CA . TYR A 1 356 ? 27.214 -9.788 -52.529 1.00 91.69 356 TYR A CA 1
ATOM 2865 C C . TYR A 1 356 ? 26.548 -8.583 -51.848 1.00 91.69 356 TYR A C 1
ATOM 2867 O O . TYR A 1 356 ? 26.867 -7.441 -52.173 1.00 91.69 356 TYR A O 1
ATOM 2875 N N . LEU A 1 357 ? 25.642 -8.821 -50.893 1.00 90.75 357 LEU A N 1
ATOM 2876 C CA . LEU A 1 357 ? 24.974 -7.750 -50.148 1.00 90.75 357 LEU A CA 1
ATOM 2877 C C . LEU A 1 357 ? 25.933 -7.016 -49.205 1.00 90.75 357 LEU A C 1
ATOM 2879 O O . LEU A 1 357 ? 25.807 -5.806 -49.044 1.00 90.75 357 LEU A O 1
ATOM 2883 N N . LEU A 1 358 ? 26.911 -7.715 -48.623 1.00 90.25 358 LEU A N 1
ATOM 2884 C CA . LEU A 1 358 ? 27.959 -7.091 -47.817 1.00 90.25 358 LEU A CA 1
ATOM 2885 C C . LEU A 1 358 ? 28.813 -6.141 -48.669 1.00 90.25 358 LEU A C 1
ATOM 2887 O O . LEU A 1 358 ? 28.956 -4.970 -48.318 1.00 90.25 358 LEU A O 1
ATOM 2891 N N . ASP A 1 359 ? 29.286 -6.615 -49.825 1.00 90.75 359 ASP A N 1
ATOM 2892 C CA . ASP A 1 359 ? 30.041 -5.812 -50.792 1.00 90.75 359 ASP A CA 1
ATOM 2893 C C . ASP A 1 359 ? 29.199 -4.621 -51.300 1.00 90.75 359 ASP A C 1
ATOM 2895 O O . ASP A 1 359 ? 29.717 -3.521 -51.505 1.00 90.75 359 ASP A O 1
ATOM 2899 N N . ALA A 1 360 ? 27.884 -4.805 -51.479 1.00 89.69 360 ALA A N 1
ATOM 2900 C CA . ALA A 1 360 ? 26.963 -3.731 -51.850 1.00 89.69 360 ALA A CA 1
ATOM 2901 C C . ALA A 1 360 ? 26.825 -2.678 -50.735 1.00 89.69 360 ALA A C 1
ATOM 2903 O O . ALA A 1 360 ? 26.924 -1.483 -51.016 1.00 89.69 360 ALA A O 1
ATOM 2904 N N . CYS A 1 361 ? 26.656 -3.093 -49.477 1.00 91.12 361 CYS A N 1
ATOM 2905 C CA . CYS A 1 361 ? 26.634 -2.186 -48.329 1.00 91.12 361 CYS A CA 1
ATOM 2906 C C . CYS A 1 361 ? 27.936 -1.381 -48.221 1.00 91.12 361 CYS A C 1
ATOM 2908 O O . CYS A 1 361 ? 27.885 -0.164 -48.045 1.00 91.12 361 CYS A O 1
ATOM 2910 N N . GLU A 1 362 ? 29.097 -2.019 -48.404 1.00 90.06 362 GLU A N 1
ATOM 2911 C CA . GLU A 1 362 ? 30.391 -1.326 -48.436 1.00 90.06 362 GLU A CA 1
ATOM 2912 C C . GLU A 1 362 ? 30.481 -0.338 -49.610 1.00 90.06 362 GLU A C 1
ATOM 2914 O O . GLU A 1 362 ? 30.853 0.822 -49.416 1.00 90.06 362 GLU A O 1
ATOM 2919 N N . ARG A 1 363 ? 30.066 -0.754 -50.815 1.00 91.25 363 ARG A N 1
ATOM 2920 C CA . ARG A 1 363 ? 30.054 0.087 -52.024 1.00 91.25 363 ARG A CA 1
ATOM 2921 C C . ARG A 1 363 ? 29.200 1.345 -51.860 1.00 91.25 363 ARG A C 1
ATOM 2923 O O . ARG A 1 363 ? 29.586 2.402 -52.356 1.00 91.25 363 ARG A O 1
ATOM 2930 N N . PHE A 1 364 ? 28.050 1.237 -51.198 1.00 90.88 364 PHE A N 1
ATOM 2931 C CA . PHE A 1 364 ? 27.133 2.358 -50.965 1.00 90.88 364 PHE A CA 1
ATOM 2932 C C . PHE A 1 364 ? 27.350 3.058 -49.618 1.00 90.88 364 PHE A C 1
ATOM 2934 O O . PHE A 1 364 ? 26.621 3.993 -49.292 1.00 90.88 364 PHE A O 1
ATOM 2941 N N . ASN A 1 365 ? 28.374 2.658 -48.853 1.00 90.06 365 ASN A N 1
ATOM 2942 C CA . ASN A 1 365 ? 28.682 3.197 -47.527 1.00 90.06 365 ASN A CA 1
ATOM 2943 C C . ASN A 1 365 ? 27.491 3.103 -46.545 1.00 90.06 365 ASN A C 1
ATOM 2945 O O . ASN A 1 365 ? 27.272 3.982 -45.705 1.00 90.06 365 ASN A O 1
ATOM 2949 N N . VAL A 1 366 ? 26.719 2.022 -46.656 1.00 90.62 366 VAL A N 1
ATOM 2950 C CA . VAL A 1 366 ? 25.601 1.683 -45.774 1.00 90.62 366 VAL A CA 1
ATOM 2951 C C . VAL A 1 366 ? 26.146 0.906 -44.579 1.00 90.62 366 VAL A C 1
ATOM 2953 O O . VAL A 1 366 ? 26.768 -0.146 -44.719 1.00 90.62 366 VAL A O 1
ATOM 2956 N N . LYS A 1 367 ? 25.929 1.434 -43.372 1.00 87.31 367 LYS A N 1
ATOM 2957 C CA . LYS A 1 367 ? 26.441 0.827 -42.139 1.00 87.31 367 LYS A CA 1
ATOM 2958 C C . LYS A 1 367 ? 25.474 -0.231 -41.619 1.00 87.31 367 LYS A C 1
ATOM 2960 O O . LYS A 1 367 ? 24.396 0.110 -41.142 1.00 87.31 367 LYS A O 1
ATOM 2965 N N . CYS A 1 368 ? 25.906 -1.488 -41.614 1.00 84.06 368 CYS A N 1
ATOM 2966 C CA . CYS A 1 368 ? 25.223 -2.579 -40.925 1.00 84.06 368 CYS A CA 1
ATOM 2967 C C . CYS A 1 368 ? 26.047 -3.005 -39.699 1.00 84.06 368 CYS A C 1
ATOM 2969 O O . CYS A 1 368 ? 27.192 -3.418 -39.865 1.00 84.06 368 CYS A O 1
ATOM 2971 N N . PRO A 1 369 ? 25.526 -2.898 -38.466 1.00 83.25 369 PRO A N 1
ATOM 2972 C CA . PRO A 1 369 ? 26.180 -3.480 -37.296 1.00 83.25 369 PRO A CA 1
ATOM 2973 C C . PRO A 1 369 ? 26.195 -5.022 -37.364 1.00 83.25 369 PRO A C 1
ATOM 2975 O O . PRO A 1 369 ? 25.215 -5.594 -37.853 1.00 83.25 369 PRO A O 1
ATOM 2978 N N . PRO A 1 370 ? 27.235 -5.701 -36.833 1.00 80.56 370 PRO A N 1
ATOM 2979 C CA . PRO A 1 370 ? 27.248 -7.158 -36.699 1.00 80.56 370 PRO A CA 1
ATOM 2980 C C . PRO A 1 370 ? 26.055 -7.680 -35.875 1.00 80.56 370 PRO A C 1
ATOM 2982 O O . PRO A 1 370 ? 25.650 -6.995 -34.932 1.00 80.56 370 PRO A O 1
ATOM 2985 N N . PRO A 1 371 ? 25.526 -8.882 -36.176 1.00 85.44 371 PRO A N 1
ATOM 2986 C CA . PRO A 1 371 ? 25.970 -9.804 -37.228 1.00 85.44 371 PRO A CA 1
ATOM 2987 C C . PRO A 1 371 ? 25.523 -9.369 -38.638 1.00 85.44 371 PRO A C 1
ATOM 2989 O O . PRO A 1 371 ? 24.465 -8.774 -38.819 1.00 85.44 371 PRO A O 1
ATOM 2992 N N . HIS A 1 372 ? 26.337 -9.664 -39.658 1.00 87.62 372 HIS A N 1
ATOM 2993 C CA . HIS A 1 372 ? 26.053 -9.318 -41.062 1.00 87.62 372 HIS A CA 1
ATOM 2994 C C . HIS A 1 372 ? 25.246 -10.424 -41.761 1.00 87.62 372 HIS A C 1
ATOM 2996 O O . HIS A 1 372 ? 25.703 -11.034 -42.727 1.00 87.62 372 HIS A O 1
ATOM 3002 N N . THR A 1 373 ? 24.055 -10.728 -41.248 1.00 85.12 373 THR A N 1
ATOM 3003 C CA . THR A 1 373 ? 23.145 -11.691 -41.886 1.00 85.12 373 THR A CA 1
ATOM 3004 C C . THR A 1 373 ? 22.557 -11.104 -43.174 1.00 85.12 373 THR A C 1
ATOM 3006 O O . THR A 1 373 ? 22.446 -9.884 -43.317 1.00 85.12 373 THR A O 1
ATOM 3009 N N . THR A 1 374 ? 22.165 -11.958 -44.128 1.00 87.12 374 THR A N 1
ATOM 3010 C CA . THR A 1 374 ? 21.561 -11.519 -45.405 1.00 87.12 374 THR A CA 1
ATOM 3011 C C . THR A 1 374 ? 20.342 -10.626 -45.151 1.00 87.12 374 THR A C 1
ATOM 3013 O O . THR A 1 374 ? 20.206 -9.582 -45.782 1.00 87.12 374 THR A O 1
ATOM 3016 N N . THR A 1 375 ? 19.514 -10.987 -44.166 1.00 85.94 375 THR A N 1
ATOM 3017 C CA . THR A 1 375 ? 18.339 -10.228 -43.716 1.00 85.94 375 THR A CA 1
ATOM 3018 C C . THR A 1 375 ? 18.689 -8.810 -43.268 1.00 85.94 375 THR A C 1
ATOM 3020 O O . THR A 1 375 ? 18.096 -7.857 -43.766 1.00 85.94 375 THR A O 1
ATOM 3023 N N . ARG A 1 376 ? 19.683 -8.647 -42.382 1.00 86.44 376 ARG A N 1
ATOM 3024 C CA . ARG A 1 376 ? 20.086 -7.331 -41.848 1.00 86.44 376 ARG A CA 1
ATOM 3025 C C . ARG A 1 376 ? 20.746 -6.448 -42.905 1.00 86.44 376 ARG A C 1
ATOM 3027 O O . ARG A 1 376 ? 20.546 -5.236 -42.913 1.00 86.44 376 ARG A O 1
ATOM 3034 N N . LEU A 1 377 ? 21.519 -7.046 -43.811 1.00 89.62 377 LEU A N 1
ATOM 3035 C CA . LEU A 1 377 ? 22.122 -6.324 -44.932 1.00 89.62 377 LEU A CA 1
ATOM 3036 C C . LEU A 1 377 ? 21.049 -5.818 -45.904 1.00 89.62 377 LEU A C 1
ATOM 3038 O O . LEU A 1 377 ? 21.100 -4.663 -46.324 1.00 89.62 377 LEU A O 1
ATOM 3042 N N . LEU A 1 378 ? 20.066 -6.663 -46.227 1.00 89.62 378 LEU A N 1
ATOM 3043 C CA . LEU A 1 378 ? 18.971 -6.299 -47.119 1.00 89.62 378 LEU A CA 1
ATOM 3044 C C . LEU A 1 378 ? 18.076 -5.212 -46.508 1.00 89.62 378 LEU A C 1
ATOM 3046 O O . LEU A 1 378 ? 17.795 -4.228 -47.183 1.00 89.62 378 LEU A O 1
ATOM 3050 N N . ASP A 1 379 ? 17.727 -5.338 -45.225 1.00 88.81 379 ASP A N 1
ATOM 3051 C CA . ASP A 1 379 ? 17.015 -4.316 -44.442 1.00 88.81 379 ASP A CA 1
ATOM 3052 C C . ASP A 1 379 ? 17.697 -2.941 -44.537 1.00 88.81 379 ASP A C 1
ATOM 3054 O O . ASP A 1 379 ? 17.076 -1.943 -44.890 1.00 88.81 379 ASP A O 1
ATOM 3058 N N . LYS A 1 380 ? 19.019 -2.885 -44.335 1.00 89.38 380 LYS A N 1
ATOM 3059 C CA . LYS A 1 380 ? 19.778 -1.626 -44.386 1.00 89.38 380 LYS A CA 1
ATOM 3060 C C . LYS A 1 380 ? 19.861 -1.014 -45.788 1.00 89.38 380 LYS A C 1
ATOM 3062 O O . LYS A 1 380 ? 19.945 0.208 -45.918 1.00 89.38 380 LYS A O 1
ATOM 3067 N N . LEU A 1 381 ? 19.842 -1.831 -46.840 1.00 90.06 381 LEU A N 1
ATOM 3068 C CA . LEU A 1 381 ? 19.761 -1.347 -48.222 1.00 90.06 381 LEU A CA 1
ATOM 3069 C C . LEU A 1 381 ? 18.355 -0.826 -48.557 1.00 90.06 381 LEU A C 1
ATOM 3071 O O . LEU A 1 381 ? 18.234 0.195 -49.235 1.00 90.06 381 LEU A O 1
ATOM 3075 N N . VAL A 1 382 ? 17.305 -1.489 -48.063 1.00 91.00 382 VAL A N 1
ATOM 3076 C CA . VAL A 1 382 ? 15.909 -1.041 -48.201 1.00 91.00 382 VAL A CA 1
ATOM 3077 C C . VAL A 1 382 ? 15.703 0.308 -47.510 1.00 91.00 382 VAL A C 1
ATOM 3079 O O . VAL A 1 382 ? 15.207 1.234 -48.156 1.00 91.00 382 VAL A O 1
ATOM 3082 N N . ASP A 1 383 ? 16.175 0.451 -46.271 1.00 86.88 383 ASP A N 1
ATOM 3083 C CA . ASP A 1 383 ? 16.202 1.710 -45.510 1.00 86.88 383 ASP A CA 1
ATOM 3084 C C . ASP A 1 383 ? 16.840 2.839 -46.342 1.00 86.88 383 ASP A C 1
ATOM 3086 O O . ASP A 1 383 ? 16.226 3.871 -46.627 1.00 86.88 383 ASP A O 1
ATOM 3090 N N . HIS A 1 384 ? 18.035 2.585 -46.885 1.00 89.12 384 HIS A N 1
ATOM 3091 C CA . HIS A 1 384 ? 18.783 3.583 -47.648 1.00 89.12 384 HIS A CA 1
ATOM 3092 C C . HIS A 1 384 ? 18.129 4.001 -48.981 1.00 89.12 384 HIS A C 1
ATOM 3094 O O . HIS A 1 384 ? 18.157 5.181 -49.336 1.00 89.12 384 HIS A O 1
ATOM 3100 N N . PHE A 1 385 ? 17.576 3.059 -49.757 1.00 91.06 385 PHE A N 1
ATOM 3101 C CA . PHE A 1 385 ? 17.131 3.321 -51.138 1.00 91.06 385 PHE A CA 1
ATOM 3102 C C . PHE A 1 385 ? 15.610 3.460 -51.309 1.00 91.06 385 PHE A C 1
ATOM 3104 O O . PHE A 1 385 ? 15.142 4.154 -52.227 1.00 91.06 385 PHE A O 1
ATOM 3111 N N . LEU A 1 386 ? 14.818 2.783 -50.477 1.00 92.50 386 LEU A N 1
ATOM 3112 C CA . LEU A 1 386 ? 13.364 2.710 -50.622 1.00 92.50 386 LEU A CA 1
ATOM 3113 C C . LEU A 1 386 ? 12.650 3.584 -49.593 1.00 92.50 386 LEU A C 1
ATOM 3115 O O . LEU A 1 386 ? 11.886 4.472 -49.999 1.00 92.50 386 LEU A O 1
ATOM 3119 N N . GLU A 1 387 ? 12.923 3.391 -48.301 1.00 89.88 387 GLU A N 1
ATOM 3120 C CA . GLU A 1 387 ? 12.213 4.075 -47.210 1.00 89.88 387 GLU A CA 1
ATOM 3121 C C . GLU A 1 387 ? 12.337 5.599 -47.314 1.00 89.88 387 GLU A C 1
ATOM 3123 O O . GLU A 1 387 ? 11.337 6.316 -47.220 1.00 89.88 387 GLU A O 1
ATOM 3128 N N . GLU A 1 388 ? 13.527 6.097 -47.664 1.00 86.44 388 GLU A N 1
ATOM 3129 C CA . GLU A 1 388 ? 13.819 7.517 -47.910 1.00 86.44 388 GLU A CA 1
ATOM 3130 C C . GLU A 1 388 ? 12.894 8.183 -48.952 1.00 86.44 388 GLU A C 1
ATOM 3132 O O . GLU A 1 388 ? 12.718 9.406 -48.951 1.00 86.44 388 GLU A O 1
ATOM 3137 N N . THR A 1 389 ? 12.259 7.398 -49.830 1.00 90.31 389 THR A N 1
ATOM 3138 C CA . THR A 1 389 ? 11.338 7.900 -50.866 1.00 90.31 389 THR A CA 1
ATOM 3139 C C . THR A 1 389 ? 9.861 7.876 -50.464 1.00 90.31 389 THR A C 1
ATOM 3141 O O . THR A 1 389 ? 9.020 8.435 -51.174 1.00 90.31 389 THR A O 1
ATOM 3144 N N . CYS A 1 390 ? 9.528 7.270 -49.323 1.00 92.62 390 CYS A N 1
ATOM 3145 C CA . CYS A 1 390 ? 8.158 7.065 -48.858 1.00 92.62 390 CYS A CA 1
ATOM 3146 C C . CYS A 1 390 ? 7.657 8.265 -48.037 1.00 92.62 390 CYS A C 1
ATOM 3148 O O . CYS A 1 390 ? 7.533 8.200 -46.814 1.00 92.62 390 CYS A O 1
ATOM 3150 N N . ILE A 1 391 ? 7.401 9.398 -48.702 1.00 91.56 391 ILE A N 1
ATOM 3151 C CA . ILE A 1 391 ? 6.854 10.601 -48.045 1.00 91.56 391 ILE A CA 1
ATOM 3152 C C . ILE A 1 391 ? 5.365 10.427 -47.726 1.00 91.56 391 ILE A C 1
ATOM 3154 O O . ILE A 1 391 ? 4.971 10.485 -46.562 1.00 91.56 391 ILE A O 1
ATOM 3158 N N . ASN A 1 392 ? 4.553 10.179 -48.755 1.00 95.12 392 ASN A N 1
ATOM 3159 C CA . ASN A 1 392 ? 3.150 9.797 -48.600 1.00 95.12 392 ASN A CA 1
ATOM 3160 C C . ASN A 1 392 ? 3.040 8.323 -48.176 1.00 95.12 392 ASN A C 1
ATOM 3162 O O . ASN A 1 392 ? 3.983 7.565 -48.432 1.00 95.12 392 ASN A O 1
ATOM 3166 N N . PRO A 1 393 ? 1.901 7.902 -47.591 1.00 96.69 393 PRO A N 1
ATOM 3167 C CA . PRO A 1 393 ? 1.623 6.501 -47.301 1.00 96.69 393 PRO A CA 1
ATOM 3168 C C . PRO A 1 393 ? 1.927 5.612 -48.509 1.00 96.69 393 PRO A C 1
ATOM 3170 O O . PRO A 1 393 ? 1.346 5.770 -49.586 1.00 96.69 393 PRO A O 1
ATOM 3173 N N . THR A 1 394 ? 2.908 4.729 -48.337 1.00 97.62 394 THR A N 1
ATOM 3174 C CA . THR A 1 394 ? 3.412 3.839 -49.383 1.00 97.62 394 THR A CA 1
ATOM 3175 C C . THR A 1 394 ? 3.582 2.439 -48.809 1.00 97.62 394 THR A C 1
ATOM 3177 O O . THR A 1 394 ? 4.312 2.258 -47.837 1.00 97.62 394 THR A O 1
ATOM 3180 N N . PHE A 1 395 ? 2.905 1.461 -49.401 1.00 97.81 395 PHE A N 1
ATOM 3181 C CA . PHE A 1 395 ? 3.095 0.046 -49.117 1.00 97.81 395 PHE A CA 1
ATOM 3182 C C . PHE A 1 395 ? 4.342 -0.460 -49.842 1.00 97.81 395 PHE A C 1
ATOM 3184 O O . PHE A 1 395 ? 4.387 -0.443 -51.073 1.00 97.81 395 PHE A O 1
ATOM 3191 N N . ILE A 1 396 ? 5.330 -0.933 -49.091 1.00 96.94 396 ILE A N 1
ATOM 3192 C CA . ILE A 1 396 ? 6.403 -1.779 -49.616 1.00 96.94 396 ILE A CA 1
ATOM 3193 C C . ILE A 1 396 ? 5.936 -3.223 -49.458 1.00 96.94 396 ILE A C 1
ATOM 3195 O O . ILE A 1 396 ? 5.672 -3.656 -48.338 1.00 96.94 396 ILE A O 1
ATOM 3199 N N . ILE A 1 397 ? 5.776 -3.936 -50.570 1.00 97.00 397 ILE A N 1
ATOM 3200 C CA . ILE A 1 397 ? 5.138 -5.256 -50.635 1.00 97.00 397 ILE A CA 1
ATOM 3201 C C . ILE A 1 397 ? 6.123 -6.338 -51.087 1.00 97.00 397 ILE A C 1
ATOM 3203 O O . ILE A 1 397 ? 7.144 -6.049 -51.714 1.00 97.00 397 ILE A O 1
ATOM 3207 N N . ASN A 1 398 ? 5.740 -7.593 -50.858 1.00 95.62 398 ASN A N 1
ATOM 3208 C CA . ASN A 1 398 ? 6.412 -8.791 -51.361 1.00 95.62 398 ASN A CA 1
ATOM 3209 C C . ASN A 1 398 ? 7.828 -8.996 -50.798 1.00 95.62 398 ASN A C 1
ATOM 3211 O O . ASN A 1 398 ? 8.767 -9.326 -51.523 1.00 95.62 398 ASN A O 1
ATOM 3215 N N . GLN A 1 399 ? 7.982 -8.815 -49.487 1.00 94.25 399 GLN A N 1
ATOM 3216 C CA . GLN A 1 399 ? 9.232 -9.028 -48.763 1.00 94.25 399 GLN A CA 1
ATOM 3217 C C . GLN A 1 399 ? 9.747 -10.469 -48.958 1.00 94.25 399 GLN A C 1
ATOM 3219 O O . GLN A 1 399 ? 8.946 -11.412 -48.964 1.00 94.25 399 GLN A O 1
ATOM 3224 N N . PRO A 1 400 ? 11.070 -10.684 -49.051 1.00 93.12 400 PRO A N 1
ATOM 3225 C CA . PRO A 1 400 ? 11.649 -12.022 -49.119 1.00 93.12 400 PRO A CA 1
ATOM 3226 C C . PRO A 1 400 ? 11.304 -12.912 -47.921 1.00 93.12 400 PRO A C 1
ATOM 3228 O O . PRO A 1 400 ? 11.169 -12.436 -46.789 1.00 93.12 400 PRO A O 1
ATOM 3231 N N . GLU A 1 401 ? 11.234 -14.224 -48.159 1.00 90.75 401 GLU A N 1
ATOM 3232 C CA . GLU A 1 401 ? 10.945 -15.225 -47.120 1.00 90.75 401 GLU A CA 1
ATOM 3233 C C . GLU A 1 401 ? 11.944 -15.181 -45.956 1.00 90.75 401 GLU A C 1
ATOM 3235 O O . GLU A 1 401 ? 11.536 -15.264 -44.798 1.00 90.75 401 GLU A O 1
ATOM 3240 N N . ILE A 1 402 ? 13.228 -14.941 -46.244 1.00 87.38 402 ILE A N 1
ATOM 3241 C CA . ILE A 1 402 ? 14.301 -14.862 -45.236 1.00 87.38 402 ILE A CA 1
ATOM 3242 C C . ILE A 1 402 ? 14.123 -13.701 -44.237 1.00 87.38 402 ILE A C 1
ATOM 3244 O O . ILE A 1 402 ? 14.648 -13.746 -43.127 1.00 87.38 402 ILE A O 1
ATOM 3248 N N . MET A 1 403 ? 13.362 -12.665 -44.610 1.00 88.56 403 MET A N 1
ATOM 3249 C CA . MET A 1 403 ? 13.056 -11.518 -43.744 1.00 88.56 403 MET A CA 1
ATOM 3250 C C . MET A 1 403 ? 11.731 -11.678 -42.986 1.00 88.56 403 MET A C 1
ATOM 3252 O O . MET A 1 403 ? 11.386 -10.831 -42.162 1.00 88.56 403 MET A O 1
ATOM 3256 N N . SER A 1 404 ? 10.949 -12.714 -43.302 1.00 92.81 404 SER A N 1
ATOM 3257 C CA . SER A 1 404 ? 9.524 -12.780 -42.963 1.00 92.81 404 SER A CA 1
ATOM 3258 C C . SER A 1 404 ? 9.144 -14.172 -42.437 1.00 92.81 404 SER A C 1
ATOM 3260 O O . SER A 1 404 ? 8.335 -14.872 -43.053 1.00 92.81 404 SER A O 1
ATOM 3262 N N . PRO A 1 405 ? 9.701 -14.601 -41.285 1.00 91.94 405 PRO A N 1
ATOM 3263 C CA . PRO A 1 405 ? 9.596 -15.983 -40.808 1.00 91.94 405 PRO A CA 1
ATOM 3264 C C . PRO A 1 405 ? 8.161 -16.434 -40.491 1.00 91.94 405 PRO A C 1
ATOM 3266 O O . PRO A 1 405 ? 7.892 -17.635 -40.480 1.00 91.94 405 PRO A O 1
ATOM 3269 N N . LEU A 1 406 ? 7.239 -15.494 -40.266 1.00 95.69 406 LEU A N 1
ATOM 3270 C CA . LEU A 1 406 ? 5.832 -15.749 -39.930 1.00 95.69 406 LEU A CA 1
ATOM 3271 C C . LEU A 1 406 ? 4.859 -15.477 -41.097 1.00 95.69 406 LEU A C 1
ATOM 3273 O O . LEU A 1 406 ? 3.677 -15.798 -40.992 1.00 95.69 406 LEU A O 1
ATOM 3277 N N . ALA A 1 407 ? 5.339 -14.915 -42.213 1.00 97.25 407 ALA A N 1
ATOM 3278 C CA . ALA A 1 407 ? 4.501 -14.535 -43.353 1.00 97.25 407 ALA A CA 1
ATOM 3279 C C . ALA A 1 407 ? 4.398 -15.666 -44.382 1.00 97.25 407 ALA A C 1
ATOM 3281 O O . ALA A 1 407 ? 5.394 -16.301 -44.728 1.00 97.25 407 ALA A O 1
ATOM 3282 N N . LYS A 1 408 ? 3.214 -15.914 -44.932 1.00 97.56 408 LYS A N 1
ATOM 3283 C CA . LYS A 1 408 ? 3.007 -16.965 -45.931 1.00 97.56 408 LYS A CA 1
ATOM 3284 C C . LYS A 1 408 ? 3.766 -16.660 -47.225 1.00 97.56 408 LYS A C 1
ATOM 3286 O O . LYS A 1 408 ? 3.893 -15.502 -47.624 1.00 97.56 408 LYS A O 1
ATOM 3291 N N . TRP A 1 409 ? 4.281 -17.700 -47.880 1.00 97.12 409 TRP A N 1
ATOM 3292 C CA . TRP A 1 409 ? 4.926 -17.572 -49.190 1.00 97.12 409 TRP A CA 1
ATOM 3293 C C . TRP A 1 409 ? 3.978 -16.931 -50.211 1.00 97.12 409 TRP A C 1
ATOM 3295 O O . TRP A 1 409 ? 2.759 -17.104 -50.155 1.00 97.12 409 TRP A O 1
ATOM 3305 N N . HIS A 1 410 ? 4.546 -16.203 -51.167 1.00 97.25 410 HIS A N 1
ATOM 3306 C CA . HIS A 1 410 ? 3.784 -15.522 -52.202 1.00 97.25 410 HIS A CA 1
ATOM 3307 C C . HIS A 1 410 ? 3.159 -16.528 -53.174 1.00 97.25 410 HIS A C 1
ATOM 3309 O O . HIS A 1 410 ? 3.847 -17.406 -53.701 1.00 97.25 410 HIS A O 1
ATOM 3315 N N . ARG A 1 411 ? 1.865 -16.374 -53.491 1.00 95.25 411 ARG A N 1
ATOM 3316 C CA . ARG A 1 411 ? 1.126 -17.320 -54.353 1.00 95.25 411 ARG A CA 1
ATOM 3317 C C . ARG A 1 411 ? 1.693 -17.504 -55.768 1.00 95.25 411 ARG A C 1
ATOM 3319 O O . ARG A 1 411 ? 1.431 -18.524 -56.397 1.00 95.25 411 ARG A O 1
ATOM 3326 N N . SER A 1 412 ? 2.438 -16.522 -56.287 1.00 94.31 412 SER A N 1
ATOM 3327 C CA . SER A 1 412 ? 2.971 -16.530 -57.665 1.00 94.31 412 SER A CA 1
ATOM 3328 C C . SER A 1 412 ? 4.449 -16.145 -57.829 1.00 94.31 412 SER A C 1
ATOM 3330 O O . SER A 1 412 ? 4.965 -16.239 -58.942 1.00 94.31 412 SER A O 1
ATOM 3332 N N . LYS A 1 413 ? 5.143 -15.717 -56.764 1.00 91.94 413 LYS A N 1
ATOM 3333 C CA . LYS A 1 413 ? 6.531 -15.211 -56.819 1.00 91.94 413 LYS A CA 1
ATOM 3334 C C . LYS A 1 413 ? 7.398 -16.017 -55.835 1.00 91.94 413 LYS A C 1
ATOM 3336 O O . LYS A 1 413 ? 7.476 -15.641 -54.669 1.00 91.94 413 LYS A O 1
ATOM 3341 N N . PRO A 1 414 ? 8.003 -17.142 -56.262 1.00 89.88 414 PRO A N 1
ATOM 3342 C CA . PRO A 1 414 ? 8.778 -18.008 -55.370 1.00 89.88 414 PRO A CA 1
ATOM 3343 C C . PRO A 1 414 ? 9.917 -17.259 -54.664 1.00 89.88 414 PRO A C 1
ATOM 3345 O O . PRO A 1 414 ? 10.617 -16.478 -55.307 1.00 89.88 414 PRO A O 1
ATOM 3348 N N . GLY A 1 415 ? 10.113 -17.517 -53.367 1.00 88.06 415 GLY A N 1
ATOM 3349 C CA . GLY A 1 415 ? 11.133 -16.862 -52.539 1.00 88.06 415 GLY A CA 1
ATOM 3350 C C . GLY A 1 415 ? 10.689 -15.543 -51.893 1.00 88.06 415 GLY A C 1
ATOM 3351 O O . GLY A 1 415 ? 11.431 -14.988 -51.077 1.00 88.06 415 GLY A O 1
ATOM 3352 N N . LEU A 1 416 ? 9.489 -15.047 -52.217 1.00 94.12 416 LEU A N 1
ATOM 3353 C CA . LEU A 1 416 ? 8.865 -13.873 -51.596 1.00 94.12 416 LEU A CA 1
ATOM 3354 C C . LEU A 1 416 ? 7.675 -14.280 -50.718 1.00 94.12 416 LEU A C 1
ATOM 3356 O O . LEU A 1 416 ? 7.195 -15.411 -50.776 1.00 94.12 416 LEU A O 1
ATOM 3360 N N . THR A 1 417 ? 7.164 -13.340 -49.928 1.00 97.19 417 THR A N 1
ATOM 3361 C CA . THR A 1 417 ? 6.002 -13.523 -49.044 1.00 97.19 417 THR A CA 1
ATOM 3362 C C . THR A 1 417 ? 4.873 -12.563 -49.368 1.00 97.19 417 THR A C 1
ATOM 3364 O O . THR A 1 417 ? 5.085 -11.518 -49.973 1.00 97.19 417 THR A O 1
ATOM 3367 N N . GLU A 1 418 ? 3.657 -12.899 -48.950 1.00 98.00 418 GLU A N 1
ATOM 3368 C CA . GLU A 1 418 ? 2.509 -11.986 -48.990 1.00 98.00 418 GLU A CA 1
ATOM 3369 C C . GLU A 1 418 ? 2.543 -11.043 -47.785 1.00 98.00 418 GLU A C 1
ATOM 3371 O O . GLU A 1 418 ? 1.714 -11.130 -46.882 1.00 98.00 418 GLU A O 1
ATOM 3376 N N . ARG A 1 419 ? 3.555 -10.175 -47.751 1.00 98.00 419 ARG A N 1
ATOM 3377 C CA . ARG A 1 419 ? 3.777 -9.170 -46.709 1.00 98.00 419 ARG A CA 1
ATOM 3378 C C . ARG A 1 419 ? 3.706 -7.772 -47.299 1.00 98.00 419 ARG A C 1
ATOM 3380 O O . ARG A 1 419 ? 3.989 -7.571 -48.483 1.00 98.00 419 ARG A O 1
ATOM 3387 N N . PHE A 1 420 ? 3.314 -6.819 -46.464 1.00 97.38 420 PHE A N 1
ATOM 3388 C CA . PHE A 1 420 ? 3.547 -5.413 -46.710 1.00 97.38 420 PHE A CA 1
ATOM 3389 C C . PHE A 1 420 ? 3.949 -4.672 -45.438 1.00 97.38 420 PHE A C 1
ATOM 3391 O O . PHE A 1 420 ? 3.525 -4.996 -44.330 1.00 97.38 420 PHE A O 1
ATOM 3398 N N . GLU A 1 421 ? 4.705 -3.603 -45.632 1.00 96.38 421 GLU A N 1
ATOM 3399 C CA . GLU A 1 421 ? 4.981 -2.593 -44.620 1.00 96.38 421 GLU A CA 1
ATOM 3400 C C . GLU A 1 421 ? 4.510 -1.246 -45.150 1.00 96.38 421 GLU A C 1
ATOM 3402 O O . GLU A 1 421 ? 4.757 -0.894 -46.305 1.00 96.38 421 GLU A O 1
ATOM 3407 N N . LEU A 1 422 ? 3.791 -0.492 -44.323 1.00 96.56 422 LEU A N 1
ATOM 3408 C CA . LEU A 1 422 ? 3.325 0.838 -44.687 1.00 96.56 422 LEU A CA 1
ATOM 3409 C C . LEU A 1 422 ? 4.279 1.885 -44.126 1.00 96.56 422 LEU A C 1
ATOM 3411 O O . LEU A 1 422 ? 4.393 2.028 -42.908 1.00 96.56 422 LEU A O 1
ATOM 3415 N N . PHE A 1 423 ? 4.877 2.677 -45.009 1.00 94.81 423 PHE A N 1
ATOM 3416 C CA . PHE A 1 423 ? 5.756 3.783 -44.649 1.00 94.81 423 PHE A CA 1
ATOM 3417 C C . PHE A 1 423 ? 5.068 5.132 -44.840 1.00 94.81 423 PHE A C 1
ATOM 3419 O O . PHE A 1 423 ? 4.408 5.369 -45.852 1.00 94.81 423 PHE A O 1
ATOM 3426 N N . VAL A 1 424 ? 5.258 6.039 -43.879 1.00 93.75 424 VAL A N 1
ATOM 3427 C CA . VAL A 1 424 ? 4.814 7.437 -43.952 1.00 93.75 424 VAL A CA 1
ATOM 3428 C C . VAL A 1 424 ? 5.936 8.341 -43.464 1.00 93.75 424 VAL A C 1
ATOM 3430 O O . VAL A 1 424 ? 6.444 8.171 -42.356 1.00 93.75 424 VAL A O 1
ATOM 3433 N N . ASN A 1 425 ? 6.321 9.323 -44.279 1.00 90.62 425 ASN A N 1
ATOM 3434 C CA . ASN A 1 425 ? 7.480 10.177 -44.034 1.00 90.62 425 ASN A CA 1
ATOM 3435 C C . ASN A 1 425 ? 8.721 9.365 -43.611 1.00 90.62 425 ASN A C 1
ATOM 3437 O O . ASN A 1 425 ? 9.309 9.600 -42.551 1.00 90.62 425 ASN A O 1
ATOM 3441 N N . LYS A 1 426 ? 9.105 8.404 -44.458 1.00 89.62 426 LYS A N 1
ATOM 3442 C CA . LYS A 1 426 ? 10.322 7.590 -44.317 1.00 89.62 426 LYS A CA 1
ATOM 3443 C C . LYS A 1 426 ? 10.364 6.730 -43.054 1.00 89.62 426 LYS A C 1
ATOM 3445 O O . LYS A 1 426 ? 11.433 6.400 -42.561 1.00 89.62 426 LYS A O 1
ATOM 3450 N N . ARG A 1 427 ? 9.206 6.464 -42.450 1.00 87.06 427 ARG A N 1
ATOM 3451 C CA . ARG A 1 427 ? 9.099 5.692 -41.213 1.00 87.06 427 ARG A CA 1
ATOM 3452 C C . ARG A 1 427 ? 7.996 4.672 -41.337 1.00 87.06 427 ARG A C 1
ATOM 3454 O O . ARG A 1 427 ? 6.884 5.004 -41.745 1.00 87.06 427 ARG A O 1
ATOM 3461 N N . GLU A 1 428 ? 8.314 3.457 -40.937 1.00 90.44 428 GLU A N 1
ATOM 3462 C CA . GLU A 1 428 ? 7.364 2.363 -40.845 1.00 90.44 428 GLU A CA 1
ATOM 3463 C C . GLU A 1 428 ? 6.256 2.717 -39.836 1.00 90.44 428 GLU A C 1
ATOM 3465 O O . GLU A 1 428 ? 6.509 3.161 -38.708 1.00 90.44 428 GLU A O 1
ATOM 3470 N N . LEU A 1 429 ? 5.010 2.535 -40.252 1.00 91.56 429 LEU A N 1
ATOM 3471 C CA . LEU A 1 429 ? 3.812 2.755 -39.451 1.00 91.56 429 LEU A CA 1
ATOM 3472 C C . LEU A 1 429 ? 3.086 1.441 -39.149 1.00 91.56 429 LEU A C 1
ATOM 3474 O O . LEU A 1 429 ? 2.558 1.284 -38.044 1.00 91.56 429 LEU A O 1
ATOM 3478 N N . CYS A 1 430 ? 3.067 0.529 -40.125 1.00 93.19 430 CYS A N 1
ATOM 3479 C CA . CYS A 1 430 ? 2.365 -0.750 -40.056 1.00 93.19 430 CYS A CA 1
ATOM 3480 C C . CYS A 1 430 ? 3.211 -1.860 -40.673 1.00 93.19 430 CYS A C 1
ATOM 3482 O O . CYS A 1 430 ? 3.868 -1.618 -41.684 1.00 93.19 430 CYS A O 1
ATOM 3484 N N . ASN A 1 431 ? 3.063 -3.070 -40.150 1.00 95.69 431 ASN A N 1
ATOM 3485 C CA . ASN A 1 431 ? 3.557 -4.304 -40.751 1.00 95.69 431 ASN A CA 1
ATOM 3486 C C . ASN A 1 431 ? 2.409 -5.321 -40.776 1.00 95.69 431 ASN A C 1
ATOM 3488 O O . ASN A 1 431 ? 1.671 -5.433 -39.794 1.00 95.69 431 ASN A O 1
ATOM 3492 N N . ALA A 1 432 ? 2.220 -6.012 -41.895 1.00 97.38 432 ALA A N 1
ATOM 3493 C CA . ALA A 1 432 ? 1.102 -6.928 -42.087 1.00 97.38 432 ALA A CA 1
ATOM 3494 C C . ALA A 1 432 ? 1.415 -8.005 -43.121 1.00 97.38 432 ALA A C 1
ATOM 3496 O O . ALA A 1 432 ? 2.206 -7.788 -44.041 1.00 97.38 432 ALA A O 1
ATOM 3497 N N . TYR A 1 433 ? 0.769 -9.159 -43.002 1.00 98.06 433 TYR A N 1
ATOM 3498 C CA . TYR A 1 433 ? 0.954 -10.253 -43.947 1.00 98.06 433 TYR A CA 1
ATOM 3499 C C . TYR A 1 433 ? -0.200 -11.251 -43.929 1.00 98.06 433 TYR A C 1
ATOM 3501 O O . TYR A 1 433 ? -0.945 -11.368 -42.955 1.00 98.06 433 TYR A O 1
ATOM 3509 N N . THR A 1 434 ? -0.318 -12.016 -45.016 1.00 98.56 434 THR A N 1
ATOM 3510 C CA . THR A 1 434 ? -1.042 -13.287 -44.989 1.00 98.56 434 THR A CA 1
ATOM 3511 C C . THR A 1 434 ? -0.282 -14.227 -44.053 1.00 98.56 434 THR A C 1
ATOM 3513 O O . THR A 1 434 ? 0.915 -14.464 -44.225 1.00 98.56 434 THR A O 1
ATOM 3516 N N . GLU A 1 435 ? -0.964 -14.767 -43.055 1.00 98.00 435 GLU A N 1
ATOM 3517 C CA . GLU A 1 435 ? -0.360 -15.553 -41.988 1.00 98.00 435 GLU A CA 1
ATOM 3518 C C . GLU A 1 435 ? 0.092 -16.926 -42.478 1.00 98.00 435 GLU A C 1
ATOM 3520 O O . GLU A 1 435 ? -0.665 -17.660 -43.128 1.00 98.00 435 GLU A O 1
ATOM 3525 N N . LEU A 1 436 ? 1.328 -17.306 -42.140 1.00 97.81 436 LEU A N 1
ATOM 3526 C CA . LEU A 1 436 ? 1.790 -18.669 -42.357 1.00 97.81 436 LEU A CA 1
ATOM 3527 C C . LEU A 1 436 ? 0.998 -19.615 -41.450 1.00 97.81 436 LEU A C 1
ATOM 3529 O O . LEU A 1 436 ? 1.093 -19.568 -40.225 1.00 97.81 436 LEU A O 1
ATOM 3533 N N . ASN A 1 437 ? 0.213 -20.482 -42.079 1.00 96.94 437 ASN A N 1
ATOM 3534 C CA . ASN A 1 437 ? -0.649 -21.440 -41.398 1.00 96.94 437 ASN A CA 1
ATOM 3535 C C . ASN A 1 437 ? -0.261 -22.905 -41.653 1.00 96.94 437 ASN A C 1
ATOM 3537 O O . ASN A 1 437 ? -0.990 -23.804 -41.247 1.00 96.94 437 ASN A O 1
ATOM 3541 N N . ASP A 1 438 ? 0.872 -23.143 -42.321 1.00 97.44 438 ASP A N 1
ATOM 3542 C CA . ASP A 1 438 ? 1.457 -24.473 -42.488 1.00 97.44 438 ASP A CA 1
ATOM 3543 C C . ASP A 1 438 ? 2.422 -24.762 -41.318 1.00 97.44 438 ASP A C 1
ATOM 3545 O O . ASP A 1 438 ? 3.450 -24.083 -41.200 1.00 97.44 438 ASP A O 1
ATOM 3549 N N . PRO A 1 439 ? 2.108 -25.728 -40.433 1.00 95.75 439 PRO A N 1
ATOM 3550 C CA . PRO A 1 439 ? 2.900 -25.991 -39.234 1.00 95.75 439 PRO A CA 1
ATOM 3551 C C . PRO A 1 439 ? 4.295 -26.556 -39.533 1.00 95.75 439 PRO A C 1
ATOM 3553 O O . PRO A 1 439 ? 5.231 -26.286 -38.779 1.00 95.75 439 PRO A O 1
ATOM 3556 N N . GLU A 1 440 ? 4.463 -27.326 -40.612 1.00 95.19 440 GLU A N 1
ATOM 3557 C CA . GLU A 1 440 ? 5.751 -27.938 -40.958 1.00 95.19 440 GLU A CA 1
ATOM 3558 C C . GLU A 1 440 ? 6.721 -26.869 -41.460 1.00 95.19 440 GLU A C 1
ATOM 3560 O O . GLU A 1 440 ? 7.847 -26.755 -40.966 1.00 95.19 440 GLU A O 1
ATOM 3565 N N . VAL A 1 441 ? 6.242 -26.007 -42.359 1.00 95.25 441 VAL A N 1
ATOM 3566 C CA . VAL A 1 441 ? 7.019 -24.866 -42.854 1.00 95.25 441 VAL A CA 1
ATOM 3567 C C . VAL A 1 441 ? 7.307 -23.873 -41.726 1.00 95.25 441 VAL A C 1
ATOM 3569 O O . VAL A 1 441 ? 8.431 -23.380 -41.613 1.00 95.25 441 VAL A O 1
ATOM 3572 N N . GLN A 1 442 ? 6.338 -23.601 -40.845 1.00 95.81 442 GLN A N 1
ATOM 3573 C CA . GLN A 1 442 ? 6.552 -22.689 -39.720 1.00 95.81 442 GLN A CA 1
ATOM 3574 C C . GLN A 1 442 ? 7.639 -23.198 -38.765 1.00 95.81 442 GLN A C 1
ATOM 3576 O O . GLN A 1 442 ? 8.490 -22.416 -38.329 1.00 95.81 442 GLN A O 1
ATOM 3581 N N . ARG A 1 443 ? 7.643 -24.504 -38.470 1.00 94.44 443 ARG A N 1
ATOM 3582 C CA . ARG A 1 443 ? 8.673 -25.148 -37.647 1.00 94.44 443 ARG A CA 1
ATOM 3583 C C . ARG A 1 443 ? 10.049 -25.059 -38.303 1.00 94.44 443 ARG A C 1
ATOM 3585 O O . ARG A 1 443 ? 11.016 -24.703 -37.632 1.00 94.44 443 ARG A O 1
ATOM 3592 N N . GLN A 1 444 ? 10.135 -25.304 -39.611 1.00 91.88 444 GLN A N 1
ATOM 3593 C CA . GLN A 1 444 ? 11.381 -25.164 -40.370 1.00 91.88 444 GLN A CA 1
ATOM 3594 C C . GLN A 1 444 ? 11.943 -23.732 -40.290 1.00 91.88 444 GLN A C 1
ATOM 3596 O O . GLN A 1 444 ? 13.129 -23.549 -40.010 1.00 91.88 444 GLN A O 1
ATOM 3601 N N . ARG A 1 445 ? 11.089 -22.710 -40.421 1.00 91.19 445 ARG A N 1
ATOM 3602 C CA . ARG A 1 445 ? 11.497 -21.298 -40.310 1.00 91.19 445 ARG A CA 1
ATOM 3603 C C . ARG A 1 445 ? 11.954 -20.903 -38.907 1.00 91.19 445 ARG A C 1
ATOM 3605 O O . ARG A 1 445 ? 12.892 -20.12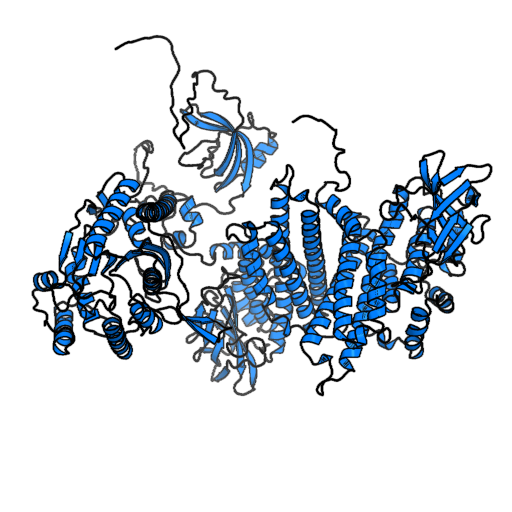1 -38.768 1.00 91.19 445 ARG A O 1
ATOM 3612 N N . PHE A 1 446 ? 11.360 -21.468 -37.855 1.00 91.00 446 PHE A N 1
ATOM 3613 C CA . PHE A 1 446 ? 11.878 -21.279 -36.496 1.00 91.00 446 PHE A CA 1
ATOM 3614 C C . PHE A 1 446 ? 13.258 -21.914 -36.297 1.00 91.00 446 PHE A C 1
ATOM 3616 O O . PHE A 1 446 ? 14.099 -21.337 -35.608 1.00 91.00 446 PHE A O 1
ATOM 3623 N N . ILE A 1 447 ? 13.516 -23.080 -36.897 1.00 88.50 447 ILE A N 1
ATOM 3624 C CA . ILE A 1 447 ? 14.837 -23.726 -36.845 1.00 88.50 447 ILE A CA 1
ATOM 3625 C C . ILE A 1 447 ? 15.887 -22.861 -37.554 1.00 88.50 447 ILE A C 1
ATOM 3627 O O . ILE A 1 447 ? 17.018 -22.760 -37.084 1.00 88.50 447 ILE A O 1
ATOM 3631 N N . GLU A 1 448 ? 15.527 -22.218 -38.662 1.00 84.94 448 GLU A N 1
ATOM 3632 C CA . GLU A 1 448 ? 16.402 -21.277 -39.370 1.00 84.94 448 GLU A CA 1
ATOM 3633 C C . GLU A 1 448 ? 16.695 -20.025 -38.535 1.00 84.94 448 GLU A C 1
ATOM 3635 O O . GLU A 1 448 ? 17.862 -19.694 -38.342 1.00 84.94 448 GLU A O 1
ATOM 3640 N N . GLN A 1 449 ? 15.678 -19.416 -37.917 1.00 84.50 449 GLN A N 1
ATOM 3641 C CA . GLN A 1 449 ? 15.861 -18.302 -36.974 1.00 84.50 449 GLN A CA 1
ATOM 3642 C C . GLN A 1 449 ? 16.759 -18.674 -35.782 1.00 84.50 449 GLN A C 1
ATOM 3644 O O . GLN A 1 449 ? 17.579 -17.875 -35.329 1.00 84.50 449 GLN A O 1
ATOM 3649 N N . LEU A 1 450 ? 16.676 -19.917 -35.298 1.00 82.44 450 LEU A N 1
ATOM 3650 C CA . LEU A 1 450 ? 17.558 -20.412 -34.242 1.00 82.44 450 LEU A CA 1
ATOM 3651 C C . LEU A 1 450 ? 19.031 -20.471 -34.692 1.00 82.44 450 LEU A C 1
ATOM 3653 O O . LEU A 1 450 ? 19.919 -20.241 -33.868 1.00 82.44 450 LEU A O 1
ATOM 3657 N N . LYS A 1 451 ? 19.311 -20.746 -35.975 1.00 80.19 451 LYS A N 1
ATOM 3658 C CA . LYS A 1 451 ? 20.678 -20.695 -36.528 1.00 80.19 451 LYS A CA 1
ATOM 3659 C C . LYS A 1 451 ? 21.206 -19.261 -36.555 1.00 80.19 451 LYS A C 1
ATOM 3661 O O . LYS A 1 451 ? 22.329 -19.038 -36.110 1.00 80.19 451 LYS A O 1
ATOM 3666 N N . ASP A 1 452 ? 20.390 -18.297 -36.977 1.00 78.44 452 ASP A N 1
ATOM 3667 C CA . ASP A 1 452 ? 20.765 -16.874 -36.969 1.00 78.44 452 ASP A CA 1
ATOM 3668 C C . ASP A 1 452 ? 21.070 -16.388 -35.544 1.00 78.44 452 ASP A C 1
ATOM 3670 O O . ASP A 1 452 ? 22.078 -15.723 -35.291 1.00 78.44 452 ASP A O 1
ATOM 3674 N N . ARG A 1 453 ? 20.272 -16.834 -34.567 1.00 79.56 453 ARG A N 1
ATOM 3675 C CA . ARG A 1 453 ? 20.522 -16.582 -33.143 1.00 79.56 453 ARG A CA 1
ATOM 3676 C C . ARG A 1 453 ? 21.844 -17.180 -32.657 1.00 79.56 453 ARG A C 1
ATOM 3678 O O . ARG A 1 453 ? 22.575 -16.539 -31.906 1.00 79.56 453 ARG A O 1
ATOM 3685 N N . GLN A 1 454 ? 22.183 -18.398 -33.087 1.00 79.12 454 GLN A N 1
ATOM 3686 C CA . GLN A 1 454 ? 23.481 -19.024 -32.785 1.00 79.12 454 GLN A CA 1
ATOM 3687 C C . GLN A 1 454 ? 24.658 -18.264 -33.415 1.00 79.12 454 GLN A C 1
ATOM 3689 O O . GLN A 1 454 ? 25.764 -18.303 -32.877 1.00 79.12 454 GLN A O 1
ATOM 3694 N N . MET A 1 455 ? 24.420 -17.539 -34.511 1.00 72.69 455 MET A N 1
ATOM 3695 C CA . MET A 1 455 ? 25.386 -16.635 -35.144 1.00 72.69 455 MET A CA 1
ATOM 3696 C C . MET A 1 455 ? 25.475 -15.255 -34.465 1.00 72.69 455 MET A C 1
ATOM 3698 O O . MET A 1 455 ? 26.227 -14.395 -34.926 1.00 72.69 455 MET A O 1
ATOM 3702 N N . GLY A 1 456 ? 24.771 -15.055 -33.345 1.00 75.25 456 GLY A N 1
ATOM 3703 C CA . GLY A 1 456 ? 24.842 -13.846 -32.524 1.00 75.25 456 GLY A CA 1
ATOM 3704 C C . GLY A 1 456 ? 23.760 -12.806 -32.818 1.00 75.25 456 GLY A C 1
ATOM 3705 O O . GLY A 1 456 ? 23.924 -11.656 -32.413 1.00 75.25 456 GLY A O 1
ATOM 3706 N N . ASP A 1 457 ? 22.685 -13.174 -33.523 1.00 79.44 457 ASP A N 1
ATOM 3707 C CA . ASP A 1 457 ? 21.525 -12.297 -33.699 1.00 79.44 457 ASP A CA 1
ATOM 3708 C C . ASP A 1 457 ? 20.592 -12.368 -32.476 1.00 79.44 457 ASP A C 1
ATOM 3710 O O . ASP A 1 457 ? 19.772 -13.277 -32.333 1.00 79.44 457 ASP A O 1
ATOM 3714 N N . ASP A 1 458 ? 20.739 -11.403 -31.566 1.00 79.06 458 ASP A N 1
ATOM 3715 C CA . ASP A 1 458 ? 19.945 -11.302 -30.334 1.00 79.06 458 ASP A CA 1
ATOM 3716 C C . ASP A 1 458 ? 18.449 -10.991 -30.588 1.00 79.06 458 ASP A C 1
ATOM 3718 O O . ASP A 1 458 ? 17.640 -11.109 -29.659 1.00 79.06 458 ASP A O 1
ATOM 3722 N N . GLU A 1 459 ? 18.075 -10.584 -31.809 1.00 82.12 459 GLU A N 1
ATOM 3723 C CA . GLU A 1 459 ? 16.699 -10.253 -32.218 1.00 82.12 459 GLU A CA 1
ATOM 3724 C C . GLU A 1 459 ? 15.964 -11.458 -32.829 1.00 82.12 459 GLU A C 1
ATOM 3726 O O . GLU A 1 459 ? 14.733 -11.453 -32.909 1.00 82.12 459 GLU A O 1
ATOM 3731 N N . ALA A 1 460 ? 16.692 -12.512 -33.211 1.00 83.44 460 ALA A N 1
ATOM 3732 C CA . ALA A 1 460 ? 16.123 -13.697 -33.840 1.00 83.44 460 ALA A CA 1
ATOM 3733 C C . ALA A 1 460 ? 15.218 -14.502 -32.886 1.00 83.44 460 ALA A C 1
ATOM 3735 O O . ALA A 1 460 ? 15.513 -14.717 -31.696 1.00 83.44 460 ALA A O 1
ATOM 3736 N N . MET A 1 461 ? 14.094 -14.972 -33.436 1.00 85.25 461 MET A N 1
ATOM 3737 C CA . MET A 1 461 ? 13.049 -15.664 -32.678 1.00 85.25 461 MET A CA 1
ATOM 3738 C C . MET A 1 461 ? 13.511 -17.042 -32.182 1.00 85.25 461 MET A C 1
ATOM 3740 O O . MET A 1 461 ? 14.341 -17.709 -32.798 1.00 85.25 461 MET A O 1
ATOM 3744 N N . VAL A 1 462 ? 12.934 -17.495 -31.067 1.00 85.25 462 VAL A N 1
ATOM 3745 C CA . VAL A 1 462 ? 13.093 -18.876 -30.584 1.00 85.25 462 VAL A CA 1
ATOM 3746 C C . VAL A 1 462 ? 11.972 -19.767 -31.108 1.00 85.25 462 VAL A C 1
ATOM 3748 O O . VAL A 1 462 ? 10.865 -19.301 -31.368 1.00 85.25 462 VAL A O 1
ATOM 3751 N N . LEU A 1 463 ? 12.255 -21.063 -31.222 1.00 88.44 463 LEU A N 1
ATOM 3752 C CA . LEU A 1 463 ? 11.262 -22.075 -31.566 1.00 88.44 463 LEU A CA 1
ATOM 3753 C C . LEU A 1 463 ? 10.181 -22.170 -30.478 1.00 88.44 463 LEU A C 1
ATOM 3755 O O . LEU A 1 463 ? 10.472 -22.538 -29.339 1.00 88.44 463 LEU A O 1
ATOM 3759 N N . ASP A 1 464 ? 8.933 -21.870 -30.844 1.00 91.44 464 ASP A N 1
ATOM 3760 C CA . ASP A 1 464 ? 7.754 -22.072 -29.997 1.00 91.44 464 ASP A CA 1
ATOM 3761 C C . ASP A 1 464 ? 6.964 -23.303 -30.473 1.00 91.44 464 ASP A C 1
ATOM 3763 O O . ASP A 1 464 ? 6.109 -23.229 -31.363 1.00 91.44 464 ASP A O 1
ATOM 3767 N N . GLU A 1 465 ? 7.236 -24.452 -29.850 1.00 91.69 465 GLU A N 1
ATOM 3768 C CA . GLU A 1 465 ? 6.518 -25.701 -30.136 1.00 91.69 465 GLU A CA 1
ATOM 3769 C C . GLU A 1 465 ? 5.036 -25.631 -29.754 1.00 91.69 465 GLU A C 1
ATOM 3771 O O . GLU A 1 465 ? 4.204 -26.275 -30.392 1.00 91.69 465 GLU A O 1
ATOM 3776 N N . SER A 1 466 ? 4.666 -24.818 -28.757 1.00 93.44 466 SER A N 1
ATOM 3777 C CA . SER A 1 466 ? 3.257 -24.647 -28.382 1.00 93.44 466 SER A CA 1
ATOM 3778 C C . SER A 1 466 ? 2.470 -23.936 -29.483 1.00 93.44 466 SER A C 1
ATOM 3780 O O . SER A 1 466 ? 1.297 -24.230 -29.708 1.00 93.44 466 SER A O 1
ATOM 3782 N N . PHE A 1 467 ? 3.115 -23.005 -30.189 1.00 95.75 467 PHE A N 1
ATOM 3783 C CA . PHE A 1 467 ? 2.532 -22.335 -31.342 1.00 95.75 467 PHE A CA 1
ATOM 3784 C C . PHE A 1 467 ? 2.472 -23.255 -32.563 1.00 95.75 467 PHE A C 1
ATOM 3786 O O . PHE A 1 467 ? 1.415 -23.334 -33.184 1.00 95.75 467 PHE A O 1
ATOM 3793 N N . CYS A 1 468 ? 3.532 -24.018 -32.852 1.00 95.88 468 CYS A N 1
ATOM 3794 C CA . CYS A 1 468 ? 3.501 -25.012 -33.933 1.00 95.88 468 CYS A CA 1
ATOM 3795 C C . CYS A 1 468 ? 2.391 -26.048 -33.707 1.00 95.88 468 CYS A C 1
ATOM 3797 O O . CYS A 1 468 ? 1.614 -26.320 -34.616 1.00 95.88 468 CYS A O 1
ATOM 3799 N N . THR A 1 469 ? 2.244 -26.532 -32.469 1.00 95.88 469 THR A N 1
ATOM 3800 C CA . THR A 1 469 ? 1.147 -27.428 -32.077 1.00 95.88 469 THR A CA 1
ATOM 3801 C C . THR A 1 469 ? -0.215 -26.788 -32.347 1.00 95.88 469 THR A C 1
ATOM 3803 O O . THR A 1 469 ? -1.105 -27.438 -32.876 1.00 95.88 469 THR A O 1
ATOM 3806 N N . ALA A 1 470 ? -0.405 -25.503 -32.028 1.00 96.50 470 ALA A N 1
ATOM 3807 C CA . ALA A 1 470 ? -1.666 -24.820 -32.318 1.00 96.50 470 ALA A CA 1
ATOM 3808 C C . ALA A 1 470 ? -1.961 -24.752 -33.827 1.00 96.50 470 ALA A C 1
ATOM 3810 O O . ALA A 1 470 ? -3.100 -24.970 -34.230 1.00 96.50 470 ALA A O 1
ATOM 3811 N N . LEU A 1 471 ? -0.948 -24.514 -34.667 1.00 97.31 471 LEU A N 1
ATOM 3812 C CA . LEU A 1 471 ? -1.109 -24.545 -36.125 1.00 97.31 471 LEU A CA 1
ATOM 3813 C C . LEU A 1 471 ? -1.496 -25.939 -36.646 1.00 97.31 471 LEU A C 1
ATOM 3815 O O . LEU A 1 471 ? -2.254 -26.028 -37.609 1.00 97.31 471 LEU A O 1
ATOM 3819 N N . GLU A 1 472 ? -1.049 -27.017 -35.994 1.00 97.06 472 GLU A N 1
ATOM 3820 C CA . GLU A 1 472 ? -1.426 -28.401 -36.334 1.00 97.06 472 GLU A CA 1
ATOM 3821 C C . GLU A 1 472 ? -2.910 -28.702 -36.074 1.00 97.06 472 GLU A C 1
ATOM 3823 O O . GLU A 1 472 ? -3.490 -29.539 -36.764 1.00 97.06 472 GLU A O 1
ATOM 3828 N N . TYR A 1 473 ? -3.554 -27.991 -35.139 1.00 96.62 473 TYR A N 1
ATOM 3829 C CA . TYR A 1 473 ? -5.015 -28.036 -34.970 1.00 96.62 473 TYR A CA 1
ATOM 3830 C C . TYR A 1 473 ? -5.772 -27.281 -36.075 1.00 96.62 473 TYR A C 1
ATOM 3832 O O . TYR A 1 473 ? -6.987 -27.436 -36.196 1.00 96.62 473 TYR A O 1
ATOM 3840 N N . GLY A 1 474 ? -5.058 -26.520 -36.906 1.00 95.25 474 GLY A N 1
ATOM 3841 C CA . GLY A 1 474 ? -5.577 -25.837 -38.082 1.00 95.25 474 GLY A CA 1
ATOM 3842 C C . GLY A 1 474 ? -5.843 -24.358 -37.832 1.00 95.25 474 GLY A C 1
ATOM 3843 O O . GLY A 1 474 ? -6.901 -23.981 -37.336 1.00 95.25 474 GLY A O 1
ATOM 3844 N N . LEU A 1 475 ? -4.908 -23.504 -38.257 1.00 98.00 475 LEU A N 1
ATOM 3845 C CA . LEU A 1 475 ? -5.163 -22.072 -38.430 1.00 98.00 475 LEU A CA 1
ATOM 3846 C C . LEU A 1 475 ? -5.836 -21.850 -39.801 1.00 98.00 475 LEU A C 1
ATOM 3848 O O . LEU A 1 475 ? -5.231 -22.183 -40.831 1.00 98.00 475 LEU A O 1
ATOM 3852 N N . PRO A 1 476 ? -7.066 -21.297 -39.862 1.00 97.75 476 PRO A N 1
ATOM 3853 C CA . PRO A 1 476 ? -7.680 -20.892 -41.125 1.00 97.75 476 PRO A CA 1
ATOM 3854 C C . PRO A 1 476 ? -6.764 -19.948 -41.919 1.00 97.75 476 PRO A C 1
ATOM 3856 O O . PRO A 1 476 ? -5.923 -19.276 -41.317 1.00 97.75 476 PRO A O 1
ATOM 3859 N N . PRO A 1 477 ? -6.909 -19.837 -43.254 1.00 98.12 477 PRO A N 1
ATOM 3860 C CA . PRO A 1 477 ? -6.284 -18.744 -43.998 1.00 98.12 477 PRO A CA 1
ATOM 3861 C C . PRO A 1 477 ? -6.615 -17.432 -43.289 1.00 98.12 477 PRO A C 1
ATOM 3863 O O . PRO A 1 477 ? -7.785 -17.157 -43.069 1.00 98.12 477 PRO A O 1
ATOM 3866 N N . THR A 1 478 ? -5.609 -16.701 -42.833 1.00 98.31 478 THR A N 1
ATOM 3867 C CA . THR A 1 478 ? -5.765 -15.544 -41.944 1.00 98.31 478 THR A CA 1
ATOM 3868 C C . THR A 1 478 ? -4.786 -14.483 -42.407 1.00 98.31 478 THR A C 1
ATOM 3870 O O . THR A 1 478 ? -3.723 -14.827 -42.923 1.00 98.31 478 THR A O 1
ATOM 3873 N N . ALA A 1 479 ? -5.106 -13.216 -42.192 1.00 98.25 479 ALA A N 1
ATOM 3874 C CA . ALA A 1 479 ? -4.154 -12.127 -42.336 1.00 98.25 479 ALA A CA 1
ATOM 3875 C C . ALA A 1 479 ? -4.111 -11.306 -41.041 1.00 98.25 479 ALA A C 1
ATOM 3877 O O . ALA A 1 479 ? -5.153 -11.074 -40.416 1.00 98.25 479 ALA A O 1
ATOM 3878 N N . GLY A 1 480 ? -2.914 -10.891 -40.631 1.00 97.38 480 GLY A N 1
ATOM 3879 C CA . GLY A 1 480 ? -2.678 -10.074 -39.444 1.00 97.38 480 GLY A CA 1
ATOM 3880 C C . GLY A 1 480 ? -2.007 -8.744 -39.769 1.00 97.38 480 GLY A C 1
ATOM 3881 O O . GLY A 1 480 ? -1.246 -8.624 -40.732 1.00 97.38 480 GLY A O 1
ATOM 3882 N N . LEU A 1 481 ? -2.307 -7.725 -38.962 1.00 97.25 481 LEU A N 1
ATOM 3883 C CA . LEU A 1 481 ? -1.725 -6.388 -39.063 1.00 97.25 481 LEU A CA 1
ATOM 3884 C C . LEU A 1 481 ? -1.339 -5.863 -37.685 1.00 97.25 481 LEU A C 1
ATOM 3886 O O . LEU A 1 481 ? -2.166 -5.858 -36.775 1.00 97.25 481 LEU A O 1
ATOM 3890 N N . GLY A 1 482 ? -0.124 -5.327 -37.569 1.00 95.88 482 GLY A N 1
ATOM 3891 C CA . GLY A 1 482 ? 0.337 -4.546 -36.426 1.00 95.88 482 GLY A CA 1
ATOM 3892 C C . GLY A 1 482 ? 0.592 -3.085 -36.790 1.00 95.88 482 GLY A C 1
ATOM 3893 O O . GLY A 1 482 ? 1.234 -2.791 -37.797 1.00 95.88 482 GLY A O 1
ATOM 3894 N N . MET A 1 483 ? 0.107 -2.153 -35.962 1.00 93.69 483 MET A N 1
ATOM 3895 C CA . MET A 1 483 ? 0.260 -0.709 -36.173 1.00 93.69 483 MET A CA 1
ATOM 3896 C C . MET A 1 483 ? 0.713 0.030 -34.911 1.00 93.69 483 MET A C 1
ATOM 3898 O O . MET A 1 483 ? 0.111 -0.087 -33.840 1.00 93.69 483 MET A O 1
ATOM 3902 N N . GLY A 1 484 ? 1.761 0.847 -35.042 1.00 89.06 484 GLY A N 1
ATOM 3903 C CA . GLY A 1 484 ? 2.308 1.640 -33.939 1.00 89.06 484 GLY A CA 1
ATOM 3904 C C . GLY A 1 484 ? 1.485 2.900 -33.648 1.00 89.06 484 GLY A C 1
ATOM 3905 O O . GLY A 1 484 ? 1.570 3.894 -34.376 1.00 89.06 484 GLY A O 1
ATOM 3906 N N . ILE A 1 485 ? 0.748 2.921 -32.533 1.00 91.69 485 ILE A N 1
ATOM 3907 C CA . ILE A 1 485 ? -0.104 4.063 -32.143 1.00 91.69 485 ILE A CA 1
ATOM 3908 C C . ILE A 1 485 ? 0.739 5.302 -31.818 1.00 91.69 485 ILE A C 1
ATOM 3910 O O . ILE A 1 485 ? 0.346 6.436 -32.110 1.00 91.69 485 ILE A O 1
ATOM 3914 N N . ASP A 1 486 ? 1.917 5.103 -31.230 1.00 86.31 486 ASP A N 1
ATOM 3915 C CA . ASP A 1 486 ? 2.838 6.183 -30.886 1.00 86.31 486 ASP A CA 1
ATOM 3916 C C . ASP A 1 486 ? 3.356 6.928 -32.120 1.00 86.31 486 ASP A C 1
ATOM 3918 O O . ASP A 1 486 ? 3.277 8.158 -32.164 1.00 86.31 486 ASP A O 1
ATOM 3922 N N . ARG A 1 487 ? 3.796 6.202 -33.156 1.00 87.94 487 ARG A N 1
ATOM 3923 C CA . ARG A 1 487 ? 4.265 6.793 -34.421 1.00 87.94 487 ARG A CA 1
ATOM 3924 C C . ARG A 1 487 ? 3.127 7.509 -35.160 1.00 87.94 487 ARG A C 1
ATOM 3926 O O . ARG A 1 487 ? 3.319 8.628 -35.633 1.00 87.94 487 ARG A O 1
ATOM 3933 N N . LEU A 1 488 ? 1.916 6.943 -35.166 1.00 90.75 488 LEU A N 1
ATOM 3934 C CA . LEU A 1 488 ? 0.737 7.611 -35.731 1.00 90.75 488 LEU A CA 1
ATOM 3935 C C . LEU A 1 488 ? 0.405 8.920 -34.998 1.00 90.75 488 LEU A C 1
ATOM 3937 O O . LEU A 1 488 ? 0.132 9.949 -35.619 1.00 90.75 488 LEU A O 1
ATOM 3941 N N . THR A 1 489 ? 0.481 8.900 -33.665 1.00 90.38 489 THR A N 1
ATOM 3942 C CA . THR A 1 489 ? 0.289 10.098 -32.839 1.00 90.38 489 THR A CA 1
ATOM 3943 C C . THR A 1 489 ? 1.337 11.157 -33.176 1.00 90.38 489 THR A C 1
ATOM 3945 O O . THR A 1 489 ? 0.991 12.334 -33.271 1.00 90.38 489 THR A O 1
ATOM 3948 N N . MET A 1 490 ? 2.600 10.769 -33.393 1.00 87.50 490 MET A N 1
ATOM 3949 C CA . MET A 1 490 ? 3.657 11.702 -33.798 1.00 87.50 490 MET A CA 1
ATOM 3950 C C . MET A 1 490 ? 3.308 12.430 -35.099 1.00 87.50 490 MET A C 1
ATOM 3952 O O . MET A 1 490 ? 3.367 13.659 -35.127 1.00 87.50 490 MET A O 1
ATOM 3956 N N . LEU A 1 491 ? 2.881 11.689 -36.127 1.00 89.62 491 LEU A N 1
ATOM 3957 C CA . LEU A 1 491 ? 2.506 12.239 -37.433 1.00 89.62 491 LEU A CA 1
ATOM 3958 C C . LEU A 1 491 ? 1.324 13.210 -37.327 1.00 89.62 491 LEU A C 1
ATOM 3960 O O . LEU A 1 491 ? 1.410 14.350 -37.778 1.00 89.62 491 LEU A O 1
ATOM 3964 N N . LEU A 1 492 ? 0.239 12.797 -36.666 1.00 90.69 492 LEU A N 1
ATOM 3965 C CA . LEU A 1 492 ? -0.982 13.605 -36.554 1.00 90.69 492 LEU A CA 1
ATOM 3966 C C . LEU A 1 492 ? -0.840 14.829 -35.648 1.00 90.69 492 LEU A C 1
ATOM 3968 O O . LEU A 1 492 ? -1.695 15.714 -35.674 1.00 90.69 492 LEU A O 1
ATOM 3972 N N . THR A 1 493 ? 0.211 14.884 -34.833 1.00 89.31 493 THR A N 1
ATOM 3973 C CA . THR A 1 493 ? 0.444 15.980 -33.887 1.00 89.31 493 THR A CA 1
ATOM 3974 C C . THR A 1 493 ? 1.698 16.781 -34.194 1.00 89.31 493 THR A C 1
ATOM 3976 O O . THR A 1 493 ? 2.103 17.578 -33.353 1.00 89.31 493 THR A O 1
ATOM 3979 N N . ASP A 1 494 ? 2.329 16.575 -35.351 1.00 89.62 494 ASP A N 1
ATOM 3980 C CA . ASP A 1 494 ? 3.567 17.266 -35.721 1.00 89.62 494 ASP A CA 1
ATOM 3981 C C . ASP A 1 494 ? 4.634 17.191 -34.609 1.00 89.62 494 ASP A C 1
ATOM 3983 O O . ASP A 1 494 ? 5.221 18.185 -34.179 1.00 89.62 494 ASP A O 1
ATOM 3987 N N . SER A 1 495 ? 4.811 15.993 -34.039 1.00 82.19 495 SER A N 1
ATOM 3988 C CA . SER A 1 495 ? 5.725 15.760 -32.918 1.00 82.19 495 SER A CA 1
ATOM 3989 C C . SER A 1 495 ? 6.986 15.023 -33.388 1.00 82.19 495 SER A C 1
ATOM 3991 O O . SER A 1 495 ? 6.892 13.878 -33.818 1.00 82.19 495 SER A O 1
ATOM 3993 N N . PRO A 1 496 ? 8.192 15.599 -33.224 1.00 70.50 496 PRO A N 1
ATOM 3994 C CA . PRO A 1 496 ? 9.432 15.016 -33.743 1.00 70.50 496 PRO A CA 1
ATOM 3995 C C . PRO A 1 496 ? 9.991 13.883 -32.869 1.00 70.50 496 PRO A C 1
ATOM 3997 O O . PRO A 1 496 ? 10.941 13.214 -33.271 1.00 70.50 496 PRO A O 1
ATOM 4000 N N . ASN A 1 497 ? 9.458 13.696 -31.653 1.00 70.25 497 ASN A N 1
ATOM 4001 C CA . ASN A 1 497 ? 9.970 12.746 -30.667 1.00 70.25 497 ASN A CA 1
ATOM 4002 C C . ASN A 1 497 ? 8.834 12.076 -29.876 1.00 70.25 497 ASN A C 1
ATOM 4004 O O . ASN A 1 497 ? 7.956 12.765 -29.350 1.00 70.25 497 ASN A O 1
ATOM 4008 N N . VAL A 1 498 ? 8.914 10.754 -29.731 1.00 63.62 498 VAL A N 1
ATOM 4009 C CA . VAL A 1 498 ? 7.965 9.898 -29.004 1.00 63.62 498 VAL A CA 1
ATOM 4010 C C . VAL A 1 498 ? 7.897 10.172 -27.486 1.00 63.62 498 VAL A C 1
ATOM 4012 O O . VAL A 1 498 ? 6.874 9.942 -26.850 1.00 63.62 498 VAL A O 1
ATOM 4015 N N . LYS A 1 499 ? 8.934 10.777 -26.880 1.00 58.75 499 LYS A N 1
ATOM 4016 C CA . LYS A 1 499 ? 9.014 11.125 -25.437 1.00 58.75 499 LYS A CA 1
ATOM 4017 C C . LYS A 1 499 ? 8.023 12.214 -24.985 1.00 58.75 499 LYS A C 1
ATOM 4019 O O . LYS A 1 499 ? 8.038 12.642 -23.828 1.00 58.75 499 LYS A O 1
ATOM 4024 N N . HIS A 1 500 ? 7.155 12.701 -25.870 1.00 51.19 500 HIS A N 1
ATOM 4025 C CA . HIS A 1 500 ? 6.244 13.809 -25.591 1.00 51.19 500 HIS A CA 1
ATOM 4026 C C . HIS A 1 500 ? 5.077 13.467 -24.641 1.00 51.19 500 HIS A C 1
ATOM 4028 O O . HIS A 1 500 ? 4.347 14.394 -24.290 1.00 51.19 500 HIS A O 1
ATOM 4034 N N . TRP A 1 501 ? 4.915 12.220 -24.161 1.00 53.91 501 TRP A N 1
ATOM 4035 C CA . TRP A 1 501 ? 3.778 11.863 -23.290 1.00 53.91 501 TRP A CA 1
ATOM 4036 C C . TRP A 1 501 ? 3.990 10.858 -22.143 1.00 53.91 501 TRP A C 1
ATOM 4038 O O . TRP A 1 501 ? 3.145 10.836 -21.252 1.00 53.91 501 TRP A O 1
ATOM 4048 N N . GLU A 1 502 ? 5.087 10.103 -22.055 1.00 39.72 502 GLU A N 1
ATOM 4049 C CA . GLU A 1 502 ? 5.229 9.048 -21.030 1.00 39.72 502 GLU A CA 1
ATOM 4050 C C . GLU A 1 502 ? 6.559 9.127 -20.283 1.00 39.72 502 GLU A C 1
ATOM 4052 O O . GLU A 1 502 ? 7.578 8.772 -20.857 1.00 39.72 502 GLU A O 1
ATOM 4057 N N . LYS A 1 503 ? 6.547 9.559 -19.008 1.00 38.78 503 LYS A N 1
ATOM 4058 C CA . LYS A 1 503 ? 7.527 9.155 -17.978 1.00 38.78 503 LYS A CA 1
ATOM 4059 C C . LYS A 1 503 ? 7.028 9.468 -16.558 1.00 38.78 503 LYS A C 1
ATOM 4061 O O . LYS A 1 503 ? 6.848 10.630 -16.198 1.00 38.78 503 LYS A O 1
ATOM 4066 N N . ALA A 1 504 ? 6.872 8.436 -15.726 1.00 39.09 504 ALA A N 1
ATOM 4067 C CA . ALA A 1 504 ? 6.813 8.572 -14.270 1.00 39.09 504 ALA A CA 1
ATOM 4068 C C . ALA A 1 504 ? 8.245 8.515 -13.714 1.00 39.09 504 ALA A C 1
ATOM 4070 O O . ALA A 1 504 ? 8.793 7.444 -13.465 1.00 39.09 504 ALA A O 1
ATOM 4071 N N . GLU A 1 505 ? 8.873 9.678 -13.562 1.00 49.41 505 GLU A N 1
ATOM 4072 C CA . GLU A 1 505 ? 10.204 9.808 -12.965 1.00 49.41 505 GLU A CA 1
ATOM 4073 C C . GLU A 1 505 ? 10.137 10.374 -11.543 1.00 49.41 505 GLU A C 1
ATOM 4075 O O . GLU A 1 505 ? 9.151 10.990 -11.131 1.00 49.41 505 GLU A O 1
ATOM 4080 N N . PHE A 1 506 ? 11.216 10.164 -10.783 1.00 48.94 506 PHE A N 1
ATOM 4081 C CA . PHE A 1 506 ? 11.375 10.751 -9.457 1.00 48.94 506 PHE A CA 1
ATOM 4082 C C . PHE A 1 506 ? 11.249 12.284 -9.556 1.00 48.94 506 PHE A C 1
ATOM 4084 O O . PHE A 1 506 ? 11.916 12.891 -10.399 1.00 48.94 506 PHE A O 1
ATOM 4091 N N . PRO A 1 507 ? 10.414 12.945 -8.731 1.00 60.72 507 PRO A N 1
ATOM 4092 C CA . PRO A 1 507 ? 10.178 14.374 -8.838 1.00 60.72 507 PRO A CA 1
ATOM 4093 C C . PRO A 1 507 ? 11.367 15.140 -8.241 1.00 60.72 507 PRO A C 1
ATOM 4095 O O . PRO A 1 507 ? 11.258 15.712 -7.161 1.00 60.72 507 PRO A O 1
ATOM 4098 N N . PHE A 1 508 ? 12.506 15.183 -8.941 1.00 65.25 508 PHE A N 1
ATOM 4099 C CA . PHE A 1 508 ? 13.750 15.819 -8.469 1.00 65.25 508 PHE A CA 1
ATOM 4100 C C . PHE A 1 508 ? 13.545 17.268 -7.993 1.00 65.25 508 PHE A C 1
ATOM 4102 O O . PHE A 1 508 ? 14.208 17.721 -7.067 1.00 65.25 508 PHE A O 1
ATOM 4109 N N . HIS A 1 509 ? 12.548 17.970 -8.537 1.00 66.31 509 HIS A N 1
ATOM 4110 C CA . HIS A 1 509 ? 12.139 19.313 -8.115 1.00 66.31 509 HIS A CA 1
ATOM 4111 C C . HIS A 1 509 ? 11.583 19.404 -6.675 1.00 66.31 509 HIS A C 1
ATOM 4113 O O . HIS A 1 509 ? 11.401 20.504 -6.152 1.00 66.31 509 HIS A O 1
ATOM 4119 N N . VAL A 1 510 ? 11.264 18.276 -6.034 1.00 67.19 510 VAL A N 1
ATOM 4120 C CA . VAL A 1 510 ? 10.846 18.198 -4.626 1.00 67.19 510 VAL A CA 1
ATOM 4121 C C . VAL A 1 510 ? 12.060 18.239 -3.694 1.00 67.19 510 VAL A C 1
ATOM 4123 O O . VAL A 1 510 ? 11.928 18.768 -2.594 1.00 67.19 510 VAL A O 1
ATOM 4126 N N . ILE A 1 511 ? 13.246 17.788 -4.129 1.00 72.44 511 ILE A N 1
ATOM 4127 C CA . ILE A 1 511 ? 14.465 17.777 -3.297 1.00 72.44 511 ILE A CA 1
ATOM 4128 C C . ILE A 1 511 ? 14.794 19.178 -2.753 1.00 72.44 511 ILE A C 1
ATOM 4130 O O . ILE A 1 511 ? 14.909 19.301 -1.534 1.00 72.44 511 ILE A O 1
ATOM 4134 N N . PRO A 1 512 ? 14.833 20.259 -3.562 1.00 73.06 512 PRO A N 1
ATOM 4135 C CA . PRO A 1 512 ? 15.095 21.600 -3.032 1.00 73.06 512 PRO A CA 1
ATOM 4136 C C . PRO A 1 512 ? 14.030 22.090 -2.038 1.00 73.06 512 PRO A C 1
ATOM 4138 O O . PRO A 1 512 ? 14.325 22.881 -1.147 1.00 73.06 512 PRO A O 1
ATOM 4141 N N . LYS A 1 513 ? 12.780 21.616 -2.153 1.00 77.06 513 LYS A N 1
ATOM 4142 C CA . LYS A 1 513 ? 11.710 21.954 -1.198 1.00 77.06 513 LYS A CA 1
ATOM 4143 C C . LYS A 1 513 ? 11.912 21.226 0.127 1.00 77.06 513 LYS A C 1
ATOM 4145 O O . LYS A 1 513 ? 11.746 21.828 1.181 1.00 77.06 513 LYS A O 1
ATOM 4150 N N . LEU A 1 514 ? 12.291 19.947 0.076 1.00 72.31 514 LEU A N 1
ATOM 4151 C CA . LEU A 1 514 ? 12.663 19.174 1.263 1.00 72.31 514 LEU A CA 1
ATOM 4152 C C . LEU A 1 514 ? 13.907 19.781 1.932 1.00 72.31 514 LEU A C 1
ATOM 4154 O O . LEU A 1 514 ? 13.956 19.861 3.157 1.00 72.31 514 LEU A O 1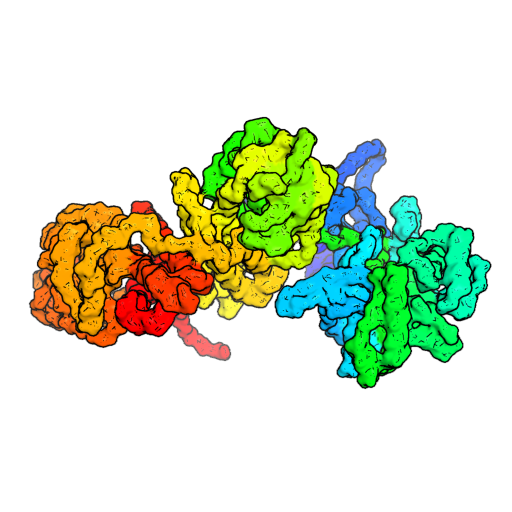
ATOM 4158 N N . ALA A 1 515 ? 14.855 20.302 1.146 1.00 77.56 515 ALA A N 1
ATOM 4159 C CA . ALA A 1 515 ? 16.030 21.019 1.645 1.00 77.56 515 ALA A CA 1
ATOM 4160 C C . ALA A 1 515 ? 15.635 22.305 2.383 1.00 77.56 515 ALA A C 1
ATOM 4162 O O . ALA A 1 515 ? 16.101 22.562 3.492 1.00 77.56 515 ALA A O 1
ATOM 4163 N N . ALA A 1 516 ? 14.704 23.079 1.814 1.00 79.00 516 ALA A N 1
ATOM 4164 C CA . ALA A 1 516 ? 14.184 24.298 2.431 1.00 79.00 516 ALA A CA 1
ATOM 4165 C C . ALA A 1 516 ? 13.469 24.038 3.770 1.00 79.00 516 ALA A C 1
ATOM 4167 O O . ALA A 1 516 ? 13.522 24.879 4.666 1.00 79.00 516 ALA A O 1
ATOM 4168 N N . LEU A 1 517 ? 12.849 22.863 3.933 1.00 78.31 517 LEU A N 1
ATOM 4169 C CA . LEU A 1 517 ? 12.242 22.435 5.198 1.00 78.31 517 LEU A CA 1
ATOM 4170 C C . LEU A 1 517 ? 13.274 22.009 6.257 1.00 78.31 517 LEU A C 1
ATOM 4172 O O . LEU A 1 517 ? 12.890 21.765 7.399 1.00 78.31 517 LEU A O 1
ATOM 4176 N N . ARG A 1 518 ? 14.566 21.917 5.900 1.00 82.56 518 ARG A N 1
ATOM 4177 C CA . ARG A 1 518 ? 15.675 21.521 6.785 1.00 82.56 518 ARG A CA 1
ATOM 4178 C C . ARG A 1 518 ? 15.389 20.232 7.560 1.00 82.56 518 ARG A C 1
ATOM 4180 O O . ARG A 1 518 ? 15.553 20.172 8.773 1.00 82.56 518 ARG A O 1
ATOM 4187 N N . ILE A 1 519 ? 14.926 19.198 6.861 1.00 84.19 519 ILE A N 1
ATOM 4188 C CA . ILE A 1 519 ? 14.566 17.906 7.472 1.00 84.19 519 ILE A CA 1
ATOM 4189 C C . ILE A 1 519 ? 15.633 16.814 7.305 1.00 84.19 519 ILE A C 1
ATOM 4191 O O . ILE A 1 519 ? 15.593 15.822 8.036 1.00 84.19 519 ILE A O 1
ATOM 4195 N N . ALA A 1 520 ? 16.569 16.980 6.365 1.00 88.75 520 ALA A N 1
ATOM 4196 C CA . ALA A 1 520 ? 17.643 16.022 6.116 1.00 88.75 520 ALA A CA 1
ATOM 4197 C C . ALA A 1 520 ? 18.605 15.955 7.309 1.00 88.75 520 ALA A C 1
ATOM 4199 O O . ALA A 1 520 ? 18.891 16.964 7.952 1.00 88.75 520 ALA A O 1
ATOM 4200 N N . GLY A 1 521 ? 19.057 14.746 7.649 1.00 84.50 521 GLY A N 1
ATOM 4201 C CA . GLY A 1 521 ? 19.880 14.533 8.841 1.00 84.50 521 GLY A CA 1
ATOM 4202 C C . GLY A 1 521 ? 19.141 14.858 10.141 1.00 84.50 521 GLY A C 1
ATOM 4203 O O . GLY A 1 521 ? 19.759 15.303 11.101 1.00 84.50 521 GLY A O 1
ATOM 4204 N N . GLY A 1 522 ? 17.818 14.647 10.178 1.00 86.44 522 GLY A N 1
ATOM 4205 C CA . GLY A 1 522 ? 16.901 15.115 11.222 1.00 86.44 522 GLY A CA 1
ATOM 4206 C C . GLY A 1 522 ? 17.406 15.037 12.669 1.00 86.44 522 GLY A C 1
ATOM 4207 O O . GLY A 1 522 ? 17.186 15.970 13.426 1.00 86.44 522 GLY A O 1
ATOM 4208 N N . MET A 1 523 ? 18.084 13.955 13.059 1.00 88.50 523 MET A N 1
ATOM 4209 C CA . MET A 1 523 ? 18.579 13.731 14.429 1.00 88.50 523 MET A CA 1
ATOM 4210 C C . MET A 1 523 ? 20.026 14.194 14.674 1.00 88.50 523 MET A C 1
ATOM 4212 O O . MET A 1 523 ? 20.491 14.202 15.814 1.00 88.50 523 MET A O 1
ATOM 4216 N N . ILE A 1 524 ? 20.762 14.526 13.616 1.00 91.19 524 ILE A N 1
ATOM 4217 C CA . ILE A 1 524 ? 22.187 14.845 13.668 1.00 91.19 524 ILE A CA 1
ATOM 4218 C C . ILE A 1 524 ? 22.339 16.292 14.135 1.00 91.19 524 ILE A C 1
ATOM 4220 O O . ILE A 1 524 ? 21.691 17.199 13.616 1.00 91.19 524 ILE A O 1
ATOM 4224 N N . LYS A 1 525 ? 23.185 16.508 15.145 1.00 88.06 525 LYS A N 1
ATOM 4225 C CA . LYS A 1 525 ? 23.472 17.840 15.688 1.00 88.06 525 LYS A CA 1
ATOM 4226 C C . LYS A 1 525 ? 24.704 18.428 15.002 1.00 88.06 525 LYS A C 1
ATOM 4228 O O . LYS A 1 525 ? 25.739 17.771 14.953 1.00 88.06 525 LYS A O 1
ATOM 4233 N N . GLY A 1 526 ? 24.605 19.677 14.548 1.00 88.19 526 GLY A N 1
ATOM 4234 C CA . GLY A 1 526 ? 25.699 20.381 13.866 1.00 88.19 526 GLY A CA 1
ATOM 4235 C C . GLY A 1 526 ? 25.773 20.080 12.364 1.00 88.19 526 GLY A C 1
ATOM 4236 O O . GLY A 1 526 ? 24.871 19.463 11.806 1.00 88.19 526 GLY A O 1
ATOM 4237 N N . TYR A 1 527 ? 26.836 20.548 11.701 1.00 91.31 527 TYR A N 1
ATOM 4238 C CA . TYR A 1 527 ? 27.122 20.297 10.274 1.00 91.31 527 TYR A CA 1
ATOM 4239 C C . TYR A 1 527 ? 25.976 20.669 9.308 1.00 91.31 527 TYR A C 1
ATOM 4241 O O . TYR A 1 527 ? 25.770 20.008 8.296 1.00 91.31 527 TYR A O 1
ATOM 4249 N N . GLY A 1 528 ? 25.187 21.697 9.641 1.00 83.50 528 GLY A N 1
ATOM 4250 C CA . GLY A 1 528 ? 24.026 22.128 8.847 1.00 83.50 528 GLY A CA 1
ATOM 4251 C C . GLY A 1 528 ? 22.742 21.311 9.061 1.00 83.50 528 GLY A C 1
ATOM 4252 O O . GLY A 1 528 ? 21.698 21.689 8.537 1.00 83.50 528 GLY A O 1
ATOM 4253 N N . CYS A 1 529 ? 22.786 20.239 9.861 1.00 91.00 529 CYS A N 1
ATOM 4254 C CA . CYS A 1 529 ? 21.628 19.408 10.198 1.00 91.00 529 CYS A CA 1
ATOM 4255 C C . CYS A 1 529 ? 20.746 20.059 11.290 1.00 91.00 529 CYS A C 1
ATOM 4257 O O . CYS A 1 529 ? 21.246 20.817 12.128 1.00 91.00 529 CYS A O 1
ATOM 4259 N N . PRO A 1 530 ? 19.437 19.750 11.334 1.00 85.56 530 PRO A N 1
ATOM 4260 C CA . PRO A 1 530 ? 18.479 20.414 12.223 1.00 85.56 530 PRO A CA 1
ATOM 4261 C C . PRO A 1 530 ? 18.532 19.960 13.692 1.00 85.56 530 PRO A C 1
ATOM 4263 O O . PRO A 1 530 ? 18.055 20.684 14.564 1.00 85.56 530 PRO A O 1
ATOM 4266 N N . GLY A 1 531 ? 19.084 18.779 13.996 1.00 87.19 531 GLY A N 1
ATOM 4267 C CA . GLY A 1 531 ? 19.223 18.290 15.373 1.00 87.19 531 GLY A CA 1
ATOM 4268 C C . GLY A 1 531 ? 17.905 18.114 16.142 1.00 87.19 531 GLY A C 1
ATOM 4269 O O . GLY A 1 531 ? 17.875 18.315 17.359 1.00 87.19 531 GLY A O 1
ATOM 4270 N N . HIS A 1 532 ? 16.818 17.758 15.455 1.00 86.62 532 HIS A N 1
ATOM 4271 C CA . HIS A 1 532 ? 15.522 17.453 16.056 1.00 86.62 532 HIS A CA 1
ATOM 4272 C C . HIS A 1 532 ? 15.611 16.307 17.074 1.00 86.62 532 HIS A C 1
ATOM 4274 O O . HIS A 1 532 ? 16.465 15.420 16.995 1.00 86.62 532 HIS A O 1
ATOM 4280 N N . SER A 1 533 ? 14.656 16.278 18.009 1.00 86.69 533 SER A N 1
ATOM 4281 C CA . SER A 1 533 ? 14.414 15.074 18.804 1.00 86.69 533 SER A CA 1
ATOM 4282 C C . SER A 1 533 ? 14.009 13.911 17.896 1.00 86.69 533 SER A C 1
ATOM 4284 O O . SER A 1 533 ? 13.483 14.112 16.800 1.00 86.69 533 SER A O 1
ATOM 4286 N N . VAL A 1 534 ? 14.205 12.679 18.364 1.00 85.81 534 VAL A N 1
ATOM 4287 C CA . VAL A 1 534 ? 13.843 11.480 17.590 1.00 85.81 534 VAL A CA 1
ATOM 4288 C C . VAL A 1 534 ? 12.347 11.443 17.296 1.00 85.81 534 VAL A C 1
ATOM 4290 O O . VAL A 1 534 ? 11.954 11.096 16.189 1.00 85.81 534 VAL A O 1
ATOM 4293 N N . ILE A 1 535 ? 11.516 11.887 18.244 1.00 84.44 535 ILE A N 1
ATOM 4294 C CA . ILE A 1 535 ? 10.072 12.043 18.030 1.00 84.44 535 ILE A CA 1
ATOM 4295 C C . ILE A 1 535 ? 9.784 13.098 16.954 1.00 84.44 535 ILE A C 1
ATOM 4297 O O . ILE A 1 535 ? 8.956 12.858 16.082 1.00 84.44 535 ILE A O 1
ATOM 4301 N N . GLY A 1 536 ? 10.458 14.253 16.988 1.00 84.38 536 GLY A N 1
ATOM 4302 C CA . GLY A 1 536 ? 10.264 15.306 15.985 1.00 84.38 536 GLY A CA 1
ATOM 4303 C C . GLY A 1 536 ? 10.664 14.851 14.580 1.00 84.38 536 GLY A C 1
ATOM 4304 O O . GLY A 1 536 ? 9.915 15.043 13.627 1.00 84.38 536 GLY A O 1
ATOM 4305 N N . ALA A 1 537 ? 11.804 14.168 14.465 1.00 88.62 537 ALA A N 1
ATOM 4306 C CA . ALA A 1 537 ? 12.267 13.560 13.222 1.00 88.62 537 ALA A CA 1
ATOM 4307 C C . ALA A 1 537 ? 11.273 12.509 12.687 1.00 88.62 537 ALA A C 1
ATOM 4309 O O . ALA A 1 537 ? 10.941 12.517 11.503 1.00 88.62 537 ALA A O 1
ATOM 4310 N N . ALA A 1 538 ? 10.747 11.659 13.570 1.00 89.44 538 ALA A N 1
ATOM 4311 C CA . ALA A 1 538 ? 9.791 10.620 13.218 1.00 89.44 538 ALA A CA 1
ATOM 4312 C C . ALA A 1 538 ? 8.422 11.177 12.776 1.00 89.44 538 ALA A C 1
ATOM 4314 O O . ALA A 1 538 ? 7.836 10.680 11.815 1.00 89.44 538 ALA A O 1
ATOM 4315 N N . ILE A 1 539 ? 7.938 12.249 13.417 1.00 86.12 539 ILE A N 1
ATOM 4316 C CA . ILE A 1 539 ? 6.711 12.955 13.008 1.00 86.12 539 ILE A CA 1
ATOM 4317 C C . ILE A 1 539 ? 6.886 13.586 11.626 1.00 86.12 539 ILE A C 1
ATOM 4319 O O . ILE A 1 539 ? 6.019 13.413 10.776 1.00 86.12 539 ILE A O 1
ATOM 4323 N N . ASN A 1 540 ? 8.012 14.261 11.369 1.00 87.00 540 ASN A N 1
ATOM 4324 C CA . ASN A 1 540 ? 8.280 14.848 10.052 1.00 87.00 540 ASN A CA 1
ATOM 4325 C C . ASN A 1 540 ? 8.219 13.785 8.949 1.00 87.00 540 ASN A C 1
ATOM 4327 O O . ASN A 1 540 ? 7.627 14.008 7.895 1.00 87.00 540 ASN A O 1
ATOM 4331 N N . LEU A 1 541 ? 8.790 12.608 9.210 1.00 89.38 541 LEU A N 1
ATOM 4332 C CA . LEU A 1 541 ? 8.757 11.498 8.269 1.00 89.38 541 LEU A CA 1
ATOM 4333 C C . LEU A 1 541 ? 7.340 10.940 8.063 1.00 89.38 541 LEU A C 1
ATOM 4335 O O . LEU A 1 541 ? 6.954 10.663 6.927 1.00 89.38 541 LEU A O 1
ATOM 4339 N N . ALA A 1 542 ? 6.556 10.815 9.138 1.00 89.19 542 ALA A N 1
ATOM 4340 C CA . ALA A 1 542 ? 5.166 10.373 9.080 1.00 89.19 542 ALA A CA 1
ATOM 4341 C C . ALA A 1 542 ? 4.272 11.350 8.301 1.00 89.19 542 ALA A C 1
ATOM 4343 O O . ALA A 1 542 ? 3.451 10.912 7.501 1.00 89.19 542 ALA A O 1
ATOM 4344 N N . GLU A 1 543 ? 4.453 12.662 8.462 1.00 87.75 543 GLU A N 1
ATOM 4345 C CA . GLU A 1 543 ? 3.680 13.665 7.716 1.00 87.75 543 GLU A CA 1
ATOM 4346 C C . GLU A 1 543 ? 4.004 13.646 6.215 1.00 87.75 543 GLU A C 1
ATOM 4348 O O . GLU A 1 543 ? 3.102 13.765 5.387 1.00 87.75 543 GLU A O 1
ATOM 4353 N N . ILE A 1 544 ? 5.263 13.397 5.833 1.00 87.44 544 ILE A N 1
ATOM 4354 C CA . ILE A 1 544 ? 5.618 13.176 4.421 1.00 87.44 544 ILE A CA 1
ATOM 4355 C C . ILE A 1 544 ? 4.947 11.894 3.909 1.00 87.44 544 ILE A C 1
ATOM 4357 O O . ILE A 1 544 ? 4.352 11.892 2.832 1.00 87.44 544 ILE A O 1
ATOM 4361 N N . ALA A 1 545 ? 4.992 10.814 4.695 1.00 89.31 545 ALA A N 1
ATOM 4362 C CA . ALA A 1 545 ? 4.413 9.517 4.343 1.00 89.31 545 ALA A CA 1
ATOM 4363 C C . ALA A 1 545 ? 2.877 9.513 4.268 1.00 89.31 545 ALA A C 1
ATOM 4365 O O . ALA A 1 545 ? 2.307 8.728 3.512 1.00 89.31 545 ALA A O 1
ATOM 4366 N N . ARG A 1 546 ? 2.210 10.413 5.003 1.00 88.69 546 ARG A N 1
ATOM 4367 C CA . ARG A 1 546 ? 0.760 10.656 4.935 1.00 88.69 546 ARG A CA 1
ATOM 4368 C C . ARG A 1 546 ? 0.301 11.082 3.544 1.00 88.69 546 ARG A C 1
ATOM 4370 O O . ARG A 1 546 ? -0.848 10.842 3.183 1.00 88.69 546 ARG A O 1
ATOM 4377 N N . VAL A 1 547 ? 1.205 11.692 2.777 1.00 79.12 547 VAL A N 1
ATOM 4378 C CA . VAL A 1 547 ? 0.972 12.129 1.399 1.00 79.12 547 VAL A CA 1
ATOM 4379 C C . VAL A 1 547 ? 1.629 11.173 0.401 1.00 79.12 547 VAL A C 1
ATOM 4381 O O . VAL A 1 547 ? 0.964 10.717 -0.528 1.00 79.12 547 VAL A O 1
ATOM 4384 N N . ASP A 1 548 ? 2.915 10.846 0.581 1.00 82.75 548 ASP A N 1
ATOM 4385 C CA . ASP A 1 548 ? 3.636 9.925 -0.299 1.00 82.75 548 ASP A CA 1
ATOM 4386 C C . ASP A 1 548 ? 4.736 9.112 0.415 1.00 82.75 548 ASP A C 1
ATOM 4388 O O . ASP A 1 548 ? 5.722 9.632 0.954 1.00 82.75 548 ASP A O 1
ATOM 4392 N N . ALA A 1 549 ? 4.594 7.787 0.355 1.00 82.56 549 ALA A N 1
ATOM 4393 C CA . ALA A 1 549 ? 5.530 6.842 0.955 1.00 82.56 549 ALA A CA 1
ATOM 4394 C C . ALA A 1 549 ? 6.909 6.826 0.267 1.00 82.56 549 ALA A C 1
ATOM 4396 O O . ALA A 1 549 ? 7.921 6.587 0.913 1.00 82.56 549 ALA A O 1
ATOM 4397 N N . SER A 1 550 ? 6.995 7.112 -1.034 1.00 80.62 550 SER A N 1
ATOM 4398 C CA . SER A 1 550 ? 8.276 7.039 -1.748 1.00 80.62 550 SER A CA 1
ATOM 4399 C C . SER A 1 550 ? 9.188 8.215 -1.407 1.00 80.62 550 SER A C 1
ATOM 4401 O O . SER A 1 550 ? 10.375 8.022 -1.155 1.00 80.62 550 SER A O 1
ATOM 4403 N N . CYS A 1 551 ? 8.632 9.428 -1.356 1.00 82.31 551 CYS A N 1
ATOM 4404 C CA . CYS A 1 551 ? 9.336 10.634 -0.929 1.00 82.31 551 CYS A CA 1
ATOM 4405 C C . CYS A 1 551 ? 9.861 10.501 0.505 1.00 82.31 551 CYS A C 1
ATOM 4407 O O . CYS A 1 551 ? 11.006 10.862 0.777 1.00 82.31 551 CYS A O 1
ATOM 4409 N N . SER A 1 552 ? 9.055 9.940 1.412 1.00 89.12 552 SER A N 1
ATOM 4410 C CA . SER A 1 552 ? 9.514 9.659 2.777 1.00 89.12 552 SER A CA 1
ATOM 4411 C C . SER A 1 552 ? 10.626 8.603 2.795 1.00 89.12 552 SER A C 1
ATOM 4413 O O . SER A 1 552 ? 11.611 8.803 3.500 1.00 89.12 552 SER A O 1
ATOM 4415 N N . SER A 1 553 ? 10.566 7.553 1.965 1.00 88.12 553 SER A N 1
ATOM 4416 C CA . SER A 1 553 ? 11.630 6.537 1.912 1.00 88.12 553 SER A CA 1
ATOM 4417 C C . SER A 1 553 ? 12.971 7.079 1.405 1.00 88.12 553 SER A C 1
ATOM 4419 O O . SER A 1 553 ? 14.020 6.652 1.885 1.00 88.12 553 SER A O 1
ATOM 4421 N N . VAL A 1 554 ? 12.969 8.051 0.483 1.00 88.12 554 VAL A N 1
ATOM 4422 C CA . VAL A 1 554 ? 14.213 8.709 0.035 1.00 88.12 554 VAL A CA 1
ATOM 4423 C C . VAL A 1 554 ? 14.894 9.436 1.192 1.00 88.12 554 VAL A C 1
ATOM 4425 O O . VAL A 1 554 ? 16.093 9.245 1.409 1.00 88.12 554 VAL A O 1
ATOM 4428 N N . ILE A 1 555 ? 14.128 10.215 1.964 1.00 89.88 555 ILE A N 1
ATOM 4429 C CA . ILE A 1 555 ? 14.627 10.911 3.159 1.00 89.88 555 ILE A CA 1
ATOM 4430 C C . ILE A 1 555 ? 15.060 9.919 4.236 1.00 89.88 555 ILE A C 1
ATOM 4432 O O . ILE A 1 555 ? 16.063 10.168 4.908 1.00 89.88 555 ILE A O 1
ATOM 4436 N N . LEU A 1 556 ? 14.350 8.795 4.367 1.00 91.31 556 LEU A N 1
ATOM 4437 C CA . LEU A 1 556 ? 14.669 7.751 5.331 1.00 91.31 556 LEU A CA 1
ATOM 4438 C C . LEU A 1 556 ? 16.063 7.167 5.083 1.00 91.31 556 LEU A C 1
ATOM 4440 O O . LEU A 1 556 ? 16.909 7.216 5.976 1.00 91.31 556 LEU A O 1
ATOM 4444 N N . VAL A 1 557 ? 16.325 6.691 3.859 1.00 90.69 557 VAL A N 1
ATOM 4445 C CA . VAL A 1 557 ? 17.622 6.098 3.488 1.00 90.69 557 VAL A CA 1
ATOM 4446 C C . VAL A 1 557 ? 18.750 7.118 3.599 1.00 90.69 557 VAL A C 1
ATOM 4448 O O . VAL A 1 557 ? 19.822 6.824 4.129 1.00 90.69 557 VAL A O 1
ATOM 4451 N N . HIS A 1 558 ? 18.497 8.336 3.129 1.00 93.19 558 HIS A N 1
ATOM 4452 C CA . HIS A 1 558 ? 19.474 9.410 3.165 1.00 93.19 558 HIS A CA 1
ATOM 4453 C C . HIS A 1 558 ? 19.855 9.795 4.607 1.00 93.19 558 HIS A C 1
ATOM 4455 O O . HIS A 1 558 ? 21.037 9.805 4.953 1.00 93.19 558 HIS A O 1
ATOM 4461 N N . SER A 1 559 ? 18.865 10.050 5.469 1.00 92.50 559 SER A N 1
ATOM 4462 C CA . SER A 1 559 ? 19.080 10.658 6.790 1.00 92.50 559 SER A CA 1
ATOM 4463 C C . SER A 1 559 ? 19.365 9.651 7.901 1.00 92.50 559 SER A C 1
ATOM 4465 O O . SER A 1 559 ? 20.218 9.909 8.748 1.00 92.50 559 SER A O 1
ATOM 4467 N N . TYR A 1 560 ? 18.642 8.527 7.936 1.00 92.06 560 TYR A N 1
ATOM 4468 C CA . TYR A 1 560 ? 18.648 7.604 9.082 1.00 92.06 560 TYR A CA 1
ATOM 4469 C C . TYR A 1 560 ? 19.442 6.320 8.834 1.00 92.06 560 TYR A C 1
ATOM 4471 O O . TYR A 1 560 ? 19.592 5.522 9.753 1.00 92.06 560 TYR A O 1
ATOM 4479 N N . LEU A 1 561 ? 19.996 6.150 7.630 1.00 91.88 561 LEU A N 1
ATOM 4480 C CA . LEU A 1 561 ? 20.966 5.099 7.321 1.00 91.88 561 LEU A CA 1
ATOM 4481 C C . LEU A 1 561 ? 22.312 5.724 6.937 1.00 91.88 561 LEU A C 1
ATOM 4483 O O . LEU A 1 561 ? 23.256 5.680 7.722 1.00 91.88 561 LEU A O 1
ATOM 4487 N N . ALA A 1 562 ? 22.403 6.376 5.775 1.00 93.56 562 ALA A N 1
ATOM 4488 C CA . ALA A 1 562 ? 23.685 6.853 5.250 1.00 93.56 562 ALA A CA 1
ATOM 4489 C C . ALA A 1 562 ? 24.303 8.003 6.074 1.00 93.56 562 ALA A C 1
ATOM 4491 O O . ALA A 1 562 ? 25.432 7.877 6.550 1.00 93.56 562 ALA A O 1
ATOM 4492 N N . MET A 1 563 ? 23.579 9.112 6.285 1.00 94.69 563 MET A N 1
ATOM 4493 C CA . MET A 1 563 ? 24.096 10.235 7.087 1.00 94.69 563 MET A CA 1
ATOM 4494 C C . MET A 1 563 ? 24.340 9.838 8.546 1.00 94.69 563 MET A C 1
ATOM 4496 O O . MET A 1 563 ? 25.338 10.253 9.133 1.00 94.69 563 MET A O 1
ATOM 4500 N N . LEU A 1 564 ? 23.452 9.024 9.128 1.00 93.06 564 LEU A N 1
ATOM 4501 C CA . LEU A 1 564 ? 23.590 8.562 10.508 1.00 93.06 564 LEU A CA 1
ATOM 4502 C C . LEU A 1 564 ? 24.870 7.735 10.700 1.00 93.06 564 LEU A C 1
ATOM 4504 O O . LEU A 1 564 ? 25.600 7.974 11.659 1.00 93.06 564 LEU A O 1
ATOM 4508 N N . MET A 1 565 ? 25.199 6.845 9.757 1.00 93.31 565 MET A N 1
ATOM 4509 C CA . MET A 1 565 ? 26.456 6.085 9.780 1.00 93.31 565 MET A CA 1
ATOM 4510 C C . MET A 1 565 ? 27.690 6.993 9.738 1.00 93.31 565 MET A C 1
ATOM 4512 O O . MET A 1 565 ? 28.628 6.777 10.504 1.00 93.31 565 MET A O 1
ATOM 4516 N N . ILE A 1 566 ? 27.690 8.035 8.899 1.00 94.31 566 ILE A N 1
ATOM 4517 C CA . ILE A 1 566 ? 28.795 9.008 8.839 1.00 94.31 566 ILE A CA 1
ATOM 4518 C C . ILE A 1 566 ? 28.890 9.794 10.154 1.00 94.31 566 ILE A C 1
ATOM 4520 O O . ILE A 1 566 ? 29.979 9.963 10.699 1.00 94.31 566 ILE A O 1
ATOM 4524 N N . ALA A 1 567 ? 27.758 10.238 10.703 1.00 93.25 567 ALA A N 1
ATOM 4525 C CA . ALA A 1 567 ? 27.723 10.990 11.953 1.00 93.25 567 ALA A CA 1
ATOM 4526 C C . ALA A 1 567 ? 28.205 10.166 13.159 1.00 93.25 567 ALA A C 1
ATOM 4528 O O . ALA A 1 567 ? 28.897 10.701 14.027 1.00 93.25 567 ALA A O 1
ATOM 4529 N N . MET A 1 568 ? 27.865 8.874 13.206 1.00 91.31 568 MET A N 1
ATOM 4530 C CA . MET A 1 568 ? 28.263 7.964 14.283 1.00 91.31 568 MET A CA 1
ATOM 4531 C C . MET A 1 568 ? 29.707 7.473 14.141 1.00 91.31 568 MET A C 1
ATOM 4533 O O . MET A 1 568 ? 30.416 7.387 15.140 1.00 91.31 568 MET A O 1
ATOM 4537 N N . CYS A 1 569 ? 30.143 7.148 12.920 1.00 94.12 569 CYS A N 1
ATOM 4538 C CA . CYS A 1 569 ? 31.363 6.365 12.696 1.00 94.12 569 CYS A CA 1
ATOM 4539 C C . CYS A 1 569 ? 32.481 7.113 11.958 1.00 94.12 569 CYS A C 1
ATOM 4541 O O . CYS A 1 569 ? 33.585 6.577 11.843 1.00 94.12 569 CYS A O 1
ATOM 4543 N N . GLY A 1 570 ? 32.211 8.305 11.424 1.00 93.56 570 GLY A N 1
ATOM 4544 C CA . GLY A 1 570 ? 33.198 9.120 10.719 1.00 93.56 570 GLY A CA 1
ATOM 4545 C C . GLY A 1 570 ? 34.155 9.852 11.662 1.00 93.56 570 GLY A C 1
ATOM 4546 O O . GLY A 1 570 ? 33.810 10.168 12.802 1.00 93.56 570 GLY A O 1
ATOM 4547 N N . SER A 1 571 ? 35.355 10.167 11.179 1.00 93.69 571 SER A N 1
ATOM 4548 C CA . SER A 1 571 ? 36.246 11.140 11.821 1.00 93.69 571 SER A CA 1
ATOM 4549 C C . SER A 1 571 ? 35.647 12.551 11.751 1.00 93.69 571 SER A C 1
ATOM 4551 O O . SER A 1 571 ? 34.791 12.830 10.912 1.00 93.69 571 SER A O 1
ATOM 4553 N N . GLU A 1 572 ? 36.102 13.480 12.594 1.00 93.38 572 GLU A N 1
ATOM 4554 C CA . GLU A 1 572 ? 35.625 14.873 12.525 1.00 93.38 572 GLU A CA 1
ATOM 4555 C C . GLU A 1 572 ? 35.884 15.522 11.159 1.00 93.38 572 GLU A C 1
ATOM 4557 O O . GLU A 1 572 ? 35.038 16.259 10.654 1.00 93.38 572 GLU A O 1
ATOM 4562 N N . VAL A 1 573 ? 37.000 15.175 10.511 1.00 92.75 573 VAL A N 1
ATOM 4563 C CA . VAL A 1 573 ? 37.307 15.618 9.144 1.00 92.75 573 VAL A CA 1
ATOM 4564 C C . VAL A 1 573 ? 36.274 15.072 8.153 1.00 92.75 573 VAL A C 1
ATOM 4566 O O . VAL A 1 573 ? 35.734 15.833 7.354 1.00 92.75 573 VAL A O 1
ATOM 4569 N N . GLN A 1 574 ? 35.925 13.784 8.240 1.00 93.62 574 GLN A N 1
ATOM 4570 C CA . GLN A 1 574 ? 34.898 13.172 7.386 1.00 93.62 574 GLN A CA 1
ATOM 4571 C C . GLN A 1 574 ? 33.510 13.776 7.629 1.00 93.62 574 GLN A C 1
ATOM 4573 O O . GLN A 1 574 ? 32.777 14.020 6.673 1.00 93.62 574 GLN A O 1
ATOM 4578 N N . LYS A 1 575 ? 33.140 14.057 8.885 1.00 94.94 575 LYS A N 1
ATOM 4579 C CA . LYS A 1 575 ? 31.858 14.698 9.216 1.00 94.94 575 LYS A CA 1
ATOM 4580 C C . LYS A 1 575 ? 31.758 16.094 8.607 1.00 94.94 575 LYS A C 1
ATOM 4582 O O . LYS A 1 575 ? 30.743 16.397 7.989 1.00 94.94 575 LYS A O 1
ATOM 4587 N N . GLN A 1 576 ? 32.813 16.906 8.719 1.00 93.31 576 GLN A N 1
ATOM 4588 C CA . GLN A 1 576 ? 32.875 18.238 8.103 1.00 93.31 576 GLN A CA 1
ATOM 4589 C C . GLN A 1 576 ? 32.885 18.179 6.567 1.00 93.31 576 GLN A C 1
ATOM 4591 O O . GLN A 1 576 ? 32.286 19.038 5.927 1.00 93.31 576 GLN A O 1
ATOM 4596 N N . LYS A 1 577 ? 33.524 17.160 5.977 1.00 93.00 577 LYS A N 1
ATOM 4597 C CA . LYS A 1 577 ? 33.576 16.940 4.521 1.00 93.00 577 LYS A CA 1
ATOM 4598 C C . LYS A 1 577 ? 32.214 16.515 3.958 1.00 93.00 577 LYS A C 1
ATOM 4600 O O . LYS A 1 577 ? 31.766 17.072 2.962 1.00 93.00 577 LYS A O 1
ATOM 4605 N N . TYR A 1 578 ? 31.551 15.540 4.587 1.00 94.19 578 TYR A N 1
ATOM 4606 C CA . TYR A 1 578 ? 30.414 14.836 3.986 1.00 94.19 578 TYR A CA 1
ATOM 4607 C C . TYR A 1 578 ? 29.034 15.248 4.501 1.00 94.19 578 TYR A C 1
ATOM 4609 O O . TYR A 1 578 ? 28.084 15.200 3.730 1.00 94.19 578 TYR A O 1
ATOM 4617 N N . LEU A 1 579 ? 28.866 15.638 5.769 1.00 94.44 579 LEU A N 1
ATOM 4618 C CA . LEU A 1 579 ? 27.524 15.918 6.303 1.00 94.44 579 LEU A CA 1
ATOM 4619 C C . LEU A 1 579 ? 26.894 17.222 5.782 1.00 94.44 579 LEU A C 1
ATOM 4621 O O . LEU A 1 579 ? 25.708 17.170 5.464 1.00 94.44 579 LEU A O 1
ATOM 4625 N N . PRO A 1 580 ? 27.614 18.355 5.641 1.00 93.56 580 PRO A N 1
ATOM 4626 C CA . PRO A 1 580 ? 27.017 19.598 5.146 1.00 93.56 580 PRO A CA 1
ATOM 4627 C C . PRO A 1 580 ? 26.339 19.495 3.766 1.00 93.56 580 PRO A C 1
ATOM 4629 O O . PRO A 1 580 ? 25.172 19.879 3.682 1.00 93.56 580 PRO A O 1
ATOM 4632 N N . PRO A 1 581 ? 26.972 18.924 2.715 1.00 90.12 581 PRO A N 1
ATOM 4633 C CA . PRO A 1 581 ? 26.323 18.784 1.406 1.00 90.12 581 PRO A CA 1
ATOM 4634 C C . PRO A 1 581 ? 25.189 17.742 1.385 1.00 90.12 581 PRO A C 1
ATOM 4636 O O . PRO A 1 581 ? 24.370 17.710 0.469 1.00 90.12 581 PRO A O 1
ATOM 4639 N N . LEU A 1 582 ? 25.125 16.854 2.379 1.00 93.19 582 LEU A N 1
ATOM 4640 C CA . LEU A 1 582 ? 23.978 15.962 2.554 1.00 93.19 582 LEU A CA 1
ATOM 4641 C C . LEU A 1 582 ? 22.838 16.689 3.288 1.00 93.19 582 LEU A C 1
ATOM 4643 O O . LEU A 1 582 ? 21.676 16.554 2.922 1.00 93.19 582 LEU A O 1
ATOM 4647 N N . ALA A 1 583 ? 23.156 17.518 4.285 1.00 90.19 583 ALA A N 1
ATOM 4648 C CA . ALA A 1 583 ? 22.178 18.253 5.085 1.00 90.19 583 ALA A CA 1
ATOM 4649 C C . ALA A 1 583 ? 21.369 19.279 4.273 1.00 90.19 583 ALA A C 1
ATOM 4651 O O . ALA A 1 583 ? 20.185 19.485 4.547 1.00 90.19 583 ALA A O 1
ATOM 4652 N N . ASP A 1 584 ? 21.983 19.906 3.268 1.00 87.50 584 ASP A N 1
ATOM 4653 C CA . ASP A 1 584 ? 21.303 20.813 2.337 1.00 87.50 584 ASP A CA 1
ATOM 4654 C C . ASP A 1 584 ? 20.710 20.103 1.103 1.00 87.50 584 ASP A C 1
ATOM 4656 O O . ASP A 1 584 ? 20.122 20.757 0.240 1.00 87.50 584 ASP A O 1
ATOM 4660 N N . LEU A 1 585 ? 20.822 18.767 1.041 1.00 88.44 585 LEU A N 1
ATOM 4661 C CA . LEU A 1 585 ? 20.426 17.912 -0.081 1.00 88.44 585 LEU A CA 1
ATOM 4662 C C . LEU A 1 585 ? 21.045 18.310 -1.435 1.00 88.44 585 LEU A C 1
ATOM 4664 O O . LEU A 1 585 ? 20.505 17.939 -2.481 1.00 88.44 585 LEU A O 1
ATOM 4668 N N . SER A 1 586 ? 22.181 19.020 -1.446 1.00 84.06 586 SER A N 1
ATOM 4669 C CA . SER A 1 586 ? 22.981 19.205 -2.667 1.00 84.06 586 SER A CA 1
ATOM 4670 C C . SER A 1 586 ? 23.485 17.864 -3.200 1.00 84.06 586 SER A C 1
ATOM 4672 O O . SER A 1 586 ? 23.581 17.670 -4.411 1.00 84.06 586 SER A O 1
ATOM 4674 N N . HIS A 1 587 ? 23.723 16.910 -2.298 1.00 87.75 587 HIS A N 1
ATOM 4675 C CA . HIS A 1 587 ? 23.962 15.511 -2.612 1.00 87.75 587 HIS A CA 1
ATOM 4676 C C . HIS A 1 587 ? 22.946 14.633 -1.882 1.00 87.75 587 HIS A C 1
ATOM 4678 O O . HIS A 1 587 ? 22.674 14.808 -0.695 1.00 87.75 587 HIS A O 1
ATOM 4684 N N . ILE A 1 588 ? 22.416 13.627 -2.579 1.00 90.75 588 ILE A N 1
ATOM 4685 C CA . ILE A 1 588 ? 21.684 12.534 -1.936 1.00 90.75 588 ILE A CA 1
ATOM 4686 C C . ILE A 1 588 ? 22.640 11.374 -1.713 1.00 90.75 588 ILE A C 1
ATOM 4688 O O . ILE A 1 588 ? 23.505 11.090 -2.540 1.00 90.75 588 ILE A O 1
ATOM 4692 N N . SER A 1 589 ? 22.463 10.694 -0.591 1.00 93.12 589 SER A N 1
ATOM 4693 C CA . SER A 1 589 ? 23.234 9.515 -0.233 1.00 93.12 589 SER A CA 1
ATOM 4694 C C . SER A 1 589 ? 22.390 8.249 -0.301 1.00 93.12 589 SER A C 1
ATOM 4696 O O . SER A 1 589 ? 21.161 8.268 -0.158 1.00 93.12 589 SER A O 1
ATOM 4698 N N . CYS A 1 590 ? 23.077 7.134 -0.512 1.00 93.44 590 CYS A N 1
ATOM 4699 C CA . CYS A 1 590 ? 22.526 5.799 -0.360 1.00 93.44 590 CYS A CA 1
ATOM 4700 C C . CYS A 1 590 ? 23.367 4.978 0.619 1.00 93.44 590 CYS A C 1
ATOM 4702 O O . CYS A 1 590 ? 24.523 5.300 0.910 1.00 93.44 590 CYS A O 1
ATOM 4704 N N . TRP A 1 591 ? 22.764 3.910 1.129 1.00 93.50 591 TRP A N 1
ATOM 4705 C CA . TRP A 1 591 ? 23.402 2.984 2.050 1.00 93.50 591 TRP A CA 1
ATOM 4706 C C . TRP A 1 591 ? 23.349 1.570 1.481 1.00 93.50 591 TRP A C 1
ATOM 4708 O O . TRP A 1 591 ? 22.268 1.039 1.226 1.00 93.50 591 TRP A O 1
ATOM 4718 N N . ALA A 1 592 ? 24.521 0.983 1.262 1.00 93.06 592 ALA A N 1
ATOM 4719 C CA . ALA A 1 592 ? 24.694 -0.268 0.548 1.00 93.06 592 ALA A CA 1
ATOM 4720 C C . ALA A 1 592 ? 25.139 -1.386 1.500 1.00 93.06 592 ALA A C 1
ATOM 4722 O O . ALA A 1 592 ? 26.333 -1.584 1.751 1.00 93.06 592 ALA A O 1
ATOM 4723 N N . LEU A 1 593 ? 24.154 -2.116 2.027 1.00 89.50 593 LEU A N 1
ATOM 4724 C CA . LEU A 1 593 ? 24.366 -3.280 2.890 1.00 89.50 593 LEU A CA 1
ATOM 4725 C C . LEU A 1 593 ? 24.007 -4.591 2.179 1.00 89.50 593 LEU A C 1
ATOM 4727 O O . LEU A 1 593 ? 24.860 -5.472 2.078 1.00 89.50 593 LEU A O 1
ATOM 4731 N N . THR A 1 594 ? 22.765 -4.695 1.701 1.00 85.81 594 THR A N 1
ATOM 4732 C CA . THR A 1 594 ? 22.134 -5.931 1.213 1.00 85.81 594 THR A CA 1
ATOM 4733 C C . THR A 1 594 ? 22.776 -6.475 -0.064 1.00 85.81 594 THR A C 1
ATOM 4735 O O . THR A 1 594 ? 23.144 -5.715 -0.960 1.00 85.81 594 THR A O 1
ATOM 4738 N N . GLU A 1 595 ? 22.885 -7.801 -0.152 1.00 86.31 595 GLU A N 1
ATOM 4739 C CA . GLU A 1 595 ? 23.521 -8.543 -1.250 1.00 86.31 595 GLU A CA 1
ATOM 4740 C C . GLU A 1 595 ? 22.563 -9.591 -1.842 1.00 86.31 595 GLU A C 1
ATOM 4742 O O . GLU A 1 595 ? 21.663 -10.029 -1.117 1.00 86.31 595 GLU A O 1
ATOM 4747 N N . PRO A 1 596 ? 22.747 -10.005 -3.115 1.00 79.19 596 PRO A N 1
ATOM 4748 C CA . PRO A 1 596 ? 21.853 -10.941 -3.804 1.00 79.19 596 PRO A CA 1
ATOM 4749 C C . PRO A 1 596 ? 21.560 -12.241 -3.038 1.00 79.19 596 PRO A C 1
ATOM 4751 O O . PRO A 1 596 ? 20.392 -12.584 -2.887 1.00 79.19 596 PRO A O 1
ATOM 4754 N N . ASP A 1 597 ? 22.588 -12.903 -2.497 1.00 74.75 597 ASP A N 1
ATOM 4755 C CA . ASP A 1 597 ? 22.456 -14.261 -1.932 1.00 74.75 597 ASP A CA 1
ATOM 4756 C C . ASP A 1 597 ? 22.234 -14.296 -0.412 1.00 74.75 597 ASP A C 1
ATOM 4758 O O . ASP A 1 597 ? 21.942 -15.345 0.156 1.00 74.75 597 ASP A O 1
ATOM 4762 N N . TYR A 1 598 ? 22.395 -13.157 0.271 1.00 68.12 598 TYR A N 1
ATOM 4763 C CA . TYR A 1 598 ? 22.417 -13.105 1.741 1.00 68.12 598 TYR A CA 1
ATOM 4764 C C . TYR A 1 598 ? 21.212 -12.380 2.334 1.00 68.12 598 TYR A C 1
ATOM 4766 O O . TYR A 1 598 ? 20.854 -12.659 3.474 1.00 68.12 598 TYR A O 1
ATOM 4774 N N . GLY A 1 599 ? 20.542 -11.502 1.573 1.00 70.75 599 GLY A N 1
ATOM 4775 C CA . GLY A 1 599 ? 19.257 -10.898 1.940 1.00 70.75 599 GLY A CA 1
ATOM 4776 C C . GLY A 1 599 ? 19.186 -10.406 3.394 1.00 70.75 599 GLY A C 1
ATOM 4777 O O . GLY A 1 599 ? 19.683 -9.329 3.721 1.00 70.75 599 GLY A O 1
ATOM 4778 N N . SER A 1 600 ? 18.540 -11.204 4.253 1.00 65.75 600 SER A N 1
ATOM 4779 C CA . SER A 1 600 ? 18.314 -10.900 5.673 1.00 65.75 600 SER A CA 1
ATOM 4780 C C . SER A 1 600 ? 19.438 -11.341 6.629 1.00 65.75 600 SER A C 1
ATOM 4782 O O . SER A 1 600 ? 19.477 -10.861 7.760 1.00 65.75 600 SER A O 1
ATOM 4784 N N . ASP A 1 601 ? 20.380 -12.184 6.193 1.00 73.44 601 ASP A N 1
ATOM 4785 C CA . ASP A 1 601 ? 21.636 -12.477 6.903 1.00 73.44 601 ASP A CA 1
ATOM 4786 C C . ASP A 1 601 ? 22.727 -11.473 6.499 1.00 73.44 601 ASP A C 1
ATOM 4788 O O . ASP A 1 601 ? 23.774 -11.790 5.929 1.00 73.44 601 ASP A O 1
ATOM 4792 N N . ALA A 1 602 ? 22.463 -10.199 6.779 1.00 76.00 602 ALA A N 1
ATOM 4793 C CA . ALA A 1 602 ? 23.350 -9.114 6.382 1.00 76.00 602 ALA A CA 1
ATOM 4794 C C . ALA A 1 602 ? 24.718 -9.146 7.101 1.00 76.00 602 ALA A C 1
ATOM 4796 O O . ALA A 1 602 ? 25.679 -8.538 6.627 1.00 76.00 602 ALA A O 1
ATOM 4797 N N . SER A 1 603 ? 24.839 -9.877 8.217 1.00 80.56 603 SER A N 1
ATOM 4798 C CA . SER A 1 603 ? 26.115 -10.134 8.900 1.00 80.56 603 SER A CA 1
ATOM 4799 C C . SER A 1 603 ? 27.067 -11.028 8.105 1.00 80.56 603 SER A C 1
ATOM 4801 O O . SER A 1 603 ? 28.281 -10.958 8.317 1.00 80.56 603 SER A O 1
ATOM 4803 N N . SER A 1 604 ? 26.543 -11.829 7.176 1.00 82.38 604 SER A N 1
ATOM 4804 C CA . SER A 1 604 ? 27.308 -12.765 6.344 1.00 82.38 604 SER A CA 1
ATOM 4805 C C . SER A 1 604 ? 27.704 -12.198 4.980 1.00 82.38 604 SER A C 1
ATOM 4807 O O . SER A 1 604 ? 28.159 -12.951 4.121 1.00 82.38 604 SER A O 1
ATOM 4809 N N . LEU A 1 605 ? 27.613 -10.872 4.801 1.00 87.56 605 LEU A N 1
ATOM 4810 C CA . LEU A 1 605 ? 27.963 -10.182 3.554 1.00 87.56 605 LEU A CA 1
ATOM 4811 C C . LEU A 1 605 ? 29.329 -10.630 2.998 1.00 87.56 605 LEU A C 1
ATOM 4813 O O . LEU A 1 605 ? 30.278 -10.855 3.763 1.00 87.56 605 LEU A O 1
ATOM 4817 N N . ARG A 1 606 ? 29.419 -10.751 1.673 1.00 88.81 606 ARG A N 1
ATOM 4818 C CA . ARG A 1 606 ? 30.559 -11.254 0.897 1.00 88.81 606 ARG A CA 1
ATOM 4819 C C . ARG A 1 606 ? 31.291 -10.190 0.103 1.00 88.81 606 ARG A C 1
ATOM 4821 O O . ARG A 1 606 ? 32.413 -10.470 -0.299 1.00 88.81 606 ARG A O 1
ATOM 4828 N N . THR A 1 607 ? 30.726 -8.997 -0.093 1.00 93.88 607 THR A N 1
ATOM 4829 C CA . THR A 1 607 ? 31.468 -7.877 -0.698 1.00 93.88 607 THR A CA 1
ATOM 4830 C C . THR A 1 607 ? 32.772 -7.691 0.063 1.00 93.88 607 THR A C 1
ATOM 4832 O O . THR A 1 607 ? 32.749 -7.506 1.279 1.00 93.88 607 THR A O 1
ATOM 4835 N N . THR A 1 608 ? 33.900 -7.757 -0.633 1.00 95.81 608 THR A N 1
ATOM 4836 C CA . THR A 1 608 ? 35.236 -7.760 -0.040 1.00 95.81 608 THR A CA 1
ATOM 4837 C C . THR A 1 608 ? 35.879 -6.383 -0.066 1.00 95.81 608 THR A C 1
ATOM 4839 O O . THR A 1 608 ? 35.649 -5.601 -0.985 1.00 95.81 608 THR A O 1
ATOM 4842 N N . ALA A 1 609 ? 36.722 -6.119 0.929 1.00 96.69 609 ALA A N 1
ATOM 4843 C CA . ALA A 1 609 ? 37.618 -4.979 1.010 1.00 96.69 609 ALA A CA 1
ATOM 4844 C C . ALA A 1 609 ? 39.053 -5.478 1.225 1.00 96.69 609 ALA A C 1
ATOM 4846 O O . ALA A 1 609 ? 39.371 -6.039 2.277 1.00 96.69 609 ALA A O 1
ATOM 4847 N N . THR A 1 610 ? 39.929 -5.269 0.248 1.00 96.25 610 THR A N 1
ATOM 4848 C CA . THR A 1 610 ? 41.344 -5.651 0.332 1.00 96.25 610 THR A CA 1
ATOM 4849 C C . THR A 1 610 ? 42.198 -4.420 0.578 1.00 96.25 610 THR A C 1
ATOM 4851 O O . THR A 1 610 ? 42.098 -3.432 -0.147 1.00 96.25 610 THR A O 1
ATOM 4854 N N . LYS A 1 611 ? 43.040 -4.466 1.613 1.00 95.31 611 LYS A N 1
ATOM 4855 C CA . LYS A 1 611 ? 43.965 -3.377 1.936 1.00 95.31 611 LYS A CA 1
ATOM 4856 C C . LYS A 1 611 ? 45.076 -3.297 0.882 1.00 95.31 611 LYS A C 1
ATOM 4858 O O . LYS A 1 611 ? 45.704 -4.311 0.590 1.00 95.31 611 LYS A O 1
ATOM 4863 N N . VAL A 1 612 ? 45.341 -2.098 0.366 1.00 94.44 612 VAL A N 1
ATOM 4864 C CA . VAL A 1 612 ? 46.451 -1.792 -0.556 1.00 94.44 612 VAL A CA 1
ATOM 4865 C C . VAL A 1 612 ? 47.244 -0.579 -0.054 1.00 94.44 612 VAL A C 1
ATOM 4867 O O . VAL A 1 612 ? 46.873 0.049 0.941 1.00 94.44 612 VAL A O 1
ATOM 4870 N N . GLU A 1 613 ? 48.357 -0.251 -0.711 1.00 89.69 613 GLU A N 1
ATOM 4871 C CA . GLU A 1 613 ? 49.121 0.960 -0.396 1.00 89.69 613 GLU A CA 1
ATOM 4872 C C . GLU A 1 613 ? 48.253 2.211 -0.630 1.00 89.69 613 GLU A C 1
ATOM 4874 O O . GLU A 1 613 ? 47.667 2.383 -1.697 1.00 89.69 613 GLU A O 1
ATOM 4879 N N . GLY A 1 614 ? 48.106 3.051 0.399 1.00 88.94 614 GLY A N 1
ATOM 4880 C CA . GLY A 1 614 ? 47.314 4.288 0.345 1.00 88.94 614 GLY A CA 1
ATOM 4881 C C . GLY A 1 614 ? 45.783 4.133 0.400 1.00 88.94 614 GLY A C 1
ATOM 4882 O O . GLY A 1 614 ? 45.082 5.147 0.389 1.00 88.94 614 GLY A O 1
ATOM 4883 N N . GLY A 1 615 ? 45.233 2.913 0.480 1.00 94.75 615 GLY A N 1
ATOM 4884 C CA . GLY A 1 615 ? 43.778 2.729 0.520 1.00 94.75 615 GLY A CA 1
ATOM 4885 C C . GLY A 1 615 ? 43.282 1.282 0.510 1.00 94.75 615 GLY A C 1
ATOM 4886 O O . GLY A 1 615 ? 43.906 0.371 1.061 1.00 94.75 615 GLY A O 1
ATOM 4887 N N . TRP A 1 616 ? 42.112 1.084 -0.095 1.00 97.19 616 TRP A N 1
ATOM 4888 C CA . TRP A 1 616 ? 41.361 -0.170 -0.132 1.00 97.19 616 TRP A CA 1
ATOM 4889 C C . TRP A 1 616 ? 40.797 -0.425 -1.524 1.00 97.19 616 TRP A C 1
ATOM 4891 O O . TRP A 1 616 ? 40.423 0.510 -2.223 1.00 97.19 616 TRP A O 1
ATOM 4901 N N . ILE A 1 617 ? 40.681 -1.693 -1.904 1.00 97.25 617 ILE A N 1
ATOM 4902 C CA . ILE A 1 617 ? 39.976 -2.126 -3.110 1.00 97.25 617 ILE A CA 1
ATOM 4903 C C . ILE A 1 617 ? 38.693 -2.842 -2.691 1.00 97.25 617 ILE A C 1
ATOM 4905 O O . ILE A 1 617 ? 38.756 -3.823 -1.948 1.00 97.25 617 ILE A O 1
ATOM 4909 N N . LEU A 1 618 ? 37.544 -2.354 -3.161 1.00 97.44 618 LEU A N 1
ATOM 4910 C CA . LEU A 1 618 ? 36.236 -2.970 -2.946 1.00 97.44 618 LEU A CA 1
ATOM 4911 C C . LEU A 1 618 ? 35.806 -3.792 -4.162 1.00 97.44 618 LEU A C 1
ATOM 4913 O O . LEU A 1 618 ? 35.872 -3.320 -5.301 1.00 97.44 618 LEU A O 1
ATOM 4917 N N . GLU A 1 619 ? 35.307 -5.000 -3.913 1.00 96.69 619 GLU A N 1
ATOM 4918 C CA . GLU A 1 619 ? 34.804 -5.897 -4.956 1.00 96.69 619 GLU A CA 1
ATOM 4919 C C . GLU A 1 619 ? 33.577 -6.673 -4.465 1.00 96.69 619 GLU A C 1
ATOM 4921 O O . GLU A 1 619 ? 33.570 -7.188 -3.346 1.00 96.69 619 GLU A O 1
ATOM 4926 N N . GLY A 1 620 ? 32.517 -6.723 -5.271 1.00 93.88 620 GLY A N 1
ATOM 4927 C CA . GLY A 1 620 ? 31.276 -7.423 -4.932 1.00 93.88 620 GLY A CA 1
ATOM 4928 C C . GLY A 1 620 ? 30.032 -6.798 -5.555 1.00 93.88 620 GLY A C 1
ATOM 4929 O O . GLY A 1 620 ? 30.112 -5.872 -6.363 1.00 93.88 620 GLY A O 1
ATOM 4930 N N . GLN A 1 621 ? 28.865 -7.302 -5.160 1.00 92.81 621 GLN A N 1
ATOM 4931 C CA . GLN A 1 621 ? 27.573 -6.833 -5.649 1.00 92.81 621 GLN A CA 1
ATOM 4932 C C . GLN A 1 621 ? 26.623 -6.567 -4.483 1.00 92.81 621 GLN A C 1
ATOM 4934 O O . GLN A 1 621 ? 26.495 -7.370 -3.559 1.00 92.81 621 GLN A O 1
ATOM 4939 N N . LYS A 1 622 ? 25.923 -5.438 -4.554 1.00 92.12 622 LYS A N 1
ATOM 4940 C CA . LYS A 1 622 ? 24.840 -5.054 -3.652 1.00 92.12 622 LYS A CA 1
ATOM 4941 C C . LYS A 1 622 ? 23.527 -5.022 -4.422 1.00 92.12 622 LYS A C 1
ATOM 4943 O O . LYS A 1 622 ? 23.520 -4.712 -5.611 1.00 92.12 622 LYS A O 1
ATOM 4948 N N . ARG A 1 623 ? 22.421 -5.316 -3.744 1.00 87.62 623 ARG A N 1
ATOM 4949 C CA . ARG A 1 623 ? 21.092 -5.439 -4.354 1.00 87.62 623 ARG A CA 1
ATOM 4950 C C . ARG A 1 623 ? 20.029 -4.736 -3.521 1.00 87.62 623 ARG A C 1
ATOM 4952 O O . ARG A 1 623 ? 20.144 -4.686 -2.299 1.00 87.62 623 ARG A O 1
ATOM 4959 N N . TRP A 1 624 ? 18.998 -4.205 -4.181 1.00 84.75 624 TRP A N 1
ATOM 4960 C CA . TRP A 1 624 ? 17.889 -3.452 -3.562 1.00 84.75 624 TRP A CA 1
ATOM 4961 C C . TRP A 1 624 ? 18.284 -2.124 -2.894 1.00 84.75 624 TRP A C 1
ATOM 4963 O O . TRP A 1 624 ? 17.558 -1.598 -2.046 1.00 84.75 624 TRP A O 1
ATOM 4973 N N . ILE A 1 625 ? 19.393 -1.514 -3.311 1.00 90.25 625 ILE A N 1
ATOM 4974 C CA . ILE A 1 625 ? 19.921 -0.307 -2.681 1.00 90.25 625 ILE A CA 1
ATOM 4975 C C . ILE A 1 625 ? 19.087 0.914 -3.068 1.00 90.25 625 ILE A C 1
ATOM 4977 O O . ILE A 1 625 ? 19.000 1.303 -4.232 1.00 90.25 625 ILE A O 1
ATOM 4981 N N . GLY A 1 626 ? 18.449 1.524 -2.071 1.00 87.88 626 GLY A N 1
ATOM 4982 C CA . GLY A 1 626 ? 17.642 2.727 -2.249 1.00 87.88 626 GLY A CA 1
ATOM 4983 C C . GLY A 1 626 ? 18.482 3.943 -2.630 1.00 87.88 626 GLY A C 1
ATOM 4984 O O . GLY A 1 626 ? 19.567 4.131 -2.091 1.00 87.88 626 GLY A O 1
ATOM 4985 N N . ASN A 1 627 ? 17.965 4.785 -3.523 1.00 90.00 627 ASN A N 1
ATOM 4986 C CA . ASN A 1 627 ? 18.585 6.013 -4.039 1.00 90.00 627 ASN A CA 1
ATOM 4987 C C . ASN A 1 627 ? 19.821 5.812 -4.936 1.00 90.00 627 ASN A C 1
ATOM 4989 O O . ASN A 1 627 ? 20.316 6.794 -5.480 1.00 90.00 627 ASN A O 1
ATOM 4993 N N . CYS A 1 628 ? 20.340 4.592 -5.115 1.00 88.25 628 CYS A N 1
ATOM 4994 C CA . CYS A 1 628 ? 21.674 4.374 -5.700 1.00 88.25 628 CYS A CA 1
ATOM 4995 C C . CYS A 1 628 ? 21.859 4.927 -7.125 1.00 88.25 628 CYS A C 1
ATOM 4997 O O . CYS A 1 628 ? 22.956 5.326 -7.493 1.00 88.25 628 CYS A O 1
ATOM 4999 N N . THR A 1 629 ? 20.806 5.021 -7.929 1.00 84.00 629 THR A N 1
ATOM 5000 C CA . THR A 1 629 ? 20.876 5.513 -9.317 1.00 84.00 629 THR A CA 1
ATOM 5001 C C . THR A 1 629 ? 21.106 7.026 -9.409 1.00 84.00 629 THR A C 1
ATOM 5003 O O . THR A 1 629 ? 21.644 7.530 -10.400 1.00 84.00 629 THR A O 1
ATOM 5006 N N . PHE A 1 630 ? 20.736 7.775 -8.366 1.00 86.25 630 PHE A N 1
ATOM 5007 C CA . PHE A 1 630 ? 20.868 9.233 -8.308 1.00 86.25 630 PHE A CA 1
ATOM 5008 C C . PHE A 1 630 ? 21.635 9.747 -7.083 1.00 86.25 630 PHE A C 1
ATOM 5010 O O . PHE A 1 630 ? 21.870 10.949 -6.989 1.00 86.25 630 PHE A O 1
ATOM 5017 N N . ALA A 1 631 ? 22.062 8.869 -6.175 1.00 89.56 631 ALA A N 1
ATOM 5018 C CA . ALA A 1 631 ? 22.912 9.231 -5.051 1.00 89.56 631 ALA A CA 1
ATOM 5019 C C . ALA A 1 631 ? 24.276 9.732 -5.547 1.00 89.56 631 ALA A C 1
ATOM 5021 O O . ALA A 1 631 ? 24.906 9.093 -6.383 1.00 89.56 631 ALA A O 1
ATOM 5022 N N . GLY A 1 632 ? 24.729 10.870 -5.022 1.00 89.50 632 GLY A N 1
ATOM 5023 C CA . GLY A 1 632 ? 26.086 11.381 -5.226 1.00 89.50 632 GLY A CA 1
ATOM 5024 C C . GLY A 1 632 ? 27.112 10.722 -4.299 1.00 89.50 632 GLY A C 1
ATOM 5025 O O . GLY A 1 632 ? 28.300 10.712 -4.609 1.00 89.50 632 GLY A O 1
ATOM 5026 N N . LEU A 1 633 ? 26.652 10.142 -3.183 1.00 93.88 633 LEU A N 1
ATOM 5027 C CA . LEU A 1 633 ? 27.500 9.533 -2.161 1.00 93.88 633 LEU A CA 1
ATOM 5028 C C . LEU A 1 633 ? 26.961 8.163 -1.720 1.00 93.88 633 LEU A C 1
ATOM 5030 O O . LEU A 1 633 ? 25.768 7.998 -1.455 1.00 93.88 633 LEU A O 1
ATOM 5034 N N . PHE A 1 634 ? 27.849 7.187 -1.594 1.00 96.06 634 PHE A N 1
ATOM 5035 C CA . PHE A 1 634 ? 27.535 5.804 -1.259 1.00 96.06 634 PHE A CA 1
ATOM 5036 C C . PHE A 1 634 ? 28.212 5.439 0.057 1.00 96.06 634 PHE A C 1
ATOM 5038 O O . PHE A 1 634 ? 29.429 5.531 0.172 1.00 96.06 634 PHE A O 1
ATOM 5045 N N . VAL A 1 635 ? 27.438 4.998 1.048 1.00 96.19 635 VAL A N 1
ATOM 5046 C CA . VAL A 1 635 ? 27.985 4.389 2.267 1.00 96.19 635 VAL A CA 1
ATOM 5047 C C . VAL A 1 635 ? 27.921 2.875 2.104 1.00 96.19 635 VAL A C 1
ATOM 5049 O O . VAL A 1 635 ? 26.834 2.301 2.148 1.00 96.19 635 VAL A O 1
ATOM 5052 N N . ILE A 1 636 ? 29.067 2.231 1.888 1.00 96.06 636 ILE A N 1
ATOM 5053 C CA . ILE A 1 636 ? 29.173 0.813 1.518 1.00 96.06 636 ILE A CA 1
ATOM 5054 C C . ILE A 1 636 ? 29.783 0.009 2.664 1.00 96.06 636 ILE A C 1
ATOM 5056 O O . ILE A 1 636 ? 30.817 0.386 3.213 1.00 96.06 636 ILE A O 1
ATOM 5060 N N . LEU A 1 637 ? 29.155 -1.118 3.006 1.00 94.81 637 LEU A N 1
ATOM 5061 C CA . LEU A 1 637 ? 29.682 -2.083 3.972 1.00 94.81 637 LEU A CA 1
ATOM 5062 C C . LEU A 1 637 ? 30.330 -3.264 3.243 1.00 94.81 637 LEU A C 1
ATOM 5064 O O . LEU A 1 637 ? 29.686 -3.918 2.417 1.00 94.81 637 LEU A O 1
ATOM 5068 N N . ALA A 1 638 ? 31.592 -3.541 3.566 1.00 94.88 638 ALA A N 1
ATOM 5069 C CA . ALA A 1 638 ? 32.390 -4.595 2.947 1.00 94.88 638 ALA A CA 1
ATOM 5070 C C . ALA A 1 638 ? 33.277 -5.308 3.978 1.00 94.88 638 ALA A C 1
ATOM 5072 O O . ALA A 1 638 ? 33.667 -4.742 4.999 1.00 94.88 638 ALA A O 1
ATOM 5073 N N . ARG A 1 639 ? 33.580 -6.576 3.719 1.00 94.75 639 ARG A N 1
ATOM 5074 C CA . ARG A 1 639 ? 34.338 -7.471 4.586 1.00 94.75 639 ARG A CA 1
ATOM 5075 C C . ARG A 1 639 ? 35.818 -7.419 4.244 1.00 94.75 639 ARG A C 1
ATOM 5077 O O . ARG A 1 639 ? 36.218 -7.712 3.124 1.00 94.75 639 ARG A O 1
ATOM 5084 N N . ASN A 1 640 ? 36.633 -7.101 5.233 1.00 93.50 640 ASN A N 1
ATOM 5085 C CA . ASN A 1 640 ? 38.079 -7.110 5.130 1.00 93.50 640 ASN A CA 1
ATOM 5086 C C . ASN A 1 640 ? 38.594 -8.521 4.822 1.00 93.50 640 ASN A C 1
ATOM 5088 O O . ASN A 1 640 ? 38.333 -9.451 5.586 1.00 93.50 640 ASN A O 1
ATOM 5092 N N . THR A 1 641 ? 39.355 -8.680 3.740 1.00 92.44 641 THR A N 1
ATOM 5093 C CA . THR A 1 641 ? 39.875 -9.993 3.324 1.00 92.44 641 THR A CA 1
ATOM 5094 C C . THR A 1 641 ? 40.925 -10.566 4.276 1.00 92.44 641 THR A C 1
ATOM 5096 O O . THR A 1 641 ? 41.111 -11.776 4.313 1.00 92.44 641 THR A O 1
ATOM 5099 N N . THR A 1 642 ? 41.600 -9.720 5.059 1.00 88.19 642 THR A N 1
ATOM 5100 C CA . THR A 1 642 ? 42.667 -10.126 5.986 1.00 88.19 642 THR A CA 1
ATOM 5101 C C . THR A 1 642 ? 42.137 -10.363 7.396 1.00 88.19 642 THR A C 1
ATOM 5103 O O . THR A 1 642 ? 42.466 -11.366 8.021 1.00 88.19 642 THR A O 1
ATOM 5106 N N . THR A 1 643 ? 41.318 -9.446 7.922 1.00 89.38 643 THR A N 1
ATOM 5107 C CA . THR A 1 643 ? 40.827 -9.525 9.313 1.00 89.38 643 THR A CA 1
ATOM 5108 C C . THR A 1 643 ? 39.453 -10.175 9.440 1.00 89.38 643 THR A C 1
ATOM 5110 O O . THR A 1 643 ? 39.003 -10.426 10.555 1.00 89.38 643 THR A O 1
ATOM 5113 N N . ASN A 1 644 ? 38.762 -10.414 8.320 1.00 87.19 644 ASN A N 1
ATOM 5114 C CA . ASN A 1 644 ? 37.377 -10.891 8.257 1.00 87.19 644 ASN A CA 1
ATOM 5115 C C . ASN A 1 644 ? 36.341 -9.952 8.923 1.00 87.19 644 ASN A C 1
ATOM 5117 O O . ASN A 1 644 ? 35.164 -10.298 9.045 1.00 87.19 644 ASN A O 1
ATOM 5121 N N . GLN A 1 645 ? 36.756 -8.754 9.349 1.00 89.69 645 GLN A N 1
ATOM 5122 C CA . GLN A 1 645 ? 35.888 -7.742 9.952 1.00 89.69 645 GLN A CA 1
ATOM 5123 C C . GLN A 1 645 ? 35.079 -6.998 8.890 1.00 89.69 645 GLN A C 1
ATOM 5125 O O . GLN A 1 645 ? 35.518 -6.851 7.753 1.00 89.69 645 GLN A O 1
ATOM 5130 N N . ILE A 1 646 ? 33.908 -6.482 9.264 1.00 92.31 646 ILE A N 1
ATOM 5131 C CA . ILE A 1 646 ? 33.123 -5.600 8.394 1.00 92.31 646 ILE A CA 1
ATOM 5132 C C . ILE A 1 646 ? 33.596 -4.162 8.604 1.00 92.31 646 ILE A C 1
ATOM 5134 O O . ILE A 1 646 ? 33.646 -3.672 9.732 1.00 92.31 646 ILE A O 1
ATOM 5138 N N . ASN A 1 647 ? 33.928 -3.492 7.506 1.00 94.31 647 ASN A N 1
ATOM 5139 C CA . ASN A 1 647 ? 34.309 -2.090 7.462 1.00 94.31 647 ASN A CA 1
ATOM 5140 C C . ASN A 1 647 ? 33.307 -1.286 6.624 1.00 94.31 647 ASN A C 1
ATOM 5142 O O . ASN A 1 647 ? 32.630 -1.819 5.742 1.00 94.31 647 ASN A O 1
ATOM 5146 N N . GLY A 1 648 ? 33.205 0.006 6.932 1.00 95.00 648 GLY A N 1
ATOM 5147 C CA . GLY A 1 648 ? 32.357 0.963 6.227 1.00 95.00 648 GLY A CA 1
ATOM 5148 C C . GLY A 1 648 ? 33.198 1.933 5.407 1.00 95.00 648 GLY A C 1
ATOM 5149 O O . GLY A 1 648 ? 34.236 2.399 5.874 1.00 95.00 648 GLY A O 1
ATOM 5150 N N . PHE A 1 649 ? 32.734 2.254 4.206 1.00 96.69 649 PHE A N 1
ATOM 5151 C CA . PHE A 1 649 ? 33.437 3.096 3.243 1.00 96.69 649 PHE A CA 1
ATOM 5152 C C . PHE A 1 649 ? 32.493 4.151 2.682 1.00 96.69 649 PHE A C 1
ATOM 5154 O O . PHE A 1 649 ? 31.323 3.861 2.430 1.00 96.69 649 PHE A O 1
ATOM 5161 N N . VAL A 1 650 ? 33.003 5.362 2.480 1.00 96.19 650 VAL A N 1
ATOM 5162 C CA . VAL A 1 650 ? 32.310 6.418 1.743 1.00 96.19 650 VAL A CA 1
ATOM 5163 C C . VAL A 1 650 ? 32.875 6.447 0.327 1.00 96.19 650 VAL A C 1
ATOM 5165 O O . VAL A 1 650 ? 34.078 6.577 0.144 1.00 96.19 650 VAL A O 1
ATOM 5168 N N . VAL A 1 651 ? 32.016 6.294 -0.677 1.00 95.31 651 VAL A N 1
ATOM 5169 C CA . VAL A 1 651 ? 32.413 6.212 -2.088 1.00 95.31 651 VAL A CA 1
ATOM 5170 C C . VAL A 1 651 ? 31.611 7.230 -2.894 1.00 95.31 651 VAL A C 1
ATOM 5172 O O . VAL A 1 651 ? 30.401 7.362 -2.705 1.00 95.31 651 VAL A O 1
ATOM 5175 N N . GLN A 1 652 ? 32.274 7.980 -3.773 1.00 90.94 652 GLN A N 1
ATOM 5176 C CA . GLN A 1 652 ? 31.599 8.923 -4.669 1.00 90.94 652 GLN A CA 1
ATOM 5177 C C . GLN A 1 652 ? 30.986 8.193 -5.868 1.00 90.94 652 GLN A C 1
ATOM 5179 O O . GLN A 1 652 ? 31.444 7.119 -6.258 1.00 90.94 652 GLN A O 1
ATOM 5184 N N . LYS A 1 653 ? 29.925 8.764 -6.445 1.00 86.88 653 LYS A N 1
ATOM 5185 C CA . LYS A 1 653 ? 29.173 8.150 -7.554 1.00 86.88 653 LYS A CA 1
ATOM 5186 C C . LYS A 1 653 ? 30.039 7.797 -8.767 1.00 86.88 653 LYS A C 1
ATOM 5188 O O . LYS A 1 653 ? 29.762 6.817 -9.448 1.00 86.88 653 LYS A O 1
ATOM 5193 N N . ASP A 1 654 ? 31.036 8.617 -9.049 1.00 88.44 654 ASP A N 1
ATOM 5194 C CA . ASP A 1 654 ? 31.938 8.551 -10.196 1.00 88.44 654 ASP A CA 1
ATOM 5195 C C . ASP A 1 654 ? 33.219 7.746 -9.925 1.00 88.44 654 ASP A C 1
ATOM 5197 O O . ASP A 1 654 ? 34.102 7.688 -10.782 1.00 88.44 654 ASP A O 1
ATOM 5201 N N . ALA A 1 655 ? 33.317 7.082 -8.766 1.00 90.19 655 ALA A N 1
ATOM 5202 C CA . ALA A 1 655 ? 34.449 6.224 -8.445 1.00 90.19 655 ALA A CA 1
ATOM 5203 C C . ALA A 1 655 ? 34.630 5.126 -9.520 1.00 90.19 655 ALA A C 1
ATOM 5205 O O . ALA A 1 655 ? 33.697 4.348 -9.767 1.00 90.19 655 ALA A O 1
ATOM 5206 N N . PRO A 1 656 ? 35.818 5.015 -10.150 1.00 91.62 656 PRO A N 1
ATOM 5207 C CA . PRO A 1 656 ? 36.068 4.012 -11.178 1.00 91.62 656 PRO A CA 1
ATOM 5208 C C . PRO A 1 656 ? 35.763 2.595 -10.682 1.00 91.62 656 PRO A C 1
ATOM 5210 O O . PRO A 1 656 ? 36.245 2.172 -9.632 1.00 91.62 656 PRO A O 1
ATOM 5213 N N . GLY A 1 657 ? 34.956 1.861 -11.451 1.00 89.31 657 GLY A N 1
ATOM 5214 C CA . GLY A 1 657 ? 34.535 0.495 -11.126 1.00 89.31 657 GLY A CA 1
ATOM 5215 C C . GLY A 1 657 ? 33.230 0.385 -10.329 1.00 89.31 657 GLY A C 1
ATOM 5216 O O . GLY A 1 657 ? 32.773 -0.738 -10.117 1.00 89.31 657 GLY A O 1
ATOM 5217 N N . LEU A 1 658 ? 32.616 1.497 -9.898 1.00 94.81 658 LEU A N 1
ATOM 5218 C CA . LEU A 1 658 ? 31.279 1.505 -9.296 1.00 94.81 658 LEU A CA 1
ATOM 5219 C C . LEU A 1 658 ? 30.224 1.676 -10.394 1.00 94.81 658 LEU A C 1
ATOM 5221 O O . LEU A 1 658 ? 30.296 2.584 -11.217 1.00 94.81 658 LEU A O 1
ATOM 5225 N N . THR A 1 659 ? 29.218 0.806 -10.425 1.00 92.06 659 THR A N 1
ATOM 5226 C CA . THR A 1 659 ? 28.080 0.925 -11.349 1.00 92.06 659 THR A CA 1
ATOM 5227 C C . THR A 1 659 ? 26.786 0.725 -10.584 1.00 92.06 659 THR A C 1
ATOM 5229 O O . THR A 1 659 ? 26.648 -0.267 -9.879 1.00 92.06 659 THR A O 1
ATOM 5232 N N . ALA A 1 660 ? 25.834 1.647 -10.728 1.00 89.81 660 ALA A N 1
ATOM 5233 C CA . ALA A 1 660 ? 24.499 1.532 -10.149 1.00 89.81 660 ALA A CA 1
ATOM 5234 C C . ALA A 1 660 ? 23.463 1.352 -11.265 1.00 89.81 660 ALA A C 1
ATOM 5236 O O . ALA A 1 660 ? 23.376 2.176 -12.175 1.00 89.81 660 ALA A O 1
ATOM 5237 N N . THR A 1 661 ? 22.668 0.290 -11.189 1.00 86.19 661 THR A N 1
ATOM 5238 C CA . THR A 1 661 ? 21.623 -0.045 -12.167 1.00 86.19 661 THR A CA 1
ATOM 5239 C C . THR A 1 661 ? 20.259 -0.007 -11.503 1.00 86.19 661 THR A C 1
ATOM 5241 O O . THR A 1 661 ? 20.099 -0.461 -10.376 1.00 86.19 661 THR A O 1
ATOM 5244 N N . LYS A 1 662 ? 19.266 0.578 -12.173 1.00 80.88 662 LYS A N 1
ATOM 5245 C CA . LYS A 1 662 ? 17.913 0.700 -11.626 1.00 80.88 662 LYS A CA 1
ATOM 5246 C C . LYS A 1 662 ? 17.193 -0.646 -11.688 1.00 80.88 662 LYS A C 1
ATOM 5248 O O . LYS A 1 662 ? 17.216 -1.303 -12.721 1.00 80.88 662 LYS A O 1
ATOM 5253 N N . ILE A 1 663 ? 16.502 -1.011 -10.610 1.00 76.56 663 ILE A N 1
ATOM 5254 C CA . ILE A 1 663 ? 15.502 -2.081 -10.644 1.00 76.56 663 ILE A CA 1
ATOM 5255 C C . ILE A 1 663 ? 14.216 -1.487 -11.230 1.00 76.56 663 ILE A C 1
ATOM 5257 O O . ILE A 1 663 ? 13.614 -0.581 -10.642 1.00 76.56 663 ILE A O 1
ATOM 5261 N N . GLU A 1 664 ? 13.818 -1.980 -12.400 1.00 68.69 664 GLU A N 1
ATOM 5262 C CA . GLU A 1 664 ? 12.610 -1.550 -13.109 1.00 68.69 664 GLU A CA 1
ATOM 5263 C C . GLU A 1 664 ? 11.352 -2.307 -12.639 1.00 68.69 664 GLU A C 1
ATOM 5265 O O . GLU A 1 664 ? 11.434 -3.297 -11.914 1.00 68.69 664 GLU A O 1
ATOM 5270 N N . ASN A 1 665 ? 10.169 -1.820 -13.031 1.00 60.09 665 ASN A N 1
ATOM 5271 C CA . ASN A 1 665 ? 8.870 -2.496 -12.841 1.00 60.09 665 ASN A CA 1
ATOM 5272 C C . ASN A 1 665 ? 8.452 -2.795 -11.387 1.00 60.09 665 ASN A C 1
ATOM 5274 O O . ASN A 1 665 ? 7.645 -3.683 -11.117 1.00 60.09 665 ASN A O 1
ATOM 5278 N N . LYS A 1 666 ? 8.945 -2.018 -10.420 1.00 63.56 666 LYS A N 1
ATOM 5279 C CA . LYS A 1 666 ? 8.515 -2.130 -9.020 1.00 63.56 666 LYS A CA 1
ATOM 5280 C C . LYS A 1 666 ? 7.039 -1.724 -8.871 1.00 63.56 666 LYS A C 1
ATOM 5282 O O . LYS A 1 666 ? 6.650 -0.646 -9.304 1.00 63.56 666 LYS A O 1
ATOM 5287 N N . VAL A 1 667 ? 6.216 -2.531 -8.199 1.00 59.94 667 VAL A N 1
ATOM 5288 C CA . VAL A 1 667 ? 4.767 -2.261 -8.023 1.00 59.94 667 VAL A CA 1
ATOM 5289 C C . VAL A 1 667 ? 4.438 -1.278 -6.887 1.00 59.94 667 VAL A C 1
ATOM 5291 O O . VAL A 1 667 ? 3.346 -0.712 -6.836 1.00 59.94 667 VAL A O 1
ATOM 5294 N N . ALA A 1 668 ? 5.396 -1.032 -5.993 1.00 68.50 668 ALA A N 1
ATOM 5295 C CA . ALA A 1 668 ? 5.240 -0.253 -4.766 1.00 68.50 668 ALA A CA 1
ATOM 5296 C C . ALA A 1 668 ? 6.468 0.631 -4.510 1.00 68.50 668 ALA A C 1
ATOM 5298 O O . ALA A 1 668 ? 7.564 0.338 -4.971 1.00 68.50 668 ALA A O 1
ATOM 5299 N N . LEU A 1 669 ? 6.308 1.751 -3.808 1.00 72.19 669 LEU A N 1
ATOM 5300 C CA . LEU A 1 669 ? 7.325 2.800 -3.671 1.00 72.19 669 LEU A CA 1
ATOM 5301 C C . LEU A 1 669 ? 7.903 3.260 -5.028 1.00 72.19 669 LEU A C 1
ATOM 5303 O O . LEU A 1 669 ? 9.101 3.506 -5.153 1.00 72.19 669 LEU A O 1
ATOM 5307 N N . ARG A 1 670 ? 7.057 3.331 -6.064 1.00 65.62 670 ARG A N 1
ATOM 5308 C CA . ARG A 1 670 ? 7.431 3.501 -7.486 1.00 65.62 670 ARG A CA 1
ATOM 5309 C C . ARG A 1 670 ? 8.318 4.708 -7.791 1.00 65.62 670 ARG A C 1
ATOM 5311 O O . ARG A 1 670 ? 9.099 4.672 -8.733 1.00 65.62 670 ARG A O 1
ATOM 5318 N N . ILE A 1 671 ? 8.200 5.765 -6.994 1.00 68.00 671 ILE A N 1
ATOM 5319 C CA . ILE A 1 671 ? 8.986 6.989 -7.157 1.00 68.00 671 ILE A CA 1
ATOM 5320 C C . ILE A 1 671 ? 10.416 6.780 -6.626 1.00 68.00 671 ILE A C 1
ATOM 5322 O O . ILE A 1 671 ? 11.370 7.254 -7.235 1.00 68.00 671 ILE A O 1
ATOM 5326 N N . MET A 1 672 ? 10.594 6.031 -5.534 1.00 76.38 672 MET A N 1
ATOM 5327 C CA . MET A 1 672 ? 11.914 5.720 -4.984 1.00 76.38 672 MET A CA 1
ATOM 5328 C C . MET A 1 672 ? 12.657 4.770 -5.927 1.00 76.38 672 MET A C 1
ATOM 5330 O O . MET A 1 672 ? 12.181 3.668 -6.199 1.00 76.38 672 MET A O 1
ATOM 5334 N N . GLN A 1 673 ? 13.841 5.166 -6.391 1.00 78.06 673 GLN A N 1
ATOM 5335 C CA . GLN A 1 673 ? 14.652 4.325 -7.271 1.00 78.06 673 GLN A CA 1
ATOM 5336 C C . GLN A 1 673 ? 15.521 3.394 -6.419 1.00 78.06 673 GLN A C 1
ATOM 5338 O O . GLN A 1 673 ? 16.462 3.840 -5.762 1.00 78.06 673 GLN A O 1
ATOM 5343 N N . ASN A 1 674 ? 15.164 2.111 -6.389 1.00 83.69 674 ASN A N 1
ATOM 5344 C CA . ASN A 1 674 ? 16.032 1.052 -5.879 1.00 83.69 674 ASN A CA 1
ATOM 5345 C C . ASN A 1 674 ? 16.873 0.513 -7.034 1.00 83.69 674 ASN A C 1
ATOM 5347 O O . ASN A 1 674 ? 16.451 0.569 -8.190 1.00 83.69 674 ASN A O 1
ATOM 5351 N N . GLY A 1 675 ? 18.043 -0.021 -6.718 1.00 85.88 675 GLY A N 1
ATOM 5352 C CA . GLY A 1 675 ? 18.938 -0.541 -7.733 1.00 85.88 675 GLY A CA 1
ATOM 5353 C C . GLY A 1 675 ? 20.009 -1.470 -7.194 1.00 85.88 675 GLY A C 1
ATOM 5354 O O . GLY A 1 675 ? 20.170 -1.618 -5.979 1.00 85.88 675 GLY A O 1
ATOM 5355 N N . ASP A 1 676 ? 20.741 -2.066 -8.120 1.00 90.31 676 ASP A N 1
ATOM 5356 C CA . ASP A 1 676 ? 21.873 -2.934 -7.841 1.00 90.31 676 ASP A CA 1
ATOM 5357 C C . ASP A 1 676 ? 23.163 -2.148 -8.034 1.00 90.31 676 ASP A C 1
ATOM 5359 O O . ASP A 1 676 ? 23.291 -1.360 -8.975 1.00 90.31 676 ASP A O 1
ATOM 5363 N N . ILE A 1 677 ? 24.119 -2.353 -7.131 1.00 93.50 677 ILE A N 1
ATOM 5364 C CA . ILE A 1 677 ? 25.443 -1.742 -7.218 1.00 93.50 677 ILE A CA 1
ATOM 5365 C C . ILE A 1 677 ? 26.452 -2.845 -7.486 1.00 93.50 677 ILE A C 1
ATOM 5367 O O . ILE A 1 677 ? 26.575 -3.777 -6.696 1.00 93.50 677 ILE A O 1
ATOM 5371 N N . LEU A 1 678 ? 27.202 -2.712 -8.571 1.00 94.69 678 LEU A N 1
ATOM 5372 C CA . LEU A 1 678 ? 28.358 -3.541 -8.872 1.00 94.69 678 LEU A CA 1
ATOM 5373 C C . LEU A 1 678 ? 29.633 -2.776 -8.508 1.00 94.69 678 LEU A C 1
ATOM 5375 O O . LEU A 1 678 ? 29.799 -1.618 -8.893 1.00 94.69 678 LEU A O 1
ATOM 5379 N N . LEU A 1 679 ? 30.524 -3.434 -7.770 1.00 96.31 679 LEU A N 1
ATOM 5380 C CA . LEU A 1 679 ? 31.839 -2.931 -7.389 1.00 96.31 679 LEU A CA 1
ATOM 5381 C C . LEU A 1 679 ? 32.890 -3.809 -8.065 1.00 96.31 679 LEU A C 1
ATOM 5383 O O . LEU A 1 679 ? 33.091 -4.958 -7.674 1.00 96.31 679 LEU A O 1
ATOM 5387 N N . LYS A 1 680 ? 33.556 -3.275 -9.089 1.00 94.44 680 LYS A N 1
ATOM 5388 C CA . LYS A 1 680 ? 34.618 -3.957 -9.833 1.00 94.44 680 LYS A CA 1
ATOM 5389 C C . LYS A 1 680 ? 35.956 -3.285 -9.542 1.00 94.44 680 LYS A C 1
ATOM 5391 O O . LYS A 1 680 ? 36.359 -2.374 -10.261 1.00 94.44 680 LYS A O 1
ATOM 5396 N N . LYS A 1 681 ? 36.634 -3.750 -8.489 1.00 94.62 681 LYS A N 1
ATOM 5397 C CA . LYS A 1 681 ? 37.931 -3.228 -8.022 1.00 94.62 681 LYS A CA 1
ATOM 5398 C C . LYS A 1 681 ? 37.922 -1.715 -7.771 1.00 94.62 681 LYS A C 1
ATOM 5400 O O . LYS A 1 681 ? 38.796 -0.991 -8.241 1.00 94.62 681 LYS A O 1
ATOM 5405 N N . VAL A 1 682 ? 36.929 -1.242 -7.024 1.00 96.81 682 VAL A N 1
ATOM 5406 C CA . VAL A 1 682 ? 36.782 0.183 -6.704 1.00 96.81 682 VAL A CA 1
ATOM 5407 C C . VAL A 1 682 ? 37.833 0.589 -5.682 1.00 96.81 682 VAL A C 1
ATOM 5409 O O . VAL A 1 682 ? 37.839 0.061 -4.570 1.00 96.81 682 VAL A O 1
ATOM 5412 N N . PHE A 1 683 ? 38.708 1.527 -6.038 1.00 96.38 683 PHE A N 1
ATOM 5413 C CA . PHE A 1 683 ? 39.683 2.080 -5.101 1.00 96.38 683 PHE A CA 1
ATOM 5414 C C . PHE A 1 683 ? 39.039 3.115 -4.174 1.00 96.38 683 PHE A C 1
ATOM 5416 O O . PHE A 1 683 ? 38.349 4.025 -4.630 1.00 96.38 683 PHE A O 1
ATOM 5423 N N . VAL A 1 684 ? 39.294 2.982 -2.874 1.00 96.06 684 VAL A N 1
ATOM 5424 C CA . VAL A 1 684 ? 38.836 3.895 -1.824 1.00 96.06 684 VAL A CA 1
ATOM 5425 C C . VAL A 1 684 ? 40.041 4.323 -0.977 1.00 96.06 684 VAL A C 1
ATOM 5427 O O . VAL A 1 684 ? 40.673 3.460 -0.361 1.00 96.06 684 VAL A O 1
ATOM 5430 N N . PRO A 1 685 ? 40.375 5.625 -0.916 1.00 94.50 685 PRO A N 1
ATOM 5431 C CA . PRO A 1 685 ? 41.464 6.129 -0.083 1.00 94.50 685 PRO A CA 1
ATOM 5432 C C . PRO A 1 685 ? 41.273 5.807 1.402 1.00 94.50 685 PRO A C 1
ATOM 5434 O O . PRO A 1 685 ? 40.148 5.700 1.896 1.00 94.50 685 PRO A O 1
ATOM 5437 N N . ASP A 1 686 ? 42.372 5.725 2.153 1.00 93.25 686 ASP A N 1
ATOM 5438 C CA . ASP A 1 686 ? 42.307 5.483 3.601 1.00 93.25 686 ASP A CA 1
ATOM 5439 C C . ASP A 1 686 ? 41.501 6.535 4.371 1.00 93.25 686 ASP A C 1
ATOM 5441 O O . ASP A 1 686 ? 40.829 6.208 5.350 1.00 93.25 686 ASP A O 1
ATOM 5445 N N . GLU A 1 687 ? 41.519 7.781 3.900 1.00 92.81 687 GLU A N 1
ATOM 5446 C CA . GLU A 1 687 ? 40.750 8.886 4.475 1.00 92.81 687 GLU A CA 1
ATOM 5447 C C . GLU A 1 687 ? 39.231 8.758 4.299 1.00 92.81 687 GLU A C 1
ATOM 5449 O O . GLU A 1 687 ? 38.491 9.443 5.003 1.00 92.81 687 GLU A O 1
ATOM 5454 N N . ASP A 1 688 ? 38.757 7.878 3.412 1.00 93.38 688 ASP A N 1
ATOM 5455 C CA . ASP A 1 688 ? 37.334 7.667 3.111 1.00 93.38 688 ASP A CA 1
ATOM 5456 C C . ASP A 1 688 ? 36.789 6.349 3.694 1.00 93.38 688 ASP A C 1
ATOM 5458 O O . ASP A 1 688 ? 35.589 6.058 3.630 1.00 93.38 688 ASP A O 1
ATOM 5462 N N . ARG A 1 689 ? 37.647 5.574 4.369 1.00 94.94 689 ARG A N 1
ATOM 5463 C CA . ARG A 1 689 ? 37.224 4.495 5.265 1.00 94.94 689 ARG A CA 1
ATOM 5464 C C . ARG A 1 689 ? 36.656 5.099 6.554 1.00 94.94 689 ARG A C 1
ATOM 5466 O O . ARG A 1 689 ? 37.327 5.871 7.234 1.00 94.94 689 ARG A O 1
ATOM 5473 N N . LEU A 1 690 ? 35.453 4.695 6.960 1.00 94.56 690 LEU A N 1
ATOM 5474 C CA . LEU A 1 690 ? 34.878 5.083 8.250 1.00 94.56 690 LEU A CA 1
ATOM 5475 C C . LEU A 1 690 ? 35.638 4.374 9.392 1.00 94.56 690 LEU A C 1
ATOM 5477 O O . LEU A 1 690 ? 35.573 3.142 9.500 1.00 94.56 690 LEU A O 1
ATOM 5481 N N . PRO A 1 691 ? 36.364 5.102 10.262 1.00 90.56 691 PRO A N 1
ATOM 5482 C CA . PRO A 1 691 ? 37.203 4.488 11.291 1.00 90.56 691 PRO A CA 1
ATOM 5483 C C . PRO A 1 691 ? 36.383 3.791 12.384 1.00 90.56 691 PRO A C 1
ATOM 5485 O O . PRO A 1 691 ? 36.848 2.806 12.957 1.00 90.56 691 PRO A O 1
ATOM 5488 N N . GLY A 1 692 ? 35.158 4.261 12.648 1.00 88.06 692 GLY A N 1
ATOM 5489 C CA . GLY A 1 692 ? 34.270 3.697 13.664 1.00 88.06 692 GLY A CA 1
ATOM 5490 C C . GLY A 1 692 ? 33.636 2.357 13.283 1.00 88.06 692 GLY A C 1
ATOM 5491 O O . GLY A 1 692 ? 33.204 1.632 14.171 1.00 88.06 692 GLY A O 1
ATOM 5492 N N . VAL A 1 693 ? 33.617 1.984 11.997 1.00 89.06 693 VAL A N 1
ATOM 5493 C CA . VAL A 1 693 ? 33.014 0.719 11.547 1.00 89.06 693 VAL A CA 1
ATOM 5494 C C . VAL A 1 693 ? 34.069 -0.383 11.542 1.00 89.06 693 VAL A C 1
ATOM 5496 O O . VAL A 1 693 ? 34.861 -0.507 10.601 1.00 89.06 693 VAL A O 1
ATOM 5499 N N . ASN A 1 694 ? 34.081 -1.176 12.611 1.00 85.56 694 ASN A N 1
ATOM 5500 C CA . ASN A 1 694 ? 34.991 -2.317 12.778 1.00 85.56 694 ASN A CA 1
ATOM 5501 C C . ASN A 1 694 ? 34.244 -3.651 12.922 1.00 85.56 694 ASN A C 1
ATOM 5503 O O . ASN A 1 694 ? 34.866 -4.708 13.038 1.00 85.56 694 ASN A O 1
ATOM 5507 N N . SER A 1 695 ? 32.912 -3.613 12.943 1.00 86.00 695 SER A N 1
ATOM 5508 C CA . SER A 1 695 ? 32.062 -4.788 13.064 1.00 86.00 695 SER A CA 1
ATOM 5509 C C . SER A 1 695 ? 30.689 -4.541 12.428 1.00 86.00 695 SER A C 1
ATOM 5511 O O . SER A 1 695 ? 30.394 -3.461 11.923 1.00 86.00 695 SER A O 1
ATOM 5513 N N . PHE A 1 696 ? 29.813 -5.547 12.472 1.00 85.44 696 PHE A N 1
ATOM 5514 C CA . PHE A 1 696 ? 28.409 -5.370 12.088 1.00 85.44 696 PHE A CA 1
ATOM 5515 C C . PHE A 1 696 ? 27.599 -4.554 13.115 1.00 85.44 696 PHE A C 1
ATOM 5517 O O . PHE A 1 696 ? 26.481 -4.129 12.827 1.00 85.44 696 PHE A O 1
ATOM 5524 N N . ARG A 1 697 ? 28.133 -4.335 14.325 1.00 84.81 697 ARG A N 1
ATOM 5525 C CA . ARG A 1 697 ? 27.417 -3.677 15.424 1.00 84.81 697 ARG A CA 1
ATOM 5526 C C . ARG A 1 697 ? 26.937 -2.284 15.036 1.00 84.81 697 ARG A C 1
ATOM 5528 O O . ARG A 1 697 ? 25.770 -1.976 15.244 1.00 84.81 697 ARG A O 1
ATOM 5535 N N . GLU A 1 698 ? 27.805 -1.481 14.433 1.00 86.31 698 GLU A N 1
ATOM 5536 C CA . GLU A 1 698 ? 27.489 -0.102 14.057 1.00 86.31 698 GLU A CA 1
ATOM 5537 C C . GLU A 1 698 ? 26.365 -0.051 13.005 1.00 86.31 698 GLU A C 1
ATOM 5539 O O . GLU A 1 698 ? 25.432 0.745 13.111 1.00 86.31 698 GLU A O 1
ATOM 5544 N N . ALA A 1 699 ? 26.389 -0.976 12.037 1.00 84.69 699 ALA A N 1
ATOM 5545 C CA . ALA A 1 699 ? 25.317 -1.134 11.053 1.00 84.69 699 ALA A CA 1
ATOM 5546 C C . ALA A 1 699 ? 23.993 -1.592 11.700 1.00 84.69 699 ALA A C 1
ATOM 5548 O O . ALA A 1 699 ? 22.921 -1.124 11.317 1.00 84.69 699 ALA A O 1
ATOM 5549 N N . SER A 1 700 ? 24.059 -2.471 12.706 1.00 83.69 700 SER A N 1
ATOM 5550 C CA . SER A 1 700 ? 22.895 -2.916 13.485 1.00 83.69 700 SER A CA 1
ATOM 5551 C C . SER A 1 700 ? 22.272 -1.781 14.309 1.00 83.69 700 SER A C 1
ATOM 5553 O O . SER A 1 700 ? 21.047 -1.690 14.409 1.00 83.69 700 SER A O 1
ATOM 5555 N N . GLU A 1 701 ? 23.088 -0.876 14.856 1.00 83.75 701 GLU A N 1
ATOM 5556 C CA . GLU A 1 701 ? 22.612 0.313 15.572 1.00 83.75 701 GLU A CA 1
ATOM 5557 C C . GLU A 1 701 ? 21.898 1.297 14.625 1.00 83.75 701 GLU A C 1
ATOM 5559 O O . GLU A 1 701 ? 20.796 1.752 14.944 1.00 83.75 701 GLU A O 1
ATOM 5564 N N . ALA A 1 702 ? 22.444 1.552 13.429 1.00 86.62 702 ALA A N 1
ATOM 5565 C CA . ALA A 1 702 ? 21.773 2.368 12.410 1.00 86.62 702 ALA A CA 1
ATOM 5566 C C . ALA A 1 702 ? 20.439 1.744 11.946 1.00 86.62 702 ALA A C 1
ATOM 5568 O O . ALA A 1 702 ? 19.422 2.437 11.869 1.00 86.62 702 ALA A O 1
ATOM 5569 N N . LEU A 1 703 ? 20.404 0.423 11.731 1.00 86.25 703 LEU A N 1
ATOM 5570 C CA . LEU A 1 703 ? 19.175 -0.320 11.425 1.00 86.25 703 LEU A CA 1
ATOM 5571 C C . LEU A 1 703 ? 18.135 -0.225 12.545 1.00 86.25 703 LEU A C 1
ATOM 5573 O O . LEU A 1 703 ? 16.946 -0.086 12.274 1.00 86.25 703 LEU A O 1
ATOM 5577 N N . ALA A 1 704 ? 18.548 -0.275 13.814 1.00 83.88 704 ALA A N 1
ATOM 5578 C CA . ALA A 1 704 ? 17.618 -0.143 14.932 1.00 83.88 704 ALA A CA 1
ATOM 5579 C C . ALA A 1 704 ? 16.918 1.229 14.935 1.00 83.88 704 ALA A C 1
ATOM 5581 O O . ALA A 1 704 ? 15.724 1.303 15.221 1.00 83.88 704 ALA A O 1
ATOM 5582 N N . VAL A 1 705 ? 17.622 2.306 14.570 1.00 88.31 705 VAL A N 1
ATOM 5583 C CA . VAL A 1 705 ? 17.017 3.638 14.403 1.00 88.31 705 VAL A CA 1
ATOM 5584 C C . VAL A 1 705 ? 16.110 3.681 13.177 1.00 88.31 705 VAL A C 1
ATOM 5586 O O . VAL A 1 705 ? 14.974 4.148 13.273 1.00 88.31 705 VAL A O 1
ATOM 5589 N N . SER A 1 706 ? 16.574 3.163 12.041 1.00 90.12 706 SER A N 1
ATOM 5590 C CA . SER A 1 706 ? 15.803 3.166 10.796 1.00 90.12 706 SER A CA 1
ATOM 5591 C C . SER A 1 706 ? 14.489 2.382 10.914 1.00 90.12 706 SER A C 1
ATOM 5593 O O . SER A 1 706 ? 13.443 2.883 10.507 1.00 90.12 706 SER A O 1
ATOM 5595 N N . ARG A 1 707 ? 14.467 1.250 11.632 1.00 88.25 707 ARG A N 1
ATOM 5596 C CA . ARG A 1 707 ? 13.240 0.489 11.942 1.00 88.25 707 ARG A CA 1
ATOM 5597 C C . ARG A 1 707 ? 12.182 1.325 12.656 1.00 88.25 707 ARG A C 1
ATOM 5599 O O . ARG A 1 707 ? 10.994 1.215 12.347 1.00 88.25 707 ARG A O 1
ATOM 5606 N N . VAL A 1 708 ? 12.595 2.184 13.590 1.00 89.31 708 VAL A N 1
ATOM 5607 C CA . VAL A 1 708 ? 11.682 3.131 14.248 1.00 89.31 708 VAL A CA 1
ATOM 5608 C C . VAL A 1 708 ? 11.109 4.114 13.227 1.00 89.31 708 VAL A C 1
ATOM 5610 O O . VAL A 1 708 ? 9.909 4.383 13.243 1.00 89.31 708 VAL A O 1
ATOM 5613 N N . MET A 1 709 ? 11.933 4.601 12.302 1.00 93.25 709 MET A N 1
ATOM 5614 C CA . MET A 1 709 ? 11.517 5.527 11.247 1.00 93.25 709 MET A CA 1
ATOM 5615 C C . MET A 1 709 ? 10.556 4.873 10.241 1.00 93.25 709 MET A C 1
ATOM 5617 O O . MET A 1 709 ? 9.524 5.463 9.926 1.00 93.25 709 MET A O 1
ATOM 5621 N N . VAL A 1 710 ? 10.805 3.625 9.825 1.00 91.12 710 VAL A N 1
ATOM 5622 C CA . VAL A 1 710 ? 9.877 2.826 8.996 1.00 91.12 710 VAL A CA 1
ATOM 5623 C C . VAL A 1 710 ? 8.528 2.640 9.703 1.00 91.12 710 VAL A C 1
ATOM 5625 O O . VAL A 1 710 ? 7.469 2.752 9.083 1.00 91.12 710 VAL A O 1
ATOM 5628 N N . ALA A 1 711 ? 8.533 2.404 11.019 1.00 90.06 711 ALA A N 1
ATOM 5629 C CA . ALA A 1 711 ? 7.300 2.299 11.797 1.00 90.06 711 ALA A CA 1
ATOM 5630 C C . ALA A 1 711 ? 6.473 3.598 11.723 1.00 90.06 711 ALA A C 1
ATOM 5632 O O . ALA A 1 711 ? 5.266 3.571 11.478 1.00 90.06 711 ALA A O 1
ATOM 5633 N N . TRP A 1 712 ? 7.128 4.750 11.864 1.00 93.38 712 TRP A N 1
ATOM 5634 C CA . TRP A 1 712 ? 6.484 6.059 11.740 1.00 93.38 712 TRP A CA 1
ATOM 5635 C C . TRP A 1 712 ? 6.026 6.393 10.322 1.00 93.38 712 TRP A C 1
ATOM 5637 O O . TRP A 1 712 ? 4.963 6.990 10.149 1.00 93.38 712 TRP A O 1
ATOM 5647 N N . GLN A 1 713 ? 6.738 5.920 9.305 1.00 93.62 713 GLN A N 1
ATOM 5648 C CA . GLN A 1 713 ? 6.284 5.992 7.922 1.00 93.62 713 GLN A CA 1
ATOM 5649 C C . GLN A 1 713 ? 4.952 5.241 7.722 1.00 93.62 713 GLN A C 1
ATOM 5651 O O . GLN A 1 713 ? 4.015 5.787 7.140 1.00 93.62 713 GLN A O 1
ATOM 5656 N N . SER A 1 714 ? 4.824 4.031 8.282 1.00 93.88 714 SER A N 1
ATOM 5657 C CA . SER A 1 714 ? 3.575 3.249 8.265 1.00 93.88 714 SER A CA 1
ATOM 5658 C C . SER A 1 714 ? 2.417 3.951 8.997 1.00 93.88 714 SER A C 1
ATOM 5660 O O . SER A 1 714 ? 1.276 3.946 8.519 1.00 93.88 714 SER A O 1
ATOM 5662 N N . ILE A 1 715 ? 2.700 4.611 10.129 1.00 93.38 715 ILE A N 1
ATOM 5663 C CA . ILE A 1 715 ? 1.723 5.461 10.835 1.00 93.38 715 ILE A CA 1
ATOM 5664 C C . ILE A 1 715 ? 1.213 6.567 9.909 1.00 93.38 715 ILE A C 1
ATOM 5666 O O . ILE A 1 715 ? 0.000 6.721 9.768 1.00 93.38 715 ILE A O 1
ATOM 5670 N N . GLY A 1 716 ? 2.123 7.279 9.240 1.00 91.94 716 GLY A N 1
ATOM 5671 C CA . GLY A 1 716 ? 1.792 8.337 8.288 1.00 91.94 716 GLY A CA 1
ATOM 5672 C C . GLY A 1 716 ? 0.853 7.868 7.179 1.00 91.94 716 GLY A C 1
ATOM 5673 O O . GLY A 1 716 ? -0.233 8.425 7.017 1.00 91.94 716 GLY A O 1
ATOM 5674 N N . ILE A 1 717 ? 1.213 6.787 6.477 1.00 93.81 717 ILE A N 1
ATOM 5675 C CA . ILE A 1 717 ? 0.378 6.203 5.410 1.00 93.81 717 ILE A CA 1
ATOM 5676 C C . ILE A 1 717 ? -1.018 5.848 5.940 1.00 93.81 717 ILE A C 1
ATOM 5678 O O . ILE A 1 717 ? -2.029 6.166 5.315 1.00 93.81 717 ILE A O 1
ATOM 5682 N N . SER A 1 718 ? -1.087 5.226 7.119 1.00 94.12 718 SER A N 1
ATOM 5683 C CA . SER A 1 718 ? -2.353 4.801 7.729 1.00 94.12 718 SER A CA 1
ATOM 5684 C C . SER A 1 718 ? -3.245 5.987 8.111 1.00 94.12 718 SER A C 1
ATOM 5686 O O . SER A 1 718 ? -4.461 5.920 7.924 1.00 94.12 718 SER A O 1
ATOM 5688 N N . MET A 1 719 ? -2.656 7.091 8.587 1.00 88.56 719 MET A N 1
ATOM 5689 C CA . MET A 1 719 ? -3.368 8.351 8.829 1.00 88.56 719 MET A CA 1
ATOM 5690 C C . MET A 1 719 ? -3.922 8.936 7.527 1.00 88.56 719 MET A C 1
ATOM 5692 O O . MET A 1 719 ? -5.093 9.306 7.478 1.00 88.56 719 MET A O 1
ATOM 5696 N N . GLY A 1 720 ? -3.115 8.962 6.463 1.00 87.75 720 GLY A N 1
ATOM 5697 C CA . GLY A 1 720 ? -3.525 9.496 5.162 1.00 87.75 720 GLY A CA 1
ATOM 5698 C C . GLY A 1 720 ? -4.695 8.716 4.564 1.00 87.75 720 GLY A C 1
ATOM 5699 O O . GLY A 1 720 ? -5.690 9.305 4.137 1.00 87.75 720 GLY A O 1
ATOM 5700 N N . VAL A 1 721 ? -4.628 7.382 4.622 1.00 90.75 721 VAL A N 1
ATOM 5701 C CA . VAL A 1 721 ? -5.723 6.510 4.174 1.00 90.75 721 VAL A CA 1
ATOM 5702 C C . VAL A 1 721 ? -6.977 6.711 5.020 1.00 90.75 721 VAL A C 1
ATOM 5704 O O . VAL A 1 721 ? -8.065 6.812 4.454 1.00 90.75 721 VAL A O 1
ATOM 5707 N N . TYR A 1 722 ? -6.854 6.825 6.347 1.00 89.88 722 TYR A N 1
ATOM 5708 C CA . TYR A 1 722 ? -7.995 7.139 7.209 1.00 89.88 722 TYR A CA 1
ATOM 5709 C C . TYR A 1 722 ? -8.664 8.466 6.817 1.00 89.88 722 TYR A C 1
ATOM 5711 O O . TYR A 1 722 ? -9.879 8.488 6.629 1.00 89.88 722 TYR A O 1
ATOM 5719 N N . ASP A 1 723 ? -7.900 9.545 6.616 1.00 84.69 723 ASP A N 1
ATOM 5720 C CA . ASP A 1 723 ? -8.459 10.858 6.253 1.00 84.69 723 ASP A CA 1
ATOM 5721 C C . ASP A 1 723 ? -9.178 10.843 4.901 1.00 84.69 723 ASP A C 1
ATOM 5723 O O . ASP A 1 723 ? -10.209 11.501 4.724 1.00 84.69 723 ASP A O 1
ATOM 5727 N N . MET A 1 724 ? -8.608 10.130 3.926 1.00 86.50 724 MET A N 1
ATOM 5728 C CA . MET A 1 724 ? -9.198 9.960 2.601 1.00 86.50 724 MET A CA 1
ATOM 5729 C C . MET A 1 724 ? -10.503 9.172 2.675 1.00 86.50 724 MET A C 1
ATOM 5731 O O . MET A 1 724 ? -11.514 9.605 2.123 1.00 86.50 724 MET A O 1
ATOM 5735 N N . CYS A 1 725 ? -10.492 8.043 3.388 1.00 86.44 725 CYS A N 1
ATOM 5736 C CA . CYS A 1 725 ? -11.674 7.205 3.564 1.00 86.44 725 CYS A CA 1
ATOM 5737 C C . CYS A 1 725 ? -12.770 7.962 4.311 1.00 86.44 725 CYS A C 1
ATOM 5739 O O . CYS A 1 725 ? -13.916 7.963 3.875 1.00 86.44 725 CYS A O 1
ATOM 5741 N N . HIS A 1 726 ? -12.421 8.655 5.396 1.00 83.69 726 HIS A N 1
ATOM 5742 C CA . HIS A 1 726 ? -13.367 9.447 6.172 1.00 83.69 726 HIS A CA 1
ATOM 5743 C C . HIS A 1 726 ? -14.051 10.518 5.309 1.00 83.69 726 HIS A C 1
ATOM 5745 O O . HIS A 1 726 ? -15.277 10.575 5.287 1.00 83.69 726 HIS A O 1
ATOM 5751 N N . ARG A 1 727 ? -13.292 11.316 4.539 1.00 82.25 727 ARG A N 1
ATOM 5752 C CA . ARG A 1 727 ? -13.873 12.308 3.612 1.00 82.25 727 ARG A CA 1
ATOM 5753 C C . ARG A 1 727 ? -14.788 11.664 2.573 1.00 82.25 727 ARG A C 1
ATOM 5755 O O . ARG A 1 727 ? -15.947 12.054 2.465 1.00 82.25 727 ARG A O 1
ATOM 5762 N N . TYR A 1 728 ? -14.299 10.638 1.876 1.00 84.56 728 TYR A N 1
ATOM 5763 C CA . TYR A 1 728 ? -15.065 9.945 0.839 1.00 84.56 728 TYR A CA 1
ATOM 5764 C C . TYR A 1 728 ? -16.401 9.403 1.368 1.00 84.56 728 TYR A C 1
ATOM 5766 O O . TYR A 1 728 ? -17.443 9.587 0.743 1.00 84.56 728 TYR A O 1
ATOM 5774 N N . LEU A 1 729 ? -16.394 8.774 2.546 1.00 83.12 729 LEU A N 1
ATOM 5775 C CA . LEU A 1 729 ? -17.588 8.179 3.150 1.00 83.12 729 LEU A CA 1
ATOM 5776 C C . LEU A 1 729 ? -18.599 9.218 3.659 1.00 83.12 729 LEU A C 1
ATOM 5778 O O . LEU A 1 729 ? -19.794 8.920 3.721 1.00 83.12 729 LEU A O 1
ATOM 5782 N N . MET A 1 730 ? -18.138 10.417 4.024 1.00 77.56 730 MET A N 1
ATOM 5783 C CA . MET A 1 730 ? -19.003 11.533 4.423 1.00 77.56 730 MET A CA 1
ATOM 5784 C C . MET A 1 730 ? -19.675 12.198 3.214 1.00 77.56 730 MET A C 1
ATOM 5786 O O . MET A 1 730 ? -20.814 12.652 3.313 1.00 77.56 730 MET A O 1
ATOM 5790 N N . GLU A 1 731 ? -18.996 12.236 2.068 1.00 82.62 731 GLU A N 1
ATOM 5791 C CA . GLU A 1 731 ? -19.494 12.870 0.842 1.00 82.62 731 GLU A CA 1
ATOM 5792 C C . GLU A 1 731 ? -20.352 11.921 -0.008 1.00 82.62 731 GLU A C 1
ATOM 5794 O O . GLU A 1 731 ? -21.370 12.326 -0.580 1.00 82.62 731 GLU A O 1
ATOM 5799 N N . ARG A 1 732 ? -19.977 10.638 -0.083 1.00 77.88 732 ARG A N 1
ATOM 5800 C CA . ARG A 1 732 ? -20.660 9.647 -0.918 1.00 77.88 732 ARG A CA 1
ATOM 5801 C C . ARG A 1 732 ? -22.016 9.280 -0.325 1.00 77.88 732 ARG A C 1
ATOM 5803 O O . ARG A 1 732 ? -22.094 8.730 0.771 1.00 77.88 732 ARG A O 1
ATOM 5810 N N . LYS A 1 733 ? -23.087 9.517 -1.086 1.00 77.12 733 LYS A N 1
ATOM 5811 C CA . LYS A 1 733 ? -24.459 9.157 -0.702 1.00 77.12 733 LYS A CA 1
ATOM 5812 C C . LYS A 1 733 ? -24.923 7.882 -1.399 1.00 77.12 733 LYS A C 1
ATOM 5814 O O . LYS A 1 733 ? -24.778 7.750 -2.611 1.00 77.12 733 LYS A O 1
ATOM 5819 N N . GLN A 1 734 ? -25.523 6.976 -0.636 1.00 65.38 734 GLN A N 1
ATOM 5820 C CA . GLN A 1 734 ? -26.175 5.766 -1.132 1.00 65.38 734 GLN A CA 1
ATOM 5821 C C . GLN A 1 734 ? -27.345 5.430 -0.201 1.00 65.38 734 GLN A C 1
ATOM 5823 O O . GLN A 1 734 ? -27.285 5.718 0.991 1.00 65.38 734 GLN A O 1
ATOM 5828 N N . PHE A 1 735 ? -28.439 4.883 -0.738 1.00 71.44 735 PHE A N 1
ATOM 5829 C CA . PHE A 1 735 ? -29.671 4.633 0.034 1.00 71.44 735 PHE A CA 1
ATOM 5830 C C . PHE A 1 735 ? -30.239 5.888 0.735 1.00 71.44 735 PHE A C 1
ATOM 5832 O O . PHE A 1 735 ? -30.816 5.808 1.814 1.00 71.44 735 PHE A O 1
ATOM 5839 N N . GLY A 1 736 ? -30.062 7.069 0.130 1.00 69.62 736 GLY A N 1
ATOM 5840 C CA . GLY A 1 736 ? -30.620 8.330 0.635 1.00 69.62 736 GLY A CA 1
ATOM 5841 C C . GLY A 1 736 ? -29.836 9.012 1.766 1.00 69.62 736 GLY A C 1
ATOM 5842 O O . GLY A 1 736 ? -30.250 10.081 2.209 1.00 69.62 736 GLY A O 1
ATOM 5843 N N . ALA A 1 737 ? -28.695 8.468 2.202 1.00 73.44 737 ALA A N 1
ATOM 5844 C CA . ALA A 1 737 ? -27.847 9.055 3.244 1.00 73.44 737 ALA A CA 1
ATOM 5845 C C . ALA A 1 737 ? -26.350 8.945 2.887 1.00 73.44 737 ALA A C 1
ATOM 5847 O O . ALA A 1 737 ? -25.991 8.172 1.997 1.00 73.44 737 ALA A O 1
ATOM 5848 N N . PRO A 1 738 ? -25.454 9.708 3.542 1.00 76.62 738 PRO A N 1
ATOM 5849 C CA . PRO A 1 738 ? -24.015 9.461 3.459 1.00 76.62 738 PRO A CA 1
ATOM 5850 C C . PRO A 1 738 ? -23.672 8.016 3.838 1.00 76.62 738 PRO A C 1
ATOM 5852 O O . PRO A 1 738 ? -24.261 7.476 4.774 1.00 76.62 738 PRO A O 1
ATOM 5855 N N . LEU A 1 739 ? -22.695 7.395 3.175 1.00 77.75 739 LEU A N 1
ATOM 5856 C CA . LEU A 1 739 ? -22.243 6.040 3.516 1.00 77.75 739 LEU A CA 1
ATOM 5857 C C . LEU A 1 739 ? -21.750 5.947 4.965 1.00 77.75 739 LEU A C 1
ATOM 5859 O O . LEU A 1 739 ? -21.956 4.925 5.615 1.00 77.75 739 LEU A O 1
ATOM 5863 N N . ALA A 1 740 ? -21.182 7.029 5.504 1.00 72.00 740 ALA A N 1
ATOM 5864 C CA . ALA A 1 740 ? -20.811 7.145 6.913 1.00 72.00 740 ALA A CA 1
ATOM 5865 C C . ALA A 1 740 ? -21.997 7.016 7.896 1.00 72.00 740 ALA A C 1
ATOM 5867 O O . ALA A 1 740 ? -21.778 6.802 9.086 1.00 72.00 740 ALA A O 1
ATOM 5868 N N . ALA A 1 741 ? -23.251 7.112 7.436 1.00 71.31 741 ALA A N 1
ATOM 5869 C CA . ALA A 1 741 ? -24.434 6.829 8.253 1.00 71.31 741 ALA A CA 1
ATOM 5870 C C . ALA A 1 741 ? -24.688 5.319 8.437 1.00 71.31 741 ALA A C 1
ATOM 5872 O O . ALA A 1 741 ? -25.461 4.926 9.310 1.00 71.31 741 ALA A O 1
ATOM 5873 N N . SER A 1 742 ? -24.042 4.463 7.638 1.00 75.94 742 SER A N 1
ATOM 5874 C CA . SER A 1 742 ? -24.150 3.009 7.755 1.00 75.94 742 SER A CA 1
ATOM 5875 C C . SER A 1 742 ? -23.336 2.481 8.937 1.00 75.94 742 SER A C 1
ATOM 5877 O O . SER A 1 742 ? -22.142 2.753 9.064 1.00 75.94 742 SER A O 1
ATOM 5879 N N . GLN A 1 743 ? -23.965 1.660 9.781 1.00 62.25 743 GLN A N 1
ATOM 5880 C CA . GLN A 1 743 ? -23.348 1.104 10.992 1.00 62.25 743 GLN A CA 1
ATOM 5881 C C . GLN A 1 743 ? -22.075 0.293 10.691 1.00 62.25 743 GLN A C 1
ATOM 5883 O O . GLN A 1 743 ? -21.075 0.433 11.395 1.00 62.25 743 GLN A O 1
ATOM 5888 N N . ILE A 1 744 ? -22.069 -0.492 9.606 1.00 72.00 744 ILE A N 1
ATOM 5889 C CA . ILE A 1 744 ? -20.904 -1.307 9.218 1.00 72.00 744 ILE A CA 1
ATOM 5890 C C . ILE A 1 744 ? -19.719 -0.440 8.764 1.00 72.00 744 ILE A C 1
ATOM 5892 O O . ILE A 1 744 ? -18.558 -0.778 8.989 1.00 72.00 744 ILE A O 1
ATOM 5896 N N . ILE A 1 745 ? -20.009 0.720 8.167 1.00 76.50 745 ILE A N 1
ATOM 5897 C CA . ILE A 1 745 ? -19.003 1.691 7.732 1.00 76.50 745 ILE A CA 1
ATOM 5898 C C . ILE A 1 745 ? -18.422 2.431 8.942 1.00 76.50 745 ILE A C 1
ATOM 5900 O O . ILE A 1 745 ? -17.205 2.590 9.037 1.00 76.50 745 ILE A O 1
ATOM 5904 N N . GLN A 1 746 ? -19.260 2.805 9.914 1.00 68.56 746 GLN A N 1
ATOM 5905 C CA . GLN A 1 746 ? -18.800 3.399 11.174 1.00 68.56 746 GLN A CA 1
ATOM 5906 C C . GLN A 1 746 ? -17.876 2.447 11.944 1.00 68.56 746 GLN A C 1
ATOM 5908 O O . GLN A 1 746 ? -16.830 2.872 12.431 1.00 68.56 746 GLN A O 1
ATOM 5913 N N . GLN A 1 747 ? -18.201 1.151 11.994 1.00 71.31 747 GLN A N 1
ATOM 5914 C CA . GLN A 1 747 ? -17.354 0.139 12.630 1.00 71.31 747 GLN A CA 1
ATOM 5915 C C . GLN A 1 747 ? -15.963 0.050 11.980 1.00 71.31 747 GLN A C 1
ATOM 5917 O O . GLN A 1 747 ? -14.954 0.004 12.690 1.00 71.31 747 GLN A O 1
ATOM 5922 N N . ARG A 1 748 ? -15.883 0.074 10.640 1.00 79.81 748 ARG A N 1
ATOM 5923 C CA . ARG A 1 748 ? -14.600 0.077 9.914 1.00 79.81 748 ARG A CA 1
ATOM 5924 C C . ARG A 1 748 ? -13.774 1.329 10.216 1.00 79.81 748 ARG A C 1
ATOM 5926 O O . ARG A 1 748 ? -12.594 1.197 10.536 1.00 79.81 748 ARG A O 1
ATOM 5933 N N . LEU A 1 749 ? -14.391 2.514 10.203 1.00 76.06 749 LEU A N 1
ATOM 5934 C CA . LEU A 1 749 ? -13.715 3.775 10.535 1.00 76.06 749 LEU A CA 1
ATOM 5935 C C . LEU A 1 749 ? -13.172 3.784 11.971 1.00 76.06 749 LEU A C 1
ATOM 5937 O O . LEU A 1 749 ? -12.023 4.164 12.188 1.00 76.06 749 LEU A O 1
ATOM 5941 N N . VAL A 1 750 ? -13.955 3.308 12.945 1.00 72.31 750 VAL A N 1
ATOM 5942 C CA . VAL A 1 750 ? -13.516 3.190 14.346 1.00 72.31 750 VAL A CA 1
ATOM 5943 C C . VAL A 1 750 ? -12.332 2.229 14.471 1.00 72.31 750 VAL A C 1
ATOM 5945 O O . VAL A 1 750 ? -11.374 2.521 15.188 1.00 72.31 750 VAL A O 1
ATOM 5948 N N . LYS A 1 751 ? -12.358 1.103 13.748 1.00 75.50 751 LYS A N 1
ATOM 5949 C CA . LYS A 1 751 ? -11.264 0.124 13.747 1.00 75.50 751 LYS A CA 1
ATOM 5950 C C . LYS A 1 751 ? -9.976 0.705 13.152 1.00 75.50 751 LYS A C 1
ATOM 5952 O O . LYS A 1 751 ? -8.915 0.558 13.755 1.00 75.50 751 LYS A O 1
ATOM 5957 N N . MET A 1 752 ? -10.076 1.412 12.025 1.00 84.81 752 MET A N 1
ATOM 5958 C CA . MET A 1 752 ? -8.946 2.114 11.407 1.00 84.81 752 MET A CA 1
ATOM 5959 C C . MET A 1 752 ? -8.364 3.179 12.342 1.00 84.81 752 MET A C 1
ATOM 5961 O O . MET A 1 752 ? -7.158 3.200 12.573 1.00 84.81 752 MET A O 1
ATOM 5965 N N . LEU A 1 753 ? -9.214 4.023 12.937 1.00 75.06 753 LEU A N 1
ATOM 5966 C CA . LEU A 1 753 ? -8.773 5.060 13.869 1.00 75.06 753 LEU A CA 1
ATOM 5967 C C . LEU A 1 753 ? -8.107 4.456 15.112 1.00 75.06 753 LEU A C 1
ATOM 5969 O O . LEU A 1 753 ? -7.055 4.931 15.534 1.00 75.06 753 LEU A O 1
ATOM 5973 N N . GLY A 1 754 ? -8.685 3.393 15.679 1.00 61.28 754 GLY A N 1
ATOM 5974 C CA . GLY A 1 754 ? -8.109 2.670 16.814 1.00 61.28 754 GLY A CA 1
ATOM 5975 C C . GLY A 1 754 ? -6.720 2.112 16.505 1.00 61.28 754 GLY A C 1
ATOM 5976 O O . GLY A 1 754 ? -5.804 2.275 17.311 1.00 61.28 754 GLY A O 1
ATOM 5977 N N . ASN A 1 755 ? -6.536 1.534 15.313 1.00 83.19 755 ASN A N 1
ATOM 5978 C CA . ASN A 1 755 ? -5.228 1.075 14.852 1.00 83.19 755 ASN A CA 1
ATOM 5979 C C . ASN A 1 755 ? -4.234 2.235 14.729 1.00 83.19 755 ASN A C 1
ATOM 5981 O O . ASN A 1 755 ? -3.154 2.148 15.307 1.00 83.19 755 ASN A O 1
ATOM 5985 N N . VAL A 1 756 ? -4.608 3.334 14.064 1.00 79.56 756 VAL A N 1
ATOM 5986 C CA . VAL A 1 756 ? -3.753 4.525 13.919 1.00 79.56 756 VAL A CA 1
ATOM 5987 C C . VAL A 1 756 ? -3.309 5.052 15.285 1.00 79.56 756 VAL A C 1
ATOM 5989 O O . VAL A 1 756 ? -2.116 5.235 15.506 1.00 79.56 756 VAL A O 1
ATOM 5992 N N . GLN A 1 757 ? -4.236 5.230 16.231 1.00 72.69 757 GLN A N 1
ATOM 5993 C CA . GLN A 1 757 ? -3.910 5.734 17.570 1.00 72.69 757 GLN A CA 1
ATOM 5994 C C . GLN A 1 757 ? -2.967 4.793 18.328 1.00 72.69 757 GLN A C 1
ATOM 5996 O O . GLN A 1 757 ? -1.995 5.243 18.939 1.00 72.69 757 GLN A O 1
ATOM 6001 N N . ALA A 1 758 ? -3.223 3.484 18.279 1.00 69.12 758 ALA A N 1
ATOM 6002 C CA . ALA A 1 758 ? -2.376 2.500 18.941 1.00 69.12 758 ALA A CA 1
ATOM 6003 C C . ALA A 1 758 ? -0.973 2.443 18.311 1.00 69.12 758 ALA A C 1
ATOM 6005 O O . ALA A 1 758 ? 0.025 2.441 19.034 1.00 69.12 758 ALA A O 1
ATOM 6006 N N . MET A 1 759 ? -0.884 2.490 16.978 1.00 85.38 759 MET A N 1
ATOM 6007 C CA . MET A 1 759 ? 0.377 2.589 16.241 1.00 85.38 759 MET A CA 1
ATOM 6008 C C . MET A 1 759 ? 1.167 3.832 16.651 1.00 85.38 759 MET A C 1
ATOM 6010 O O . MET A 1 759 ? 2.327 3.700 17.041 1.00 85.38 759 MET A O 1
ATOM 6014 N N . THR A 1 760 ? 0.545 5.016 16.658 1.00 77.69 760 THR A N 1
ATOM 6015 C CA . THR A 1 760 ? 1.196 6.267 17.077 1.00 77.69 760 THR A CA 1
ATOM 6016 C C . THR A 1 760 ? 1.754 6.168 18.492 1.00 77.69 760 THR A C 1
ATOM 6018 O O . THR A 1 760 ? 2.874 6.606 18.737 1.00 77.69 760 THR A O 1
ATOM 6021 N N . LEU A 1 761 ? 1.015 5.568 19.429 1.00 69.75 761 LEU A N 1
ATOM 6022 C CA . LEU A 1 761 ? 1.466 5.425 20.811 1.00 69.75 761 LEU A CA 1
ATOM 6023 C C . LEU A 1 761 ? 2.661 4.469 20.946 1.00 69.75 761 LEU A C 1
ATOM 6025 O O . LEU A 1 761 ? 3.614 4.797 21.659 1.00 69.75 761 LEU A O 1
ATOM 6029 N N . VAL A 1 762 ? 2.644 3.326 20.249 1.00 74.38 762 VAL A N 1
ATOM 6030 C CA . VAL A 1 762 ? 3.791 2.397 20.192 1.00 74.38 762 VAL A CA 1
ATOM 6031 C C . VAL A 1 762 ? 5.006 3.094 19.572 1.00 74.38 762 VAL A C 1
ATOM 6033 O O . VAL A 1 762 ? 6.100 3.028 20.137 1.00 74.38 762 VAL A O 1
ATOM 6036 N N . GLY A 1 763 ? 4.803 3.848 18.486 1.00 77.62 763 GLY A N 1
ATOM 6037 C CA . GLY A 1 763 ? 5.833 4.665 17.840 1.00 77.62 763 GLY A CA 1
ATOM 6038 C C . GLY A 1 763 ? 6.424 5.712 18.788 1.00 77.62 763 GLY A C 1
ATOM 6039 O O . GLY A 1 763 ? 7.639 5.890 18.861 1.00 77.62 763 GLY A O 1
ATOM 6040 N N . TRP A 1 764 ? 5.582 6.361 19.592 1.00 78.00 764 TRP A N 1
ATOM 6041 C CA . TRP A 1 764 ? 6.013 7.338 20.594 1.00 78.00 764 TRP A CA 1
ATOM 6042 C C . TRP A 1 764 ? 6.855 6.701 21.701 1.00 78.00 764 TRP A C 1
ATOM 6044 O O . TRP A 1 764 ? 7.881 7.250 22.112 1.00 78.00 764 TRP A O 1
ATOM 6054 N N . ARG A 1 765 ? 6.439 5.524 22.187 1.00 79.56 765 ARG A N 1
ATOM 6055 C CA . ARG A 1 765 ? 7.143 4.803 23.253 1.00 79.56 765 ARG A CA 1
ATOM 6056 C C . ARG A 1 765 ? 8.540 4.387 22.817 1.00 79.56 765 ARG A C 1
ATOM 6058 O O . ARG A 1 765 ? 9.476 4.579 23.594 1.00 79.56 765 ARG A O 1
ATOM 6065 N N . ILE A 1 766 ? 8.688 3.847 21.608 1.00 80.75 766 ILE A N 1
ATOM 6066 C CA . ILE A 1 766 ? 9.998 3.404 21.127 1.00 80.75 766 ILE A CA 1
ATOM 6067 C C . ILE A 1 766 ? 10.953 4.586 20.919 1.00 80.75 766 ILE A C 1
ATOM 6069 O O . ILE A 1 766 ? 12.092 4.531 21.380 1.00 80.75 766 ILE A O 1
ATOM 6073 N N . CYS A 1 767 ? 10.469 5.713 20.381 1.00 82.81 767 CYS A N 1
ATOM 6074 C CA . CYS A 1 767 ? 11.264 6.940 20.310 1.00 82.81 767 CYS A CA 1
ATOM 6075 C C . CYS A 1 767 ? 11.683 7.427 21.704 1.00 82.81 767 CYS A C 1
ATOM 6077 O O . CYS A 1 767 ? 12.812 7.879 21.885 1.00 82.81 767 CYS A O 1
ATOM 6079 N N . LYS A 1 768 ? 10.812 7.297 22.716 1.00 77.69 768 LYS A N 1
ATOM 6080 C CA . LYS A 1 768 ? 11.160 7.705 24.080 1.00 77.69 768 LYS A CA 1
ATOM 6081 C C . LYS A 1 768 ? 12.227 6.816 24.711 1.00 77.69 768 LYS A C 1
ATOM 6083 O O . LYS A 1 768 ? 13.104 7.320 25.406 1.00 77.69 768 LYS A O 1
ATOM 6088 N N . LEU A 1 769 ? 12.165 5.507 24.469 1.00 75.69 769 LEU A N 1
ATOM 6089 C CA . LEU A 1 769 ? 13.204 4.575 24.908 1.00 75.69 769 LEU A CA 1
ATOM 6090 C C . LEU A 1 769 ? 14.552 4.904 24.262 1.00 75.69 769 LEU A C 1
ATOM 6092 O O . LEU A 1 769 ? 15.574 4.832 24.946 1.00 75.69 769 LEU A O 1
ATOM 6096 N N . TYR A 1 770 ? 14.549 5.323 22.993 1.00 82.81 770 TYR A N 1
ATOM 6097 C CA . TYR A 1 770 ? 15.758 5.768 22.304 1.00 82.81 770 TYR A CA 1
ATOM 6098 C C . TYR A 1 770 ? 16.352 7.017 22.963 1.00 82.81 770 TYR A C 1
ATOM 6100 O O . TYR A 1 770 ? 17.526 7.021 23.316 1.00 82.81 770 TYR A O 1
ATOM 6108 N N . GLU A 1 771 ? 15.538 8.048 23.217 1.00 81.19 771 GLU A N 1
ATOM 6109 C CA . GLU A 1 771 ? 15.988 9.278 23.895 1.00 81.19 771 GLU A CA 1
ATOM 6110 C C . GLU A 1 771 ? 16.580 9.019 25.287 1.00 81.19 771 GLU A C 1
ATOM 6112 O O . GLU A 1 771 ? 17.436 9.767 25.750 1.00 81.19 771 GLU A O 1
ATOM 6117 N N . MET A 1 772 ? 16.118 7.968 25.966 1.00 78.38 772 MET A N 1
ATOM 6118 C CA . MET A 1 772 ? 16.617 7.562 27.281 1.00 78.38 772 MET A CA 1
ATOM 6119 C C . MET A 1 772 ? 17.885 6.694 27.212 1.00 78.38 772 MET A C 1
ATOM 6121 O O . MET A 1 772 ? 18.383 6.301 28.265 1.00 78.38 772 MET A O 1
ATOM 6125 N N . GLY A 1 773 ? 18.365 6.333 26.015 1.00 77.56 773 GLY A N 1
ATOM 6126 C CA . GLY A 1 773 ? 19.463 5.378 25.829 1.00 77.56 773 GLY A CA 1
ATOM 6127 C C . GLY A 1 773 ? 19.118 3.949 26.267 1.00 77.56 773 GLY A C 1
ATOM 6128 O O . GLY A 1 773 ? 20.011 3.165 26.566 1.00 77.56 773 GLY A O 1
ATOM 6129 N N . LYS A 1 774 ? 17.822 3.613 26.361 1.00 77.88 774 LYS A N 1
ATOM 6130 C CA . LYS A 1 774 ? 17.317 2.315 26.853 1.00 77.88 774 LYS A CA 1
ATOM 6131 C C . LYS A 1 774 ? 16.700 1.443 25.761 1.00 77.88 774 LYS A C 1
ATOM 6133 O O . LYS A 1 774 ? 16.200 0.364 26.070 1.00 77.88 774 LYS A O 1
ATOM 6138 N N . MET A 1 775 ? 16.675 1.924 24.519 1.00 83.56 775 MET A N 1
ATOM 6139 C CA . MET A 1 775 ? 16.129 1.176 23.391 1.00 83.56 775 MET A CA 1
ATOM 6140 C C . MET A 1 775 ? 17.063 0.036 23.005 1.00 83.56 775 MET A C 1
ATOM 6142 O O . MET A 1 775 ? 18.229 0.265 22.696 1.00 83.56 775 MET A O 1
ATOM 6146 N N . THR A 1 776 ? 16.530 -1.180 22.952 1.00 76.44 776 THR A N 1
ATOM 6147 C CA . THR A 1 776 ? 17.242 -2.330 22.384 1.00 76.44 776 THR A CA 1
ATOM 6148 C C . THR A 1 776 ? 16.862 -2.541 20.917 1.00 76.44 776 THR A C 1
ATOM 6150 O O . THR A 1 776 ? 15.778 -2.153 20.474 1.00 76.44 776 THR A O 1
ATOM 6153 N N . SER A 1 777 ? 17.731 -3.211 20.153 1.00 70.06 777 SER A N 1
ATOM 6154 C CA . SER A 1 777 ? 17.444 -3.575 18.754 1.00 70.06 777 SER A CA 1
ATOM 6155 C C . SER A 1 777 ? 16.181 -4.448 18.624 1.00 70.06 777 SER A C 1
ATOM 6157 O O . SER A 1 777 ? 15.387 -4.270 17.697 1.00 70.06 777 SER A O 1
ATOM 6159 N N . GLY A 1 778 ? 15.917 -5.318 19.610 1.00 66.25 778 GLY A N 1
ATOM 6160 C CA . GLY A 1 778 ? 14.682 -6.109 19.683 1.00 66.25 778 GLY A CA 1
ATOM 6161 C C . GLY A 1 778 ? 13.427 -5.249 19.876 1.00 66.25 778 GLY A C 1
ATOM 6162 O O . GLY A 1 778 ? 12.422 -5.463 19.203 1.00 66.25 778 GLY A O 1
ATOM 6163 N N . GLN A 1 779 ? 13.485 -4.211 20.719 1.00 70.94 779 GLN A N 1
ATOM 6164 C CA . GLN A 1 779 ? 12.358 -3.287 20.907 1.00 70.94 779 GLN A CA 1
ATOM 6165 C C . GLN A 1 779 ? 12.045 -2.478 19.640 1.00 70.94 779 GLN A C 1
ATOM 6167 O O . GLN A 1 779 ? 10.872 -2.273 19.321 1.00 70.94 779 GLN A O 1
ATOM 6172 N N . ALA A 1 780 ? 13.071 -2.045 18.899 1.00 76.19 780 ALA A N 1
ATOM 6173 C CA . ALA A 1 780 ? 12.885 -1.365 17.616 1.00 76.19 780 ALA A CA 1
ATOM 6174 C C . ALA A 1 780 ? 12.233 -2.286 16.571 1.00 76.19 780 ALA A C 1
ATOM 6176 O O . ALA A 1 780 ? 11.312 -1.879 15.861 1.00 76.19 780 ALA A O 1
ATOM 6177 N N . SER A 1 781 ? 12.663 -3.549 16.532 1.00 74.19 781 SER A N 1
ATOM 6178 C CA . SER A 1 781 ? 12.142 -4.573 15.617 1.00 74.19 781 SER A CA 1
ATOM 6179 C C . SER A 1 781 ? 10.689 -4.948 15.933 1.00 74.19 781 SER A C 1
ATOM 6181 O O . SER A 1 781 ? 9.862 -5.017 15.020 1.00 74.19 781 SER A O 1
ATOM 6183 N N . LEU A 1 782 ? 10.335 -5.083 17.218 1.00 68.81 782 LEU A N 1
ATOM 6184 C CA . LEU A 1 782 ? 8.955 -5.288 17.674 1.00 68.81 782 LEU A CA 1
ATOM 6185 C C . LEU A 1 782 ? 8.049 -4.123 17.260 1.00 68.81 782 LEU A C 1
ATOM 6187 O O . LEU A 1 782 ? 6.973 -4.345 16.702 1.00 68.81 782 LEU A O 1
ATOM 6191 N N . ALA A 1 783 ? 8.488 -2.884 17.514 1.00 76.88 783 ALA A N 1
ATOM 6192 C CA . ALA A 1 783 ? 7.722 -1.694 17.164 1.00 76.88 783 ALA A CA 1
ATOM 6193 C C . ALA A 1 783 ? 7.468 -1.627 15.652 1.00 76.88 783 ALA A C 1
ATOM 6195 O O . ALA A 1 783 ? 6.314 -1.511 15.243 1.00 76.88 783 ALA A O 1
ATOM 6196 N N . LYS A 1 784 ? 8.509 -1.788 14.821 1.00 85.44 784 LYS A N 1
ATOM 6197 C CA . LYS A 1 784 ? 8.376 -1.827 13.356 1.00 85.44 784 LYS A CA 1
ATOM 6198 C C . LYS A 1 784 ? 7.398 -2.902 12.906 1.00 85.44 784 LYS A C 1
ATOM 6200 O O . LYS A 1 784 ? 6.491 -2.611 12.128 1.00 85.44 784 LYS A O 1
ATOM 6205 N N . THR A 1 785 ? 7.553 -4.126 13.400 1.00 72.88 785 THR A N 1
ATOM 6206 C CA . THR A 1 785 ? 6.762 -5.284 12.959 1.00 72.88 785 THR A CA 1
ATOM 6207 C C . THR A 1 785 ? 5.288 -5.132 13.322 1.00 72.88 785 THR A C 1
ATOM 6209 O O . THR A 1 785 ? 4.414 -5.281 12.468 1.00 72.88 785 THR A O 1
ATOM 6212 N N . TRP A 1 786 ? 4.994 -4.770 14.573 1.00 80.62 786 TRP A N 1
ATOM 6213 C CA . TRP A 1 786 ? 3.614 -4.603 15.022 1.00 80.62 786 TRP A CA 1
ATOM 6214 C C . TRP A 1 786 ? 2.936 -3.409 14.335 1.00 80.62 786 TRP A C 1
ATOM 6216 O O . TRP A 1 786 ? 1.810 -3.531 13.849 1.00 80.62 786 TRP A O 1
ATOM 6226 N N . ILE A 1 787 ? 3.636 -2.273 14.223 1.00 84.62 787 ILE A N 1
ATOM 6227 C CA . ILE A 1 787 ? 3.096 -1.064 13.590 1.00 84.62 787 ILE A CA 1
ATOM 6228 C C . ILE A 1 787 ? 2.839 -1.292 12.097 1.00 84.62 787 ILE A C 1
ATOM 6230 O O . ILE A 1 787 ? 1.767 -0.956 11.609 1.00 84.62 787 ILE A O 1
ATOM 6234 N N . THR A 1 788 ? 3.771 -1.889 11.352 1.00 85.38 788 THR A N 1
ATOM 6235 C CA . THR A 1 788 ? 3.572 -2.170 9.915 1.00 85.38 788 THR A CA 1
ATOM 6236 C C . THR A 1 788 ? 2.479 -3.213 9.668 1.00 85.38 788 THR A C 1
ATOM 6238 O O . THR A 1 788 ? 1.679 -3.042 8.752 1.00 85.38 788 THR A O 1
ATOM 6241 N N . SER A 1 789 ? 2.345 -4.228 10.531 1.00 82.38 789 SER A N 1
ATOM 6242 C CA . SER A 1 789 ? 1.229 -5.186 10.479 1.00 82.38 789 SER A CA 1
ATOM 6243 C C . SER A 1 789 ? -0.133 -4.506 10.675 1.00 82.38 789 SER A C 1
ATOM 6245 O O . SER A 1 789 ? -1.059 -4.724 9.890 1.00 82.38 789 SER A O 1
ATOM 6247 N N . LYS A 1 790 ? -0.262 -3.626 11.679 1.00 85.62 790 LYS A N 1
ATOM 6248 C CA . LYS A 1 790 ? -1.495 -2.846 11.883 1.00 85.62 790 LYS A CA 1
ATOM 6249 C C . LYS A 1 790 ? -1.716 -1.783 10.814 1.00 85.62 790 LYS A C 1
ATOM 6251 O O . LYS A 1 790 ? -2.870 -1.495 10.492 1.00 85.62 790 LYS A O 1
ATOM 6256 N N . GLY A 1 791 ? -0.648 -1.283 10.200 1.00 87.69 791 GLY A N 1
ATOM 6257 C CA . GLY A 1 791 ? -0.710 -0.460 8.999 1.00 87.69 791 GLY A CA 1
ATOM 6258 C C . GLY A 1 791 ? -1.364 -1.202 7.832 1.00 87.69 791 GLY A C 1
ATOM 6259 O O . GLY A 1 791 ? -2.342 -0.701 7.281 1.00 87.69 791 GLY A O 1
ATOM 6260 N N . ARG A 1 792 ? -0.926 -2.434 7.520 1.00 88.38 792 ARG A N 1
ATOM 6261 C CA . ARG A 1 792 ? -1.549 -3.286 6.481 1.00 88.38 792 ARG A CA 1
ATOM 6262 C C . ARG A 1 792 ? -3.039 -3.503 6.727 1.00 88.38 792 ARG A C 1
ATOM 6264 O O . ARG A 1 792 ? -3.845 -3.262 5.833 1.00 88.38 792 ARG A O 1
ATOM 6271 N N . GLU A 1 793 ? -3.413 -3.885 7.951 1.00 89.56 793 GLU A N 1
ATOM 6272 C CA . GLU A 1 793 ? -4.822 -4.063 8.337 1.00 89.56 793 GLU A CA 1
ATOM 6273 C C . GLU A 1 793 ? -5.631 -2.770 8.119 1.00 89.56 793 GLU A C 1
ATOM 6275 O O . GLU A 1 793 ? -6.734 -2.798 7.578 1.00 89.56 793 GLU A O 1
ATOM 6280 N N . THR A 1 794 ? -5.072 -1.620 8.501 1.00 90.81 794 THR A N 1
ATOM 6281 C CA . THR A 1 794 ? -5.734 -0.313 8.372 1.00 90.81 794 THR A CA 1
ATOM 6282 C C . THR A 1 794 ? -5.921 0.095 6.915 1.00 90.81 794 THR A C 1
ATOM 6284 O O . THR A 1 794 ? -7.005 0.538 6.538 1.00 90.81 794 THR A O 1
ATOM 6287 N N . VAL A 1 795 ? -4.895 -0.076 6.081 1.00 90.94 795 VAL A N 1
ATOM 6288 C CA . VAL A 1 795 ? -4.968 0.288 4.663 1.00 90.94 795 VAL A CA 1
ATOM 6289 C C . VAL A 1 795 ? -5.893 -0.657 3.889 1.00 90.94 795 VAL A C 1
ATOM 6291 O O . VAL A 1 795 ? -6.652 -0.193 3.038 1.00 90.94 795 VAL A O 1
ATOM 6294 N N . ALA A 1 796 ? -5.924 -1.948 4.235 1.00 89.19 796 ALA A N 1
ATOM 6295 C CA . ALA A 1 796 ? -6.879 -2.908 3.679 1.00 89.19 796 ALA A CA 1
ATOM 6296 C C . ALA A 1 796 ? -8.335 -2.516 3.986 1.00 89.19 796 ALA A C 1
ATOM 6298 O O . ALA A 1 796 ? -9.161 -2.463 3.075 1.00 89.19 796 ALA A O 1
ATOM 6299 N N . LEU A 1 797 ? -8.635 -2.149 5.238 1.00 88.94 797 LEU A N 1
ATOM 6300 C CA . LEU A 1 797 ? -9.958 -1.644 5.630 1.00 88.94 797 LEU A CA 1
ATOM 6301 C C . LEU A 1 797 ? -10.328 -0.354 4.886 1.00 88.94 797 LEU A C 1
ATOM 6303 O O . LEU A 1 797 ? -11.488 -0.163 4.516 1.00 88.94 797 LEU A O 1
ATOM 6307 N N . GLY A 1 798 ? -9.349 0.523 4.646 1.00 87.12 798 GLY A N 1
ATOM 6308 C CA . GLY A 1 798 ? -9.542 1.723 3.838 1.00 87.12 798 GLY A CA 1
ATOM 6309 C C . GLY A 1 798 ? -9.911 1.389 2.393 1.00 87.12 798 GLY A C 1
ATOM 6310 O O . GLY A 1 798 ? -10.908 1.891 1.878 1.00 87.12 798 GLY A O 1
ATOM 6311 N N . ARG A 1 799 ? -9.174 0.465 1.766 1.00 88.19 799 ARG A N 1
ATOM 6312 C CA . ARG A 1 799 ? -9.456 -0.041 0.415 1.00 88.19 799 ARG A CA 1
ATOM 6313 C C . ARG A 1 799 ? -10.873 -0.604 0.309 1.00 88.19 799 ARG A C 1
ATOM 6315 O O . ARG A 1 799 ? -11.630 -0.202 -0.569 1.00 88.19 799 ARG A O 1
ATOM 6322 N N . GLU A 1 800 ? -11.252 -1.478 1.238 1.00 85.50 800 GLU A N 1
ATOM 6323 C CA . GLU A 1 800 ? -12.596 -2.067 1.299 1.00 85.50 800 GLU A CA 1
ATOM 6324 C C . GLU A 1 800 ? -13.697 -1.018 1.489 1.00 85.50 800 GLU A C 1
ATOM 6326 O O . GLU A 1 800 ? -14.796 -1.165 0.957 1.00 85.50 800 GLU A O 1
ATOM 6331 N N . SER A 1 801 ? -13.410 0.058 2.226 1.00 82.88 801 SER A N 1
ATOM 6332 C CA . SER A 1 801 ? -14.368 1.142 2.469 1.00 82.88 801 SER A CA 1
ATOM 6333 C C . SER A 1 801 ? -14.701 1.942 1.206 1.00 82.88 801 SER A C 1
ATOM 6335 O O . SER A 1 801 ? -15.779 2.528 1.127 1.00 82.88 801 SER A O 1
ATOM 6337 N N . LEU A 1 802 ? -13.816 1.942 0.206 1.00 81.00 802 LEU A N 1
ATOM 6338 C CA . LEU A 1 802 ? -14.056 2.567 -1.098 1.00 81.00 802 LEU A CA 1
ATOM 6339 C C . LEU A 1 802 ? -14.722 1.608 -2.108 1.00 81.00 802 LEU A C 1
ATOM 6341 O O . LEU A 1 802 ? -15.150 2.056 -3.171 1.00 81.00 802 LEU A O 1
ATOM 6345 N N . GLY A 1 803 ? -14.858 0.314 -1.798 1.00 76.88 803 GLY A N 1
ATOM 6346 C CA . GLY A 1 803 ? -15.386 -0.688 -2.733 1.00 76.88 803 GLY A CA 1
ATOM 6347 C C . GLY A 1 803 ? -14.483 -0.867 -3.962 1.00 76.88 803 GLY A C 1
ATOM 6348 O O . GLY A 1 803 ? -13.260 -0.848 -3.837 1.00 76.88 803 GLY A O 1
ATOM 6349 N N . ALA A 1 804 ? -15.071 -1.006 -5.158 1.00 67.81 804 ALA A N 1
ATOM 6350 C CA . ALA A 1 804 ? -14.320 -1.142 -6.416 1.00 67.81 804 ALA A CA 1
ATOM 6351 C C . ALA A 1 804 ? -13.411 0.067 -6.711 1.00 67.81 804 ALA A C 1
ATOM 6353 O O . ALA A 1 804 ? -12.334 -0.084 -7.273 1.00 67.81 804 ALA A O 1
ATOM 6354 N N . ASN A 1 805 ? -13.773 1.261 -6.240 1.00 71.44 805 ASN A N 1
ATOM 6355 C CA . ASN A 1 805 ? -12.928 2.448 -6.379 1.00 71.44 805 ASN A CA 1
ATOM 6356 C C . ASN A 1 805 ? -11.591 2.299 -5.632 1.00 71.44 805 ASN A C 1
ATOM 6358 O O . ASN A 1 805 ? -10.582 2.865 -6.034 1.00 71.44 805 ASN A O 1
ATOM 6362 N N . GLY A 1 806 ? -11.549 1.489 -4.569 1.00 64.50 806 GLY A N 1
ATOM 6363 C CA . GLY A 1 806 ? -10.336 1.255 -3.787 1.00 64.50 806 GLY A CA 1
ATOM 6364 C C . GLY A 1 806 ? -9.221 0.524 -4.543 1.00 64.50 806 GLY A C 1
ATOM 6365 O O . GLY A 1 806 ? -8.093 0.523 -4.058 1.00 64.50 806 GLY A O 1
ATOM 6366 N N . ILE A 1 807 ? -9.503 -0.086 -5.702 1.00 58.78 807 ILE A N 1
ATOM 6367 C CA . ILE A 1 807 ? -8.502 -0.770 -6.545 1.00 58.78 807 ILE A CA 1
ATOM 6368 C C . ILE A 1 807 ? -8.099 0.031 -7.791 1.00 58.78 807 ILE A C 1
ATOM 6370 O O . ILE A 1 807 ? -7.171 -0.366 -8.490 1.00 58.78 807 ILE A O 1
ATOM 6374 N N . LEU A 1 808 ? -8.753 1.163 -8.060 1.00 57.03 808 LEU A N 1
ATOM 6375 C CA . LEU A 1 808 ? -8.435 2.009 -9.206 1.00 57.03 808 LEU A CA 1
ATOM 6376 C C . LEU A 1 808 ? -7.248 2.921 -8.878 1.00 57.03 808 LEU A C 1
ATOM 6378 O O . LEU A 1 808 ? -7.167 3.508 -7.798 1.00 57.03 808 LEU A O 1
ATOM 6382 N N . THR A 1 809 ? -6.332 3.088 -9.833 1.00 56.78 809 THR A N 1
ATOM 6383 C CA . THR A 1 809 ? -5.114 3.903 -9.666 1.00 56.78 809 THR A CA 1
ATOM 6384 C C . THR A 1 809 ? -5.389 5.391 -9.446 1.00 56.78 809 THR A C 1
ATOM 6386 O O . THR A 1 809 ? -4.507 6.111 -8.982 1.00 56.78 809 THR A O 1
ATOM 6389 N N . GLU A 1 810 ? -6.600 5.850 -9.758 1.00 55.88 810 GLU A N 1
ATOM 6390 C CA . GLU A 1 810 ? -7.072 7.214 -9.506 1.00 55.88 810 GLU A CA 1
ATOM 6391 C C . GLU A 1 810 ? -7.297 7.511 -8.009 1.00 55.88 810 GLU A C 1
ATOM 6393 O O . GLU A 1 810 ? -7.217 8.667 -7.591 1.00 55.88 810 GLU A O 1
ATOM 6398 N N . PHE A 1 811 ? -7.494 6.482 -7.171 1.00 65.31 811 PHE A N 1
ATOM 6399 C CA . PHE A 1 811 ? -7.597 6.628 -5.720 1.00 65.31 811 PHE A CA 1
ATOM 6400 C C . PHE A 1 811 ? -6.264 6.269 -5.054 1.00 65.31 811 PHE A C 1
ATOM 6402 O O . PHE A 1 811 ? -5.802 5.129 -5.103 1.00 65.31 811 PHE A O 1
ATOM 6409 N N . LEU A 1 812 ? -5.659 7.222 -4.331 1.00 70.44 812 LEU A N 1
ATOM 6410 C CA . LEU A 1 812 ? -4.361 7.010 -3.661 1.00 70.44 812 LEU A CA 1
ATOM 6411 C C . LEU A 1 812 ? -4.376 5.873 -2.621 1.00 70.44 812 LEU A C 1
ATOM 6413 O O . LEU A 1 812 ? -3.311 5.394 -2.243 1.00 70.44 812 LEU A O 1
ATOM 6417 N N . VAL A 1 813 ? -5.553 5.400 -2.195 1.00 79.19 813 VAL A N 1
ATOM 6418 C CA . VAL A 1 813 ? -5.702 4.228 -1.316 1.00 79.19 813 VAL A CA 1
ATOM 6419 C C . VAL A 1 813 ? -5.154 2.953 -1.974 1.00 79.19 813 VAL A C 1
ATOM 6421 O O . VAL A 1 813 ? -4.503 2.168 -1.288 1.00 79.19 813 VAL A O 1
ATOM 6424 N N . ALA A 1 814 ? -5.321 2.775 -3.292 1.00 71.62 814 ALA A N 1
ATOM 6425 C CA . ALA A 1 814 ? -4.764 1.633 -4.028 1.00 71.62 814 ALA A CA 1
ATOM 6426 C C . ALA A 1 814 ? -3.227 1.649 -4.002 1.00 71.62 814 ALA A C 1
ATOM 6428 O O . ALA A 1 814 ? -2.576 0.643 -3.731 1.00 71.62 814 ALA A O 1
ATOM 6429 N N . LYS A 1 815 ? -2.636 2.832 -4.205 1.00 76.50 815 LYS A N 1
ATOM 6430 C CA . LYS A 1 815 ? -1.187 3.040 -4.096 1.00 76.50 815 LYS A CA 1
ATOM 6431 C C . LYS A 1 815 ? -0.690 2.813 -2.664 1.00 76.50 815 LYS A C 1
ATOM 6433 O O . LYS A 1 815 ? 0.308 2.127 -2.476 1.00 76.50 815 LYS A O 1
ATOM 6438 N N . ALA A 1 816 ? -1.382 3.365 -1.668 1.00 80.94 816 ALA A N 1
ATOM 6439 C CA . ALA A 1 816 ? -1.036 3.205 -0.258 1.00 80.94 816 ALA A CA 1
ATOM 6440 C C . ALA A 1 816 ? -1.072 1.734 0.181 1.00 80.94 816 ALA A C 1
ATOM 6442 O O . ALA A 1 816 ? -0.249 1.327 0.999 1.00 80.94 816 ALA A O 1
ATOM 6443 N N . PHE A 1 817 ? -1.992 0.938 -0.378 1.00 81.56 817 PHE A N 1
ATOM 6444 C CA . PHE A 1 817 ? -2.062 -0.504 -0.147 1.00 81.56 817 PHE A CA 1
ATOM 6445 C C . PHE A 1 817 ? -0.780 -1.196 -0.613 1.00 81.56 817 PHE A C 1
ATOM 6447 O O . PHE A 1 817 ? -0.124 -1.846 0.196 1.00 81.56 817 PHE A O 1
ATOM 6454 N N . CYS A 1 818 ? -0.355 -0.966 -1.858 1.00 77.06 818 CYS A N 1
ATOM 6455 C CA . CYS A 1 818 ? 0.897 -1.519 -2.379 1.00 77.06 818 CYS A CA 1
ATOM 6456 C C . CYS A 1 818 ? 2.132 -1.017 -1.607 1.00 77.06 818 CYS A C 1
ATOM 6458 O O . CYS A 1 818 ? 3.023 -1.798 -1.287 1.00 77.06 818 CYS A O 1
ATOM 6460 N N . ASP A 1 819 ? 2.192 0.275 -1.272 1.00 82.44 819 ASP A N 1
ATOM 6461 C CA . ASP A 1 819 ? 3.326 0.858 -0.540 1.00 82.44 819 ASP A CA 1
ATOM 6462 C C . ASP A 1 819 ? 3.469 0.259 0.875 1.00 82.44 819 ASP A C 1
ATOM 6464 O O . ASP A 1 819 ? 4.586 0.005 1.334 1.00 82.44 819 ASP A O 1
ATOM 6468 N N . MET A 1 820 ? 2.351 -0.018 1.555 1.00 86.00 820 MET A N 1
ATOM 6469 C CA . MET A 1 820 ? 2.338 -0.617 2.893 1.00 86.00 820 MET A CA 1
ATOM 6470 C C . MET A 1 820 ? 2.875 -2.059 2.907 1.00 86.00 820 MET A C 1
ATOM 6472 O O . MET A 1 820 ? 3.524 -2.461 3.876 1.00 86.00 820 MET A O 1
ATOM 6476 N N . GLU A 1 821 ? 2.661 -2.821 1.831 1.00 77.38 821 GLU A N 1
ATOM 6477 C CA . GLU A 1 821 ? 3.215 -4.175 1.670 1.00 77.38 821 GLU A CA 1
ATOM 6478 C C . GLU A 1 821 ? 4.750 -4.176 1.688 1.00 77.38 821 GLU A C 1
ATOM 6480 O O . GLU A 1 821 ? 5.372 -5.047 2.296 1.00 77.38 821 GLU A O 1
ATOM 6485 N N . VAL A 1 822 ? 5.378 -3.154 1.099 1.00 76.38 822 VAL A N 1
ATOM 6486 C CA . VAL A 1 822 ? 6.842 -3.019 1.099 1.00 76.38 822 VAL A CA 1
ATOM 6487 C C . VAL A 1 822 ? 7.377 -2.609 2.468 1.00 76.38 822 VAL A C 1
ATOM 6489 O O . VAL A 1 822 ? 8.398 -3.130 2.907 1.00 76.38 822 VAL A O 1
ATOM 6492 N N . LEU A 1 823 ? 6.698 -1.715 3.194 1.00 76.50 823 LEU A N 1
ATOM 6493 C CA . LEU A 1 823 ? 7.147 -1.327 4.542 1.00 76.50 823 LEU A CA 1
ATOM 6494 C C . LEU A 1 823 ? 7.080 -2.486 5.539 1.00 76.50 823 LEU A C 1
ATOM 6496 O O . LEU A 1 823 ? 7.881 -2.564 6.473 1.00 76.50 823 LEU A O 1
ATOM 6500 N N . TYR A 1 824 ? 6.144 -3.406 5.326 1.00 71.56 824 TYR A N 1
ATOM 6501 C CA . TYR A 1 824 ? 6.039 -4.625 6.111 1.00 71.56 824 TYR A CA 1
ATOM 6502 C C . TYR A 1 824 ? 7.274 -5.530 5.950 1.00 71.56 824 TYR A C 1
ATOM 6504 O O . TYR A 1 824 ? 7.724 -6.107 6.941 1.00 71.56 824 TYR A O 1
ATOM 6512 N N . THR A 1 825 ? 7.894 -5.571 4.766 1.00 64.44 825 THR A N 1
ATOM 6513 C CA . THR A 1 825 ? 9.078 -6.400 4.456 1.00 64.44 825 THR A CA 1
ATOM 6514 C C . THR A 1 825 ? 10.426 -5.675 4.584 1.00 64.44 825 THR A C 1
ATOM 6516 O O . THR A 1 825 ? 11.449 -6.328 4.786 1.00 64.44 825 THR A O 1
ATOM 6519 N N . TYR A 1 826 ? 10.451 -4.339 4.524 1.00 70.06 826 TYR A N 1
ATOM 6520 C CA . TYR A 1 826 ? 11.676 -3.525 4.598 1.00 70.06 826 TYR A CA 1
ATOM 6521 C C . TYR A 1 826 ? 12.480 -3.774 5.890 1.00 70.06 826 TYR A C 1
ATOM 6523 O O . TYR A 1 826 ? 11.889 -3.882 6.962 1.00 70.06 826 TYR A O 1
ATOM 6531 N N . GLU A 1 827 ? 13.817 -3.829 5.819 1.00 65.19 827 GLU A N 1
ATOM 6532 C CA . GLU A 1 827 ? 14.725 -4.013 6.982 1.00 65.19 827 GLU A CA 1
ATOM 6533 C C . GLU A 1 827 ? 14.473 -5.281 7.830 1.00 65.19 827 GLU A C 1
ATOM 6535 O O . GLU A 1 827 ? 14.740 -5.323 9.039 1.00 65.19 827 GLU A O 1
ATOM 6540 N N . GLY A 1 828 ? 13.968 -6.326 7.170 1.00 54.38 828 GLY A N 1
ATOM 6541 C CA . GLY A 1 828 ? 13.719 -7.660 7.711 1.00 54.38 828 GLY A CA 1
ATOM 6542 C C . GLY A 1 828 ? 12.257 -8.062 7.532 1.00 54.38 828 GLY A C 1
ATOM 6543 O O . GLY A 1 828 ? 11.343 -7.282 7.839 1.00 54.38 828 GLY A O 1
ATOM 6544 N N . THR A 1 829 ? 12.040 -9.289 7.053 1.00 47.62 829 THR A N 1
ATOM 6545 C CA . THR A 1 829 ? 10.708 -9.896 6.971 1.00 47.62 829 THR A CA 1
ATOM 6546 C C . THR A 1 829 ? 10.125 -10.081 8.370 1.00 47.62 829 THR A C 1
ATOM 6548 O O . THR A 1 829 ? 10.840 -10.053 9.379 1.00 47.62 829 THR A O 1
ATOM 6551 N N . TYR A 1 830 ? 8.803 -10.249 8.440 1.00 45.34 830 TYR A N 1
ATOM 6552 C CA . TYR A 1 830 ? 8.108 -10.517 9.696 1.00 45.34 830 TYR A CA 1
ATOM 6553 C C . TYR A 1 830 ? 8.776 -11.665 10.483 1.00 45.34 830 TYR A C 1
ATOM 6555 O O . TYR A 1 830 ? 8.947 -11.547 11.692 1.00 45.34 830 TYR A O 1
ATOM 6563 N N . ASP A 1 831 ? 9.233 -12.713 9.790 1.00 38.66 831 ASP A N 1
ATOM 6564 C CA . ASP A 1 831 ? 9.781 -13.939 10.388 1.00 38.66 831 ASP A CA 1
ATOM 6565 C C . ASP A 1 831 ? 11.204 -13.804 10.954 1.00 38.66 831 ASP A C 1
ATOM 6567 O O . ASP A 1 831 ? 11.658 -14.686 11.677 1.00 38.66 831 ASP A O 1
ATOM 6571 N N . ILE A 1 832 ? 11.914 -12.714 10.638 1.00 44.03 832 ILE A N 1
ATOM 6572 C CA . ILE A 1 832 ? 13.321 -12.498 11.033 1.00 44.03 832 ILE A CA 1
ATOM 6573 C C . ILE A 1 832 ? 13.445 -11.433 12.128 1.00 44.03 832 ILE A C 1
ATOM 6575 O O . ILE A 1 832 ? 14.395 -11.432 12.906 1.00 44.03 832 ILE A O 1
ATOM 6579 N N . ASN A 1 833 ? 12.455 -10.547 12.251 1.00 39.47 833 ASN A N 1
ATOM 6580 C CA . ASN A 1 833 ? 12.404 -9.521 13.298 1.00 39.47 833 ASN A CA 1
ATOM 6581 C C . ASN A 1 833 ? 11.805 -10.029 14.627 1.00 39.47 833 ASN A C 1
ATOM 6583 O O . ASN A 1 833 ? 11.574 -9.240 15.545 1.00 39.47 833 ASN A O 1
ATOM 6587 N N . THR A 1 834 ? 11.557 -11.335 14.743 1.00 40.44 834 THR A N 1
ATOM 6588 C CA . THR A 1 834 ? 10.852 -11.991 15.856 1.00 40.44 834 THR A CA 1
ATOM 6589 C C . THR A 1 834 ? 11.749 -12.453 17.010 1.00 40.44 834 THR A C 1
ATOM 6591 O O . THR A 1 834 ? 11.280 -13.083 17.960 1.00 40.44 834 THR A O 1
ATOM 6594 N N . PHE A 1 835 ? 13.028 -12.087 17.007 1.00 37.72 835 PHE A N 1
ATOM 6595 C CA . PHE A 1 835 ? 13.909 -12.357 18.138 1.00 37.72 835 PHE A CA 1
ATOM 6596 C C . PHE A 1 835 ? 13.674 -11.327 19.248 1.00 37.72 835 PHE A C 1
ATOM 6598 O O . PHE A 1 835 ? 14.152 -10.198 19.155 1.00 37.72 835 PHE A O 1
ATOM 6605 N N . VAL A 1 836 ? 12.917 -11.720 20.282 1.00 37.00 836 VAL A N 1
ATOM 6606 C CA . VAL A 1 836 ? 13.162 -11.474 21.724 1.00 37.00 836 VAL A CA 1
ATOM 6607 C C . VAL A 1 836 ? 11.875 -11.699 22.538 1.00 37.00 836 VAL A C 1
ATOM 6609 O O . VAL A 1 836 ? 10.804 -11.176 22.241 1.00 37.00 836 VAL A O 1
ATOM 6612 N N . THR A 1 837 ? 12.036 -12.463 23.615 1.00 30.50 837 THR A N 1
ATOM 6613 C CA . THR A 1 837 ? 11.092 -12.786 24.698 1.00 30.50 837 THR A CA 1
ATOM 6614 C C . THR A 1 837 ? 11.318 -11.831 25.890 1.00 30.50 837 THR A C 1
ATOM 6616 O O . THR A 1 837 ? 12.473 -11.539 26.175 1.00 30.50 837 THR A O 1
ATOM 6619 N N . ALA A 1 838 ? 10.353 -11.225 26.593 1.00 38.31 838 ALA A N 1
ATOM 6620 C CA . ALA A 1 838 ? 9.342 -11.753 27.521 1.00 38.31 838 ALA A CA 1
ATOM 6621 C C . ALA A 1 838 ? 8.314 -10.620 27.855 1.00 38.31 838 ALA A C 1
ATOM 6623 O O . ALA A 1 838 ? 8.653 -9.449 27.675 1.00 38.31 838 ALA A O 1
ATOM 6624 N N . SER A 1 839 ? 7.100 -10.892 28.370 1.00 41.44 839 SER A N 1
ATOM 6625 C CA . SER A 1 839 ? 6.151 -9.835 28.811 1.00 41.44 839 SER A CA 1
ATOM 6626 C C . SER A 1 839 ? 6.587 -9.122 30.083 1.00 41.44 839 SER A C 1
ATOM 6628 O O . SER A 1 839 ? 6.041 -8.070 30.410 1.00 41.44 839 SER A O 1
ATOM 6630 N N . ASP A 1 840 ? 7.608 -9.653 30.749 1.00 45.56 840 ASP A N 1
ATOM 6631 C CA . ASP A 1 840 ? 8.224 -9.072 31.924 1.00 45.56 840 ASP A CA 1
ATOM 6632 C C . ASP A 1 840 ? 9.638 -8.564 31.648 1.00 45.56 840 ASP A C 1
ATOM 6634 O O . ASP A 1 840 ? 10.649 -9.139 32.046 1.00 45.56 840 ASP A O 1
ATOM 6638 N N . TYR A 1 841 ? 9.712 -7.436 30.957 1.00 42.34 841 TYR A N 1
ATOM 6639 C CA . TYR A 1 841 ? 10.969 -6.744 30.688 1.00 42.34 841 TYR A CA 1
ATOM 6640 C C . TYR A 1 841 ? 11.671 -6.217 31.975 1.00 42.34 841 TYR A C 1
ATOM 6642 O O . TYR A 1 841 ? 12.729 -5.600 31.866 1.00 42.34 841 TYR A O 1
ATOM 6650 N N . TYR A 1 842 ? 11.111 -6.443 33.181 1.00 34.00 842 TYR A N 1
ATOM 6651 C CA . TYR A 1 842 ? 11.606 -5.944 34.476 1.00 34.00 842 TYR A CA 1
ATOM 6652 C C . TYR A 1 842 ? 11.823 -7.010 35.577 1.00 34.00 842 TYR A C 1
ATOM 6654 O O . TYR A 1 842 ? 12.120 -6.610 36.698 1.00 34.00 842 TYR A O 1
ATOM 6662 N N . GLN A 1 843 ? 11.757 -8.316 35.282 1.00 37.22 843 GLN A N 1
ATOM 6663 C CA . GLN A 1 843 ? 12.116 -9.403 36.226 1.00 37.22 843 GLN A CA 1
ATOM 6664 C C . GLN A 1 843 ? 11.269 -9.454 37.525 1.00 37.22 843 GLN A C 1
ATOM 6666 O O . GLN A 1 843 ? 11.784 -9.356 38.635 1.00 37.22 843 GLN A O 1
ATOM 6671 N N . LEU A 1 844 ? 9.945 -9.593 37.413 1.00 37.78 844 LEU A N 1
ATOM 6672 C CA . LEU A 1 844 ? 9.014 -9.755 38.543 1.00 37.78 844 LEU A CA 1
ATOM 6673 C C . LEU A 1 844 ? 8.766 -11.224 38.929 1.00 37.78 844 LEU A C 1
ATOM 6675 O O . LEU A 1 844 ? 8.281 -11.484 40.029 1.00 37.78 844 LEU A O 1
ATOM 6679 N N . ASP A 1 845 ? 9.092 -12.192 38.069 1.00 39.66 845 ASP A N 1
ATOM 6680 C CA . ASP A 1 845 ? 8.901 -13.631 38.341 1.00 39.66 845 ASP A CA 1
ATOM 6681 C C . ASP A 1 845 ? 9.743 -14.124 39.544 1.00 39.66 845 ASP A C 1
ATOM 6683 O O . ASP A 1 845 ? 9.389 -15.086 40.235 1.00 39.66 845 ASP A O 1
ATOM 6687 N N . ASP A 1 846 ? 10.823 -13.397 39.813 1.00 39.31 846 ASP A N 1
ATOM 6688 C CA . ASP A 1 846 ? 11.802 -13.497 40.893 1.00 39.31 846 ASP A CA 1
ATOM 6689 C C . ASP A 1 846 ? 11.197 -13.169 42.274 1.00 39.31 846 ASP A C 1
ATOM 6691 O O . ASP A 1 846 ? 11.778 -13.492 43.310 1.00 39.31 846 ASP A O 1
ATOM 6695 N N . LEU A 1 847 ? 10.026 -12.521 42.292 1.00 35.03 847 LEU A N 1
ATOM 6696 C CA . LEU A 1 847 ? 9.328 -12.070 43.499 1.00 35.03 847 LEU A CA 1
ATOM 6697 C C . LEU A 1 847 ? 8.241 -13.045 43.975 1.00 35.03 847 LEU A C 1
ATOM 6699 O O . LEU A 1 847 ? 7.638 -12.807 45.019 1.00 35.03 847 LEU A O 1
ATOM 6703 N N . LEU A 1 848 ? 7.965 -14.114 43.219 1.00 41.44 848 LEU A N 1
ATOM 6704 C CA . LEU A 1 848 ? 6.882 -15.056 43.509 1.00 41.44 848 LEU A CA 1
ATOM 6705 C C . LEU A 1 848 ? 7.419 -16.354 44.117 1.00 41.44 848 LEU A C 1
ATOM 6707 O O . LEU A 1 848 ? 8.207 -17.074 43.501 1.00 41.44 848 LEU A O 1
ATOM 6711 N N . THR A 1 849 ? 6.924 -16.696 45.301 1.00 41.69 849 THR A N 1
ATOM 6712 C CA . THR A 1 849 ? 7.255 -17.935 46.011 1.00 41.69 849 THR A CA 1
ATOM 6713 C C . THR A 1 849 ? 6.580 -19.159 45.386 1.00 41.69 849 THR A C 1
ATOM 6715 O O . THR A 1 849 ? 5.541 -19.086 44.722 1.00 41.69 849 THR A O 1
ATOM 6718 N N . SER A 1 850 ? 7.153 -20.336 45.635 1.00 42.59 850 SER A N 1
ATOM 6719 C CA . SER A 1 850 ? 6.615 -21.624 45.184 1.00 42.59 850 SER A CA 1
ATOM 6720 C C . SER A 1 850 ? 5.196 -21.896 45.709 1.00 42.59 850 SER A C 1
ATOM 6722 O O . SER A 1 850 ? 4.397 -22.510 45.009 1.00 42.59 850 SER A O 1
ATOM 6724 N N . GLU A 1 851 ? 4.846 -21.397 46.899 1.00 42.62 851 GLU A N 1
ATOM 6725 C CA . GLU A 1 851 ? 3.495 -21.513 47.470 1.00 42.62 851 GLU A CA 1
ATOM 6726 C C . GLU A 1 851 ? 2.468 -20.639 46.735 1.00 42.62 851 GLU A C 1
ATOM 6728 O O . GLU A 1 851 ? 1.339 -21.073 46.504 1.00 42.62 851 GLU A O 1
ATOM 6733 N N . GLU A 1 852 ? 2.856 -19.446 46.279 1.00 42.56 852 GLU A N 1
ATOM 6734 C CA . GLU A 1 852 ? 1.981 -18.544 45.514 1.00 42.56 852 GLU A CA 1
ATOM 6735 C C . GLU A 1 852 ? 1.638 -19.102 44.126 1.00 42.56 852 GLU A C 1
ATOM 6737 O O . GLU A 1 852 ? 0.540 -18.878 43.611 1.00 42.56 852 GLU A O 1
ATOM 6742 N N . ARG A 1 853 ? 2.534 -19.911 43.548 1.00 45.91 853 ARG A N 1
ATOM 6743 C CA . ARG A 1 853 ? 2.318 -20.599 42.265 1.00 45.91 853 ARG A CA 1
ATOM 6744 C C . ARG A 1 853 ? 1.324 -21.769 42.375 1.00 45.91 853 ARG A C 1
ATOM 6746 O O . ARG A 1 853 ? 0.646 -22.075 41.397 1.00 45.91 853 ARG A O 1
ATOM 6753 N N . VAL A 1 854 ? 1.175 -22.375 43.558 1.00 41.09 854 VAL A N 1
ATOM 6754 C CA . VAL A 1 854 ? 0.357 -23.586 43.792 1.00 41.09 854 VAL A CA 1
ATOM 6755 C C . VAL A 1 854 ? -1.119 -23.279 44.111 1.00 41.09 854 VAL A C 1
ATOM 6757 O O . VAL A 1 854 ? -2.001 -24.082 43.806 1.00 41.09 854 VAL A O 1
ATOM 6760 N N . VAL A 1 855 ? -1.453 -22.097 44.644 1.00 44.66 855 VAL A N 1
ATOM 6761 C CA . VAL A 1 855 ? -2.846 -21.742 45.028 1.00 44.66 855 VAL A CA 1
ATOM 6762 C C . VAL A 1 855 ? -3.766 -21.476 43.815 1.00 44.66 855 VAL A C 1
ATOM 6764 O O . VAL A 1 855 ? -4.994 -21.495 43.936 1.00 44.66 855 VAL A O 1
ATOM 6767 N N . ARG A 1 856 ? -3.194 -21.281 42.621 1.00 44.03 856 ARG A N 1
ATOM 6768 C CA . ARG A 1 856 ? -3.868 -20.740 41.425 1.00 44.03 856 ARG A CA 1
ATOM 6769 C C . ARG A 1 856 ? -4.887 -21.684 40.751 1.00 44.03 856 ARG A C 1
ATOM 6771 O O . ARG A 1 856 ? -5.740 -21.200 40.014 1.00 44.03 856 ARG A O 1
ATOM 6778 N N . MET A 1 857 ? -4.852 -22.997 41.011 1.00 46.22 857 MET A N 1
ATOM 6779 C CA . MET A 1 857 ? -5.704 -23.985 40.310 1.00 46.22 857 MET A CA 1
ATOM 6780 C C . MET A 1 857 ? -7.001 -24.371 41.037 1.00 46.22 857 MET A C 1
ATOM 6782 O O . MET A 1 857 ? -8.043 -24.524 40.405 1.00 46.22 857 MET A O 1
ATOM 6786 N N . LYS A 1 858 ? -6.984 -24.491 42.371 1.00 51.50 858 LYS A N 1
ATOM 6787 C CA . LYS A 1 858 ? -8.055 -25.190 43.113 1.00 51.50 858 LYS A CA 1
ATOM 6788 C C . LYS A 1 858 ? -9.412 -24.470 43.108 1.00 51.50 858 LYS A C 1
ATOM 6790 O O . LYS A 1 858 ? -10.450 -25.118 43.180 1.00 51.50 858 LYS A O 1
ATOM 6795 N N . TYR A 1 859 ? -9.423 -23.139 43.074 1.00 61.06 859 TYR A N 1
ATOM 6796 C CA . TYR A 1 859 ? -10.646 -22.351 43.297 1.00 61.06 859 TYR A CA 1
ATOM 6797 C C . TYR A 1 859 ? -11.465 -22.097 42.027 1.00 61.06 859 TYR A C 1
ATOM 6799 O O . TYR A 1 859 ? -12.691 -22.003 42.095 1.00 61.06 859 TYR A O 1
ATOM 6807 N N . TRP A 1 860 ? -10.809 -22.026 40.865 1.00 65.31 860 TRP A N 1
ATOM 6808 C CA . TRP A 1 860 ? -11.486 -21.837 39.582 1.00 65.31 860 TRP A CA 1
ATOM 6809 C C . TRP A 1 860 ? -12.378 -23.029 39.219 1.00 65.31 860 TRP A C 1
ATOM 6811 O O . TRP A 1 860 ? -13.540 -22.844 38.848 1.00 65.31 860 TRP A O 1
ATOM 6821 N N . GLU A 1 861 ? -11.851 -24.247 39.380 1.00 60.69 861 GLU A N 1
ATOM 6822 C CA . GLU A 1 861 ? -12.585 -25.491 39.123 1.00 60.69 861 GLU A CA 1
ATOM 6823 C C . GLU A 1 861 ? -13.794 -25.621 40.049 1.00 60.69 861 GLU A C 1
ATOM 6825 O O . GLU A 1 861 ? -14.912 -25.847 39.583 1.00 60.69 861 GLU A O 1
ATOM 6830 N N . LYS A 1 862 ? -13.587 -25.351 41.343 1.00 70.88 862 LYS A N 1
ATOM 6831 C CA . LYS A 1 862 ? -14.641 -25.345 42.365 1.00 70.88 862 LYS A CA 1
ATOM 6832 C C . LYS A 1 862 ? -15.672 -24.225 42.207 1.00 70.88 862 LYS A C 1
ATOM 6834 O O . LYS A 1 862 ? -16.721 -24.291 42.836 1.00 70.88 862 LYS A O 1
ATOM 6839 N N . ALA A 1 863 ? -15.385 -23.194 41.406 1.00 71.81 863 ALA A N 1
ATOM 6840 C CA . ALA A 1 863 ? -16.190 -21.971 41.318 1.00 71.81 863 ALA A CA 1
ATOM 6841 C C . ALA A 1 863 ? -16.467 -21.327 42.701 1.00 71.81 863 ALA A C 1
ATOM 6843 O O . ALA A 1 863 ? -17.552 -20.797 42.964 1.00 71.81 863 ALA A O 1
ATOM 6844 N N . GLU A 1 864 ? -15.467 -21.378 43.588 1.00 80.06 864 GLU A N 1
ATOM 6845 C CA . GLU A 1 864 ? -15.504 -20.831 44.949 1.00 80.06 864 GLU A CA 1
ATOM 6846 C C . GLU A 1 864 ? -14.620 -19.580 45.049 1.00 80.06 864 GLU A C 1
ATOM 6848 O O . GLU A 1 864 ? -13.530 -19.523 44.477 1.00 80.06 864 GLU A O 1
ATOM 6853 N N . PHE A 1 865 ? -15.065 -18.569 45.803 1.00 81.12 865 PHE A N 1
ATOM 6854 C CA . PHE A 1 865 ? -14.269 -17.363 46.035 1.00 81.12 865 PHE A CA 1
ATOM 6855 C C . PHE A 1 865 ? -13.235 -17.609 47.153 1.00 81.12 865 PHE A C 1
ATOM 6857 O O . PHE A 1 865 ? -13.603 -18.105 48.222 1.00 81.12 865 PHE A O 1
ATOM 6864 N N . PRO A 1 866 ? -11.949 -17.256 46.969 1.00 81.50 866 PRO A N 1
ATOM 6865 C CA . PRO A 1 866 ? -10.903 -17.539 47.946 1.00 81.50 866 PRO A CA 1
ATOM 6866 C C . PRO A 1 866 ? -10.883 -16.476 49.058 1.00 81.50 866 PRO A C 1
ATOM 6868 O O . PRO A 1 866 ? -10.011 -15.611 49.097 1.00 81.50 866 PRO A O 1
ATOM 6871 N N . PHE A 1 867 ? -11.830 -16.546 49.999 1.00 84.62 867 PHE A N 1
ATOM 6872 C CA . PHE A 1 867 ? -12.006 -15.538 51.063 1.00 84.62 867 PHE A CA 1
ATOM 6873 C C . PHE A 1 867 ? -10.739 -15.241 51.886 1.00 84.62 867 PHE A C 1
ATOM 6875 O O . PHE A 1 867 ? -10.528 -14.105 52.302 1.00 84.62 867 PHE A O 1
ATOM 6882 N N . HIS A 1 868 ? -9.852 -16.222 52.064 1.00 82.44 868 HIS A N 1
ATOM 6883 C CA . HIS A 1 868 ? -8.577 -16.057 52.774 1.00 82.44 868 HIS A CA 1
ATOM 6884 C C . HIS A 1 868 ? -7.590 -15.084 52.086 1.00 82.44 868 HIS A C 1
ATOM 6886 O O . HIS A 1 868 ? -6.609 -14.674 52.702 1.00 82.44 868 HIS A O 1
ATOM 6892 N N . VAL A 1 869 ? -7.829 -14.700 50.824 1.00 82.19 869 VAL A N 1
ATOM 6893 C CA . VAL A 1 869 ? -7.026 -13.700 50.096 1.00 82.19 869 VAL A CA 1
ATOM 6894 C C . VAL A 1 869 ? -7.465 -12.269 50.432 1.00 82.19 869 VAL A C 1
ATOM 6896 O O . VAL A 1 869 ? -6.661 -11.346 50.324 1.00 82.19 869 VAL A O 1
ATOM 6899 N N . VAL A 1 870 ? -8.698 -12.056 50.911 1.00 85.88 870 VAL A N 1
ATOM 6900 C CA . VAL A 1 870 ? -9.228 -10.712 51.221 1.00 85.88 870 VAL A CA 1
ATOM 6901 C C . VAL A 1 870 ? -8.353 -9.954 52.237 1.00 85.88 870 VAL A C 1
ATOM 6903 O O . VAL A 1 870 ? -7.981 -8.817 51.938 1.00 85.88 870 VAL A O 1
ATOM 6906 N N . PRO A 1 871 ? -7.906 -10.555 53.362 1.00 84.44 871 PRO A N 1
ATOM 6907 C CA . PRO A 1 871 ? -6.974 -9.885 54.274 1.00 84.44 871 PRO A CA 1
ATOM 6908 C C . PRO A 1 871 ? -5.622 -9.538 53.629 1.00 84.44 871 PRO A C 1
ATOM 6910 O O . PRO A 1 871 ? -5.009 -8.532 53.979 1.00 84.44 871 PRO A O 1
ATOM 6913 N N . LYS A 1 872 ? -5.158 -10.328 52.650 1.00 83.81 872 LYS A N 1
ATOM 6914 C CA . LYS A 1 872 ? -3.917 -10.040 51.912 1.00 83.81 872 LYS A CA 1
ATOM 6915 C C . LYS A 1 872 ? -4.088 -8.832 50.986 1.00 83.81 872 LYS A C 1
ATOM 6917 O O . LYS A 1 872 ? -3.207 -7.979 50.938 1.00 83.81 872 LYS A O 1
ATOM 6922 N N . PHE A 1 873 ? -5.238 -8.693 50.320 1.00 83.19 873 PHE A N 1
ATOM 6923 C CA . PHE A 1 873 ? -5.556 -7.474 49.561 1.00 83.19 873 PHE A CA 1
ATOM 6924 C C . PHE A 1 873 ? -5.640 -6.234 50.457 1.00 83.19 873 PHE A C 1
ATOM 6926 O O . PHE A 1 873 ? -5.204 -5.158 50.045 1.00 83.19 873 PHE A O 1
ATOM 6933 N N . ALA A 1 874 ? -6.138 -6.383 51.689 1.00 83.44 874 ALA A N 1
ATOM 6934 C CA . ALA A 1 874 ? -6.170 -5.294 52.662 1.00 83.44 874 ALA A CA 1
ATOM 6935 C C . ALA A 1 874 ? -4.749 -4.850 53.041 1.00 83.44 874 ALA A C 1
ATOM 6937 O O . ALA A 1 874 ? -4.457 -3.653 53.067 1.00 83.44 874 ALA A O 1
ATOM 6938 N N . ALA A 1 875 ? -3.842 -5.810 53.256 1.00 84.81 875 ALA A N 1
ATOM 6939 C CA . ALA A 1 875 ? -2.440 -5.543 53.572 1.00 84.81 875 ALA A CA 1
ATOM 6940 C C . ALA A 1 875 ? -1.699 -4.797 52.447 1.00 84.81 875 ALA A C 1
ATOM 6942 O O . ALA A 1 875 ? -0.869 -3.936 52.734 1.00 84.81 875 ALA A O 1
ATOM 6943 N N . LEU A 1 876 ? -2.043 -5.060 51.180 1.00 82.25 876 LEU A N 1
ATOM 6944 C CA . LEU A 1 876 ? -1.487 -4.351 50.019 1.00 82.25 876 LEU A CA 1
ATOM 6945 C C . LEU A 1 876 ? -1.979 -2.898 49.889 1.00 82.25 876 LEU A C 1
ATOM 6947 O O . LEU A 1 876 ? -1.422 -2.141 49.097 1.00 82.25 876 LEU A O 1
ATOM 6951 N N . ARG A 1 877 ? -3.009 -2.496 50.650 1.00 85.44 877 ARG A N 1
ATOM 6952 C CA . ARG A 1 877 ? -3.591 -1.139 50.643 1.00 85.44 877 ARG A CA 1
ATOM 6953 C C . ARG A 1 877 ? -3.979 -0.641 49.245 1.00 85.44 877 ARG A C 1
ATOM 6955 O O . ARG A 1 877 ? -3.760 0.517 48.907 1.00 85.44 877 ARG A O 1
ATOM 6962 N N . ILE A 1 878 ? -4.577 -1.513 48.435 1.00 85.62 878 ILE A N 1
ATOM 6963 C CA . ILE A 1 878 ? -5.019 -1.200 47.062 1.00 85.62 878 ILE A CA 1
ATOM 6964 C C . ILE A 1 878 ? -6.525 -0.893 46.949 1.00 85.62 878 ILE A C 1
ATOM 6966 O O . ILE A 1 878 ? -6.979 -0.423 45.904 1.00 85.62 878 ILE A O 1
ATOM 6970 N N . SER A 1 879 ? -7.305 -1.130 48.014 1.00 90.88 879 SER A N 1
ATOM 6971 C CA . SER A 1 879 ? -8.740 -0.808 48.060 1.00 90.88 879 SER A CA 1
ATOM 6972 C C . SER A 1 879 ? -8.966 0.702 48.185 1.00 90.88 879 SER A C 1
ATOM 6974 O O . SER A 1 879 ? -8.266 1.386 48.928 1.00 90.88 879 SER A O 1
ATOM 6976 N N . GLY A 1 880 ? -9.934 1.242 47.444 1.00 86.62 880 GLY A N 1
ATOM 6977 C CA . GLY A 1 880 ? -10.185 2.681 47.369 1.00 86.62 880 GLY A CA 1
ATOM 6978 C C . GLY A 1 880 ? -9.153 3.440 46.537 1.00 86.62 880 GLY A C 1
ATOM 6979 O O . GLY A 1 880 ? -8.983 4.636 46.748 1.00 86.62 880 GLY A O 1
ATOM 6980 N N . GLY A 1 881 ? -8.476 2.758 45.603 1.00 86.19 881 GLY A N 1
ATOM 6981 C CA . GLY A 1 881 ? -7.314 3.211 44.824 1.00 86.19 881 GLY A CA 1
ATOM 6982 C C . GLY A 1 881 ? -7.149 4.727 44.677 1.00 86.19 881 GLY A C 1
ATOM 6983 O O . GLY A 1 881 ? -6.218 5.293 45.232 1.00 86.19 881 GLY A O 1
ATOM 6984 N N . THR A 1 882 ? -8.045 5.408 43.958 1.00 88.25 882 THR A N 1
ATOM 6985 C CA . THR A 1 882 ? -7.909 6.850 43.662 1.00 88.25 882 THR A CA 1
ATOM 6986 C C . THR A 1 882 ? -8.511 7.798 44.701 1.00 88.25 882 THR A C 1
ATOM 6988 O O . THR A 1 882 ? -8.451 9.017 44.536 1.00 88.25 882 THR A O 1
ATOM 6991 N N . ILE A 1 883 ? -9.153 7.272 45.741 1.00 92.75 883 ILE A N 1
ATOM 6992 C CA . ILE A 1 883 ? -9.861 8.056 46.754 1.00 92.75 883 ILE A CA 1
ATOM 6993 C C . ILE A 1 883 ? -8.837 8.609 47.745 1.00 92.75 883 ILE A C 1
ATOM 6995 O O . ILE A 1 883 ? -7.996 7.876 48.262 1.00 92.75 883 ILE A O 1
ATOM 6999 N N . LYS A 1 884 ? -8.898 9.917 48.004 1.00 90.31 884 LYS A N 1
ATOM 7000 C CA . LYS A 1 884 ? -8.009 10.598 48.953 1.00 90.31 884 LYS A CA 1
ATOM 7001 C C . LYS A 1 884 ? -8.663 10.658 50.336 1.00 90.31 884 LYS A C 1
ATOM 7003 O O . LYS A 1 884 ? -9.811 11.082 50.441 1.00 90.31 884 LYS A O 1
ATOM 7008 N N . GLY A 1 885 ? -7.916 10.294 51.379 1.00 91.00 885 GLY A N 1
ATOM 7009 C CA . GLY A 1 885 ? -8.399 10.287 52.767 1.00 91.00 885 GLY A CA 1
ATOM 7010 C C . GLY A 1 885 ? -9.144 9.003 53.152 1.00 91.00 885 GLY A C 1
ATOM 7011 O O . GLY A 1 885 ? -9.134 8.027 52.410 1.00 91.00 885 GLY A O 1
ATOM 7012 N N . TYR A 1 886 ? -9.774 8.991 54.333 1.00 93.12 886 TYR A N 1
ATOM 7013 C CA . TYR A 1 886 ? -10.606 7.881 54.845 1.00 93.12 886 TYR A CA 1
ATOM 7014 C C . TYR A 1 886 ? -9.911 6.503 54.872 1.00 93.12 886 TYR A C 1
ATOM 7016 O O . TYR A 1 886 ? -10.556 5.475 54.694 1.00 93.12 886 TYR A O 1
ATOM 7024 N N . GLY A 1 887 ? -8.585 6.470 55.044 1.00 86.31 887 GLY A N 1
ATOM 7025 C CA . GLY A 1 887 ? -7.792 5.232 55.014 1.00 86.31 887 GLY A CA 1
ATOM 7026 C C . GLY A 1 887 ? -7.513 4.668 53.613 1.00 86.31 887 GLY A C 1
ATOM 7027 O O . GLY A 1 887 ? -6.856 3.637 53.505 1.00 86.31 887 GLY A O 1
ATOM 7028 N N . CYS A 1 888 ? -7.969 5.339 52.550 1.00 92.75 888 CYS A N 1
ATOM 7029 C CA . CYS A 1 888 ? -7.696 4.976 51.160 1.00 92.75 888 CYS A CA 1
ATOM 7030 C C . CYS A 1 888 ? -6.293 5.451 50.720 1.00 92.75 888 CYS A C 1
ATOM 7032 O O . CYS A 1 888 ? -5.788 6.454 51.237 1.00 92.75 888 CYS A O 1
ATOM 7034 N N . PRO A 1 889 ? -5.660 4.785 49.738 1.00 87.75 889 PRO A N 1
ATOM 7035 C CA . PRO A 1 889 ? -4.269 5.045 49.361 1.00 87.75 889 PRO A CA 1
ATOM 7036 C C . PRO A 1 889 ? -4.055 6.319 48.526 1.00 87.75 889 PRO A C 1
ATOM 7038 O O . PRO A 1 889 ? -2.919 6.769 48.398 1.00 87.75 889 PRO A O 1
ATOM 7041 N N . GLY A 1 890 ? -5.104 6.922 47.953 1.00 87.44 890 GLY A N 1
ATOM 7042 C CA . GLY A 1 890 ? -4.987 8.177 47.198 1.00 87.44 890 GLY A CA 1
ATOM 7043 C C . GLY A 1 890 ? -4.087 8.098 45.960 1.00 87.44 890 GLY A C 1
ATOM 7044 O O . GLY A 1 890 ? -3.470 9.097 45.584 1.00 87.44 890 GLY A O 1
ATOM 7045 N N . LEU A 1 891 ? -4.001 6.923 45.334 1.00 87.44 891 LEU A N 1
ATOM 7046 C CA . LEU A 1 891 ? -3.192 6.659 44.149 1.00 87.44 891 LEU A CA 1
ATOM 7047 C C . LEU A 1 891 ? -3.619 7.537 42.966 1.00 87.44 891 LEU A C 1
ATOM 7049 O O . LEU A 1 891 ? -4.778 7.930 42.818 1.00 87.44 891 LEU A O 1
ATOM 7053 N N . SER A 1 892 ? -2.678 7.787 42.054 1.00 85.69 892 SER A N 1
ATOM 7054 C CA . SER A 1 892 ? -3.044 8.291 40.727 1.00 85.69 892 SER A CA 1
ATOM 7055 C C . SER A 1 892 ? -3.924 7.271 39.996 1.00 85.69 892 SER A C 1
ATOM 7057 O O . SER A 1 892 ? -3.824 6.067 40.243 1.00 85.69 892 SER A O 1
ATOM 7059 N N . ILE A 1 893 ? -4.746 7.731 39.046 1.00 86.44 893 ILE A N 1
ATOM 7060 C CA . ILE A 1 893 ? -5.549 6.830 38.201 1.00 86.44 893 ILE A CA 1
ATOM 7061 C C . ILE A 1 893 ? -4.649 5.819 37.475 1.00 86.44 893 ILE A C 1
ATOM 7063 O O . ILE A 1 893 ? -5.001 4.652 37.357 1.00 86.44 893 ILE A O 1
ATOM 7067 N N . THR A 1 894 ? -3.452 6.250 37.058 1.00 82.38 894 THR A N 1
ATOM 7068 C CA . THR A 1 894 ? -2.463 5.388 36.404 1.00 82.38 894 THR A CA 1
ATOM 7069 C C . THR A 1 894 ? -1.970 4.294 37.355 1.00 82.38 894 THR A C 1
ATOM 7071 O O . THR A 1 894 ? -1.932 3.130 36.974 1.00 82.38 894 THR A O 1
ATOM 7074 N N . ALA A 1 895 ? -1.620 4.648 38.595 1.00 82.19 895 ALA A N 1
ATOM 7075 C CA . ALA A 1 895 ? -1.154 3.681 39.587 1.00 82.19 895 ALA A CA 1
ATOM 7076 C C . ALA A 1 895 ? -2.262 2.690 39.980 1.00 82.19 895 ALA A C 1
ATOM 7078 O O . ALA A 1 895 ? -2.015 1.490 40.005 1.00 82.19 895 ALA A O 1
ATOM 7079 N N . ALA A 1 896 ? -3.493 3.168 40.190 1.00 85.81 896 ALA A N 1
ATOM 7080 C CA . ALA A 1 896 ? -4.641 2.302 40.460 1.00 85.81 896 ALA A CA 1
ATOM 7081 C C . ALA A 1 896 ? -4.912 1.320 39.303 1.00 85.81 896 ALA A C 1
ATOM 7083 O O . ALA A 1 896 ? -5.182 0.144 39.543 1.00 85.81 896 ALA A O 1
ATOM 7084 N N . ALA A 1 897 ? -4.784 1.781 38.055 1.00 87.31 897 ALA A N 1
ATOM 7085 C CA . ALA A 1 897 ? -4.956 0.950 36.868 1.00 87.31 897 ALA A CA 1
ATOM 7086 C C . ALA A 1 897 ? -3.870 -0.134 36.734 1.00 87.31 897 ALA A C 1
ATOM 7088 O O . ALA A 1 897 ? -4.188 -1.279 36.420 1.00 87.31 897 ALA A O 1
ATOM 7089 N N . ILE A 1 898 ? -2.607 0.202 37.027 1.00 82.38 898 ILE A N 1
ATOM 7090 C CA . ILE A 1 898 ? -1.497 -0.763 37.047 1.00 82.38 898 ILE A CA 1
ATOM 7091 C C . ILE A 1 898 ? -1.717 -1.806 38.146 1.00 82.38 898 ILE A C 1
ATOM 7093 O O . ILE A 1 898 ? -1.634 -2.995 37.861 1.00 82.38 898 ILE A O 1
ATOM 7097 N N . CYS A 1 899 ? -2.074 -1.395 39.369 1.00 83.75 899 CYS A N 1
ATOM 7098 C CA . CYS A 1 899 ? -2.391 -2.341 40.444 1.00 83.75 899 CYS A CA 1
ATOM 7099 C C . CYS A 1 899 ? -3.500 -3.317 40.025 1.00 83.75 899 CYS A C 1
ATOM 7101 O O . CYS A 1 899 ? -3.395 -4.518 40.262 1.00 83.75 899 CYS A O 1
ATOM 7103 N N . LEU A 1 900 ? -4.550 -2.815 39.367 1.00 87.88 900 LEU A N 1
ATOM 7104 C CA . LEU A 1 900 ? -5.651 -3.647 38.889 1.00 87.88 900 LEU A CA 1
ATOM 7105 C C . LEU A 1 900 ? -5.216 -4.635 37.792 1.00 87.88 900 LEU A C 1
ATOM 7107 O O . LEU A 1 900 ? -5.686 -5.778 37.787 1.00 87.88 900 LEU A O 1
ATOM 7111 N N . ALA A 1 901 ? -4.330 -4.210 36.885 1.00 83.88 901 ALA A N 1
ATOM 7112 C CA . ALA A 1 901 ? -3.753 -5.060 35.847 1.00 83.88 901 ALA A CA 1
ATOM 7113 C C . ALA A 1 901 ? -2.830 -6.140 36.429 1.00 83.88 901 ALA A C 1
ATOM 7115 O O . ALA A 1 901 ? -2.936 -7.289 36.016 1.00 83.88 901 ALA A O 1
ATOM 7116 N N . GLU A 1 902 ? -2.004 -5.829 37.430 1.00 82.12 902 GLU A N 1
ATOM 7117 C CA . GLU A 1 902 ? -1.150 -6.827 38.094 1.00 82.12 902 GLU A CA 1
ATOM 7118 C C . GLU A 1 902 ? -1.978 -7.896 38.818 1.00 82.12 902 GLU A C 1
ATOM 7120 O O . GLU A 1 902 ? -1.689 -9.088 38.719 1.00 82.12 902 GLU A O 1
ATOM 7125 N N . VAL A 1 903 ? -3.088 -7.515 39.461 1.00 83.50 903 VAL A N 1
ATOM 7126 C CA . VAL A 1 903 ? -4.016 -8.516 40.011 1.00 83.50 903 VAL A CA 1
ATOM 7127 C C . VAL A 1 903 ? -4.636 -9.352 38.883 1.00 83.50 903 VAL A C 1
ATOM 7129 O O . VAL A 1 903 ? -4.729 -10.572 39.011 1.00 83.50 903 VAL A O 1
ATOM 7132 N N . ALA A 1 904 ? -5.018 -8.731 37.760 1.00 88.31 904 ALA A N 1
ATOM 7133 C CA . ALA A 1 904 ? -5.611 -9.430 36.614 1.00 88.31 904 ALA A CA 1
ATOM 7134 C C . ALA A 1 904 ? -4.628 -10.368 35.891 1.00 88.31 904 ALA A C 1
ATOM 7136 O O . ALA A 1 904 ? -5.058 -11.369 35.318 1.00 88.31 904 ALA A O 1
ATOM 7137 N N . ARG A 1 905 ? -3.325 -10.064 35.942 1.00 84.19 905 ARG A N 1
ATOM 7138 C CA . ARG A 1 905 ? -2.228 -10.890 35.420 1.00 84.19 905 ARG A CA 1
ATOM 7139 C C . ARG A 1 905 ? -2.173 -12.255 36.082 1.00 84.19 905 ARG A C 1
ATOM 7141 O O . ARG A 1 905 ? -1.909 -13.257 35.421 1.00 84.19 905 ARG A O 1
ATOM 7148 N N . VAL A 1 906 ? -2.488 -12.298 37.372 1.00 79.50 906 VAL A N 1
ATOM 7149 C CA . VAL A 1 906 ? -2.574 -13.544 38.135 1.00 79.50 906 VAL A CA 1
ATOM 7150 C C . VAL A 1 906 ? -3.974 -14.148 38.033 1.00 79.50 906 VAL A C 1
ATOM 7152 O O . VAL A 1 906 ? -4.107 -15.334 37.704 1.00 79.50 906 VAL A O 1
ATOM 7155 N N . ASP A 1 907 ? -5.011 -13.346 38.303 1.00 82.88 907 ASP A N 1
ATOM 7156 C CA . ASP A 1 907 ? -6.401 -13.794 38.312 1.00 82.88 907 ASP A CA 1
ATOM 7157 C C . ASP A 1 907 ? -7.428 -12.682 37.996 1.00 82.88 907 ASP A C 1
ATOM 7159 O O . ASP A 1 907 ? -7.619 -11.710 38.737 1.00 82.88 907 ASP A O 1
ATOM 7163 N N . ALA A 1 908 ? -8.173 -12.877 36.906 1.00 87.50 908 ALA A N 1
ATOM 7164 C CA . ALA A 1 908 ? -9.211 -11.958 36.444 1.00 87.50 908 ALA A CA 1
ATOM 7165 C C . ALA A 1 908 ? -10.398 -11.817 37.416 1.00 87.50 908 ALA A C 1
ATOM 7167 O O . ALA A 1 908 ? -11.013 -10.748 37.491 1.00 87.50 908 ALA A O 1
ATOM 7168 N N . SER A 1 909 ? -10.728 -12.866 38.178 1.00 87.44 909 SER A N 1
ATOM 7169 C CA . SER A 1 909 ? -11.848 -12.845 39.124 1.00 87.44 909 SER A CA 1
ATOM 7170 C C . SER A 1 909 ? -11.519 -12.008 40.358 1.00 87.44 909 SER A C 1
ATOM 7172 O O . SER A 1 909 ? -12.315 -11.159 40.752 1.00 87.44 909 SER A O 1
ATOM 7174 N N . CYS A 1 910 ? -10.323 -12.171 40.919 1.00 87.94 910 CYS A N 1
ATOM 7175 C CA . CYS A 1 910 ? -9.797 -11.321 41.982 1.00 87.94 910 CYS A CA 1
ATOM 7176 C C . CYS A 1 910 ? -9.720 -9.854 41.546 1.00 87.94 910 CYS A C 1
ATOM 7178 O O . CYS A 1 910 ? -10.152 -8.967 42.281 1.00 87.94 910 CYS A O 1
ATOM 7180 N N . SER A 1 911 ? -9.243 -9.594 40.325 1.00 90.88 911 SER A N 1
ATOM 7181 C CA . SER A 1 911 ? -9.224 -8.239 39.764 1.00 90.88 911 SER A CA 1
ATOM 7182 C C . SER A 1 911 ? -10.635 -7.654 39.656 1.00 90.88 911 SER A C 1
ATOM 7184 O O . SER A 1 911 ? -10.876 -6.522 40.067 1.00 90.88 911 SER A O 1
ATOM 7186 N N . THR A 1 912 ? -11.604 -8.443 39.187 1.00 90.62 912 THR A N 1
ATOM 7187 C CA . THR A 1 912 ? -13.006 -8.012 39.075 1.00 90.62 912 THR A CA 1
ATOM 7188 C C . THR A 1 912 ? -13.648 -7.766 40.441 1.00 90.62 912 THR A C 1
ATOM 7190 O O . THR A 1 912 ? -14.374 -6.787 40.604 1.00 90.62 912 THR A O 1
ATOM 7193 N N . PHE A 1 913 ? -13.346 -8.592 41.446 1.00 92.50 913 PHE A N 1
ATOM 7194 C CA . PHE A 1 913 ? -13.765 -8.359 42.830 1.00 92.50 913 PHE A CA 1
ATOM 7195 C C . PHE A 1 913 ? -13.293 -6.984 43.330 1.00 92.50 913 PHE A C 1
ATOM 7197 O O . PHE A 1 913 ? -14.111 -6.210 43.838 1.00 92.50 913 PHE A O 1
ATOM 7204 N N . ILE A 1 914 ? -12.011 -6.655 43.120 1.00 90.56 914 ILE A N 1
ATOM 7205 C CA . ILE A 1 914 ? -11.435 -5.354 43.493 1.00 90.56 914 ILE A CA 1
ATOM 7206 C C . ILE A 1 914 ? -12.070 -4.223 42.682 1.00 90.56 914 ILE A C 1
ATOM 7208 O O . ILE A 1 914 ? -12.409 -3.194 43.260 1.00 90.56 914 ILE A O 1
ATOM 7212 N N . LEU A 1 915 ? -12.275 -4.400 41.372 1.00 91.94 915 LEU A N 1
ATOM 7213 C CA . LEU A 1 915 ? -12.922 -3.404 40.512 1.00 91.94 915 LEU A CA 1
ATOM 7214 C C . LEU A 1 915 ? -14.321 -3.045 41.036 1.00 91.94 915 LEU A C 1
ATOM 7216 O O . LEU A 1 915 ? -14.625 -1.866 41.211 1.00 91.94 915 LEU A O 1
ATOM 7220 N N . VAL A 1 916 ? -15.163 -4.045 41.318 1.00 91.88 916 VAL A N 1
ATOM 7221 C CA . VAL A 1 916 ? -16.528 -3.826 41.823 1.00 91.88 916 VAL A CA 1
ATOM 7222 C C . VAL A 1 916 ? -16.497 -3.131 43.182 1.00 91.88 916 VAL A C 1
ATOM 7224 O O . VAL A 1 916 ? -17.182 -2.131 43.389 1.00 91.88 916 VAL A O 1
ATOM 7227 N N . HIS A 1 917 ? -15.664 -3.625 44.094 1.00 94.50 917 HIS A N 1
ATOM 7228 C CA . HIS A 1 917 ? -15.553 -3.077 45.438 1.00 94.50 917 HIS A CA 1
ATOM 7229 C C . HIS A 1 917 ? -15.037 -1.624 45.430 1.00 94.50 917 HIS A C 1
ATOM 7231 O O . HIS A 1 917 ? -15.669 -0.714 45.968 1.00 94.50 917 HIS A O 1
ATOM 7237 N N . SER A 1 918 ? -13.890 -1.394 44.793 1.00 91.94 918 SER A N 1
ATOM 7238 C CA . SER A 1 918 ? -13.139 -0.140 44.864 1.00 91.94 918 SER A CA 1
ATOM 7239 C C . SER A 1 918 ? -13.590 0.879 43.813 1.00 91.94 918 SER A C 1
ATOM 7241 O O . SER A 1 918 ? -13.892 2.029 44.134 1.00 91.94 918 SER A O 1
ATOM 7243 N N . CYS A 1 919 ? -13.652 0.480 42.541 1.00 90.06 919 CYS A N 1
ATOM 7244 C CA . CYS A 1 919 ? -13.863 1.404 41.422 1.00 90.06 919 CYS A CA 1
ATOM 7245 C C . CYS A 1 919 ? -15.341 1.697 41.140 1.00 90.06 919 CYS A C 1
ATOM 7247 O O . CYS A 1 919 ? -15.633 2.706 40.501 1.00 90.06 919 CYS A O 1
ATOM 7249 N N . LEU A 1 920 ? -16.262 0.855 41.618 1.00 92.44 920 LEU A N 1
ATOM 7250 C CA . LEU A 1 920 ? -17.702 1.094 41.518 1.00 92.44 920 LEU A CA 1
ATOM 7251 C C . LEU A 1 920 ? -18.291 1.514 42.868 1.00 92.44 920 LEU A C 1
ATOM 7253 O O . LEU A 1 920 ? -18.734 2.656 43.001 1.00 92.44 920 LEU A O 1
ATOM 7257 N N . THR A 1 921 ? -18.273 0.650 43.887 1.00 94.75 921 THR A N 1
ATOM 7258 C CA . THR A 1 921 ? -18.939 0.939 45.171 1.00 94.75 921 THR A CA 1
ATOM 7259 C C . THR A 1 921 ? -18.283 2.088 45.933 1.00 94.75 921 THR A C 1
ATOM 7261 O O . THR A 1 921 ? -18.932 3.113 46.155 1.00 94.75 921 THR A O 1
ATOM 7264 N N . MET A 1 922 ? -17.002 1.965 46.303 1.00 95.62 922 MET A N 1
ATOM 7265 C CA . MET A 1 922 ? -16.317 3.017 47.068 1.00 95.62 922 MET A CA 1
ATOM 7266 C C . MET A 1 922 ? -16.253 4.333 46.291 1.00 95.62 922 MET A C 1
ATOM 7268 O O . MET A 1 922 ? -16.499 5.396 46.860 1.00 95.62 922 MET A O 1
ATOM 7272 N N . LEU A 1 923 ? -15.979 4.279 44.983 1.00 93.38 923 LEU A N 1
ATOM 7273 C CA . LEU A 1 923 ? -15.927 5.482 44.155 1.00 93.38 923 LEU A CA 1
ATOM 7274 C C . LEU A 1 923 ? -17.287 6.189 44.062 1.00 93.38 923 LEU A C 1
ATOM 7276 O O . LEU A 1 923 ? -17.333 7.418 44.104 1.00 93.38 923 LEU A O 1
ATOM 7280 N N . THR A 1 924 ? -18.396 5.443 43.997 1.00 94.38 924 THR A N 1
ATOM 7281 C CA . THR A 1 924 ? -19.741 6.039 44.043 1.00 94.38 924 THR A CA 1
ATOM 7282 C C . THR A 1 924 ? -19.970 6.773 45.364 1.00 94.38 924 THR A C 1
ATOM 7284 O O . THR A 1 924 ? -20.468 7.895 45.359 1.00 94.38 924 THR A O 1
ATOM 7287 N N . ILE A 1 925 ? -19.557 6.196 46.497 1.00 94.75 925 ILE A N 1
ATOM 7288 C CA . ILE A 1 925 ? -19.669 6.852 47.811 1.00 94.75 925 ILE A CA 1
ATOM 7289 C C . ILE A 1 925 ? -18.779 8.101 47.867 1.00 94.75 925 ILE A C 1
ATOM 7291 O O . ILE A 1 925 ? -19.219 9.156 48.319 1.00 94.75 925 ILE A O 1
ATOM 7295 N N . ALA A 1 926 ? -17.550 8.021 47.356 1.00 93.88 926 ALA A N 1
ATOM 7296 C CA . ALA A 1 926 ? -16.615 9.141 47.359 1.00 93.88 926 ALA A CA 1
ATOM 7297 C C . ALA A 1 926 ? -17.074 10.318 46.478 1.00 93.88 926 ALA A C 1
ATOM 7299 O O . ALA A 1 926 ? -16.892 11.473 46.865 1.00 93.88 926 ALA A O 1
ATOM 7300 N N . LEU A 1 927 ? -17.671 10.040 45.312 1.00 91.62 927 LEU A N 1
ATOM 7301 C CA . LEU A 1 927 ? -18.104 11.069 44.358 1.00 91.62 927 LEU A CA 1
ATOM 7302 C C . LEU A 1 927 ? -19.528 11.581 44.605 1.00 91.62 927 LEU A C 1
ATOM 7304 O O . LEU A 1 927 ? -19.802 12.748 44.330 1.00 91.62 927 LEU A O 1
ATOM 7308 N N . CYS A 1 928 ? -20.433 10.726 45.086 1.00 93.81 928 CYS A N 1
ATOM 7309 C CA . CYS A 1 928 ? -21.867 11.021 45.170 1.00 93.81 928 CYS A CA 1
ATOM 7310 C C . CYS A 1 928 ? -22.435 10.968 46.600 1.00 93.81 928 CYS A C 1
ATOM 7312 O O . CYS A 1 928 ? -23.602 11.312 46.805 1.00 93.81 928 CYS A O 1
ATOM 7314 N N . GLY A 1 929 ? -21.657 10.522 47.587 1.00 93.00 929 GLY A N 1
ATOM 7315 C CA . GLY A 1 929 ? -22.053 10.503 48.994 1.00 93.00 929 GLY A CA 1
ATOM 7316 C C . GLY A 1 929 ? -21.847 11.847 49.696 1.00 93.00 929 GLY A C 1
ATOM 7317 O O . GLY A 1 929 ? -21.035 12.672 49.275 1.00 93.00 929 GLY A O 1
ATOM 7318 N N . SER A 1 930 ? -22.574 12.055 50.797 1.00 94.06 930 SER A N 1
ATOM 7319 C CA . SER A 1 930 ? -22.299 13.144 51.740 1.00 94.06 930 SER A CA 1
ATOM 7320 C C . SER A 1 930 ? -20.994 12.877 52.505 1.00 94.06 930 SER A C 1
ATOM 7322 O O . SER A 1 930 ? -20.514 11.743 52.543 1.00 94.06 930 SER A O 1
ATOM 7324 N N . GLU A 1 931 ? -20.426 13.888 53.166 1.00 94.56 931 GLU A N 1
ATOM 7325 C CA . GLU A 1 931 ? -19.270 13.674 54.056 1.00 94.56 931 GLU A CA 1
ATOM 7326 C C . GLU A 1 931 ? -19.569 12.664 55.173 1.00 94.56 931 GLU A C 1
ATOM 7328 O O . GLU A 1 931 ? -18.718 11.836 55.498 1.00 94.56 931 GLU A O 1
ATOM 7333 N N . ALA A 1 932 ? -20.804 12.649 55.688 1.00 93.12 932 ALA A N 1
ATOM 7334 C CA . ALA A 1 932 ? -21.245 11.642 56.648 1.00 93.12 932 ALA A CA 1
ATOM 7335 C C . ALA A 1 932 ? -21.173 10.221 56.059 1.00 93.12 932 ALA A C 1
ATOM 7337 O O . ALA A 1 932 ? -20.683 9.313 56.725 1.00 93.12 932 ALA A O 1
ATOM 7338 N N . HIS A 1 933 ? -21.571 10.019 54.794 1.00 94.31 933 HIS A N 1
ATOM 7339 C CA . HIS A 1 933 ? -21.447 8.709 54.133 1.00 94.31 933 HIS A CA 1
ATOM 7340 C C . HIS A 1 933 ? -19.987 8.289 53.986 1.00 94.31 933 HIS A C 1
ATOM 7342 O O . HIS A 1 933 ? -19.644 7.134 54.235 1.00 94.31 933 HIS A O 1
ATOM 7348 N N . LYS A 1 934 ? -19.122 9.227 53.585 1.00 95.12 934 LYS A N 1
ATOM 7349 C CA . LYS A 1 934 ? -17.696 8.961 53.377 1.00 95.12 934 LYS A CA 1
ATOM 7350 C C . LYS A 1 934 ? -17.027 8.516 54.674 1.00 95.12 934 LYS A C 1
ATOM 7352 O O . LYS A 1 934 ? -16.383 7.473 54.677 1.00 95.12 934 LYS A O 1
ATOM 7357 N N . GLN A 1 935 ? -17.250 9.240 55.773 1.00 94.44 935 GLN A N 1
ATOM 7358 C CA . GLN A 1 935 ? -16.711 8.880 57.089 1.00 94.44 935 GLN A CA 1
ATOM 7359 C C . GLN A 1 935 ? -17.286 7.563 57.625 1.00 94.44 935 GLN A C 1
ATOM 7361 O O . GLN A 1 935 ? -16.556 6.775 58.219 1.00 94.44 935 GLN A O 1
ATOM 7366 N N . LYS A 1 936 ? -18.580 7.303 57.390 1.00 93.31 936 LYS A N 1
ATOM 7367 C CA . LYS A 1 936 ? -19.271 6.098 57.873 1.00 93.31 936 LYS A CA 1
ATOM 7368 C C . LYS A 1 936 ? -18.800 4.822 57.169 1.00 93.31 936 LYS A C 1
ATOM 7370 O O . LYS A 1 936 ? -18.647 3.803 57.832 1.00 93.31 936 LYS A O 1
ATOM 7375 N N . TYR A 1 937 ? -18.586 4.862 55.851 1.00 94.69 937 TYR A N 1
ATOM 7376 C CA . TYR A 1 937 ? -18.414 3.643 55.047 1.00 94.69 937 TYR A CA 1
ATOM 7377 C C . TYR A 1 937 ? -17.015 3.457 54.439 1.00 94.69 937 TYR A C 1
ATOM 7379 O O . TYR A 1 937 ? -16.546 2.325 54.351 1.00 94.69 937 TYR A O 1
ATOM 7387 N N . LEU A 1 938 ? -16.319 4.519 54.009 1.00 95.69 938 LEU A N 1
ATOM 7388 C CA . LEU A 1 938 ? -15.038 4.353 53.301 1.00 95.69 938 LEU A CA 1
ATOM 7389 C C . LEU A 1 938 ? -13.919 3.723 54.151 1.00 95.69 938 LEU A C 1
ATOM 7391 O O . LEU A 1 938 ? -13.197 2.903 53.586 1.00 95.69 938 LEU A O 1
ATOM 7395 N N . PRO A 1 939 ? -13.770 4.012 55.463 1.00 95.31 939 PRO A N 1
ATOM 7396 C CA . PRO A 1 939 ? -12.701 3.415 56.265 1.00 95.31 939 PRO A CA 1
ATOM 7397 C C . PRO A 1 939 ? -12.748 1.883 56.340 1.00 95.31 939 PRO A C 1
ATOM 7399 O O . PRO A 1 939 ? -11.717 1.235 56.156 1.00 95.31 939 PRO A O 1
ATOM 7402 N N . SER A 1 940 ? -13.925 1.284 56.562 1.00 95.06 940 SER A N 1
ATOM 7403 C CA . SER A 1 940 ? -14.049 -0.180 56.642 1.00 95.06 940 SER A CA 1
ATOM 7404 C C . SER A 1 940 ? -13.915 -0.853 55.274 1.00 95.06 940 SER A C 1
ATOM 7406 O O . SER A 1 940 ? -13.303 -1.916 55.163 1.00 95.06 940 SER A O 1
ATOM 7408 N N . LEU A 1 941 ? -14.411 -0.208 54.212 1.00 95.44 941 LEU A N 1
ATOM 7409 C CA . LEU A 1 941 ? -14.231 -0.668 52.830 1.00 95.44 941 LEU A CA 1
ATOM 7410 C C . LEU A 1 941 ? -12.750 -0.606 52.399 1.00 95.44 941 LEU A C 1
ATOM 7412 O O . LEU A 1 941 ? -12.233 -1.542 51.791 1.00 95.44 941 LEU A O 1
ATOM 7416 N N . ALA A 1 942 ? -12.018 0.445 52.781 1.00 93.00 942 ALA A N 1
ATOM 7417 C CA . ALA A 1 942 ? -10.584 0.572 52.500 1.00 93.00 942 ALA A CA 1
ATOM 7418 C C . ALA A 1 942 ? -9.752 -0.528 53.184 1.00 93.00 942 ALA A C 1
ATOM 7420 O O . ALA A 1 942 ? -8.776 -1.015 52.615 1.00 93.00 942 ALA A O 1
ATOM 7421 N N . GLN A 1 943 ? -10.165 -0.958 54.379 1.00 91.50 943 GLN A N 1
ATOM 7422 C CA . GLN A 1 943 ? -9.547 -2.067 55.114 1.00 91.50 943 GLN A CA 1
ATOM 7423 C C . GLN A 1 943 ? -10.068 -3.453 54.692 1.00 91.50 943 GLN A C 1
ATOM 7425 O O . GLN A 1 943 ? -9.597 -4.455 55.223 1.00 91.50 943 GLN A O 1
ATOM 7430 N N . LEU A 1 944 ? -11.038 -3.525 53.768 1.00 92.06 944 LEU A N 1
ATOM 7431 C CA . LEU A 1 944 ? -11.757 -4.746 53.375 1.00 92.06 944 LEU A CA 1
ATOM 7432 C C . LEU A 1 944 ? -12.351 -5.534 54.561 1.00 92.06 944 LEU A C 1
ATOM 7434 O O . LEU A 1 944 ? -12.577 -6.739 54.457 1.00 92.06 944 LEU A O 1
ATOM 7438 N N . THR A 1 945 ? -12.635 -4.861 55.682 1.00 92.31 945 THR A N 1
ATOM 7439 C CA . THR A 1 945 ? -13.392 -5.430 56.813 1.00 92.31 945 THR A CA 1
ATOM 7440 C C . THR A 1 945 ? -14.898 -5.400 56.556 1.00 92.31 945 THR A C 1
ATOM 7442 O O . THR A 1 945 ? -15.663 -6.092 57.221 1.00 92.31 945 THR A O 1
ATOM 7445 N N . SER A 1 946 ? -15.327 -4.622 55.563 1.00 93.94 946 SER A N 1
ATOM 7446 C CA . SER A 1 946 ? -16.646 -4.693 54.937 1.00 93.94 946 SER A CA 1
ATOM 7447 C C . SER A 1 946 ? -16.472 -4.790 53.426 1.00 93.94 946 SER A C 1
ATOM 7449 O O . SER A 1 946 ? -15.541 -4.195 52.887 1.00 93.94 946 SER A O 1
ATOM 7451 N N . ILE A 1 947 ? -17.365 -5.495 52.728 1.00 95.25 947 ILE A N 1
ATOM 7452 C CA . ILE A 1 947 ? -17.333 -5.646 51.266 1.00 95.25 947 ILE A CA 1
ATOM 7453 C C . ILE A 1 947 ? -18.506 -4.921 50.598 1.00 95.25 947 ILE A C 1
ATOM 7455 O O . ILE A 1 947 ? -19.658 -5.086 50.987 1.00 95.25 947 ILE A O 1
ATOM 7459 N N . GLY A 1 948 ? -18.211 -4.144 49.553 1.00 94.88 948 GLY A N 1
ATOM 7460 C CA . GLY A 1 948 ? -19.201 -3.464 48.723 1.00 94.88 948 GLY A CA 1
ATOM 7461 C C . GLY A 1 948 ? -19.605 -4.223 47.450 1.00 94.88 948 GLY A C 1
ATOM 7462 O O . GLY A 1 948 ? -18.781 -4.915 46.840 1.00 94.88 948 GLY A O 1
ATOM 7463 N N . CYS A 1 949 ? -20.849 -4.023 47.007 1.00 94.25 949 CYS A N 1
ATOM 7464 C CA . CYS A 1 949 ? -21.291 -4.302 45.638 1.00 94.25 949 CYS A CA 1
ATOM 7465 C C . CYS A 1 949 ? -22.055 -3.124 45.011 1.00 94.25 949 CYS A C 1
ATOM 7467 O O . CYS A 1 949 ? -22.469 -2.186 45.701 1.00 94.25 949 CYS A O 1
ATOM 7469 N N . TRP A 1 950 ? -22.233 -3.163 43.689 1.00 94.31 950 TRP A N 1
ATOM 7470 C CA . TRP A 1 950 ? -22.810 -2.070 42.901 1.00 94.31 950 TRP A CA 1
ATOM 7471 C C . TRP A 1 950 ? -23.842 -2.608 41.903 1.00 94.31 950 TRP A C 1
ATOM 7473 O O . TRP A 1 950 ? -23.504 -3.399 41.025 1.00 94.31 950 TRP A O 1
ATOM 7483 N N . ALA A 1 951 ? -25.108 -2.218 42.067 1.00 93.88 951 ALA A N 1
ATOM 7484 C CA . ALA A 1 951 ? -26.264 -2.871 41.461 1.00 93.88 951 ALA A CA 1
ATOM 7485 C C . ALA A 1 951 ? -27.074 -1.932 40.552 1.00 93.88 951 ALA A C 1
ATOM 7487 O O . ALA A 1 951 ? -27.985 -1.228 41.003 1.00 93.88 951 ALA A O 1
ATOM 7488 N N . LEU A 1 952 ? -26.753 -1.954 39.255 1.00 91.62 952 LEU A N 1
ATOM 7489 C CA . LEU A 1 952 ? -27.443 -1.173 38.222 1.00 91.62 952 LEU A CA 1
ATOM 7490 C C . LEU A 1 952 ? -28.320 -2.051 37.312 1.00 91.62 952 LEU A C 1
ATOM 7492 O O . LEU A 1 952 ? -29.514 -1.781 37.184 1.00 91.62 952 LEU A O 1
ATOM 7496 N N . THR A 1 953 ? -27.726 -3.093 36.727 1.00 88.88 953 THR A N 1
ATOM 7497 C CA . THR A 1 953 ? -28.288 -3.929 35.651 1.00 88.88 953 THR A CA 1
ATOM 7498 C C . THR A 1 953 ? -29.507 -4.756 36.071 1.00 88.88 953 THR A C 1
ATOM 7500 O O . THR A 1 953 ? -29.551 -5.294 37.180 1.00 88.88 953 THR A O 1
ATOM 7503 N N . GLU A 1 954 ? -30.478 -4.901 35.163 1.00 90.62 954 GLU A N 1
ATOM 7504 C CA . GLU A 1 954 ? -31.739 -5.633 35.371 1.00 90.62 954 GLU A CA 1
ATOM 7505 C C . GLU A 1 954 ? -31.947 -6.736 34.317 1.00 90.62 954 GLU A C 1
ATOM 7507 O O . GLU A 1 954 ? -31.317 -6.673 33.259 1.00 90.62 954 GLU A O 1
ATOM 7512 N N . PRO A 1 955 ? -32.824 -7.734 34.562 1.00 85.62 955 PRO A N 1
ATOM 7513 C CA . PRO A 1 955 ? -33.070 -8.837 33.625 1.00 85.62 955 PRO A CA 1
ATOM 7514 C C . PRO A 1 955 ? -33.444 -8.395 32.203 1.00 85.62 955 PRO A C 1
ATOM 7516 O O . PRO A 1 955 ? -32.876 -8.909 31.242 1.00 85.62 955 PRO A O 1
ATOM 7519 N N . ASP A 1 956 ? -34.330 -7.403 32.080 1.00 83.25 956 ASP A N 1
ATOM 7520 C CA . ASP A 1 956 ? -34.835 -6.914 30.787 1.00 83.25 956 ASP A CA 1
ATOM 7521 C C . ASP A 1 956 ? -33.996 -5.760 30.203 1.00 83.25 956 ASP A C 1
ATOM 7523 O O . ASP A 1 956 ? -34.175 -5.372 29.049 1.00 83.25 956 ASP A O 1
ATOM 7527 N N . TYR A 1 957 ? -33.074 -5.192 30.991 1.00 78.62 957 TYR A N 1
ATOM 7528 C CA . TYR A 1 957 ? -32.367 -3.949 30.667 1.00 78.62 957 TYR A CA 1
ATOM 7529 C C . TYR A 1 957 ? -30.871 -4.070 30.973 1.00 78.62 957 TYR A C 1
ATOM 7531 O O . TYR A 1 957 ? -30.377 -3.654 32.023 1.00 78.62 957 TYR A O 1
ATOM 7539 N N . GLY A 1 958 ? -30.149 -4.659 30.013 1.00 73.62 958 GLY A N 1
ATOM 7540 C CA . GLY A 1 958 ? -28.693 -4.809 30.041 1.00 73.62 958 GLY A CA 1
ATOM 7541 C C . GLY A 1 958 ? -27.952 -3.560 29.553 1.00 73.62 958 GLY A C 1
ATOM 7542 O O . GLY A 1 958 ? -27.401 -2.794 30.339 1.00 73.62 958 GLY A O 1
ATOM 7543 N N . SER A 1 959 ? -27.926 -3.360 28.230 1.00 75.06 959 SER A N 1
ATOM 7544 C CA . SER A 1 959 ? -27.193 -2.247 27.595 1.00 75.06 959 SER A CA 1
ATOM 7545 C C . SER A 1 959 ? -27.938 -0.905 27.636 1.00 75.06 959 SER A C 1
ATOM 7547 O O . SER A 1 959 ? -27.306 0.137 27.479 1.00 75.06 959 SER A O 1
ATOM 7549 N N . ASP A 1 960 ? -29.250 -0.915 27.896 1.00 79.50 960 ASP A N 1
ATOM 7550 C CA . ASP A 1 960 ? -30.058 0.283 28.167 1.00 79.50 960 ASP A CA 1
ATOM 7551 C C . ASP A 1 960 ? -30.352 0.420 29.667 1.00 79.50 960 ASP A C 1
ATOM 7553 O O . ASP A 1 960 ? -31.489 0.347 30.131 1.00 79.50 960 ASP A O 1
ATOM 7557 N N . ALA A 1 961 ? -29.297 0.615 30.456 1.00 80.25 961 ALA A N 1
ATOM 7558 C CA . ALA A 1 961 ? -29.413 0.755 31.907 1.00 80.25 961 ALA A CA 1
ATOM 7559 C C . ALA A 1 961 ? -30.238 1.986 32.345 1.00 80.25 961 ALA A C 1
ATOM 7561 O O . ALA A 1 961 ? -30.663 2.075 33.497 1.00 80.25 961 ALA A O 1
ATOM 7562 N N . SER A 1 962 ? -30.489 2.940 31.440 1.00 84.06 962 SER A N 1
ATOM 7563 C CA . SER A 1 962 ? -31.318 4.117 31.718 1.00 84.06 962 SER A CA 1
ATOM 7564 C C . SER A 1 962 ? -32.816 3.790 31.801 1.00 84.06 962 SER A C 1
ATOM 7566 O O . SER A 1 962 ? -33.580 4.522 32.441 1.00 84.06 962 SER A O 1
ATOM 7568 N N . ALA A 1 963 ? -33.229 2.666 31.208 1.00 85.62 963 ALA A N 1
ATOM 7569 C CA . ALA A 1 963 ? -34.602 2.176 31.183 1.00 85.62 963 ALA A CA 1
ATOM 7570 C C . ALA A 1 963 ? -34.956 1.246 32.360 1.00 85.62 963 ALA A C 1
ATOM 7572 O O . ALA A 1 963 ? -36.022 0.635 32.351 1.00 85.62 963 ALA A O 1
ATOM 7573 N N . LEU A 1 964 ? -34.107 1.184 33.397 1.00 91.00 964 LEU A N 1
ATOM 7574 C CA . LEU A 1 964 ? -34.341 0.361 34.587 1.00 91.00 964 LEU A CA 1
ATOM 7575 C C . LEU A 1 964 ? -35.735 0.598 35.201 1.00 91.00 964 LEU A C 1
ATOM 7577 O O . LEU A 1 964 ? -36.238 1.734 35.217 1.00 91.00 964 LEU A O 1
ATOM 7581 N N . ARG A 1 965 ? -36.340 -0.479 35.709 1.00 92.31 965 ARG A N 1
ATOM 7582 C CA . ARG A 1 965 ? -37.692 -0.555 36.275 1.00 92.31 965 ARG A CA 1
ATOM 7583 C C . ARG A 1 965 ? -37.731 -0.697 37.789 1.00 92.31 965 ARG A C 1
ATOM 7585 O O . ARG A 1 965 ? -38.784 -0.424 38.351 1.00 92.31 965 ARG A O 1
ATOM 7592 N N . THR A 1 966 ? -36.641 -1.088 38.455 1.00 95.81 966 THR A N 1
ATOM 7593 C CA . THR A 1 966 ? -36.601 -1.104 39.930 1.00 95.81 966 THR A CA 1
ATOM 7594 C C . THR A 1 966 ? -37.018 0.265 40.452 1.00 95.81 966 THR A C 1
ATOM 7596 O O . THR A 1 966 ? -36.461 1.276 40.024 1.00 95.81 966 THR A O 1
ATOM 7599 N N . THR A 1 967 ? -37.988 0.309 41.361 1.00 97.31 967 THR A N 1
ATOM 7600 C CA . THR A 1 967 ? -38.590 1.549 41.858 1.00 97.31 967 THR A CA 1
ATOM 7601 C C . THR A 1 967 ? -38.126 1.883 43.268 1.00 97.31 967 THR A C 1
ATOM 7603 O O . THR A 1 967 ? -37.735 1.001 44.031 1.00 97.31 967 THR A O 1
ATOM 7606 N N . ALA A 1 968 ? -38.162 3.170 43.605 1.00 97.50 968 ALA A N 1
ATOM 7607 C CA . ALA A 1 968 ? -37.996 3.682 44.954 1.00 97.50 968 ALA A CA 1
ATOM 7608 C C . ALA A 1 968 ? -39.149 4.639 45.271 1.00 97.50 968 ALA A C 1
ATOM 7610 O O . ALA A 1 968 ? -39.281 5.697 44.650 1.00 97.50 968 ALA A O 1
ATOM 7611 N N . THR A 1 969 ? -39.978 4.266 46.240 1.00 97.25 969 THR A N 1
ATOM 7612 C CA . THR A 1 969 ? -41.134 5.056 46.680 1.00 97.25 969 THR A CA 1
ATOM 7613 C C . THR A 1 969 ? -40.817 5.741 47.995 1.00 97.25 969 THR A C 1
ATOM 7615 O O . THR A 1 969 ? -40.374 5.091 48.940 1.00 97.25 969 THR A O 1
ATOM 7618 N N . LYS A 1 970 ? -41.026 7.058 48.060 1.00 96.38 970 LYS A N 1
ATOM 7619 C CA . LYS A 1 970 ? -40.816 7.838 49.281 1.00 96.38 970 LYS A CA 1
ATOM 7620 C C . LYS A 1 970 ? -41.851 7.443 50.341 1.00 96.38 970 LYS A C 1
ATOM 7622 O O . LYS A 1 970 ? -43.042 7.412 50.045 1.00 96.38 970 LYS A O 1
ATOM 7627 N N . VAL A 1 971 ? -41.397 7.184 51.565 1.00 95.62 971 VAL A N 1
ATOM 7628 C CA . VAL A 1 971 ? -42.237 6.933 52.748 1.00 95.62 971 VAL A CA 1
ATOM 7629 C C . VAL A 1 971 ? -41.768 7.801 53.919 1.00 95.62 971 VAL A C 1
ATOM 7631 O O . VAL A 1 971 ? -40.757 8.502 53.818 1.00 95.62 971 VAL A O 1
ATOM 7634 N N . GLU A 1 972 ? -42.498 7.787 55.033 1.00 92.31 972 GLU A N 1
ATOM 7635 C CA . GLU A 1 972 ? -42.067 8.481 56.248 1.00 92.31 972 GLU A CA 1
ATOM 7636 C C . GLU A 1 972 ? -40.719 7.917 56.739 1.00 92.31 972 GLU A C 1
ATOM 7638 O O . GLU A 1 972 ? -40.538 6.705 56.847 1.00 92.31 972 GLU A O 1
ATOM 7643 N N . GLY A 1 973 ? -39.740 8.799 56.961 1.00 91.50 973 GLY A N 1
ATOM 7644 C CA . GLY A 1 973 ? -38.391 8.440 57.419 1.00 91.50 973 GLY A CA 1
ATOM 7645 C C . GLY A 1 973 ? -37.466 7.773 56.385 1.00 91.50 973 GLY A C 1
ATOM 7646 O O . GLY A 1 973 ? -36.305 7.505 56.705 1.00 91.50 973 GLY A O 1
ATOM 7647 N N . GLY A 1 974 ? -37.922 7.504 55.153 1.00 95.75 974 GLY A N 1
ATOM 7648 C CA . GLY A 1 974 ? -37.083 6.833 54.157 1.00 95.75 974 GLY A CA 1
ATOM 7649 C C . GLY A 1 974 ? -37.755 6.491 52.827 1.00 95.75 974 GLY A C 1
ATOM 7650 O O . GLY A 1 974 ? -38.562 7.249 52.284 1.00 95.75 974 GLY A O 1
ATOM 7651 N N . TRP A 1 975 ? -37.365 5.347 52.269 1.00 97.62 975 TRP A N 1
ATOM 7652 C CA . TRP A 1 975 ? -37.716 4.873 50.933 1.00 97.62 975 TRP A CA 1
ATOM 7653 C C . TRP A 1 975 ? -38.002 3.376 50.948 1.00 97.62 975 TRP A C 1
ATOM 7655 O O . TRP A 1 975 ? -37.346 2.627 51.663 1.00 97.62 975 TRP A O 1
ATOM 7665 N N . ILE A 1 976 ? -38.938 2.933 50.114 1.00 97.88 976 ILE A N 1
ATOM 7666 C CA . ILE A 1 976 ? -39.200 1.518 49.845 1.00 97.88 976 ILE A CA 1
ATOM 7667 C C . ILE A 1 976 ? -38.723 1.192 48.434 1.00 97.88 976 ILE A C 1
ATOM 7669 O O . ILE A 1 976 ? -39.192 1.800 47.470 1.00 97.88 976 ILE A O 1
ATOM 7673 N N . LEU A 1 977 ? -37.796 0.241 48.319 1.00 97.81 977 LEU A N 1
ATOM 7674 C CA . LEU A 1 977 ? -37.259 -0.255 47.056 1.00 97.81 977 LEU A CA 1
ATOM 7675 C C . LEU A 1 977 ? -37.946 -1.563 46.649 1.00 97.81 977 LEU A C 1
ATOM 7677 O O . LEU A 1 977 ? -38.039 -2.496 47.450 1.00 97.81 977 LEU A O 1
ATOM 7681 N N . GLU A 1 978 ? -38.369 -1.649 45.388 1.00 97.75 978 GLU A N 1
ATOM 7682 C CA . GLU A 1 978 ? -39.019 -2.839 44.830 1.00 97.75 978 GLU A CA 1
ATOM 7683 C C . GLU A 1 978 ? -38.560 -3.102 43.388 1.00 97.75 978 GLU A C 1
ATOM 7685 O O . GLU A 1 978 ? -38.580 -2.200 42.545 1.00 97.75 978 GLU A O 1
ATOM 7690 N N . GLY A 1 979 ? -38.112 -4.326 43.099 1.00 96.00 979 GLY A N 1
ATOM 7691 C CA . GLY A 1 979 ? -37.618 -4.712 41.775 1.00 96.00 979 GLY A CA 1
ATOM 7692 C C . GLY A 1 979 ? -36.605 -5.854 41.789 1.00 96.00 979 GLY A C 1
ATOM 7693 O O . GLY A 1 979 ? -36.454 -6.572 42.778 1.00 96.00 979 GLY A O 1
ATOM 7694 N N . GLN A 1 980 ? -35.907 -6.029 40.667 1.00 95.50 980 GLN A N 1
ATOM 7695 C CA . GLN A 1 980 ? -34.929 -7.098 40.471 1.00 95.50 980 GLN A CA 1
ATOM 7696 C C . GLN A 1 980 ? -33.666 -6.570 39.796 1.00 95.50 980 GLN A C 1
ATOM 7698 O O . GLN A 1 980 ? -33.741 -5.788 38.848 1.00 95.50 980 GLN A O 1
ATOM 7703 N N . LYS A 1 981 ? -32.505 -7.042 40.254 1.00 94.94 981 LYS A N 1
ATOM 7704 C CA . LYS A 1 981 ? -31.198 -6.810 39.626 1.00 94.94 981 LYS A CA 1
ATOM 7705 C C . LYS A 1 981 ? -30.578 -8.135 39.211 1.00 94.94 981 LYS A C 1
ATOM 7707 O O . LYS A 1 981 ? -30.827 -9.156 39.842 1.00 94.94 981 LYS A O 1
ATOM 7712 N N . ARG A 1 982 ? -29.747 -8.107 38.171 1.00 91.75 982 ARG A N 1
ATOM 7713 C CA . ARG A 1 982 ? -29.119 -9.301 37.591 1.00 91.75 982 ARG A CA 1
ATOM 7714 C C . ARG A 1 982 ? -27.655 -9.038 37.257 1.00 91.75 982 ARG A C 1
ATOM 7716 O O . ARG A 1 982 ? -27.303 -7.928 36.872 1.00 91.75 982 ARG A O 1
ATOM 7723 N N . TRP A 1 983 ? -26.820 -10.072 37.377 1.00 89.19 983 TRP A N 1
ATOM 7724 C CA . TRP A 1 983 ? -25.364 -10.043 37.145 1.00 89.19 983 TRP A CA 1
ATOM 7725 C C . TRP A 1 983 ? -24.539 -9.230 38.158 1.00 89.19 983 TRP A C 1
ATOM 7727 O O . TRP A 1 983 ? -23.407 -8.840 37.865 1.00 89.19 983 TRP A O 1
ATOM 7737 N N . ILE A 1 984 ? -25.039 -9.006 39.375 1.00 92.25 984 ILE A N 1
ATOM 7738 C CA . ILE A 1 984 ? -24.373 -8.116 40.335 1.00 92.25 984 ILE A CA 1
ATOM 7739 C C . ILE A 1 984 ? -23.196 -8.825 41.009 1.00 92.25 984 ILE A C 1
ATOM 7741 O O . ILE A 1 984 ? -23.379 -9.772 41.767 1.00 92.25 984 ILE A O 1
ATOM 7745 N N . GLY A 1 985 ? -21.968 -8.383 40.725 1.00 89.69 985 GLY A N 1
ATOM 7746 C CA . GLY A 1 985 ? -20.758 -8.946 41.333 1.00 89.69 985 GLY A CA 1
ATOM 7747 C C . GLY A 1 985 ? -20.697 -8.698 42.842 1.00 89.69 985 GLY A C 1
ATOM 7748 O O . GLY A 1 985 ? -21.090 -7.632 43.302 1.00 89.69 985 GLY A O 1
ATOM 7749 N N . ASN A 1 986 ? -20.186 -9.670 43.601 1.00 92.19 986 ASN A N 1
ATOM 7750 C CA . ASN A 1 986 ? -20.045 -9.673 45.068 1.00 92.19 986 ASN A CA 1
ATOM 7751 C C . ASN A 1 986 ? -21.368 -9.721 45.859 1.00 92.19 986 ASN A C 1
ATOM 7753 O O . ASN A 1 986 ? -21.331 -9.795 47.087 1.00 92.19 986 ASN A O 1
ATOM 7757 N N . SER A 1 987 ? -22.535 -9.682 45.207 1.00 91.94 987 SER A N 1
ATOM 7758 C CA . SER A 1 987 ? -23.818 -9.442 45.889 1.00 91.94 987 SER A CA 1
ATOM 7759 C C . SER A 1 987 ? -24.216 -10.525 46.889 1.00 91.94 987 SER A C 1
ATOM 7761 O O . SER A 1 987 ? -25.049 -10.277 47.756 1.00 91.94 987 SER A O 1
ATOM 7763 N N . THR A 1 988 ? -23.690 -11.740 46.761 1.00 89.69 988 THR A N 1
ATOM 7764 C CA . THR A 1 988 ? -24.030 -12.888 47.617 1.00 89.69 988 THR A CA 1
ATOM 7765 C C . THR A 1 988 ? -23.366 -12.816 48.990 1.00 89.69 988 THR A C 1
ATOM 7767 O O . THR A 1 988 ? -23.822 -13.469 49.924 1.00 89.69 988 THR A O 1
ATOM 7770 N N . PHE A 1 989 ? -22.300 -12.023 49.132 1.00 91.75 989 PHE A N 1
ATOM 7771 C CA . PHE A 1 989 ? -21.555 -11.903 50.385 1.00 91.75 989 PHE A CA 1
ATOM 7772 C C . PHE A 1 989 ? -21.246 -10.461 50.806 1.00 91.75 989 PHE A C 1
ATOM 7774 O O . PHE A 1 989 ? -20.799 -10.277 51.938 1.00 91.75 989 PHE A O 1
ATOM 7781 N N . ALA A 1 990 ? -21.514 -9.461 49.958 1.00 93.44 990 ALA A N 1
ATOM 7782 C CA . ALA A 1 990 ? -21.313 -8.045 50.263 1.00 93.44 990 ALA A CA 1
ATOM 7783 C C . ALA A 1 990 ? -22.103 -7.583 51.498 1.00 93.44 990 ALA A C 1
ATOM 7785 O O . ALA A 1 990 ? -23.257 -7.961 51.694 1.00 93.44 990 ALA A O 1
ATOM 7786 N N . ASP A 1 991 ? -21.474 -6.727 52.299 1.00 95.44 991 ASP A N 1
ATOM 7787 C CA . ASP A 1 991 ? -22.033 -6.116 53.508 1.00 95.44 991 ASP A CA 1
ATOM 7788 C C . ASP A 1 991 ? -22.807 -4.825 53.193 1.00 95.44 991 ASP A C 1
ATOM 7790 O O . ASP A 1 991 ? -23.752 -4.468 53.901 1.00 95.44 991 ASP A O 1
ATOM 7794 N N . LEU A 1 992 ? -22.428 -4.152 52.100 1.00 95.88 992 LEU A N 1
ATOM 7795 C CA . LEU A 1 992 ? -23.027 -2.910 51.621 1.00 95.88 992 LEU A CA 1
ATOM 7796 C C . LEU A 1 992 ? -23.319 -2.981 50.117 1.00 95.88 992 LEU A C 1
ATOM 7798 O O . LEU A 1 992 ? -22.430 -3.241 49.306 1.00 95.88 992 LEU A O 1
ATOM 7802 N N . LEU A 1 993 ? -24.556 -2.686 49.733 1.00 96.75 993 LEU A N 1
ATOM 7803 C CA . LEU A 1 993 ? -25.024 -2.705 48.355 1.00 96.75 993 LEU A CA 1
ATOM 7804 C C . LEU A 1 993 ? -25.402 -1.286 47.926 1.00 96.75 993 LEU A C 1
ATOM 7806 O O . LEU A 1 993 ? -26.278 -0.668 48.523 1.00 96.75 993 LEU A O 1
ATOM 7810 N N . VAL A 1 994 ? -24.773 -0.766 46.872 1.00 96.50 994 VAL A N 1
ATOM 7811 C CA . VAL A 1 994 ? -25.217 0.478 46.223 1.00 96.50 994 VAL A CA 1
ATOM 7812 C C . VAL A 1 994 ? -26.204 0.115 45.119 1.00 96.50 994 VAL A C 1
ATOM 7814 O O . VAL A 1 994 ? -25.809 -0.495 44.129 1.00 96.50 994 VAL A O 1
ATOM 7817 N N . ILE A 1 995 ? -27.477 0.471 45.284 1.00 96.38 995 ILE A N 1
ATOM 7818 C CA . ILE A 1 995 ? -28.579 0.103 44.386 1.00 96.38 995 ILE A CA 1
ATOM 7819 C C . ILE A 1 995 ? -29.126 1.339 43.674 1.00 96.38 995 ILE A C 1
ATOM 7821 O O . ILE A 1 995 ? -29.428 2.350 44.308 1.00 96.38 995 ILE A O 1
ATOM 7825 N N . PHE A 1 996 ? -29.298 1.241 42.354 1.00 95.88 996 PHE A N 1
ATOM 7826 C CA . PHE A 1 996 ? -29.954 2.276 41.553 1.00 95.88 996 PHE A CA 1
ATOM 7827 C C . PHE A 1 996 ? -31.417 1.930 41.305 1.00 95.88 996 PHE A C 1
ATOM 7829 O O . PHE A 1 996 ? -31.732 0.844 40.809 1.00 95.88 996 PHE A O 1
ATOM 7836 N N . ALA A 1 997 ? -32.302 2.873 41.617 1.00 96.19 997 ALA A N 1
ATOM 7837 C CA . ALA A 1 997 ? -33.742 2.708 41.486 1.00 96.19 997 ALA A CA 1
ATOM 7838 C C . ALA A 1 997 ? -34.402 4.001 40.992 1.00 96.19 997 ALA A C 1
ATOM 7840 O O . ALA A 1 997 ? -33.917 5.110 41.231 1.00 96.19 997 ALA A O 1
ATOM 7841 N N . ARG A 1 998 ? -35.511 3.845 40.273 1.00 96.25 998 ARG A N 1
ATOM 7842 C CA . ARG A 1 998 ? -36.326 4.922 39.725 1.00 96.25 998 ARG A CA 1
ATOM 7843 C C . ARG A 1 998 ? -37.256 5.456 40.800 1.00 96.25 998 ARG A C 1
ATOM 7845 O O . ARG A 1 998 ? -38.131 4.752 41.294 1.00 96.25 998 ARG A O 1
ATOM 7852 N N . ASN A 1 999 ? -37.072 6.717 41.139 1.00 95.25 999 ASN A N 1
ATOM 7853 C CA . ASN A 1 999 ? -37.916 7.425 42.079 1.00 95.25 999 ASN A CA 1
ATOM 7854 C C . ASN A 1 999 ? -39.316 7.608 41.488 1.00 95.25 999 ASN A C 1
ATOM 7856 O O . ASN A 1 999 ? -39.463 8.183 40.409 1.00 95.25 999 ASN A O 1
ATOM 7860 N N . THR A 1 1000 ? -40.338 7.123 42.188 1.00 95.62 1000 THR A N 1
ATOM 7861 C CA . THR A 1 1000 ? -41.723 7.134 41.693 1.00 95.62 1000 THR A CA 1
ATOM 7862 C C . THR A 1 1000 ? -42.338 8.533 41.643 1.00 95.62 1000 THR A C 1
ATOM 7864 O O . THR A 1 1000 ? -43.270 8.755 40.877 1.00 95.62 1000 THR A O 1
ATOM 7867 N N . THR A 1 1001 ? -41.794 9.497 42.391 1.00 92.25 1001 THR A N 1
ATOM 7868 C CA . THR A 1 1001 ? -42.247 10.896 42.387 1.00 92.25 1001 THR A CA 1
ATOM 7869 C C . THR A 1 1001 ? -41.571 11.719 41.292 1.00 92.25 1001 THR A C 1
ATOM 7871 O O . THR A 1 1001 ? -42.232 12.478 40.592 1.00 92.25 1001 THR A O 1
ATOM 7874 N N . THR A 1 1002 ? -40.249 11.599 41.135 1.00 93.00 1002 THR A N 1
ATOM 7875 C CA . THR A 1 1002 ? -39.482 12.439 40.187 1.00 93.00 1002 THR A CA 1
ATOM 7876 C C . THR A 1 1002 ? -39.253 11.778 38.831 1.00 93.00 1002 THR A C 1
ATOM 7878 O O . THR A 1 1002 ? -38.793 12.432 37.895 1.00 93.00 1002 THR A O 1
ATOM 7881 N N . ASN A 1 1003 ? -39.523 10.475 38.724 1.00 92.25 1003 ASN A N 1
ATOM 7882 C CA . ASN A 1 1003 ? -39.199 9.621 37.582 1.00 92.25 1003 ASN A CA 1
ATOM 7883 C C . ASN A 1 1003 ? -37.693 9.575 37.225 1.00 92.25 1003 ASN A C 1
ATOM 7885 O O . ASN A 1 1003 ? -37.307 9.072 36.166 1.00 92.25 1003 ASN A O 1
ATOM 7889 N N . GLN A 1 1004 ? -36.825 10.087 38.103 1.00 93.69 1004 GLN A N 1
ATOM 7890 C CA . GLN A 1 1004 ? -35.373 10.063 37.940 1.00 93.69 1004 GLN A CA 1
ATOM 7891 C C . GLN A 1 1004 ? -34.749 8.842 38.617 1.00 93.69 1004 GLN A C 1
ATOM 7893 O O . GLN A 1 1004 ? -35.316 8.260 39.540 1.00 93.69 1004 GLN A O 1
ATOM 7898 N N . ILE A 1 1005 ? -33.550 8.464 38.174 1.00 94.38 1005 ILE A N 1
ATOM 7899 C CA . ILE A 1 1005 ? -32.764 7.401 38.810 1.00 94.38 1005 ILE A CA 1
ATOM 7900 C C . ILE A 1 1005 ? -31.972 7.995 39.979 1.00 94.38 1005 ILE A C 1
ATOM 7902 O O . ILE A 1 1005 ? -31.182 8.922 39.793 1.00 94.38 1005 ILE A O 1
ATOM 7906 N N . ASN A 1 1006 ? -32.174 7.438 41.173 1.00 95.62 1006 ASN A N 1
ATOM 7907 C CA . ASN A 1 1006 ? -31.440 7.768 42.392 1.00 95.62 1006 ASN A CA 1
ATOM 7908 C C . ASN A 1 1006 ? -30.611 6.563 42.875 1.00 95.62 1006 ASN A C 1
ATOM 7910 O O . ASN A 1 1006 ? -30.859 5.424 42.475 1.00 95.62 1006 ASN A O 1
ATOM 7914 N N . GLY A 1 1007 ? -29.605 6.828 43.714 1.00 95.56 1007 GLY A N 1
ATOM 7915 C CA . GLY A 1 1007 ? -28.745 5.809 44.322 1.00 95.56 1007 GLY A CA 1
ATOM 7916 C C . GLY A 1 1007 ? -29.034 5.633 45.813 1.00 95.56 1007 GLY A C 1
ATOM 7917 O O . GLY A 1 1007 ? -29.190 6.620 46.532 1.00 95.56 1007 GLY A O 1
ATOM 7918 N N . TYR A 1 1008 ? -29.070 4.386 46.272 1.00 96.69 1008 TYR A N 1
ATOM 7919 C CA . TYR A 1 1008 ? -29.447 3.997 47.632 1.00 96.69 1008 TYR A CA 1
ATOM 7920 C C . TYR A 1 1008 ? -28.431 3.007 48.203 1.00 96.69 1008 TYR A C 1
ATOM 7922 O O . TYR A 1 1008 ? -27.997 2.096 47.501 1.00 96.69 1008 TYR A O 1
ATOM 7930 N N . MET A 1 1009 ? -28.042 3.178 49.464 1.00 95.44 1009 MET A N 1
ATOM 7931 C CA . MET A 1 1009 ? -27.187 2.239 50.189 1.00 95.44 1009 MET A CA 1
ATOM 7932 C C . MET A 1 1009 ? -28.063 1.262 50.973 1.00 95.44 1009 MET A C 1
ATOM 7934 O O . MET A 1 1009 ? -28.873 1.664 51.799 1.00 95.44 1009 MET A O 1
ATOM 7938 N N . VAL A 1 1010 ? -27.908 -0.032 50.709 1.00 95.81 1010 VAL A N 1
ATOM 7939 C CA . VAL A 1 1010 ? -28.673 -1.105 51.350 1.00 95.81 1010 VAL A CA 1
ATOM 7940 C C . VAL A 1 1010 ? -27.703 -2.021 52.083 1.00 95.81 1010 VAL A C 1
ATOM 7942 O O . VAL A 1 1010 ? -26.704 -2.459 51.516 1.00 95.81 1010 VAL A O 1
ATOM 7945 N N . LYS A 1 1011 ? -27.975 -2.303 53.357 1.00 92.62 1011 LYS A N 1
ATOM 7946 C CA . LYS A 1 1011 ? -27.153 -3.215 54.159 1.00 92.62 1011 LYS A CA 1
ATOM 7947 C C . LYS A 1 1011 ? -27.488 -4.670 53.846 1.00 92.62 1011 LYS A C 1
ATOM 7949 O O . LYS A 1 1011 ? -28.624 -5.006 53.504 1.00 92.62 1011 LYS A O 1
ATOM 7954 N N . LYS A 1 1012 ? -26.504 -5.544 54.029 1.00 87.69 1012 LYS A N 1
ATOM 7955 C CA . LYS A 1 1012 ? -26.698 -6.995 53.999 1.00 87.69 1012 LYS A CA 1
ATOM 7956 C C . LYS A 1 1012 ? -27.817 -7.417 54.951 1.00 87.69 1012 LYS A C 1
ATOM 7958 O O . LYS A 1 1012 ? -27.905 -6.915 56.069 1.00 87.69 1012 LYS A O 1
ATOM 7963 N N . ASN A 1 1013 ? -28.653 -8.346 54.492 1.00 88.56 1013 ASN A N 1
ATOM 7964 C CA . ASN A 1 1013 ? -29.816 -8.873 55.215 1.00 88.56 1013 ASN A CA 1
ATOM 7965 C C . ASN A 1 1013 ? -30.903 -7.835 55.553 1.00 88.56 1013 ASN A C 1
ATOM 7967 O O . ASN A 1 1013 ? -31.710 -8.082 56.449 1.00 88.56 1013 ASN A O 1
ATOM 7971 N N . ALA A 1 1014 ? -30.954 -6.688 54.862 1.00 93.00 1014 ALA A N 1
ATOM 7972 C CA . ALA A 1 1014 ? -32.094 -5.782 54.982 1.00 93.00 1014 ALA A CA 1
ATOM 7973 C C . ALA A 1 1014 ? -33.409 -6.556 54.734 1.00 93.00 1014 ALA A C 1
ATOM 7975 O O . ALA A 1 1014 ? -33.468 -7.340 53.782 1.00 93.00 1014 ALA A O 1
ATOM 7976 N N . PRO A 1 1015 ? -34.459 -6.376 55.560 1.00 94.31 1015 PRO A N 1
ATOM 7977 C CA . PRO A 1 1015 ? -35.724 -7.077 55.362 1.00 94.31 1015 PRO A CA 1
ATOM 7978 C C . PRO A 1 1015 ? -36.244 -6.900 53.930 1.00 94.31 1015 PRO A C 1
ATOM 7980 O O . PRO A 1 1015 ? -36.310 -5.780 53.427 1.00 94.31 1015 PRO A O 1
ATOM 7983 N N . GLY A 1 1016 ? -36.569 -8.014 53.267 1.00 93.50 1016 GLY A N 1
ATOM 7984 C CA . GLY A 1 1016 ? -37.025 -8.030 51.872 1.00 93.50 1016 GLY A CA 1
ATOM 7985 C C . GLY A 1 1016 ? -35.921 -8.123 50.807 1.00 93.50 1016 GLY A C 1
ATOM 7986 O O . GLY A 1 1016 ? -36.243 -8.273 49.629 1.00 93.50 1016 GLY A O 1
ATOM 7987 N N . LEU A 1 1017 ? -34.636 -8.061 51.183 1.00 96.00 1017 LEU A N 1
ATOM 7988 C CA . LEU A 1 1017 ? -33.498 -8.241 50.275 1.00 96.00 1017 LEU A CA 1
ATOM 7989 C C . LEU A 1 1017 ? -33.127 -9.726 50.175 1.00 96.00 1017 LEU A C 1
ATOM 7991 O O . LEU A 1 1017 ? -32.776 -10.349 51.173 1.00 96.00 1017 LEU A O 1
ATOM 7995 N N . THR A 1 1018 ? -33.134 -10.282 48.964 1.00 95.31 1018 THR A N 1
ATOM 7996 C CA . THR A 1 1018 ? -32.598 -11.625 48.682 1.00 95.31 1018 THR A CA 1
ATOM 7997 C C . THR A 1 1018 ? -31.527 -11.536 47.604 1.00 95.31 1018 THR A C 1
ATOM 7999 O O . THR A 1 1018 ? -31.699 -10.812 46.628 1.00 95.31 1018 THR A O 1
ATOM 8002 N N . SER A 1 1019 ? -30.423 -12.266 47.771 1.00 93.25 1019 SER A N 1
ATOM 8003 C CA . SER A 1 1019 ? -29.332 -12.345 46.796 1.00 93.25 1019 SER A CA 1
ATOM 8004 C C . SER A 1 1019 ? -29.031 -13.810 46.503 1.00 93.25 1019 SER A C 1
ATOM 8006 O O . SER A 1 1019 ? -28.669 -14.563 47.407 1.00 93.25 1019 SER A O 1
ATOM 8008 N N . THR A 1 1020 ? -29.204 -14.223 45.251 1.00 92.50 1020 THR A N 1
ATOM 8009 C CA . THR A 1 1020 ? -29.039 -15.613 44.813 1.00 92.50 1020 THR A CA 1
ATOM 8010 C C . THR A 1 1020 ? -27.869 -15.708 43.849 1.00 92.50 1020 THR A C 1
ATOM 8012 O O . THR A 1 1020 ? -27.805 -14.960 42.877 1.00 92.50 10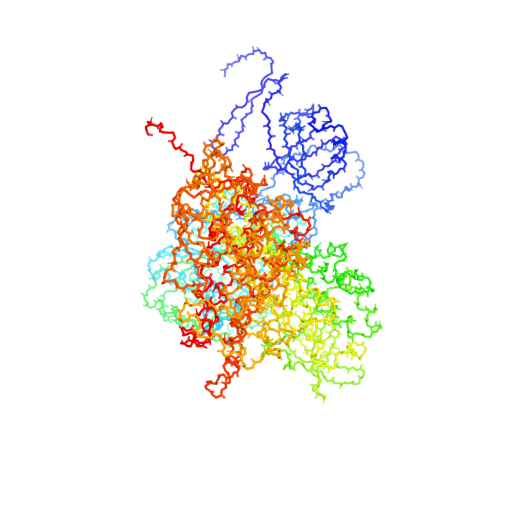20 THR A O 1
ATOM 8015 N N . LYS A 1 1021 ? -26.933 -16.626 44.105 1.00 89.69 1021 LYS A N 1
ATOM 8016 C CA . LYS A 1 1021 ? -25.761 -16.839 43.248 1.00 89.69 1021 LYS A CA 1
ATOM 8017 C C . LYS A 1 1021 ? -26.182 -17.350 41.866 1.00 89.69 1021 LYS A C 1
ATOM 8019 O O . LYS A 1 1021 ? -26.981 -18.275 41.760 1.00 89.69 1021 LYS A O 1
ATOM 8024 N N . ILE A 1 1022 ? -25.599 -16.775 40.816 1.00 86.69 1022 ILE A N 1
ATOM 8025 C CA . ILE A 1 1022 ? -25.708 -17.287 39.447 1.00 86.69 1022 ILE A CA 1
ATOM 8026 C C . ILE A 1 1022 ? -24.676 -18.407 39.272 1.00 86.69 1022 ILE A C 1
ATOM 8028 O O . ILE A 1 1022 ? -23.466 -18.162 39.327 1.00 86.69 1022 ILE A O 1
ATOM 8032 N N . GLU A 1 1023 ? -25.160 -19.628 39.053 1.00 83.56 1023 GLU A N 1
ATOM 8033 C CA . GLU A 1 1023 ? -24.331 -20.824 38.862 1.00 83.56 1023 GLU A CA 1
ATOM 8034 C C . GLU A 1 1023 ? -23.954 -21.062 37.387 1.00 83.56 1023 GLU A C 1
ATOM 8036 O O . GLU A 1 1023 ? -24.493 -20.436 36.475 1.00 83.56 1023 GLU A O 1
ATOM 8041 N N . ASN A 1 1024 ? -23.017 -21.989 37.146 1.00 78.69 1024 ASN A N 1
ATOM 8042 C CA . ASN A 1 1024 ? -22.640 -22.496 35.812 1.00 78.69 1024 ASN A CA 1
ATOM 8043 C C . ASN A 1 1024 ? -22.087 -21.454 34.820 1.00 78.69 1024 ASN A C 1
ATOM 8045 O O . ASN A 1 1024 ? -22.254 -21.575 33.606 1.00 78.69 1024 ASN A O 1
ATOM 8049 N N . LYS A 1 1025 ? -21.379 -20.435 35.313 1.00 83.12 1025 LYS A N 1
ATOM 8050 C CA . LYS A 1 1025 ? -20.688 -19.468 34.449 1.00 83.12 1025 LYS A CA 1
ATOM 8051 C C . LYS A 1 1025 ? -19.487 -20.106 33.741 1.00 83.12 1025 LYS A C 1
ATOM 8053 O O . LYS A 1 1025 ? -18.754 -20.901 34.328 1.00 83.12 1025 LYS A O 1
ATOM 8058 N N . ILE A 1 1026 ? -19.244 -19.704 32.494 1.00 78.38 1026 ILE A N 1
ATOM 8059 C CA . ILE A 1 1026 ? -18.067 -20.148 31.727 1.00 78.38 1026 ILE A CA 1
ATOM 8060 C C . ILE A 1 1026 ? -16.805 -19.344 32.076 1.00 78.38 1026 ILE A C 1
ATOM 8062 O O . ILE A 1 1026 ? -15.712 -19.899 32.075 1.00 78.38 1026 ILE A O 1
ATOM 8066 N N . GLY A 1 1027 ? -16.967 -18.066 32.436 1.00 83.75 1027 GLY A N 1
ATOM 8067 C CA . GLY A 1 1027 ? -15.897 -17.119 32.758 1.00 83.75 1027 GLY A CA 1
ATOM 8068 C C . GLY A 1 1027 ? -16.152 -16.384 34.076 1.00 83.75 1027 GLY A C 1
ATOM 8069 O O . GLY A 1 1027 ? -17.288 -16.335 34.558 1.00 83.75 1027 GLY A O 1
ATOM 8070 N N . LEU A 1 1028 ? -15.102 -15.824 34.678 1.00 86.12 1028 LEU A N 1
ATOM 8071 C CA . LEU A 1 1028 ? -15.101 -15.177 35.994 1.00 86.12 1028 LEU A CA 1
ATOM 8072 C C . LEU A 1 1028 ? -15.788 -16.028 37.068 1.00 86.12 1028 LEU A C 1
ATOM 8074 O O . LEU A 1 1028 ? -16.598 -15.535 37.854 1.00 86.12 1028 LEU A O 1
ATOM 8078 N N . ARG A 1 1029 ? -15.517 -17.337 37.067 1.00 81.25 1029 ARG A N 1
ATOM 8079 C CA . ARG A 1 1029 ? -16.248 -18.340 37.863 1.00 81.25 1029 ARG A CA 1
ATOM 8080 C C . ARG A 1 1029 ? -16.143 -18.120 39.367 1.00 81.25 1029 ARG A C 1
ATOM 8082 O O . ARG A 1 1029 ? -17.084 -18.432 40.085 1.00 81.25 1029 ARG A O 1
ATOM 8089 N N . MET A 1 1030 ? -15.026 -17.562 39.829 1.00 84.38 1030 MET A N 1
ATOM 8090 C CA . MET A 1 1030 ? -14.786 -17.306 41.252 1.00 84.38 1030 MET A CA 1
ATOM 8091 C C . MET A 1 1030 ? -15.514 -16.047 41.742 1.00 84.38 1030 MET A C 1
ATOM 8093 O O . MET A 1 1030 ? -15.865 -15.970 42.917 1.00 84.38 1030 MET A O 1
ATOM 8097 N N . VAL A 1 1031 ? -15.784 -15.066 40.865 1.00 85.31 1031 VAL A N 1
ATOM 8098 C CA . VAL A 1 1031 ? -16.619 -13.905 41.220 1.00 85.31 1031 VAL A CA 1
ATOM 8099 C C . VAL A 1 1031 ? -18.035 -14.399 41.462 1.00 85.31 1031 VAL A C 1
ATOM 8101 O O . VAL A 1 1031 ? -18.657 -14.951 40.559 1.00 85.31 1031 VAL A O 1
ATOM 8104 N N . GLN A 1 1032 ? -18.594 -14.188 42.648 1.00 85.00 1032 GLN A N 1
ATOM 8105 C CA . GLN A 1 1032 ? -19.990 -14.552 42.881 1.00 85.00 1032 GLN A CA 1
ATOM 8106 C C . GLN A 1 1032 ? -20.895 -13.426 42.376 1.00 85.00 1032 GLN A C 1
ATOM 8108 O O . GLN A 1 1032 ? -21.141 -12.444 43.075 1.00 85.00 1032 GLN A O 1
ATOM 8113 N N . ASN A 1 1033 ? -21.336 -13.542 41.121 1.00 88.00 1033 ASN A N 1
ATOM 8114 C CA . ASN A 1 1033 ? -22.417 -12.712 40.600 1.00 88.00 1033 ASN A CA 1
ATOM 8115 C C . ASN A 1 1033 ? -23.744 -13.252 41.125 1.00 88.00 1033 ASN A C 1
ATOM 8117 O O . ASN A 1 1033 ? -23.938 -14.470 41.128 1.00 88.00 1033 ASN A O 1
ATOM 8121 N N . GLY A 1 1034 ? -24.649 -12.363 41.518 1.00 88.69 1034 GLY A N 1
ATOM 8122 C CA . GLY A 1 1034 ? -25.983 -12.751 41.948 1.00 88.69 1034 GLY A CA 1
ATOM 8123 C C . GLY A 1 1034 ? -27.110 -11.995 41.260 1.00 88.69 1034 GLY A C 1
ATOM 8124 O O . GLY A 1 1034 ? -26.933 -10.892 40.727 1.00 88.69 1034 GLY A O 1
ATOM 8125 N N . ASP A 1 1035 ? -28.275 -12.630 41.294 1.00 92.50 1035 ASP A N 1
ATOM 8126 C CA . ASP A 1 1035 ? -29.571 -11.994 41.110 1.00 92.50 1035 ASP A CA 1
ATOM 8127 C C . ASP A 1 1035 ? -30.010 -11.416 42.461 1.00 92.50 1035 ASP A C 1
ATOM 8129 O O . ASP A 1 1035 ? -29.948 -12.100 43.484 1.00 92.50 1035 ASP A O 1
ATOM 8133 N N . ILE A 1 1036 ? -30.427 -10.151 42.477 1.00 95.19 1036 ILE A N 1
ATOM 8134 C CA . ILE A 1 1036 ? -30.954 -9.491 43.675 1.00 95.19 1036 ILE A CA 1
ATOM 8135 C C . ILE A 1 1036 ? -32.454 -9.304 43.496 1.00 95.19 1036 ILE A C 1
ATOM 8137 O O . ILE A 1 1036 ? -32.885 -8.674 42.532 1.00 95.19 1036 ILE A O 1
ATOM 8141 N N . LEU A 1 1037 ? -33.236 -9.783 44.458 1.00 96.25 1037 LEU A N 1
ATOM 8142 C CA . LEU A 1 1037 ? -34.655 -9.480 44.589 1.00 96.25 1037 LEU A CA 1
ATOM 8143 C C . LEU A 1 1037 ? -34.848 -8.460 45.714 1.00 96.25 1037 LEU A C 1
ATOM 8145 O O . LEU A 1 1037 ? -34.386 -8.664 46.839 1.00 96.25 1037 LEU A O 1
ATOM 8149 N N . LEU A 1 1038 ? -35.540 -7.370 45.394 1.00 97.12 1038 LEU A N 1
ATOM 8150 C CA . LEU A 1 1038 ? -35.941 -6.326 46.328 1.00 97.12 1038 LEU A CA 1
ATOM 8151 C C . LEU A 1 1038 ? -37.455 -6.416 46.501 1.00 97.12 1038 LEU A C 1
ATOM 8153 O O . LEU A 1 1038 ? -38.204 -5.991 45.623 1.00 97.12 1038 LEU A O 1
ATOM 8157 N N . ASN A 1 1039 ? -37.901 -6.981 47.619 1.00 96.50 1039 ASN A N 1
ATOM 8158 C CA . ASN A 1 1039 ? -39.312 -7.050 47.980 1.00 96.50 1039 ASN A CA 1
ATOM 8159 C C . ASN A 1 1039 ? -39.595 -6.066 49.118 1.00 96.50 1039 ASN A C 1
ATOM 8161 O O . ASN A 1 1039 ? -39.415 -6.402 50.287 1.00 96.50 1039 ASN A O 1
ATOM 8165 N N . LYS A 1 1040 ? -40.009 -4.846 48.762 1.00 96.00 1040 LYS A N 1
ATOM 8166 C CA . LYS A 1 1040 ? -40.327 -3.759 49.703 1.00 96.00 1040 LYS A CA 1
ATOM 8167 C C . LYS A 1 1040 ? -39.217 -3.478 50.721 1.00 96.00 1040 LYS A C 1
ATOM 8169 O O . LYS A 1 1040 ? -39.463 -3.365 51.920 1.00 96.00 1040 LYS A O 1
ATOM 8174 N N . VAL A 1 1041 ? -37.986 -3.344 50.236 1.00 97.56 1041 VAL A N 1
ATOM 8175 C CA . VAL A 1 1041 ? -36.818 -3.097 51.089 1.00 97.56 1041 VAL A CA 1
ATOM 8176 C C . VAL A 1 1041 ? -36.824 -1.654 51.576 1.00 97.56 1041 VAL A C 1
ATOM 8178 O O . VAL A 1 1041 ? -36.768 -0.730 50.766 1.00 97.56 1041 VAL A O 1
ATOM 8181 N N . PHE A 1 1042 ? -36.859 -1.455 52.893 1.00 97.25 1042 PHE A N 1
ATOM 8182 C CA . PHE A 1 1042 ? -36.773 -0.124 53.490 1.00 97.25 1042 PHE A CA 1
ATOM 8183 C C . PHE A 1 1042 ? -35.333 0.402 53.514 1.00 97.25 1042 PHE A C 1
ATOM 8185 O O . PHE A 1 1042 ? -34.409 -0.298 53.929 1.00 97.25 1042 PHE A O 1
ATOM 8192 N N . VAL A 1 1043 ? -35.158 1.658 53.102 1.00 96.56 1043 VAL A N 1
ATOM 8193 C CA . VAL A 1 1043 ? -33.893 2.400 53.119 1.00 96.56 1043 VAL A CA 1
ATOM 8194 C C . VAL A 1 1043 ? -34.127 3.754 53.793 1.00 96.56 1043 VAL A C 1
ATOM 8196 O O . VAL A 1 1043 ? -34.934 4.536 53.288 1.00 96.56 1043 VAL A O 1
ATOM 8199 N N . PRO A 1 1044 ? -33.449 4.071 54.909 1.00 95.62 1044 PRO A N 1
ATOM 8200 C CA . PRO A 1 1044 ? -33.639 5.343 55.598 1.00 95.62 1044 PRO A CA 1
ATOM 8201 C C . PRO A 1 1044 ? -33.132 6.517 54.752 1.00 95.62 1044 PRO A C 1
ATOM 8203 O O . PRO A 1 1044 ? -32.279 6.358 53.877 1.00 95.62 1044 PRO A O 1
ATOM 8206 N N . ASP A 1 1045 ? -33.632 7.722 55.028 1.00 94.25 1045 ASP A N 1
ATOM 8207 C CA . ASP A 1 1045 ? -33.257 8.917 54.261 1.00 94.25 1045 ASP A CA 1
ATOM 8208 C C . ASP A 1 1045 ? -31.756 9.220 54.266 1.00 94.25 1045 ASP A C 1
ATOM 8210 O O . ASP A 1 1045 ? -31.211 9.668 53.256 1.00 94.25 1045 ASP A O 1
ATOM 8214 N N . GLU A 1 1046 ? -31.080 8.918 55.373 1.00 93.50 1046 GLU A N 1
ATOM 8215 C CA . GLU A 1 1046 ? -29.629 9.058 55.505 1.00 93.50 1046 GLU A CA 1
ATOM 8216 C C . GLU A 1 1046 ? -28.827 8.092 54.627 1.00 93.50 1046 GLU A C 1
ATOM 8218 O O . GLU A 1 1046 ? -27.641 8.310 54.435 1.00 93.50 1046 GLU A O 1
ATOM 8223 N N . ASP A 1 1047 ? -29.434 7.034 54.085 1.00 94.00 1047 ASP A N 1
ATOM 8224 C CA . ASP A 1 1047 ? -28.749 6.075 53.215 1.00 94.00 1047 ASP A CA 1
ATOM 8225 C C . ASP A 1 1047 ? -29.058 6.323 51.718 1.00 94.00 1047 ASP A C 1
ATOM 8227 O O . ASP A 1 1047 ? -28.586 5.599 50.835 1.00 94.00 1047 ASP A O 1
ATOM 8231 N N . ARG A 1 1048 ? -29.783 7.403 51.389 1.00 94.88 1048 ARG A N 1
ATOM 8232 C CA . ARG A 1 1048 ? -29.968 7.889 50.012 1.00 94.88 1048 ARG A CA 1
ATOM 8233 C C . ARG A 1 1048 ? -28.780 8.757 49.590 1.00 94.88 1048 ARG A C 1
ATOM 8235 O O . ARG A 1 1048 ? -28.476 9.764 50.221 1.00 94.88 1048 ARG A O 1
ATOM 8242 N N . LEU A 1 1049 ? -28.122 8.424 48.478 1.00 94.69 1049 LEU A N 1
ATOM 8243 C CA . LEU A 1 1049 ? -26.963 9.171 47.975 1.00 94.69 1049 LEU A CA 1
ATOM 8244 C C . LEU A 1 1049 ? -27.396 10.536 47.399 1.00 94.69 1049 LEU A C 1
ATOM 8246 O O . LEU A 1 1049 ? -28.030 10.574 46.339 1.00 94.69 1049 LEU A O 1
ATOM 8250 N N . PRO A 1 1050 ? -27.042 11.673 48.034 1.00 92.75 1050 PRO A N 1
ATOM 8251 C CA . PRO A 1 1050 ? -27.535 12.988 47.618 1.00 92.75 1050 PRO A CA 1
ATOM 8252 C C . PRO A 1 1050 ? -26.967 13.443 46.268 1.00 92.75 1050 PRO A C 1
ATOM 8254 O O . PRO A 1 1050 ? -27.595 14.240 45.573 1.00 92.75 1050 PRO A O 1
ATOM 8257 N N . GLY A 1 1051 ? -25.795 12.933 45.877 1.00 91.06 1051 GLY A N 1
ATOM 8258 C CA . GLY A 1 1051 ? -25.135 13.252 44.613 1.00 91.06 1051 GLY A CA 1
ATOM 8259 C C . GLY A 1 1051 ? -25.643 12.463 43.403 1.00 91.06 1051 GLY A C 1
ATOM 8260 O O . GLY A 1 1051 ? -25.092 12.642 42.322 1.00 91.06 1051 GLY A O 1
ATOM 8261 N N . VAL A 1 1052 ? -26.654 11.596 43.558 1.00 91.94 1052 VAL A N 1
ATOM 8262 C CA . VAL A 1 1052 ? -27.285 10.859 42.447 1.00 91.94 1052 VAL A CA 1
ATOM 8263 C C . VAL A 1 1052 ? -28.729 11.328 42.291 1.00 91.94 1052 VAL A C 1
ATOM 8265 O O . VAL A 1 1052 ? -29.649 10.753 42.875 1.00 91.94 1052 VAL A O 1
ATOM 8268 N N . ASN A 1 1053 ? -28.936 12.392 41.514 1.00 90.69 1053 ASN A N 1
ATOM 8269 C CA . ASN A 1 1053 ? -30.266 12.954 41.256 1.00 90.69 1053 ASN A CA 1
ATOM 8270 C C . ASN A 1 1053 ? -30.838 12.514 39.903 1.00 90.69 1053 ASN A C 1
ATOM 8272 O O . ASN A 1 1053 ? -32.044 12.608 39.699 1.00 90.69 1053 ASN A O 1
ATOM 8276 N N . SER A 1 1054 ? -29.983 12.025 39.005 1.00 90.00 1054 SER A N 1
ATOM 8277 C CA . SER A 1 1054 ? -30.329 11.521 37.680 1.00 90.00 1054 SER A CA 1
ATOM 8278 C C . SER A 1 1054 ? -29.356 10.426 37.228 1.00 90.00 1054 SER A C 1
ATOM 8280 O O . SER A 1 1054 ? -28.264 10.265 37.779 1.00 90.00 1054 SER A O 1
ATOM 8282 N N . PHE A 1 1055 ? -29.686 9.731 36.134 1.00 85.44 1055 PHE A N 1
ATOM 8283 C CA . PHE A 1 1055 ? -28.764 8.769 35.513 1.00 85.44 1055 PHE A CA 1
ATOM 8284 C C . PHE A 1 1055 ? -27.442 9.414 35.069 1.00 85.44 1055 PHE A C 1
ATOM 8286 O O . PHE A 1 1055 ? -26.385 8.788 35.138 1.00 85.44 1055 PHE A O 1
ATOM 8293 N N . LYS A 1 1056 ? -27.467 10.689 34.660 1.00 84.94 1056 LYS A N 1
ATOM 8294 C CA . LYS A 1 1056 ? -26.273 11.419 34.212 1.00 84.94 1056 LYS A CA 1
ATOM 8295 C C . LYS A 1 1056 ? -25.218 11.531 35.316 1.00 84.94 1056 LYS A C 1
ATOM 8297 O O . LYS A 1 1056 ? -24.026 11.514 35.020 1.00 84.94 1056 LYS A O 1
ATOM 8302 N N . ASP A 1 1057 ? -25.632 11.575 36.580 1.00 84.81 1057 ASP A N 1
ATOM 8303 C CA . ASP A 1 1057 ? -24.707 11.669 37.714 1.00 84.81 1057 ASP A CA 1
ATOM 8304 C C . ASP A 1 1057 ? -23.865 10.394 37.877 1.00 84.81 1057 ASP A C 1
ATOM 8306 O O . ASP A 1 1057 ? -22.692 10.462 38.247 1.00 84.81 1057 ASP A O 1
ATOM 8310 N N . THR A 1 1058 ? -24.413 9.241 37.477 1.00 80.62 1058 THR A N 1
ATOM 8311 C CA . THR A 1 1058 ? -23.693 7.955 37.468 1.00 80.62 1058 THR A CA 1
ATOM 8312 C C . THR A 1 1058 ? -22.598 7.900 36.400 1.00 80.62 1058 THR A C 1
ATOM 8314 O O . THR A 1 1058 ? -21.623 7.162 36.545 1.00 80.62 1058 THR A O 1
ATOM 8317 N N . SER A 1 1059 ? -22.684 8.744 35.362 1.00 77.38 1059 SER A N 1
ATOM 8318 C CA . SER A 1 1059 ? -21.722 8.755 34.251 1.00 77.38 1059 SER A CA 1
ATOM 8319 C C . SER A 1 1059 ? -20.300 9.104 34.699 1.00 77.38 1059 SER A C 1
ATOM 8321 O O . SER A 1 1059 ? -19.347 8.672 34.056 1.00 77.38 1059 SER A O 1
ATOM 8323 N N . LYS A 1 1060 ? -20.135 9.836 35.813 1.00 80.50 1060 LYS A N 1
ATOM 8324 C CA . LYS A 1 1060 ? -18.817 10.151 36.396 1.00 80.50 1060 LYS A CA 1
ATOM 8325 C C . LYS A 1 1060 ? -18.116 8.894 36.919 1.00 80.50 1060 LYS A C 1
ATOM 8327 O O . LYS A 1 1060 ? -16.936 8.694 36.649 1.00 80.50 1060 LYS A O 1
ATOM 8332 N N . VAL A 1 1061 ? -18.862 8.033 37.614 1.00 86.69 1061 VAL A N 1
ATOM 8333 C CA . VAL A 1 1061 ? -18.373 6.733 38.099 1.00 86.69 1061 VAL A CA 1
ATOM 8334 C C . VAL A 1 1061 ? -18.114 5.808 36.911 1.00 86.69 1061 VAL A C 1
ATOM 8336 O O . VAL A 1 1061 ? -17.033 5.234 36.801 1.00 86.69 1061 VAL A O 1
ATOM 8339 N N . MET A 1 1062 ? -19.061 5.738 35.967 1.00 83.25 1062 MET A N 1
ATOM 8340 C CA . MET A 1 1062 ? -18.935 4.882 34.786 1.00 83.25 1062 MET A CA 1
ATOM 8341 C C . MET A 1 1062 ? -17.727 5.253 33.916 1.00 83.25 1062 MET A C 1
ATOM 8343 O O . MET A 1 1062 ? -17.033 4.370 33.417 1.00 83.25 1062 MET A O 1
ATOM 8347 N N . ALA A 1 1063 ? -17.428 6.546 33.758 1.00 80.06 1063 ALA A N 1
ATOM 8348 C CA . ALA A 1 1063 ? -16.249 7.001 33.028 1.00 80.06 1063 ALA A CA 1
ATOM 8349 C C . ALA A 1 1063 ? -14.956 6.439 33.637 1.00 80.06 1063 ALA A C 1
ATOM 8351 O O . ALA A 1 1063 ? -14.143 5.883 32.904 1.00 80.06 1063 ALA A O 1
ATOM 8352 N N . VAL A 1 1064 ? -14.798 6.503 34.964 1.00 85.56 1064 VAL A N 1
ATOM 8353 C CA . VAL A 1 1064 ? -13.635 5.934 35.667 1.00 85.56 1064 VAL A CA 1
ATOM 8354 C C . VAL A 1 1064 ? -13.608 4.416 35.563 1.00 85.56 1064 VAL A C 1
ATOM 8356 O O . VAL A 1 1064 ? -12.566 3.840 35.257 1.00 85.56 1064 VAL A O 1
ATOM 8359 N N . SER A 1 1065 ? -14.749 3.758 35.767 1.00 87.88 1065 SER A N 1
ATOM 8360 C CA . SER A 1 1065 ? -14.829 2.300 35.679 1.00 87.88 1065 SER A CA 1
ATOM 8361 C C . SER A 1 1065 ? -14.470 1.777 34.283 1.00 87.88 1065 SER A C 1
ATOM 8363 O O . SER A 1 1065 ? -13.769 0.776 34.196 1.00 87.88 1065 SER A O 1
ATOM 8365 N N . ARG A 1 1066 ? -14.809 2.493 33.195 1.00 86.94 1066 ARG A N 1
ATOM 8366 C CA . ARG A 1 1066 ? -14.382 2.141 31.827 1.00 86.94 1066 ARG A CA 1
ATOM 8367 C C . ARG A 1 1066 ? -12.880 2.291 31.615 1.00 86.94 1066 ARG A C 1
ATOM 8369 O O . ARG A 1 1066 ? -12.290 1.497 30.883 1.00 86.94 1066 ARG A O 1
ATOM 8376 N N . VAL A 1 1067 ? -12.246 3.272 32.263 1.00 88.75 1067 VAL A N 1
ATOM 8377 C CA . VAL A 1 1067 ? -10.779 3.345 32.285 1.00 88.75 1067 VAL A CA 1
ATOM 8378 C C . VAL A 1 1067 ? -10.232 2.097 32.967 1.00 88.75 1067 VAL A C 1
ATOM 8380 O O . VAL A 1 1067 ? -9.439 1.384 32.368 1.00 88.75 1067 VAL A O 1
ATOM 8383 N N . MET A 1 1068 ? -10.700 1.787 34.176 1.00 91.12 1068 MET A N 1
ATOM 8384 C CA . MET A 1 1068 ? -10.200 0.663 34.975 1.00 91.12 1068 MET A CA 1
ATOM 8385 C C . MET A 1 1068 ? -10.441 -0.701 34.311 1.00 91.12 1068 MET A C 1
ATOM 8387 O O . MET A 1 1068 ? -9.522 -1.510 34.218 1.00 91.12 1068 MET A O 1
ATOM 8391 N N . VAL A 1 1069 ? -11.641 -0.951 33.779 1.00 91.38 1069 VAL A N 1
ATOM 8392 C CA . VAL A 1 1069 ? -11.984 -2.217 33.113 1.00 91.38 1069 VAL A CA 1
ATOM 8393 C C . VAL A 1 1069 ? -11.116 -2.457 31.883 1.00 91.38 1069 VAL A C 1
ATOM 8395 O O . VAL A 1 1069 ? -10.764 -3.594 31.598 1.00 91.38 1069 VAL A O 1
ATOM 8398 N N . SER A 1 1070 ? -10.703 -1.391 31.187 1.00 91.56 1070 SER A N 1
ATOM 8399 C CA . SER A 1 1070 ? -9.811 -1.495 30.030 1.00 91.56 1070 SER A CA 1
ATOM 8400 C C . SER A 1 1070 ? -8.435 -2.043 30.410 1.00 91.56 1070 SER A C 1
ATOM 8402 O O . SER A 1 1070 ? -7.751 -2.575 29.548 1.00 91.56 1070 SER A O 1
ATOM 8404 N N . TRP A 1 1071 ? -8.032 -1.964 31.682 1.00 93.25 1071 TRP A N 1
ATOM 8405 C CA . TRP A 1 1071 ? -6.755 -2.492 32.164 1.00 93.25 1071 TRP A CA 1
ATOM 8406 C C . TRP A 1 1071 ? -6.804 -3.960 32.605 1.00 93.25 1071 TRP A C 1
ATOM 8408 O O . TRP A 1 1071 ? -5.756 -4.603 32.658 1.00 93.25 1071 TRP A O 1
ATOM 8418 N N . GLN A 1 1072 ? -7.983 -4.544 32.844 1.00 94.31 1072 GLN A N 1
ATOM 8419 C CA . GLN A 1 1072 ? -8.072 -5.971 33.186 1.00 94.31 1072 GLN A CA 1
ATOM 8420 C C . GLN A 1 1072 ? -7.641 -6.887 32.022 1.00 94.31 1072 GLN A C 1
ATOM 8422 O O . GLN A 1 1072 ? -6.802 -7.757 32.256 1.00 94.31 1072 GLN A O 1
ATOM 8427 N N . PRO A 1 1073 ? -8.101 -6.688 30.763 1.00 95.31 1073 PRO A N 1
ATOM 8428 C CA . PRO A 1 1073 ? -7.630 -7.473 29.620 1.00 95.31 1073 PRO A CA 1
ATOM 8429 C C . PRO A 1 1073 ? -6.121 -7.368 29.386 1.00 95.31 1073 PRO A C 1
ATOM 8431 O O . PRO A 1 1073 ? -5.513 -8.320 28.902 1.00 95.31 1073 PRO A O 1
ATOM 8434 N N . ILE A 1 1074 ? -5.520 -6.226 29.738 1.00 91.38 1074 ILE A N 1
ATOM 8435 C CA . ILE A 1 1074 ? -4.075 -5.988 29.633 1.00 91.38 1074 ILE A CA 1
ATOM 8436 C C . ILE A 1 1074 ? -3.338 -6.938 30.568 1.00 91.38 1074 ILE A C 1
ATOM 8438 O O . ILE A 1 1074 ? -2.508 -7.716 30.106 1.00 91.38 1074 ILE A O 1
ATOM 8442 N N . GLY A 1 1075 ? -3.710 -6.930 31.852 1.00 87.62 1075 GLY A N 1
ATOM 8443 C CA . GLY A 1 1075 ? -3.143 -7.835 32.847 1.00 87.62 1075 GLY A CA 1
ATOM 8444 C C . GLY A 1 1075 ? -3.305 -9.299 32.451 1.00 87.62 1075 GLY A C 1
ATOM 8445 O O . GLY A 1 1075 ? -2.322 -10.029 32.386 1.00 87.62 1075 GLY A O 1
ATOM 8446 N N . ILE A 1 1076 ? -4.518 -9.718 32.075 1.00 91.62 1076 ILE A N 1
ATOM 8447 C CA . ILE A 1 1076 ? -4.783 -11.104 31.647 1.00 91.62 1076 ILE A CA 1
ATOM 8448 C C . ILE A 1 1076 ? -3.885 -11.500 30.467 1.00 91.62 1076 ILE A C 1
ATOM 8450 O O . ILE A 1 1076 ? -3.312 -12.588 30.459 1.00 91.62 1076 ILE A O 1
ATOM 8454 N N . SER A 1 1077 ? -3.725 -10.608 29.487 1.00 93.50 1077 SER A N 1
ATOM 8455 C CA . SER A 1 1077 ? -2.868 -10.849 28.322 1.00 93.50 1077 SER A CA 1
ATOM 8456 C C . SER A 1 1077 ? -1.391 -10.964 28.699 1.00 93.50 1077 SER A C 1
ATOM 8458 O O . SER A 1 1077 ? -0.700 -11.818 28.146 1.00 93.50 1077 SER A O 1
ATOM 8460 N N . MET A 1 1078 ? -0.915 -10.163 29.661 1.00 84.69 1078 MET A N 1
ATOM 8461 C CA . MET A 1 1078 ? 0.435 -10.299 30.224 1.00 84.69 1078 MET A CA 1
ATOM 8462 C C . MET A 1 1078 ? 0.617 -11.676 30.872 1.00 84.69 1078 MET A C 1
ATOM 8464 O O . MET A 1 1078 ? 1.570 -12.374 30.553 1.00 84.69 1078 MET A O 1
ATOM 8468 N N . GLY A 1 1079 ? -0.336 -12.114 31.700 1.00 80.81 1079 GLY A N 1
ATOM 8469 C CA . GLY A 1 1079 ? -0.241 -13.398 32.402 1.00 80.81 1079 GLY A CA 1
ATOM 8470 C C . GLY A 1 1079 ? -0.283 -14.608 31.465 1.00 80.81 1079 GLY A C 1
ATOM 8471 O O . GLY A 1 1079 ? 0.410 -15.604 31.688 1.00 80.81 1079 GLY A O 1
ATOM 8472 N N . VAL A 1 1080 ? -1.071 -14.528 30.388 1.00 87.50 1080 VAL A N 1
ATOM 8473 C CA . VAL A 1 1080 ? -1.102 -15.563 29.344 1.00 87.50 1080 VAL A CA 1
ATOM 8474 C C . VAL A 1 1080 ? 0.194 -15.579 28.551 1.00 87.50 1080 VAL A C 1
ATOM 8476 O O . VAL A 1 1080 ? 0.717 -16.662 28.292 1.00 87.50 1080 VAL A O 1
ATOM 8479 N N . TYR A 1 1081 ? 0.741 -14.412 28.207 1.00 86.69 1081 TYR A N 1
ATOM 8480 C CA . TYR A 1 1081 ? 2.056 -14.351 27.585 1.00 86.69 1081 TYR A CA 1
ATOM 8481 C C . TYR A 1 1081 ? 3.113 -15.010 28.476 1.00 86.69 1081 TYR A C 1
ATOM 8483 O O . TYR A 1 1081 ? 3.846 -15.860 27.975 1.00 86.69 1081 TYR A O 1
ATOM 8491 N N . ASP A 1 1082 ? 3.197 -14.651 29.766 1.00 78.75 1082 ASP A N 1
ATOM 8492 C CA . ASP A 1 1082 ? 4.220 -15.183 30.683 1.00 78.75 1082 ASP A CA 1
ATOM 8493 C C . ASP A 1 1082 ? 4.195 -16.715 30.693 1.00 78.75 1082 ASP A C 1
ATOM 8495 O O . ASP A 1 1082 ? 5.229 -17.376 30.584 1.00 78.75 1082 ASP A O 1
ATOM 8499 N N . MET A 1 1083 ? 2.990 -17.290 30.762 1.00 78.88 1083 MET A N 1
ATOM 8500 C CA . MET A 1 1083 ? 2.811 -18.734 30.709 1.00 78.88 1083 MET A CA 1
ATOM 8501 C C . MET A 1 1083 ? 3.254 -19.324 29.368 1.00 78.88 1083 MET A C 1
ATOM 8503 O O . MET A 1 1083 ? 3.963 -20.327 29.357 1.00 78.88 1083 MET A O 1
ATOM 8507 N N . CYS A 1 1084 ? 2.844 -18.728 28.245 1.00 85.06 1084 CYS A N 1
ATOM 8508 C CA . CYS A 1 1084 ? 3.214 -19.220 26.917 1.00 85.06 1084 CYS A CA 1
ATOM 8509 C C . CYS A 1 1084 ? 4.726 -19.184 26.722 1.00 85.06 1084 CYS A C 1
ATOM 8511 O O . CYS A 1 1084 ? 5.309 -20.150 26.240 1.00 85.06 1084 CYS A O 1
ATOM 8513 N N . HIS A 1 1085 ? 5.370 -18.097 27.140 1.00 82.19 1085 HIS A N 1
ATOM 8514 C CA . HIS A 1 1085 ? 6.816 -17.965 27.073 1.00 82.19 1085 HIS A CA 1
ATOM 8515 C C . HIS A 1 1085 ? 7.514 -19.051 27.895 1.00 82.19 1085 HIS A C 1
ATOM 8517 O O . HIS A 1 1085 ? 8.317 -19.795 27.333 1.00 82.19 1085 HIS A O 1
ATOM 8523 N N . ARG A 1 1086 ? 7.149 -19.218 29.173 1.00 75.06 1086 ARG A N 1
ATOM 8524 C CA . ARG A 1 1086 ? 7.715 -20.267 30.036 1.00 75.06 1086 ARG A CA 1
ATOM 8525 C C . ARG A 1 1086 ? 7.505 -21.664 29.447 1.00 75.06 1086 ARG A C 1
ATOM 8527 O O . ARG A 1 1086 ? 8.462 -22.418 29.294 1.00 75.06 1086 ARG A O 1
ATOM 8534 N N . TYR A 1 1087 ? 6.274 -21.973 29.034 1.00 78.50 1087 TYR A N 1
ATOM 8535 C CA . TYR A 1 1087 ? 5.915 -23.260 28.441 1.00 78.50 1087 TYR A CA 1
ATOM 8536 C C . TYR A 1 1087 ? 6.763 -23.580 27.207 1.00 78.50 1087 TYR A C 1
ATOM 8538 O O . TYR A 1 1087 ? 7.284 -24.686 27.080 1.00 78.50 1087 TYR A O 1
ATOM 8546 N N . LEU A 1 1088 ? 6.938 -22.611 26.307 1.00 83.00 1088 LEU A N 1
ATOM 8547 C CA . LEU A 1 1088 ? 7.699 -22.807 25.076 1.00 83.00 1088 LEU A CA 1
ATOM 8548 C C . LEU A 1 1088 ? 9.207 -22.949 25.328 1.00 83.00 1088 LEU A C 1
ATOM 8550 O O . LEU A 1 1088 ? 9.883 -23.656 24.579 1.00 83.00 1088 LEU A O 1
ATOM 8554 N N . MET A 1 1089 ? 9.737 -22.298 26.366 1.00 74.69 1089 MET A N 1
ATOM 8555 C CA . MET A 1 1089 ? 11.141 -22.435 26.766 1.00 74.69 1089 MET A CA 1
ATOM 8556 C C . MET A 1 1089 ? 11.436 -23.810 27.379 1.00 74.69 1089 MET A C 1
ATOM 8558 O O . MET A 1 1089 ? 12.501 -24.377 27.137 1.00 74.69 1089 MET A O 1
ATOM 8562 N N . GLU A 1 1090 ? 10.502 -24.362 28.154 1.00 80.75 1090 GLU A N 1
ATOM 8563 C CA . GLU A 1 1090 ? 10.685 -25.630 28.870 1.00 80.75 1090 GLU A CA 1
ATOM 8564 C C . GLU A 1 1090 ? 10.320 -26.855 28.017 1.00 80.75 1090 GLU A C 1
ATOM 8566 O O . GLU A 1 1090 ? 11.000 -27.887 28.052 1.00 80.75 1090 GLU A O 1
ATOM 8571 N N . ARG A 1 1091 ? 9.242 -26.768 27.229 1.00 76.06 1091 ARG A N 1
ATOM 8572 C CA . ARG A 1 1091 ? 8.724 -27.893 26.449 1.00 76.06 1091 ARG A CA 1
ATOM 8573 C C . ARG A 1 1091 ? 9.609 -28.156 25.238 1.00 76.06 1091 ARG A C 1
ATOM 8575 O O . ARG A 1 1091 ? 9.801 -27.278 24.407 1.00 76.06 1091 ARG A O 1
ATOM 8582 N N . LYS A 1 1092 ? 10.078 -29.397 25.087 1.00 81.31 1092 LYS A N 1
ATOM 8583 C CA . LYS A 1 1092 ? 10.850 -29.840 23.916 1.00 81.31 1092 LYS A CA 1
ATOM 8584 C C . LYS A 1 1092 ? 10.014 -30.694 22.962 1.00 81.31 1092 LYS A C 1
ATOM 8586 O O . LYS A 1 1092 ? 9.325 -31.614 23.406 1.00 81.31 1092 LYS A O 1
ATOM 8591 N N . GLN A 1 1093 ? 10.123 -30.427 21.663 1.00 72.06 1093 GLN A N 1
ATOM 8592 C CA . GLN A 1 1093 ? 9.681 -31.309 20.574 1.00 72.06 1093 GLN A CA 1
ATOM 8593 C C . GLN A 1 1093 ? 10.764 -31.341 19.495 1.00 72.06 1093 GLN A C 1
ATOM 8595 O O . GLN A 1 1093 ? 11.509 -30.380 19.339 1.00 72.06 1093 GLN A O 1
ATOM 8600 N N . PHE A 1 1094 ? 10.895 -32.468 18.791 1.00 81.31 1094 PHE A N 1
ATOM 8601 C CA . PHE A 1 1094 ? 11.935 -32.666 17.767 1.00 81.31 1094 PHE A CA 1
ATOM 8602 C C . PHE A 1 1094 ? 13.361 -32.334 18.258 1.00 81.31 1094 PHE A C 1
ATOM 8604 O O . PHE A 1 1094 ? 14.177 -31.789 17.526 1.00 81.31 1094 PHE A O 1
ATOM 8611 N N . GLY A 1 1095 ? 13.654 -32.628 19.530 1.00 77.12 1095 GLY A N 1
ATOM 8612 C CA . GLY A 1 1095 ? 14.974 -32.399 20.129 1.00 77.12 1095 GLY A CA 1
ATOM 8613 C C . GLY A 1 1095 ? 15.285 -30.954 20.544 1.00 77.12 1095 GLY A C 1
ATOM 8614 O O . GLY A 1 1095 ? 16.308 -30.739 21.188 1.00 77.12 1095 GLY A O 1
ATOM 8615 N N . ALA A 1 1096 ? 14.409 -29.979 20.274 1.00 76.75 1096 ALA A N 1
ATOM 8616 C CA . ALA A 1 1096 ? 14.619 -28.569 20.611 1.00 76.75 1096 ALA A CA 1
ATOM 8617 C C . ALA A 1 1096 ? 13.475 -27.999 21.474 1.00 76.75 1096 ALA A C 1
ATOM 8619 O O . ALA A 1 1096 ? 12.352 -28.509 21.419 1.00 76.75 1096 ALA A O 1
ATOM 8620 N N . PRO A 1 1097 ? 13.721 -26.952 22.287 1.00 80.19 1097 PRO A N 1
ATOM 8621 C CA . PRO A 1 1097 ? 12.651 -26.191 22.929 1.00 80.19 1097 PRO A CA 1
ATOM 8622 C C . PRO A 1 1097 ? 11.640 -25.679 21.903 1.00 80.19 1097 PRO A C 1
ATOM 8624 O O . PRO A 1 1097 ? 12.022 -25.280 20.805 1.00 80.19 1097 PRO A O 1
ATOM 8627 N N . LEU A 1 1098 ? 10.358 -25.626 22.255 1.00 79.81 1098 LEU A N 1
ATOM 8628 C CA . LEU A 1 1098 ? 9.320 -25.112 21.364 1.00 79.81 1098 LEU A CA 1
ATOM 8629 C C . LEU A 1 1098 ? 9.539 -23.643 20.987 1.00 79.81 1098 LEU A C 1
ATOM 8631 O O . LEU A 1 1098 ? 9.147 -23.217 19.901 1.00 79.81 1098 LEU A O 1
ATOM 8635 N N . ALA A 1 1099 ? 10.216 -22.886 21.849 1.00 77.94 1099 ALA A N 1
ATOM 8636 C CA . ALA A 1 1099 ? 10.658 -21.529 21.572 1.00 77.94 1099 ALA A CA 1
ATOM 8637 C C . ALA A 1 1099 ? 11.710 -21.445 20.451 1.00 77.94 1099 ALA A C 1
ATOM 8639 O O . ALA A 1 1099 ? 11.926 -20.356 19.936 1.00 77.94 1099 ALA A O 1
ATOM 8640 N N . ALA A 1 1100 ? 12.359 -22.545 20.049 1.00 72.44 1100 ALA A N 1
ATOM 8641 C CA . ALA A 1 1100 ? 13.320 -22.557 18.942 1.00 72.44 1100 ALA A CA 1
ATOM 8642 C C . ALA A 1 1100 ? 12.647 -22.568 17.555 1.00 72.44 1100 ALA A C 1
ATOM 8644 O O . ALA A 1 1100 ? 13.303 -22.283 16.557 1.00 72.44 1100 ALA A O 1
ATOM 8645 N N . PHE A 1 1101 ? 11.348 -22.878 17.477 1.00 74.19 1101 PHE A N 1
ATOM 8646 C CA . PHE A 1 1101 ? 10.618 -22.932 16.210 1.00 74.19 1101 PHE A CA 1
ATOM 8647 C C . PHE A 1 1101 ? 10.070 -21.551 15.833 1.00 74.19 1101 PHE A C 1
ATOM 8649 O O . PHE A 1 1101 ? 9.363 -20.911 16.615 1.00 74.19 1101 PHE A O 1
ATOM 8656 N N . GLN A 1 1102 ? 10.350 -21.121 14.603 1.00 65.31 1102 GLN A N 1
ATOM 8657 C CA . GLN A 1 1102 ? 10.072 -19.768 14.100 1.00 65.31 1102 GLN A CA 1
ATOM 8658 C C . GLN A 1 1102 ? 8.590 -19.362 14.217 1.00 65.31 1102 GLN A C 1
ATOM 8660 O O . GLN A 1 1102 ? 8.288 -18.264 14.681 1.00 65.31 1102 GLN A O 1
ATOM 8665 N N . LEU A 1 1103 ? 7.652 -20.266 13.906 1.00 74.75 1103 LEU A N 1
ATOM 8666 C CA . LEU A 1 1103 ? 6.209 -19.990 14.015 1.00 74.75 1103 LEU A CA 1
ATOM 8667 C C . LEU A 1 1103 ? 5.763 -19.703 15.460 1.00 74.75 1103 LEU A C 1
ATOM 8669 O O . LEU A 1 1103 ? 4.884 -18.872 15.692 1.00 74.75 1103 LEU A O 1
ATOM 8673 N N . ASN A 1 1104 ? 6.384 -20.354 16.448 1.00 80.62 1104 ASN A N 1
ATOM 8674 C CA . ASN A 1 1104 ? 6.078 -20.101 17.857 1.00 80.62 1104 ASN A CA 1
ATOM 8675 C C . ASN A 1 1104 ? 6.636 -18.742 18.307 1.00 80.62 1104 ASN A C 1
ATOM 8677 O O . ASN A 1 1104 ? 5.970 -18.013 19.044 1.00 80.62 1104 ASN A O 1
ATOM 8681 N N . GLN A 1 1105 ? 7.823 -18.367 17.820 1.00 73.62 1105 GLN A N 1
ATOM 8682 C CA . GLN A 1 1105 ? 8.419 -17.050 18.069 1.00 73.62 1105 GLN A CA 1
ATOM 8683 C C . GLN A 1 1105 ? 7.565 -15.922 17.467 1.00 73.62 1105 GLN A C 1
ATOM 8685 O O . GLN A 1 1105 ? 7.294 -14.930 18.143 1.00 73.62 1105 GLN A O 1
ATOM 8690 N N . GLN A 1 1106 ? 7.060 -16.106 16.243 1.00 76.88 1106 GLN A N 1
ATOM 8691 C CA . GLN A 1 1106 ? 6.109 -15.200 15.585 1.00 76.88 1106 GLN A CA 1
ATOM 8692 C C . GLN A 1 1106 ? 4.887 -14.907 16.463 1.00 76.88 1106 GLN A C 1
ATOM 8694 O O . GLN A 1 1106 ? 4.572 -13.744 16.735 1.00 76.88 1106 GLN A O 1
ATOM 8699 N N . LYS A 1 1107 ? 4.217 -15.953 16.958 1.00 82.00 1107 LYS A N 1
ATOM 8700 C CA . LYS A 1 1107 ? 3.008 -15.789 17.776 1.00 82.00 1107 LYS A CA 1
ATOM 8701 C C . LYS A 1 1107 ? 3.306 -15.095 19.105 1.00 82.00 1107 LYS A C 1
ATOM 8703 O O . LYS A 1 1107 ? 2.543 -14.213 19.498 1.00 82.00 1107 LYS A O 1
ATOM 8708 N N . LEU A 1 1108 ? 4.426 -15.420 19.762 1.00 80.00 1108 LEU A N 1
ATOM 8709 C CA . LEU A 1 1108 ? 4.864 -14.707 20.968 1.00 80.00 1108 LEU A CA 1
ATOM 8710 C C . LEU A 1 1108 ? 5.040 -13.210 20.685 1.00 80.00 1108 LEU A C 1
ATOM 8712 O O . LEU A 1 1108 ? 4.472 -12.376 21.382 1.00 80.00 1108 LEU A O 1
ATOM 8716 N N . VAL A 1 1109 ? 5.744 -12.839 19.622 1.00 75.12 1109 VAL A N 1
ATOM 8717 C CA . VAL A 1 1109 ? 5.986 -11.427 19.283 1.00 75.12 1109 VAL A CA 1
ATOM 8718 C C . VAL A 1 1109 ? 4.691 -10.674 18.988 1.00 75.12 1109 VAL A C 1
ATOM 8720 O O . VAL A 1 1109 ? 4.525 -9.537 19.437 1.00 75.12 1109 VAL A O 1
ATOM 8723 N N . GLN A 1 1110 ? 3.735 -11.307 18.307 1.00 79.56 1110 GLN A N 1
ATOM 8724 C CA . GLN A 1 1110 ? 2.411 -10.722 18.096 1.00 79.56 1110 GLN A CA 1
ATOM 8725 C C . GLN A 1 1110 ? 1.675 -10.481 19.420 1.00 79.56 1110 GLN A C 1
ATOM 8727 O O . GLN A 1 1110 ? 1.125 -9.396 19.629 1.00 79.56 1110 GLN A O 1
ATOM 8732 N N . MET A 1 1111 ? 1.712 -11.451 20.340 1.00 88.06 1111 MET A N 1
ATOM 8733 C CA . MET A 1 1111 ? 1.139 -11.293 21.677 1.00 88.06 1111 MET A CA 1
ATOM 8734 C C . MET A 1 1111 ? 1.813 -10.151 22.452 1.00 88.06 1111 MET A C 1
ATOM 8736 O O . MET A 1 1111 ? 1.117 -9.318 23.034 1.00 88.06 1111 MET A O 1
ATOM 8740 N N . LEU A 1 1112 ? 3.148 -10.059 22.418 1.00 79.88 1112 LEU A N 1
ATOM 8741 C CA . LEU A 1 1112 ? 3.896 -8.988 23.084 1.00 79.88 1112 LEU A CA 1
ATOM 8742 C C . LEU A 1 1112 ? 3.523 -7.615 22.523 1.00 79.88 1112 LEU A C 1
ATOM 8744 O O . LEU A 1 1112 ? 3.259 -6.685 23.285 1.00 79.88 1112 LEU A O 1
ATOM 8748 N N . GLY A 1 1113 ? 3.465 -7.490 21.195 1.00 67.56 1113 GLY A N 1
ATOM 8749 C CA . GLY A 1 1113 ? 3.075 -6.254 20.522 1.00 67.56 1113 GLY A CA 1
ATOM 8750 C C . GLY A 1 1113 ? 1.665 -5.812 20.912 1.00 67.56 1113 GLY A C 1
ATOM 8751 O O . GLY A 1 1113 ? 1.452 -4.643 21.240 1.00 67.56 1113 GLY A O 1
ATOM 8752 N N . ASN A 1 1114 ? 0.721 -6.756 20.985 1.00 88.12 1114 ASN A N 1
ATOM 8753 C CA . ASN A 1 1114 ? -0.632 -6.479 21.459 1.00 88.12 1114 ASN A CA 1
ATOM 8754 C C . ASN A 1 1114 ? -0.635 -5.992 22.915 1.00 88.12 1114 ASN A C 1
ATOM 8756 O O . ASN A 1 1114 ? -1.260 -4.972 23.203 1.00 88.12 1114 ASN A O 1
ATOM 8760 N N . VAL A 1 1115 ? 0.090 -6.656 23.824 1.00 83.00 1115 VAL A N 1
ATOM 8761 C CA . VAL A 1 1115 ? 0.206 -6.239 25.235 1.00 83.00 1115 VAL A CA 1
ATOM 8762 C C . VAL A 1 1115 ? 0.745 -4.812 25.349 1.00 83.00 1115 VAL A C 1
ATOM 8764 O O . VAL A 1 1115 ? 0.153 -3.986 26.045 1.00 83.00 1115 VAL A O 1
ATOM 8767 N N . GLN A 1 1116 ? 1.827 -4.487 24.637 1.00 78.19 1116 GLN A N 1
ATOM 8768 C CA . GLN A 1 1116 ? 2.413 -3.144 24.674 1.00 78.19 1116 GLN A CA 1
ATOM 8769 C C . GLN A 1 1116 ? 1.445 -2.086 24.137 1.00 78.19 1116 GLN A C 1
ATOM 8771 O O . GLN A 1 1116 ? 1.267 -1.033 24.754 1.00 78.19 1116 GLN A O 1
ATOM 8776 N N . ALA A 1 1117 ? 0.774 -2.369 23.021 1.00 73.00 1117 ALA A N 1
ATOM 8777 C CA . ALA A 1 1117 ? -0.180 -1.442 22.430 1.00 73.00 1117 ALA A CA 1
ATOM 8778 C C . ALA A 1 1117 ? -1.386 -1.192 23.346 1.00 73.00 1117 ALA A C 1
ATOM 8780 O O . ALA A 1 1117 ? -1.768 -0.040 23.560 1.00 73.00 1117 ALA A O 1
ATOM 8781 N N . MET A 1 1118 ? -1.946 -2.245 23.951 1.00 91.81 1118 MET A N 1
ATOM 8782 C CA . MET A 1 1118 ? -3.045 -2.107 24.907 1.00 91.81 1118 MET A CA 1
ATOM 8783 C C . MET A 1 1118 ? -2.628 -1.296 26.140 1.00 91.81 1118 MET A C 1
ATOM 8785 O O . MET A 1 1118 ? -3.352 -0.377 26.525 1.00 91.81 1118 MET A O 1
ATOM 8789 N N . THR A 1 1119 ? -1.442 -1.557 26.704 1.00 81.88 1119 THR A N 1
ATOM 8790 C CA . THR A 1 1119 ? -0.876 -0.784 27.827 1.00 81.88 1119 THR A CA 1
ATOM 8791 C C . THR A 1 1119 ? -0.765 0.697 27.498 1.00 81.88 1119 THR A C 1
ATOM 8793 O O . THR A 1 1119 ? -1.131 1.545 28.310 1.00 81.88 1119 THR A O 1
ATOM 8796 N N . LEU A 1 1120 ? -0.299 1.039 26.298 1.00 73.62 1120 LEU A N 1
ATOM 8797 C CA . LEU A 1 1120 ? -0.132 2.434 25.905 1.00 73.62 1120 LEU A CA 1
ATOM 8798 C C . LEU A 1 1120 ? -1.470 3.141 25.658 1.00 73.62 1120 LEU A C 1
ATOM 8800 O O . LEU A 1 1120 ? -1.618 4.294 26.067 1.00 73.62 1120 LEU A O 1
ATOM 8804 N N . VAL A 1 1121 ? -2.453 2.462 25.054 1.00 81.44 1121 VAL A N 1
ATOM 8805 C CA . VAL A 1 1121 ? -3.826 2.985 24.916 1.00 81.44 1121 VAL A CA 1
ATOM 8806 C C . VAL A 1 1121 ? -4.445 3.213 26.300 1.00 81.44 1121 VAL A C 1
ATOM 8808 O O . VAL A 1 1121 ? -4.951 4.305 26.573 1.00 81.44 1121 VAL A O 1
ATOM 8811 N N . GLY A 1 1122 ? -4.332 2.237 27.205 1.00 81.38 1122 GLY A N 1
ATOM 8812 C CA . GLY A 1 1122 ? -4.801 2.348 28.588 1.00 81.38 1122 GLY A CA 1
ATOM 8813 C C . GLY A 1 1122 ? -4.110 3.478 29.357 1.00 81.38 1122 GLY A C 1
ATOM 8814 O O . GLY A 1 1122 ? -4.765 4.260 30.047 1.00 81.38 1122 GLY A O 1
ATOM 8815 N N . TRP A 1 1123 ? -2.794 3.632 29.190 1.00 86.62 1123 TRP A N 1
ATOM 8816 C CA . TRP A 1 1123 ? -2.016 4.715 29.793 1.00 86.62 1123 TRP A CA 1
ATOM 8817 C C . TRP A 1 1123 ? -2.419 6.083 29.254 1.00 86.62 1123 TRP A C 1
ATOM 8819 O O . TRP A 1 1123 ? -2.607 7.021 30.033 1.00 86.62 1123 TRP A O 1
ATOM 8829 N N . ARG A 1 1124 ? -2.602 6.220 27.936 1.00 87.25 1124 ARG A N 1
ATOM 8830 C CA . ARG A 1 1124 ? -3.038 7.484 27.337 1.00 87.25 1124 ARG A CA 1
ATOM 8831 C C . ARG A 1 1124 ? -4.410 7.888 27.859 1.00 87.25 1124 ARG A C 1
ATOM 8833 O O . ARG A 1 1124 ? -4.603 9.061 28.174 1.00 87.25 1124 ARG A O 1
ATOM 8840 N N . LEU A 1 1125 ? -5.322 6.930 28.000 1.00 87.00 1125 LEU A N 1
ATOM 8841 C CA . LEU A 1 1125 ? -6.637 7.166 28.579 1.00 87.00 1125 LEU A CA 1
ATOM 8842 C C . LEU A 1 1125 ? -6.535 7.682 30.024 1.00 87.00 1125 LEU A C 1
ATOM 8844 O O . LEU A 1 1125 ? -7.141 8.702 30.350 1.00 87.00 1125 LEU A O 1
ATOM 8848 N N . CYS A 1 1126 ? -5.681 7.069 30.852 1.00 85.00 1126 CYS A N 1
ATOM 8849 C CA . CYS A 1 1126 ? -5.369 7.561 32.198 1.00 85.00 1126 CYS A CA 1
ATOM 8850 C C . CYS A 1 1126 ? -4.856 9.013 32.185 1.00 85.00 1126 CYS A C 1
ATOM 8852 O O . CYS A 1 1126 ? -5.313 9.834 32.978 1.00 85.00 1126 CYS A O 1
ATOM 8854 N N . LYS A 1 1127 ? -3.957 9.373 31.257 1.00 86.06 1127 LYS A N 1
ATOM 8855 C CA . LYS A 1 1127 ? -3.426 10.747 31.148 1.00 86.06 1127 LYS A CA 1
ATOM 8856 C C . LYS A 1 1127 ? -4.473 11.763 30.695 1.00 86.06 1127 LYS A C 1
ATOM 8858 O O . LYS A 1 1127 ? -4.455 12.899 31.161 1.00 86.06 1127 LYS A O 1
ATOM 8863 N N . LEU A 1 1128 ? -5.368 11.384 29.785 1.00 82.62 1128 LEU A N 1
ATOM 8864 C CA . LEU A 1 1128 ? -6.478 12.242 29.357 1.00 82.62 1128 LEU A CA 1
ATOM 8865 C C . LEU A 1 1128 ? -7.462 12.476 30.506 1.00 82.62 1128 LEU A C 1
ATOM 8867 O O . LEU A 1 1128 ? -7.921 13.605 30.695 1.00 82.62 1128 LEU A O 1
ATOM 8871 N N . TYR A 1 1129 ? -7.724 11.434 31.302 1.00 85.62 1129 TYR A N 1
ATOM 8872 C CA . TYR A 1 1129 ? -8.553 11.523 32.498 1.00 85.62 1129 TYR A CA 1
ATOM 8873 C C . TYR A 1 1129 ? -7.933 12.451 33.551 1.00 85.62 1129 TYR A C 1
ATOM 8875 O O . TYR A 1 1129 ? -8.599 13.372 34.013 1.00 85.62 1129 TYR A O 1
ATOM 8883 N N . GLU A 1 1130 ? -6.644 12.280 33.873 1.00 83.88 1130 GLU A N 1
ATOM 8884 C CA . GLU A 1 1130 ? -5.911 13.148 34.816 1.00 83.88 1130 GLU A CA 1
ATOM 8885 C C . GLU A 1 1130 ? -5.946 14.627 34.399 1.00 83.88 1130 GLU A C 1
ATOM 8887 O O . GLU A 1 1130 ? -6.005 15.508 35.252 1.00 83.88 1130 GLU A O 1
ATOM 8892 N N . LYS A 1 1131 ? -5.939 14.902 33.089 1.00 86.69 1131 LYS A N 1
ATOM 8893 C CA . LYS A 1 1131 ? -6.034 16.258 32.528 1.00 86.69 1131 LYS A CA 1
ATOM 8894 C C . LYS A 1 1131 ? -7.466 16.798 32.427 1.00 86.69 1131 LYS A C 1
ATOM 8896 O O . LYS A 1 1131 ? -7.634 17.937 32.009 1.00 86.69 1131 LYS A O 1
ATOM 8901 N N . GLY A 1 1132 ? -8.491 15.996 32.725 1.00 85.81 1132 GLY A N 1
ATOM 8902 C CA . GLY A 1 1132 ? -9.899 16.379 32.563 1.00 85.81 1132 GLY A CA 1
ATOM 8903 C C . GLY A 1 1132 ? -10.348 16.557 31.105 1.00 85.81 1132 GLY A C 1
ATOM 8904 O O . GLY A 1 1132 ? -11.368 17.186 30.854 1.00 85.81 1132 GLY A O 1
ATOM 8905 N N . THR A 1 1133 ? -9.593 16.016 30.142 1.00 90.38 1133 THR A N 1
ATOM 8906 C CA . THR A 1 1133 ? -9.842 16.172 28.689 1.00 90.38 1133 THR A CA 1
ATOM 8907 C C . THR A 1 1133 ? -10.390 14.904 28.033 1.00 90.38 1133 THR A C 1
ATOM 8909 O O . THR A 1 1133 ? -10.614 14.879 26.826 1.00 90.38 1133 THR A O 1
ATOM 8912 N N . MET A 1 1134 ? -10.595 13.844 28.817 1.00 91.81 1134 MET A N 1
ATOM 8913 C CA . MET A 1 1134 ? -11.109 12.567 28.331 1.00 91.81 1134 MET A CA 1
ATOM 8914 C C . MET A 1 1134 ? -12.586 12.668 27.939 1.00 91.81 1134 MET A C 1
ATOM 8916 O O . MET A 1 1134 ? -13.424 13.057 28.753 1.00 91.81 1134 MET A O 1
ATOM 8920 N N . THR A 1 1135 ? -12.912 12.236 26.724 1.00 88.44 1135 THR A N 1
ATOM 8921 C CA . THR A 1 1135 ? -14.297 12.110 26.252 1.00 88.44 1135 THR A CA 1
ATOM 8922 C C . THR A 1 1135 ? -14.865 10.713 26.525 1.00 88.44 1135 THR A C 1
ATOM 8924 O O . THR A 1 1135 ? -14.139 9.744 26.776 1.00 88.44 1135 THR A O 1
ATOM 8927 N N . LEU A 1 1136 ? -16.194 10.578 26.463 1.00 82.81 1136 LEU A N 1
ATOM 8928 C CA . LEU A 1 1136 ? -16.856 9.275 26.590 1.00 82.81 1136 LEU A CA 1
ATOM 8929 C C . LEU A 1 1136 ? -16.543 8.353 25.402 1.00 82.81 1136 LEU A C 1
ATOM 8931 O O . LEU A 1 1136 ? -16.380 7.148 25.607 1.00 82.81 1136 LEU A O 1
ATOM 8935 N N . GLY A 1 1137 ? -16.425 8.891 24.185 1.00 83.44 1137 GLY A N 1
ATOM 8936 C CA . GLY A 1 1137 ? -16.036 8.135 22.997 1.00 83.44 1137 GLY A CA 1
ATOM 8937 C C . GLY A 1 1137 ? -14.597 7.636 23.064 1.00 83.44 1137 GLY A C 1
ATOM 8938 O O . GLY A 1 1137 ? -14.348 6.507 22.647 1.00 83.44 1137 GLY A O 1
ATOM 8939 N N . GLN A 1 1138 ? -13.671 8.392 23.667 1.00 89.69 1138 GLN A N 1
ATOM 8940 C CA . GLN A 1 1138 ? -12.295 7.937 23.918 1.00 89.69 1138 GLN A CA 1
ATOM 8941 C C . GLN A 1 1138 ? -12.240 6.770 24.914 1.00 89.69 1138 GLN A C 1
ATOM 8943 O O . GLN A 1 1138 ? -11.561 5.776 24.657 1.00 89.69 1138 GLN A O 1
ATOM 8948 N N . ALA A 1 1139 ? -12.979 6.855 26.026 1.00 87.88 1139 ALA A N 1
ATOM 8949 C CA . ALA A 1 1139 ? -13.060 5.759 26.995 1.00 87.88 1139 ALA A CA 1
ATOM 8950 C C . ALA A 1 1139 ? -13.717 4.503 26.398 1.00 87.88 1139 ALA A C 1
ATOM 8952 O O . ALA A 1 1139 ? -13.257 3.388 26.641 1.00 87.88 1139 ALA A O 1
ATOM 8953 N N . SER A 1 1140 ? -14.753 4.687 25.574 1.00 87.88 1140 SER A N 1
ATOM 8954 C CA . SER A 1 1140 ? -15.454 3.584 24.903 1.00 87.88 1140 SER A CA 1
ATOM 8955 C C . SER A 1 1140 ? -14.579 2.918 23.834 1.00 87.88 1140 SER A C 1
ATOM 8957 O O . SER A 1 1140 ? -14.511 1.690 23.772 1.00 87.88 1140 SER A O 1
ATOM 8959 N N . LEU A 1 1141 ? -13.826 3.710 23.060 1.00 88.31 1141 LEU A N 1
ATOM 8960 C CA . LEU A 1 1141 ? -12.867 3.213 22.070 1.00 88.31 1141 LEU A CA 1
ATOM 8961 C C . LEU A 1 1141 ? -11.801 2.344 22.734 1.00 88.31 1141 LEU A C 1
ATOM 8963 O O . LEU A 1 1141 ? -11.535 1.236 22.272 1.00 88.31 1141 LEU A O 1
ATOM 8967 N N . ALA A 1 1142 ? -11.213 2.836 23.826 1.00 89.38 1142 ALA A N 1
ATOM 8968 C CA . ALA A 1 1142 ? -10.199 2.102 24.565 1.00 89.38 1142 ALA A CA 1
ATOM 8969 C C . ALA A 1 1142 ? -10.745 0.761 25.072 1.00 89.38 1142 ALA A C 1
ATOM 8971 O O . ALA A 1 1142 ? -10.131 -0.271 24.808 1.00 89.38 1142 ALA A O 1
ATOM 8972 N N . LYS A 1 1143 ? -11.931 0.749 25.699 1.00 91.12 1143 LYS A N 1
ATOM 8973 C CA . LYS A 1 1143 ? -12.556 -0.491 26.178 1.00 91.12 1143 LYS A CA 1
ATOM 8974 C C . LYS A 1 1143 ? -12.794 -1.482 25.044 1.00 91.12 1143 LYS A C 1
ATOM 8976 O O . LYS A 1 1143 ? -12.420 -2.651 25.165 1.00 91.12 1143 LYS A O 1
ATOM 8981 N N . ALA A 1 1144 ? -13.414 -1.038 23.949 1.00 88.31 1144 ALA A N 1
ATOM 8982 C CA . ALA A 1 1144 ? -13.739 -1.897 22.811 1.00 88.31 1144 ALA A CA 1
ATOM 8983 C C . ALA A 1 1144 ? -12.476 -2.465 22.147 1.00 88.31 1144 ALA A C 1
ATOM 8985 O O . ALA A 1 1144 ? -12.378 -3.671 21.916 1.00 88.31 1144 ALA A O 1
ATOM 8986 N N . TRP A 1 1145 ? -11.489 -1.610 21.875 1.00 93.56 1145 TRP A N 1
ATOM 8987 C CA . TRP A 1 1145 ? -10.271 -2.001 21.171 1.00 93.56 1145 TRP A CA 1
ATOM 8988 C C . TRP A 1 1145 ? -9.368 -2.886 22.036 1.00 93.56 1145 TRP A C 1
ATOM 8990 O O . TRP A 1 1145 ? -8.941 -3.942 21.570 1.00 93.56 1145 TRP A O 1
ATOM 9000 N N . ILE A 1 1146 ? -9.131 -2.521 23.303 1.00 94.38 1146 ILE A N 1
ATOM 9001 C CA . ILE A 1 1146 ? -8.265 -3.293 24.207 1.00 94.38 1146 ILE A CA 1
ATOM 9002 C C . ILE A 1 1146 ? -8.850 -4.684 24.457 1.00 94.38 1146 ILE A C 1
ATOM 9004 O O . ILE A 1 1146 ? -8.155 -5.682 24.287 1.00 94.38 1146 ILE A O 1
ATOM 9008 N N . SER A 1 1147 ? -10.137 -4.786 24.792 1.00 92.00 1147 SER A N 1
ATOM 9009 C CA . SER A 1 1147 ? -10.754 -6.097 25.035 1.00 92.00 1147 SER A CA 1
ATOM 9010 C C . SER A 1 1147 ? -10.784 -6.975 23.773 1.00 92.00 1147 SER A C 1
ATOM 9012 O O . SER A 1 1147 ? -10.554 -8.178 23.864 1.00 92.00 1147 SER A O 1
ATOM 9014 N N . SER A 1 1148 ? -10.970 -6.391 22.582 1.00 92.56 1148 SER A N 1
ATOM 9015 C CA . SER A 1 1148 ? -10.858 -7.115 21.306 1.00 92.56 1148 SER A CA 1
ATOM 9016 C C . SER A 1 1148 ? -9.434 -7.614 21.034 1.00 92.56 1148 SER A C 1
ATOM 9018 O O . SER A 1 1148 ? -9.254 -8.766 20.637 1.00 92.56 1148 SER A O 1
ATOM 9020 N N . LYS A 1 1149 ? -8.410 -6.787 21.277 1.00 93.06 1149 LYS A N 1
ATOM 9021 C CA . LYS A 1 1149 ? -7.007 -7.181 21.073 1.00 93.06 1149 LYS A CA 1
ATOM 9022 C C . LYS A 1 1149 ? -6.517 -8.190 22.100 1.00 93.06 1149 LYS A C 1
ATOM 9024 O O . LYS A 1 1149 ? -5.718 -9.063 21.760 1.00 93.06 1149 LYS A O 1
ATOM 9029 N N . ALA A 1 1150 ? -7.052 -8.152 23.313 1.00 93.88 1150 ALA A N 1
ATOM 9030 C CA . ALA A 1 1150 ? -6.828 -9.205 24.287 1.00 93.88 1150 ALA A CA 1
ATOM 9031 C C . ALA A 1 1150 ? -7.384 -10.550 23.787 1.00 93.88 1150 ALA A C 1
ATOM 9033 O O . ALA A 1 1150 ? -6.695 -11.554 23.912 1.00 93.88 1150 ALA A O 1
ATOM 9034 N N . ARG A 1 1151 ? -8.558 -10.596 23.131 1.00 93.75 1151 ARG A N 1
ATOM 9035 C CA . ARG A 1 1151 ? -9.119 -11.864 22.607 1.00 93.75 1151 ARG A CA 1
ATOM 9036 C C . ARG A 1 1151 ? -8.217 -12.489 21.547 1.00 93.75 1151 ARG A C 1
ATOM 9038 O O . ARG A 1 1151 ? -7.943 -13.683 21.606 1.00 93.75 1151 ARG A O 1
ATOM 9045 N N . GLU A 1 1152 ? -7.696 -11.668 20.634 1.00 93.31 1152 GLU A N 1
ATOM 9046 C CA . GLU A 1 1152 ? -6.680 -12.085 19.656 1.00 93.31 1152 GLU A CA 1
ATOM 9047 C C . GLU A 1 1152 ? -5.436 -12.650 20.366 1.00 93.31 1152 GLU A C 1
ATOM 9049 O O . GLU A 1 1152 ? -4.987 -13.753 20.067 1.00 93.31 1152 GLU A O 1
ATOM 9054 N N . THR A 1 1153 ? -4.930 -11.927 21.368 1.00 93.88 1153 THR A N 1
ATOM 9055 C CA . THR A 1 1153 ? -3.739 -12.312 22.147 1.00 93.88 1153 THR A CA 1
ATOM 9056 C C . THR A 1 1153 ? -3.928 -13.639 22.881 1.00 93.88 1153 THR A C 1
ATOM 9058 O O . THR A 1 1153 ? -3.047 -14.494 22.861 1.00 93.88 1153 THR A O 1
ATOM 9061 N N . LEU A 1 1154 ? -5.089 -13.842 23.499 1.00 92.88 1154 LEU A N 1
ATOM 9062 C CA . LEU A 1 1154 ? -5.406 -15.065 24.224 1.00 92.88 1154 LEU A CA 1
ATOM 9063 C C . LEU A 1 1154 ? -5.650 -16.250 23.281 1.00 92.88 1154 LEU A C 1
ATOM 9065 O O . LEU A 1 1154 ? -5.289 -17.372 23.632 1.00 92.88 1154 LEU A O 1
ATOM 9069 N N . SER A 1 1155 ? -6.198 -16.020 22.082 1.00 92.06 1155 SER A N 1
ATOM 9070 C CA . SER A 1 1155 ? -6.313 -17.063 21.051 1.00 92.06 1155 SER A CA 1
ATOM 9071 C C . SER A 1 1155 ? -4.939 -17.572 20.620 1.00 92.06 1155 SER A C 1
ATOM 9073 O O . SER A 1 1155 ? -4.720 -18.781 20.587 1.00 92.06 1155 SER A O 1
ATOM 9075 N N . LEU A 1 1156 ? -3.991 -16.662 20.376 1.00 92.00 1156 LEU A N 1
ATOM 9076 C CA . LEU A 1 1156 ? -2.609 -17.019 20.043 1.00 92.00 1156 LEU A CA 1
ATOM 9077 C C . LEU A 1 1156 ? -1.939 -17.794 21.180 1.00 92.00 1156 LEU A C 1
ATOM 9079 O O . LEU A 1 1156 ? -1.296 -18.812 20.932 1.00 92.00 1156 LEU A O 1
ATOM 9083 N N . GLY A 1 1157 ? -2.142 -17.358 22.427 1.00 87.94 1157 GLY A N 1
ATOM 9084 C CA . GLY A 1 1157 ? -1.637 -18.076 23.595 1.00 87.94 1157 GLY A CA 1
ATOM 9085 C C . GLY A 1 1157 ? -2.197 -19.496 23.691 1.00 87.94 1157 GLY A C 1
ATOM 9086 O O . GLY A 1 1157 ? -1.455 -20.448 23.916 1.00 87.94 1157 GLY A O 1
ATOM 9087 N N . ARG A 1 1158 ? -3.500 -19.671 23.440 1.00 89.94 1158 ARG A N 1
ATOM 9088 C CA . ARG A 1 1158 ? -4.143 -20.993 23.398 1.00 89.94 1158 ARG A CA 1
ATOM 9089 C C . ARG A 1 1158 ? -3.517 -21.890 22.330 1.00 89.94 1158 ARG A C 1
ATOM 9091 O O . ARG A 1 1158 ? -3.235 -23.052 22.598 1.00 89.94 1158 ARG A O 1
ATOM 9098 N N . GLU A 1 1159 ? -3.290 -21.352 21.135 1.00 88.44 1159 GLU A N 1
ATOM 9099 C CA . GLU A 1 1159 ? -2.676 -22.087 20.028 1.00 88.44 1159 GLU A CA 1
ATOM 9100 C C . GLU A 1 1159 ? -1.228 -22.495 20.314 1.00 88.44 1159 GLU A C 1
ATOM 9102 O O . GLU A 1 1159 ? -0.835 -23.602 19.953 1.00 88.44 1159 GLU A O 1
ATOM 9107 N N . LEU A 1 1160 ? -0.446 -21.638 20.978 1.00 86.81 1160 LEU A N 1
ATOM 9108 C CA . LEU A 1 1160 ? 0.951 -21.917 21.332 1.00 86.81 1160 LEU A CA 1
ATOM 9109 C C . LEU A 1 1160 ? 1.111 -23.119 22.268 1.00 86.81 1160 LEU A C 1
ATOM 9111 O O . LEU A 1 1160 ? 2.135 -23.798 22.231 1.00 86.81 1160 LEU A O 1
ATOM 9115 N N . LEU A 1 1161 ? 0.101 -23.406 23.088 1.00 82.56 1161 LEU A N 1
ATOM 9116 C CA . LEU A 1 1161 ? 0.087 -24.576 23.964 1.00 82.56 1161 LEU A CA 1
ATOM 9117 C C . LEU A 1 1161 ? -0.546 -25.813 23.296 1.00 82.56 1161 LEU A C 1
ATOM 9119 O O . LEU A 1 1161 ? -0.570 -26.891 23.894 1.00 82.56 1161 LEU A O 1
ATOM 9123 N N . GLY A 1 1162 ? -1.070 -25.694 22.072 1.00 79.81 1162 GLY A N 1
ATOM 9124 C CA . GLY A 1 1162 ? -1.762 -26.780 21.377 1.00 79.81 1162 GLY A CA 1
ATOM 9125 C C . GLY A 1 1162 ? -2.913 -27.358 22.209 1.00 79.81 1162 GLY A C 1
ATOM 9126 O O . GLY A 1 1162 ? -3.714 -26.620 22.782 1.00 79.81 1162 GLY A O 1
ATOM 9127 N N . GLY A 1 1163 ? -2.981 -28.690 22.327 1.00 68.38 1163 GLY A N 1
ATOM 9128 C CA . GLY A 1 1163 ? -3.978 -29.361 23.174 1.00 68.38 1163 GLY A CA 1
ATOM 9129 C C . GLY A 1 1163 ? -3.926 -28.916 24.643 1.00 68.38 1163 GLY A C 1
ATOM 9130 O O . GLY A 1 1163 ? -4.970 -28.742 25.270 1.00 68.38 1163 GLY A O 1
ATOM 9131 N N . ASN A 1 1164 ? -2.736 -28.599 25.165 1.00 72.94 1164 ASN A N 1
ATOM 9132 C CA . ASN A 1 1164 ? -2.569 -28.112 26.538 1.00 72.94 1164 ASN A CA 1
ATOM 9133 C C . ASN A 1 1164 ? -3.142 -26.701 26.748 1.00 72.94 1164 ASN A C 1
ATOM 9135 O O . ASN A 1 1164 ? -3.409 -26.299 27.876 1.00 72.94 1164 ASN A O 1
ATOM 9139 N N . GLY A 1 1165 ? -3.394 -25.958 25.667 1.00 75.56 1165 GLY A N 1
ATOM 9140 C CA . GLY A 1 1165 ? -4.083 -24.673 25.721 1.00 75.56 1165 GLY A CA 1
ATOM 9141 C C . GLY A 1 1165 ? -5.583 -24.804 25.987 1.00 75.56 1165 GLY A C 1
ATOM 9142 O O . GLY A 1 1165 ? -6.233 -23.801 26.264 1.00 75.56 1165 GLY A O 1
ATOM 9143 N N . THR A 1 1166 ? -6.143 -26.017 25.907 1.00 72.69 1166 THR A N 1
ATOM 9144 C CA . THR A 1 1166 ? -7.577 -26.283 26.119 1.00 72.69 1166 THR A CA 1
ATOM 9145 C C . THR A 1 1166 ? -7.914 -26.770 27.529 1.00 72.69 1166 THR A C 1
ATOM 9147 O O . THR A 1 1166 ? -9.081 -26.738 27.915 1.00 72.69 1166 THR A O 1
ATOM 9150 N N . VAL A 1 1167 ? -6.905 -27.158 28.314 1.00 64.88 1167 VAL A N 1
ATOM 9151 C CA . VAL A 1 1167 ? -7.057 -27.598 29.710 1.00 64.88 1167 VAL A CA 1
ATOM 9152 C C . VAL A 1 1167 ? -6.733 -26.469 30.693 1.00 64.88 1167 VAL A C 1
ATOM 9154 O O . VAL A 1 1167 ? -6.069 -25.485 30.354 1.00 64.88 1167 VAL A O 1
ATOM 9157 N N . ALA A 1 1168 ? -7.218 -26.587 31.930 1.00 65.75 1168 ALA A N 1
ATOM 9158 C CA . ALA A 1 1168 ? -7.028 -25.563 32.957 1.00 65.75 1168 ALA A CA 1
ATOM 9159 C C . ALA A 1 1168 ? -5.594 -25.517 33.522 1.00 65.75 1168 ALA A C 1
ATOM 9161 O O . ALA A 1 1168 ? -5.203 -24.484 34.065 1.00 65.75 1168 ALA A O 1
ATOM 9162 N N . ASP A 1 1169 ? -4.803 -26.577 33.329 1.00 64.00 1169 ASP A N 1
ATOM 9163 C CA . ASP A 1 1169 ? -3.475 -26.791 33.928 1.00 64.00 1169 ASP A CA 1
ATOM 9164 C C . ASP A 1 1169 ? -2.448 -25.697 33.598 1.00 64.00 1169 ASP A C 1
ATOM 9166 O O . ASP A 1 1169 ? -1.535 -25.414 34.366 1.00 64.00 1169 ASP A O 1
ATOM 9170 N N . PHE A 1 1170 ? -2.596 -25.020 32.462 1.00 66.62 1170 PHE A N 1
ATOM 9171 C CA . PHE A 1 1170 ? -1.711 -23.911 32.091 1.00 66.62 1170 PHE A CA 1
ATOM 9172 C C . PHE A 1 1170 ? -2.398 -22.554 32.229 1.00 66.62 1170 PHE A C 1
ATOM 9174 O O . PHE A 1 1170 ? -1.806 -21.517 31.959 1.00 66.62 1170 PHE A O 1
ATOM 9181 N N . LEU A 1 1171 ? -3.656 -22.527 32.675 1.00 72.00 1171 LEU A N 1
ATOM 9182 C CA . LEU A 1 1171 ? -4.413 -21.318 33.015 1.00 72.00 1171 LEU A CA 1
ATOM 9183 C C . LEU A 1 1171 ? -4.667 -20.374 31.822 1.00 72.00 1171 LEU A C 1
ATOM 9185 O O . LEU A 1 1171 ? -5.318 -19.342 31.982 1.00 72.00 1171 LEU A O 1
ATOM 9189 N N . VAL A 1 1172 ? -4.249 -20.774 30.617 1.00 81.12 1172 VAL A N 1
ATOM 9190 C CA . VAL A 1 1172 ? -4.545 -20.112 29.343 1.00 81.12 1172 VAL A CA 1
ATOM 9191 C C . VAL A 1 1172 ? -6.008 -20.320 28.955 1.00 81.12 1172 VAL A C 1
ATOM 9193 O O . VAL A 1 1172 ? -6.684 -19.345 28.640 1.00 81.12 1172 VAL A O 1
ATOM 9196 N N . ALA A 1 1173 ? -6.543 -21.543 29.073 1.00 77.81 1173 ALA A N 1
ATOM 9197 C CA . ALA A 1 1173 ? -7.966 -21.817 28.839 1.00 77.81 1173 ALA A CA 1
ATOM 9198 C C . ALA A 1 1173 ? -8.865 -21.033 29.808 1.00 77.81 1173 ALA A C 1
ATOM 9200 O O . ALA A 1 1173 ? -9.856 -20.425 29.407 1.00 77.81 1173 ALA A O 1
ATOM 9201 N N . LYS A 1 1174 ? -8.474 -20.990 31.090 1.00 82.50 1174 LYS A N 1
ATOM 9202 C CA . LYS A 1 1174 ? -9.136 -20.176 32.117 1.00 82.50 1174 LYS A CA 1
ATOM 9203 C C . LYS A 1 1174 ? -9.151 -18.702 31.721 1.00 82.50 1174 LYS A C 1
ATOM 9205 O O . LYS A 1 1174 ? -10.220 -18.104 31.687 1.00 82.50 1174 LYS A O 1
ATOM 9210 N N . ALA A 1 1175 ? -7.986 -18.134 31.404 1.00 85.38 1175 ALA A N 1
ATOM 9211 C CA . ALA A 1 1175 ? -7.862 -16.740 30.993 1.00 85.38 1175 ALA A CA 1
ATOM 9212 C C . ALA A 1 1175 ? -8.707 -16.429 29.747 1.00 85.38 1175 ALA A C 1
ATOM 9214 O O . ALA A 1 1175 ? -9.355 -15.385 29.690 1.00 85.38 1175 ALA A O 1
ATOM 9215 N N . PHE A 1 1176 ? -8.734 -17.348 28.774 1.00 86.12 1176 PHE A N 1
ATOM 9216 C CA . PHE A 1 1176 ? -9.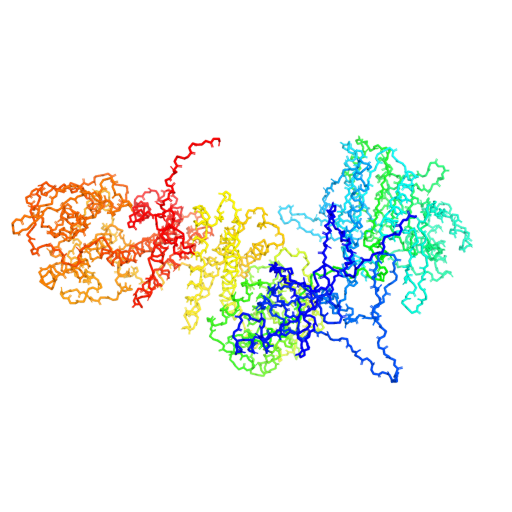537 -17.236 27.554 1.00 86.12 1176 PHE A CA 1
ATOM 9217 C C . PHE A 1 1176 ? -11.028 -17.116 27.888 1.00 86.12 1176 PHE A C 1
ATOM 9219 O O . PHE A 1 1176 ? -11.690 -16.190 27.428 1.00 86.12 1176 PHE A O 1
ATOM 9226 N N . CYS A 1 1177 ? -11.536 -17.983 28.767 1.00 86.19 1177 CYS A N 1
ATOM 9227 C CA . CYS A 1 1177 ? -12.916 -17.916 29.241 1.00 86.19 1177 CYS A CA 1
ATOM 9228 C C . CYS A 1 1177 ? -13.196 -16.683 30.119 1.00 86.19 1177 CYS A C 1
ATOM 9230 O O . CYS A 1 1177 ? -14.277 -16.106 30.038 1.00 86.19 1177 CYS A O 1
ATOM 9232 N N . ASP A 1 1178 ? -12.243 -16.273 30.958 1.00 88.62 1178 ASP A N 1
ATOM 9233 C CA . ASP A 1 1178 ? -12.337 -15.097 31.833 1.00 88.62 1178 ASP A CA 1
ATOM 9234 C C . ASP A 1 1178 ? -12.460 -13.780 31.070 1.00 88.62 1178 ASP A C 1
ATOM 9236 O O . ASP A 1 1178 ? -13.104 -12.843 31.546 1.00 88.62 1178 ASP A O 1
ATOM 9240 N N . LEU A 1 1179 ? -11.859 -13.701 29.885 1.00 92.19 1179 LEU A N 1
ATOM 9241 C CA . LEU A 1 1179 ? -11.891 -12.502 29.065 1.00 92.19 1179 LEU A CA 1
ATOM 9242 C C . LEU A 1 1179 ? -13.266 -12.253 28.423 1.00 92.19 1179 LEU A C 1
ATOM 9244 O O . LEU A 1 1179 ? -13.636 -11.097 28.218 1.00 92.19 1179 LEU A O 1
ATOM 9248 N N . GLU A 1 1180 ? -14.041 -13.299 28.128 1.00 90.06 1180 GLU A N 1
ATOM 9249 C CA . GLU A 1 1180 ? -15.338 -13.182 27.438 1.00 90.06 1180 GLU A CA 1
ATOM 9250 C C . GLU A 1 1180 ? -16.371 -12.339 28.224 1.00 90.06 1180 GLU A C 1
ATOM 9252 O O . GLU A 1 1180 ? -16.983 -11.431 27.644 1.00 90.06 1180 GLU A O 1
ATOM 9257 N N . PRO A 1 1181 ? -16.534 -12.511 29.554 1.00 87.25 1181 PRO A N 1
ATOM 9258 C CA . PRO A 1 1181 ? -17.310 -11.573 30.359 1.00 87.25 1181 PRO A CA 1
ATOM 9259 C C . PRO A 1 1181 ? -16.795 -10.129 30.286 1.00 87.25 1181 PRO A C 1
ATOM 9261 O O . PRO A 1 1181 ? -17.602 -9.218 30.121 1.00 87.25 1181 PRO A O 1
ATOM 9264 N N . ILE A 1 1182 ? -15.477 -9.904 30.360 1.00 89.88 1182 ILE A N 1
ATOM 9265 C CA . ILE A 1 1182 ? -14.856 -8.559 30.368 1.00 89.88 1182 ILE A CA 1
ATOM 9266 C C . ILE A 1 1182 ? -15.049 -7.845 29.026 1.00 89.88 1182 ILE A C 1
ATOM 9268 O O . ILE A 1 1182 ? -15.289 -6.637 28.964 1.00 89.88 1182 ILE A O 1
ATOM 9272 N N . TYR A 1 1183 ? -15.016 -8.605 27.934 1.00 89.44 1183 TYR A N 1
ATOM 9273 C CA . TYR A 1 1183 ? -15.384 -8.126 26.607 1.00 89.44 1183 TYR A CA 1
ATOM 9274 C C . TYR A 1 1183 ? -16.847 -7.642 26.551 1.00 89.44 1183 TYR A C 1
ATOM 9276 O O . TYR A 1 1183 ? -17.166 -6.704 25.814 1.00 89.44 1183 TYR A O 1
ATOM 9284 N N . THR A 1 1184 ? -17.717 -8.202 27.396 1.00 85.75 1184 THR A N 1
ATOM 9285 C CA . THR A 1 1184 ? -19.170 -7.988 27.384 1.00 85.75 1184 THR A CA 1
ATOM 9286 C C . THR A 1 1184 ? -19.654 -6.898 28.348 1.00 85.75 1184 THR A C 1
ATOM 9288 O O . THR A 1 1184 ? -20.427 -6.034 27.934 1.00 85.75 1184 THR A O 1
ATOM 9291 N N . TYR A 1 1185 ? -19.240 -6.908 29.620 1.00 83.88 1185 TYR A N 1
ATOM 9292 C CA . TYR A 1 1185 ? -19.753 -5.961 30.624 1.00 83.88 1185 TYR A CA 1
ATOM 9293 C C . TYR A 1 1185 ? -19.130 -4.554 30.489 1.00 83.88 1185 TYR A C 1
ATOM 9295 O O . TYR A 1 1185 ? -18.209 -4.349 29.697 1.00 83.88 1185 TYR A O 1
ATOM 9303 N N . GLU A 1 1186 ? -19.675 -3.562 31.213 1.00 80.44 1186 GLU A N 1
ATOM 9304 C CA . GLU A 1 1186 ? -19.400 -2.116 31.016 1.00 80.44 1186 GLU A CA 1
ATOM 9305 C C . GLU A 1 1186 ? -19.782 -1.611 29.598 1.00 80.44 1186 GLU A C 1
ATOM 9307 O O . GLU A 1 1186 ? -19.199 -0.677 29.036 1.00 80.44 1186 GLU A O 1
ATOM 9312 N N . GLY A 1 1187 ? -20.814 -2.243 29.022 1.00 78.12 1187 GLY A N 1
ATOM 9313 C CA . GLY A 1 1187 ? -21.287 -2.077 27.644 1.00 78.12 1187 GLY A CA 1
ATOM 9314 C C . GLY A 1 1187 ? -20.601 -3.064 26.702 1.00 78.12 1187 GLY A C 1
ATOM 9315 O O . GLY A 1 1187 ? -19.387 -3.235 26.773 1.00 78.12 1187 GLY A O 1
ATOM 9316 N N . THR A 1 1188 ? -21.342 -3.700 25.793 1.00 82.94 1188 THR A N 1
ATOM 9317 C CA . THR A 1 1188 ? -20.744 -4.645 24.834 1.00 82.94 1188 THR A CA 1
ATOM 9318 C C . THR A 1 1188 ? -19.746 -3.943 23.909 1.00 82.94 1188 THR A C 1
ATOM 9320 O O . THR A 1 1188 ? -19.697 -2.707 23.839 1.00 82.94 1188 THR A O 1
ATOM 9323 N N . TYR A 1 1189 ? -18.929 -4.719 23.193 1.00 83.44 1189 TYR A N 1
ATOM 9324 C CA . TYR A 1 1189 ? -18.056 -4.180 22.148 1.00 83.44 1189 TYR A CA 1
ATOM 9325 C C . TYR A 1 1189 ? -18.825 -3.290 21.162 1.00 83.44 1189 TYR A C 1
ATOM 9327 O O . TYR A 1 1189 ? -18.387 -2.176 20.868 1.00 83.44 1189 TYR A O 1
ATOM 9335 N N . ASP A 1 1190 ? -20.006 -3.733 20.730 1.00 83.75 1190 ASP A N 1
ATOM 9336 C CA . ASP A 1 1190 ? -20.837 -2.992 19.780 1.00 83.75 1190 ASP A CA 1
ATOM 9337 C C . ASP A 1 1190 ? -21.339 -1.682 20.380 1.00 83.75 1190 ASP A C 1
ATOM 9339 O O . ASP A 1 1190 ? -21.195 -0.628 19.771 1.00 83.75 1190 ASP A O 1
ATOM 9343 N N . ILE A 1 1191 ? -21.841 -1.704 21.618 1.00 82.81 1191 ILE A N 1
ATOM 9344 C CA . ILE A 1 1191 ? -22.319 -0.489 22.290 1.00 82.81 1191 ILE A CA 1
ATOM 9345 C C . ILE A 1 1191 ? -21.195 0.535 22.445 1.00 82.81 1191 ILE A C 1
ATOM 9347 O O . ILE A 1 1191 ? -21.393 1.712 22.148 1.00 82.81 1191 ILE A O 1
ATOM 9351 N N . ASN A 1 1192 ? -20.001 0.102 22.852 1.00 85.38 1192 ASN A N 1
ATOM 9352 C CA . ASN A 1 1192 ? -18.851 0.998 22.960 1.00 85.38 1192 ASN A CA 1
ATOM 9353 C C . ASN A 1 1192 ? -18.436 1.557 21.590 1.00 85.38 1192 ASN A C 1
ATOM 9355 O O . ASN A 1 1192 ? -18.152 2.749 21.474 1.00 85.38 1192 ASN A O 1
ATOM 9359 N N . THR A 1 1193 ? -18.487 0.729 20.544 1.00 84.75 1193 THR A N 1
ATOM 9360 C CA . THR A 1 1193 ? -18.227 1.152 19.162 1.00 84.75 1193 THR A CA 1
ATOM 9361 C C . THR A 1 1193 ? -19.241 2.196 18.696 1.00 84.75 1193 THR A C 1
ATOM 9363 O O . THR A 1 1193 ? -18.846 3.188 18.092 1.00 84.75 1193 THR A O 1
ATOM 9366 N N . LEU A 1 1194 ? -20.528 2.041 19.023 1.00 81.25 1194 LEU A N 1
ATOM 9367 C CA . LEU A 1 1194 ? -21.573 3.013 18.681 1.00 81.25 1194 LEU A CA 1
ATOM 9368 C C . LEU A 1 1194 ? -21.411 4.340 19.438 1.00 81.25 1194 LEU A C 1
ATOM 9370 O O . LEU A 1 1194 ? -21.657 5.405 18.868 1.00 81.25 1194 LEU A O 1
ATOM 9374 N N . VAL A 1 1195 ? -20.967 4.304 20.701 1.00 81.44 1195 VAL A N 1
ATOM 9375 C CA . VAL A 1 1195 ? -20.661 5.523 21.471 1.00 81.44 1195 VAL A CA 1
ATOM 9376 C C . VAL A 1 1195 ? -19.510 6.296 20.821 1.00 81.44 1195 VAL A C 1
ATOM 9378 O O . VAL A 1 1195 ? -19.636 7.503 20.613 1.00 81.44 1195 VAL A O 1
ATOM 9381 N N . THR A 1 1196 ? -18.425 5.616 20.437 1.00 81.69 1196 THR A N 1
ATOM 9382 C CA . THR A 1 1196 ? -17.315 6.239 19.696 1.00 81.69 1196 THR A CA 1
ATOM 9383 C C . THR A 1 1196 ? -17.751 6.705 18.304 1.00 81.69 1196 THR A C 1
ATOM 9385 O O . THR A 1 1196 ? -17.430 7.823 17.911 1.00 81.69 1196 THR A O 1
ATOM 9388 N N . GLY A 1 1197 ? -18.528 5.894 17.581 1.00 76.50 1197 GLY A N 1
ATOM 9389 C CA . GLY A 1 1197 ? -19.055 6.192 16.246 1.00 76.50 1197 GLY A CA 1
ATOM 9390 C C . GLY A 1 1197 ? -19.872 7.484 16.205 1.00 76.50 1197 GLY A C 1
ATOM 9391 O O . GLY A 1 1197 ? -19.686 8.317 15.317 1.00 76.50 1197 GLY A O 1
ATOM 9392 N N . ARG A 1 1198 ? -20.719 7.709 17.215 1.00 78.94 1198 ARG A N 1
ATOM 9393 C CA . ARG A 1 1198 ? -21.470 8.962 17.366 1.00 78.94 1198 ARG A CA 1
ATOM 9394 C C . ARG A 1 1198 ? -20.558 10.169 17.586 1.00 78.94 1198 ARG A C 1
ATOM 9396 O O . ARG A 1 1198 ? -20.844 11.235 17.052 1.00 78.94 1198 ARG A O 1
ATOM 9403 N N . GLU A 1 1199 ? -19.499 10.022 18.380 1.00 82.31 1199 GLU A N 1
ATOM 9404 C CA . GLU A 1 1199 ? -18.559 11.116 18.661 1.00 82.31 1199 GLU A CA 1
ATOM 9405 C C . GLU A 1 1199 ? -17.782 11.532 17.406 1.00 82.31 1199 GLU A C 1
ATOM 9407 O O . GLU A 1 1199 ? -17.626 12.725 17.165 1.00 82.31 1199 GLU A O 1
ATOM 9412 N N . ILE A 1 1200 ? -17.358 10.568 16.579 1.00 71.81 1200 ILE A N 1
ATOM 9413 C CA . ILE A 1 1200 ? -16.589 10.861 15.358 1.00 71.81 1200 ILE A CA 1
ATOM 9414 C C . ILE A 1 1200 ? -17.461 11.359 14.198 1.00 71.81 1200 ILE A C 1
ATOM 9416 O O . ILE A 1 1200 ? -17.015 12.198 13.425 1.00 71.81 1200 ILE A O 1
ATOM 9420 N N . THR A 1 1201 ? -18.698 10.866 14.066 1.00 69.12 1201 THR A N 1
ATOM 9421 C CA . THR A 1 1201 ? -19.580 11.225 12.936 1.00 69.12 1201 THR A CA 1
ATOM 9422 C C . THR A 1 1201 ? -20.529 12.382 13.240 1.00 69.12 1201 THR A C 1
ATOM 9424 O O . THR A 1 1201 ? -21.085 12.976 12.321 1.00 69.12 1201 THR A O 1
ATOM 9427 N N . GLY A 1 1202 ? -20.779 12.679 14.519 1.00 72.44 1202 GLY A N 1
ATOM 9428 C CA . GLY A 1 1202 ? -21.832 13.601 14.952 1.00 72.44 1202 GLY A CA 1
ATOM 9429 C C . GLY A 1 1202 ? -23.258 13.038 14.835 1.00 72.44 1202 GLY A C 1
ATOM 9430 O O . GLY A 1 1202 ? -24.213 13.733 15.183 1.00 72.44 1202 GLY A O 1
ATOM 9431 N N . ILE A 1 1203 ? -23.432 11.788 14.387 1.00 67.50 1203 ILE A N 1
ATOM 9432 C CA . ILE A 1 1203 ? -24.737 11.175 14.094 1.00 67.50 1203 ILE A CA 1
ATOM 9433 C C . ILE A 1 1203 ? -25.028 10.058 15.104 1.00 67.50 1203 ILE A C 1
ATOM 9435 O O . ILE A 1 1203 ? -24.212 9.169 15.333 1.00 67.50 1203 ILE A O 1
ATOM 9439 N N . ALA A 1 1204 ? -26.209 10.081 15.729 1.00 66.69 1204 ALA A N 1
ATOM 9440 C CA . ALA A 1 1204 ? -26.633 9.020 16.642 1.00 66.69 1204 ALA A CA 1
ATOM 9441 C C . ALA A 1 1204 ? -27.214 7.822 15.870 1.00 66.69 1204 ALA A C 1
ATOM 9443 O O . ALA A 1 1204 ? -28.148 7.984 15.093 1.00 66.69 1204 ALA A O 1
ATOM 9444 N N . SER A 1 1205 ? -26.726 6.611 16.147 1.00 65.62 1205 SER A N 1
ATOM 9445 C CA . SER A 1 1205 ? -27.211 5.359 15.541 1.00 65.62 1205 SER A CA 1
ATOM 9446 C C . SER A 1 1205 ? -28.497 4.797 16.176 1.00 65.62 1205 SER A C 1
ATOM 9448 O O . SER A 1 1205 ? -29.076 3.850 15.652 1.00 65.62 1205 SER A O 1
ATOM 9450 N N . PHE A 1 1206 ? -28.945 5.354 17.311 1.00 52.38 1206 PHE A N 1
ATOM 9451 C CA . PHE A 1 1206 ? -29.878 4.697 18.243 1.00 52.38 1206 PHE A CA 1
ATOM 9452 C C . PHE A 1 1206 ? -31.377 4.980 18.043 1.00 52.38 1206 PHE A C 1
ATOM 9454 O O . PHE A 1 1206 ? -32.180 4.577 18.882 1.00 52.38 1206 PHE A O 1
ATOM 9461 N N . LYS A 1 1207 ? -31.804 5.644 16.964 1.00 46.19 1207 LYS A N 1
ATOM 9462 C CA . LYS A 1 1207 ? -33.238 5.746 16.648 1.00 46.19 1207 LYS A CA 1
ATOM 9463 C C . LYS A 1 1207 ? -33.477 5.532 15.156 1.00 46.19 1207 LYS A C 1
ATOM 9465 O O . LYS A 1 1207 ? -33.156 6.438 14.389 1.00 46.19 1207 LYS A O 1
ATOM 9470 N N . PRO A 1 1208 ? -34.087 4.410 14.723 1.00 36.78 1208 PRO A N 1
ATOM 9471 C CA . PRO A 1 1208 ? -34.824 4.462 13.473 1.00 36.78 1208 PRO A CA 1
ATOM 9472 C C . PRO A 1 1208 ? -35.874 5.561 13.650 1.00 36.78 1208 PRO A C 1
ATOM 9474 O O . PRO A 1 1208 ? -36.558 5.616 14.678 1.00 36.78 1208 PRO A O 1
ATOM 9477 N N . ALA A 1 1209 ? -35.957 6.488 12.696 1.00 33.41 1209 ALA A N 1
ATOM 9478 C CA . ALA A 1 1209 ? -37.116 7.359 12.626 1.00 33.41 1209 ALA A CA 1
ATOM 9479 C C . ALA A 1 1209 ? -38.336 6.435 12.631 1.00 33.41 1209 ALA A C 1
ATOM 9481 O O . ALA A 1 1209 ? -38.431 5.556 11.773 1.00 33.41 1209 ALA A O 1
ATOM 9482 N N . LEU A 1 1210 ? -39.211 6.570 13.634 1.00 34.97 1210 LEU A N 1
ATOM 9483 C CA . LEU A 1 1210 ? -40.514 5.920 13.600 1.00 34.97 1210 LEU A CA 1
ATOM 9484 C C . LEU A 1 1210 ? -41.099 6.255 12.235 1.00 34.97 1210 LEU A C 1
ATOM 9486 O O . LEU A 1 1210 ? -41.300 7.433 11.927 1.00 34.97 1210 LEU A O 1
ATOM 9490 N N . SER A 1 1211 ? -41.273 5.233 11.399 1.00 33.25 1211 SER A N 1
ATOM 9491 C CA . SER A 1 1211 ? -41.933 5.385 10.119 1.00 33.25 1211 SER A CA 1
ATOM 9492 C C . SER A 1 1211 ? -43.312 5.936 10.437 1.00 33.25 1211 SER A C 1
ATOM 9494 O O . SER A 1 1211 ? -44.181 5.219 10.935 1.00 33.25 1211 SER A O 1
ATOM 9496 N N . VAL A 1 1212 ? -43.507 7.230 10.199 1.00 34.41 1212 VAL A N 1
ATOM 9497 C CA . VAL A 1 1212 ? -44.846 7.770 10.051 1.00 34.41 1212 VAL A CA 1
ATOM 9498 C C . VAL A 1 1212 ? -45.421 6.974 8.893 1.00 34.41 1212 VAL A C 1
ATOM 9500 O O . VAL A 1 1212 ? -44.948 7.104 7.764 1.00 34.41 1212 VAL A O 1
ATOM 9503 N N . GLN A 1 1213 ? -46.374 6.089 9.190 1.00 43.47 1213 GLN A N 1
ATOM 9504 C CA . GLN A 1 1213 ? -47.220 5.477 8.180 1.00 43.47 1213 GLN A CA 1
ATOM 9505 C C . GLN A 1 1213 ? -47.850 6.616 7.377 1.00 43.47 1213 GLN A C 1
ATOM 9507 O O . GLN A 1 1213 ? -48.865 7.193 7.754 1.00 43.47 1213 GLN A O 1
ATOM 9512 N N . ARG A 1 1214 ? -47.232 6.956 6.252 1.00 34.50 1214 ARG A N 1
ATOM 9513 C CA . ARG A 1 1214 ? -47.947 7.485 5.109 1.00 34.50 1214 ARG A CA 1
ATOM 9514 C C . ARG A 1 1214 ? -48.061 6.329 4.146 1.00 34.50 1214 ARG A C 1
ATOM 9516 O O . ARG A 1 1214 ? -47.162 6.065 3.358 1.00 34.50 1214 ARG A O 1
ATOM 9523 N N . SER A 1 1215 ? -49.186 5.626 4.248 1.00 41.88 1215 SER A N 1
ATOM 9524 C CA . SER A 1 1215 ? -49.689 4.920 3.084 1.00 41.88 1215 SER A CA 1
ATOM 9525 C C . SER A 1 1215 ? -49.846 5.951 1.969 1.00 41.88 1215 SER A C 1
ATOM 9527 O O . SER A 1 1215 ? -50.525 6.963 2.182 1.00 41.88 1215 SER A O 1
ATOM 9529 N N . ARG A 1 1216 ? -49.253 5.684 0.811 1.00 35.12 1216 ARG A N 1
ATOM 9530 C CA . ARG A 1 1216 ? -49.946 5.556 -0.478 1.00 35.12 1216 ARG A CA 1
ATOM 9531 C C . ARG A 1 1216 ? -48.899 5.542 -1.592 1.00 35.12 1216 ARG A C 1
ATOM 9533 O O . ARG A 1 1216 ? -48.159 6.514 -1.712 1.00 35.12 1216 ARG A O 1
ATOM 9540 N N . LEU A 1 1217 ? -49.002 4.484 -2.403 1.00 32.59 1217 LEU A N 1
ATOM 9541 C CA . LEU A 1 1217 ? -48.266 4.155 -3.631 1.00 32.59 1217 LEU A CA 1
ATOM 9542 C C . LEU A 1 1217 ? -46.867 3.577 -3.418 1.00 32.59 1217 LEU A C 1
ATOM 9544 O O . LEU A 1 1217 ? -45.978 4.300 -2.921 1.00 32.59 1217 LEU A O 1
#